Protein 8IFK (pdb70)

Radius of gyration: 31.45 Å; Cα contacts (8 Å, |Δi|>4): 1817; chains: 2; bounding box: 60×67×114 Å

Nearest PDB structures (foldseek):
  8ifk-assembly1_A  TM=1.002E+00  e=6.544E-90  Thermoflavifilum thermophilum
  8ifm-assembly1_F  TM=9.842E-01  e=2.605E-75  Thermoflavifilum thermophilum
  8qlp-assembly1_A  TM=9.348E-01  e=1.874E-62  Bacillales bacterium
  8ifl-assembly1_J  TM=6.674E-01  e=2.143E-71  Thermoflavifilum thermophilum
  8qlp-assembly1_I  TM=9.324E-01  e=2.567E-61  Bacillales bacterium

Structure (mmCIF, N/CA/C/O backbone):
data_8IFK
#
_entry.id   8IFK
#
_cell.length_a   1.00
_cell.length_b   1.00
_cell.length_c   1.00
_cell.angle_alpha   90.00
_cell.angle_beta   90.00
_cell.angle_gamma   90.00
#
_symmetry.space_group_name_H-M   'P 1'
#
loop_
_entity.id
_entity.type
_entity.pdbx_description
1 polymer 'TIR domain-containing protein'
2 polymer 'Piwi domain-containing protein'
3 polymer 'guide RNA'
4 polymer 'target ssDNA'
5 non-polymer 'MAGNESIUM ION'
#
loop_
_atom_site.group_PDB
_atom_site.id
_atom_site.type_symbol
_atom_site.label_atom_id
_atom_site.label_alt_id
_atom_site.label_comp_id
_atom_site.label_asym_id
_atom_site.label_entity_id
_atom_site.label_seq_id
_atom_site.pdbx_PDB_ins_code
_atom_site.Cartn_x
_atom_site.Cartn_y
_atom_site.Cartn_z
_atom_site.occupancy
_atom_site.B_iso_or_equiv
_atom_site.auth_seq_id
_atom_site.auth_comp_id
_atom_site.auth_asym_id
_atom_site.auth_atom_id
_atom_site.pdbx_PDB_model_num
ATOM 1 N N . ARG A 1 2 ? 120.011 143.028 189.935 1.00 65.29 2 ARG A N 1
ATOM 2 C CA . ARG A 1 2 ? 119.230 141.838 189.622 1.00 65.47 2 ARG A CA 1
ATOM 3 C C . ARG A 1 2 ? 120.059 140.854 188.800 1.00 65.38 2 ARG A C 1
ATOM 4 O O . ARG A 1 2 ? 120.821 140.061 189.351 1.00 65.01 2 ARG A O 1
ATOM 12 N N . ASN A 1 3 ? 119.906 140.915 187.476 1.00 60.66 3 ASN A N 1
ATOM 13 C CA . ASN A 1 3 ? 120.623 140.036 186.566 1.00 60.56 3 ASN A CA 1
ATOM 14 C C . ASN A 1 3 ? 121.326 140.762 185.431 1.00 60.73 3 ASN A C 1
ATOM 15 O O . ASN A 1 3 ? 122.214 140.174 184.805 1.00 60.52 3 ASN A O 1
ATOM 20 N N . LYS A 1 4 ? 120.960 142.008 185.150 1.00 56.76 4 LYS A N 1
ATOM 21 C CA . LYS A 1 4 ? 121.507 142.723 184.008 1.00 55.06 4 LYS A CA 1
ATOM 22 C C . LYS A 1 4 ? 122.975 143.076 184.228 1.00 53.74 4 LYS A C 1
ATOM 23 O O . LYS A 1 4 ? 123.438 143.245 185.359 1.00 54.47 4 LYS A O 1
ATOM 29 N N . ILE A 1 5 ? 123.707 143.185 183.122 1.00 48.40 5 ILE A N 1
ATOM 30 C CA . ILE A 1 5 ? 125.100 143.620 183.121 1.00 48.72 5 ILE A CA 1
ATOM 31 C C . ILE A 1 5 ? 125.170 144.919 182.332 1.00 49.23 5 ILE A C 1
ATOM 32 O O . ILE A 1 5 ? 124.785 144.958 181.157 1.00 52.24 5 ILE A O 1
ATOM 37 N N . PHE A 1 6 ? 125.659 145.976 182.971 1.00 47.97 6 PHE A N 1
ATOM 38 C CA . PHE A 1 6 ? 125.717 147.302 182.372 1.00 47.49 6 PHE A CA 1
ATOM 39 C C . PHE A 1 6 ? 127.157 147.642 182.018 1.00 48.85 6 PHE A C 1
ATOM 40 O O . PHE A 1 6 ? 128.056 147.491 182.851 1.00 46.06 6 PHE A O 1
ATOM 48 N N . ILE A 1 7 ? 127.370 148.100 180.788 1.00 48.49 7 ILE A N 1
ATOM 49 C CA . ILE A 1 7 ? 128.666 148.596 180.338 1.00 47.63 7 ILE A CA 1
ATOM 50 C C . ILE A 1 7 ? 128.503 150.060 179.960 1.00 49.54 7 ILE A C 1
ATOM 51 O O . ILE A 1 7 ? 127.654 150.403 179.128 1.00 49.00 7 ILE A O 1
ATOM 56 N N . SER A 1 8 ? 129.315 150.919 180.569 1.00 52.18 8 SER A N 1
ATOM 57 C CA . SER A 1 8 ? 129.344 152.342 180.265 1.00 50.42 8 SER A CA 1
ATOM 58 C C . SER A 1 8 ? 130.644 152.656 179.539 1.00 50.85 8 SER A C 1
ATOM 59 O O . SER A 1 8 ? 131.720 152.243 179.981 1.00 49.11 8 SER A O 1
ATOM 62 N N . HIS A 1 9 ? 130.543 153.379 178.427 1.00 48.04 9 HIS A N 1
ATOM 63 C CA . HIS A 1 9 ? 131.694 153.571 177.559 1.00 47.44 9 HIS A CA 1
ATOM 64 C C . HIS A 1 9 ? 131.596 154.919 176.865 1.00 48.59 9 HIS A C 1
ATOM 65 O O . HIS A 1 9 ? 130.526 155.528 176.788 1.00 46.92 9 HIS A O 1
ATOM 72 N N . ALA A 1 10 ? 132.737 155.377 176.357 1.00 52.98 10 ALA A N 1
ATOM 73 C CA . ALA A 1 10 ? 132.767 156.535 175.473 1.00 52.28 10 ALA A CA 1
ATOM 74 C C . ALA A 1 10 ? 132.102 156.157 174.156 1.00 51.77 10 ALA A C 1
ATOM 75 O O . ALA A 1 10 ? 132.676 155.415 173.353 1.00 50.26 10 ALA A O 1
ATOM 77 N N . THR A 1 11 ? 130.888 156.659 173.940 1.00 55.33 11 THR A N 1
ATOM 78 C CA . THR A 1 11 ? 130.106 156.239 172.780 1.00 55.61 11 THR A CA 1
ATOM 79 C C . THR A 1 11 ? 130.775 156.519 171.435 1.00 54.01 11 THR A C 1
ATOM 80 O O . THR A 1 11 ? 130.774 155.612 170.585 1.00 54.87 11 THR A O 1
ATOM 84 N N . PRO A 1 12 ? 131.343 157.700 171.163 1.00 56.89 12 PRO A N 1
ATOM 85 C CA . PRO A 1 12 ? 131.824 157.945 169.791 1.00 57.65 12 PRO A CA 1
ATOM 86 C C . PRO A 1 12 ? 133.057 157.142 169.411 1.00 57.29 12 PRO A C 1
ATOM 87 O O . PRO A 1 12 ? 133.207 156.783 168.237 1.00 57.91 12 PRO A O 1
ATOM 91 N N . GLU A 1 13 ? 133.947 156.842 170.360 1.00 56.09 13 GLU A N 1
ATOM 92 C CA . GLU A 1 13 ? 135.253 156.292 170.021 1.00 55.06 13 GLU A CA 1
ATOM 93 C C . GLU A 1 13 ? 135.549 154.917 170.605 1.00 53.40 13 GLU A C 1
ATOM 94 O O . GLU A 1 13 ? 136.403 154.211 170.057 1.00 54.88 13 GLU A O 1
ATOM 100 N N . ASP A 1 14 ? 134.888 154.511 171.689 1.00 50.99 14 ASP A N 1
ATOM 101 C CA . ASP A 1 14 ? 135.140 153.217 172.313 1.00 50.12 14 ASP A CA 1
ATOM 102 C C . ASP A 1 14 ? 134.161 152.146 171.841 1.00 48.66 14 ASP A C 1
ATOM 103 O O . ASP A 1 14 ? 133.844 151.221 172.596 1.00 47.32 14 ASP A O 1
ATOM 108 N N . ASP A 1 15 ? 133.679 152.252 170.601 1.00 44.87 15 ASP A N 1
ATOM 109 C CA . ASP A 1 15 ? 132.654 151.330 170.124 1.00 43.38 15 ASP A CA 1
ATOM 110 C C . ASP A 1 15 ? 133.212 149.953 169.794 1.00 44.90 15 ASP A C 1
ATOM 111 O O . ASP A 1 15 ? 132.505 148.955 169.955 1.00 43.73 15 ASP A O 1
ATOM 116 N N . ASP A 1 16 ? 134.456 149.868 169.318 1.00 38.04 16 ASP A N 1
ATOM 117 C CA . ASP A 1 16 ? 134.997 148.567 168.932 1.00 36.15 16 ASP A CA 1
ATOM 118 C C . ASP A 1 16 ? 135.121 147.640 170.137 1.00 35.68 16 ASP A C 1
ATOM 119 O O . ASP A 1 16 ? 134.598 146.517 170.128 1.00 39.15 16 ASP A O 1
ATOM 124 N N . PHE A 1 17 ? 135.791 148.105 171.196 1.00 32.56 17 PHE A N 1
ATOM 125 C CA . PHE A 1 17 ? 135.941 147.275 172.385 1.00 31.64 17 PHE A CA 1
ATOM 126 C C . PHE A 1 17 ? 134.600 146.996 173.039 1.00 30.24 17 PHE A C 1
ATOM 127 O O . PHE A 1 17 ? 134.351 145.879 173.503 1.00 35.82 17 PHE A O 1
ATOM 135 N N . THR A 1 18 ? 133.739 148.009 173.120 1.00 31.22 18 THR A N 1
ATOM 136 C CA . THR A 1 18 ? 132.455 147.819 173.778 1.00 32.22 18 THR A CA 1
ATOM 137 C C . THR A 1 18 ? 131.605 146.804 173.030 1.00 33.35 18 THR A C 1
ATOM 138 O O . THR A 1 18 ? 130.979 145.936 173.646 1.00 32.86 18 THR A O 1
ATOM 142 N N . ARG A 1 19 ? 131.587 146.885 171.698 1.00 36.25 19 ARG A N 1
ATOM 143 C CA . ARG A 1 19 ? 130.850 145.914 170.897 1.00 32.33 19 ARG A CA 1
ATOM 144 C C . ARG A 1 19 ? 131.413 144.514 171.087 1.00 33.41 19 ARG A C 1
ATOM 145 O O . ARG A 1 19 ? 130.662 143.557 171.324 1.00 37.17 19 ARG A O 1
ATOM 153 N N . TRP A 1 20 ? 132.740 144.377 171.003 1.00 26.67 20 TRP A N 1
ATOM 154 C CA . TRP A 1 20 ? 133.354 143.063 171.159 1.00 19.03 20 TRP A CA 1
ATOM 155 C C . TRP A 1 20 ? 133.019 142.464 172.517 1.00 28.85 20 TRP A C 1
ATOM 156 O O . TRP A 1 20 ? 132.558 141.321 172.606 1.00 33.98 20 TRP A O 1
ATOM 167 N N . LEU A 1 21 ? 133.211 143.240 173.585 1.00 32.83 21 LEU A N 1
ATOM 168 C CA . LEU A 1 21 ? 132.977 142.732 174.931 1.00 25.28 21 LEU A CA 1
ATOM 169 C C . LEU A 1 21 ? 131.506 142.418 175.165 1.00 27.69 21 LEU A C 1
ATOM 170 O O . LEU A 1 21 ? 131.176 141.373 175.737 1.00 36.51 21 LEU A O 1
ATOM 175 N N . SER A 1 22 ? 130.606 143.306 174.736 1.00 27.17 22 SER A N 1
ATOM 176 C CA . SER A 1 22 ? 129.185 143.091 174.971 1.00 32.06 22 SER A CA 1
ATOM 177 C C . SER A 1 22 ? 128.693 141.851 174.242 1.00 36.37 22 SER A C 1
ATOM 178 O O . SER A 1 22 ? 127.996 141.013 174.824 1.00 39.80 22 SER A O 1
ATOM 181 N N . LEU A 1 23 ? 129.060 141.705 172.967 1.00 31.59 23 LEU A N 1
ATOM 182 C CA . LEU A 1 23 ? 128.592 140.547 172.217 1.00 29.25 23 LEU A CA 1
ATOM 183 C C . LEU A 1 23 ? 129.256 139.263 172.698 1.00 32.63 23 LEU A C 1
ATOM 184 O O . LEU A 1 23 ? 128.621 138.202 172.687 1.00 38.05 23 LEU A O 1
ATOM 189 N N . LYS A 1 24 ? 130.514 139.336 173.145 1.00 30.60 24 LYS A N 1
ATOM 190 C CA . LYS A 1 24 ? 131.153 138.166 173.736 1.00 31.81 24 LYS A CA 1
ATOM 191 C C . LYS A 1 24 ? 130.441 137.736 175.011 1.00 34.33 24 LYS A C 1
ATOM 192 O O . LYS A 1 24 ? 130.209 136.542 175.229 1.00 39.65 24 LYS A O 1
ATOM 198 N N . LEU A 1 25 ? 130.080 138.698 175.864 1.00 33.48 25 LEU A N 1
ATOM 199 C CA . LEU A 1 25 ? 129.416 138.369 177.120 1.00 36.43 25 LEU A CA 1
ATOM 200 C C . LEU A 1 25 ? 128.007 137.839 176.882 1.00 35.81 25 LEU A C 1
ATOM 201 O O . LEU A 1 25 ? 127.553 136.933 177.591 1.00 40.88 25 LEU A O 1
ATOM 206 N N . ILE A 1 26 ? 127.296 138.393 175.898 1.00 32.51 26 ILE A N 1
ATOM 207 C CA . ILE A 1 26 ? 125.981 137.860 175.555 1.00 38.11 26 ILE A CA 1
ATOM 208 C C . ILE A 1 26 ? 126.108 136.455 174.982 1.00 35.45 26 ILE A C 1
ATOM 209 O O . ILE A 1 26 ? 125.260 135.589 175.231 1.00 33.39 26 ILE A O 1
ATOM 214 N N . GLY A 1 27 ? 127.171 136.199 174.216 1.00 34.73 27 GLY A N 1
ATOM 215 C CA . GLY A 1 27 ? 127.423 134.846 173.754 1.00 35.21 27 GLY A CA 1
ATOM 216 C C . GLY A 1 27 ? 127.708 133.881 174.888 1.00 33.90 27 GLY A C 1
ATOM 217 O O . GLY A 1 27 ? 127.540 132.669 174.735 1.00 39.11 27 GLY A O 1
ATOM 218 N N . LEU A 1 28 ? 128.137 134.400 176.035 1.00 35.78 28 LEU A N 1
ATOM 219 C CA . LEU A 1 28 ? 128.419 133.592 177.212 1.00 35.59 28 LEU A CA 1
ATOM 220 C C . LEU A 1 28 ? 127.217 133.449 178.136 1.00 31.55 28 LEU A C 1
ATOM 221 O O . LEU A 1 28 ? 127.351 132.868 179.217 1.00 29.65 28 LEU A O 1
ATOM 226 N N . GLY A 1 29 ? 126.053 133.962 177.743 1.00 37.05 29 GLY A N 1
ATOM 227 C CA . GLY A 1 29 ? 124.850 133.852 178.540 1.00 38.54 29 GLY A CA 1
ATOM 228 C C . GLY A 1 29 ? 124.591 135.002 179.488 1.00 40.66 29 GLY A C 1
ATOM 229 O O . GLY A 1 29 ? 123.576 134.980 180.194 1.00 41.01 29 GLY A O 1
ATOM 230 N N . TYR A 1 30 ? 125.468 135.999 179.530 1.00 43.69 30 TYR A N 1
ATOM 231 C CA . TYR A 1 30 ? 125.279 137.137 180.417 1.00 38.74 30 TYR A CA 1
ATOM 232 C C . TYR A 1 30 ? 124.257 138.105 179.836 1.00 43.58 30 TYR A C 1
ATOM 233 O O . TYR A 1 30 ? 124.249 138.376 178.632 1.00 45.74 30 TYR A O 1
ATOM 242 N N . GLU A 1 31 ? 123.389 138.625 180.704 1.00 48.21 31 GLU A N 1
ATOM 243 C CA . GLU A 1 31 ? 122.376 139.601 180.304 1.00 45.93 31 GLU A CA 1
ATOM 244 C C . GLU A 1 31 ? 123.027 140.981 180.291 1.00 48.15 31 GLU A C 1
ATOM 245 O O . GLU A 1 31 ? 123.082 141.697 181.293 1.00 53.51 31 GLU A O 1
ATOM 251 N N . VAL A 1 32 ? 123.531 141.354 179.121 1.00 43.91 32 VAL A N 1
ATOM 252 C CA . VAL A 1 32 ? 124.296 142.584 178.955 1.00 44.63 32 VAL A CA 1
ATOM 253 C C . VAL A 1 32 ? 123.369 143.698 178.491 1.00 47.52 32 VAL A C 1
ATOM 254 O O . VAL A 1 32 ? 122.566 143.512 177.568 1.00 46.53 32 VAL A O 1
ATOM 258 N N . TRP A 1 33 ? 123.472 144.855 179.140 1.00 51.98 33 TRP A N 1
ATOM 259 C CA . TRP A 1 33 ? 122.768 146.065 178.739 1.00 49.24 33 TRP A CA 1
ATOM 260 C C . TRP A 1 33 ? 123.802 147.110 178.348 1.00 50.46 33 TRP A C 1
ATOM 261 O O . TRP A 1 33 ? 124.633 147.503 179.174 1.00 50.92 33 TRP A O 1
ATOM 272 N N . CYS A 1 34 ? 123.754 147.553 177.096 1.00 51.85 34 CYS A N 1
ATOM 273 C CA . CYS A 1 34 ? 124.685 148.557 176.607 1.00 50.13 34 CYS A CA 1
ATOM 274 C C . CYS A 1 34 ? 123.958 149.514 175.677 1.00 51.07 34 CYS A C 1
ATOM 275 O O . CYS A 1 34 ? 122.988 149.148 175.010 1.00 53.82 34 CYS A O 1
ATOM 278 N N . ASP A 1 35 ? 124.447 150.752 175.634 1.00 53.17 35 ASP A N 1
ATOM 279 C CA . ASP A 1 35 ? 123.883 151.776 174.767 1.00 54.60 35 ASP A CA 1
ATOM 280 C C . ASP A 1 35 ? 124.003 151.435 173.288 1.00 56.09 35 ASP A C 1
ATOM 281 O O . ASP A 1 35 ? 123.208 151.936 172.486 1.00 58.83 35 ASP A O 1
ATOM 286 N N . ILE A 1 36 ? 124.971 150.596 172.910 1.00 47.01 36 ILE A N 1
ATOM 287 C CA . ILE A 1 36 ? 125.144 150.211 171.513 1.00 44.15 36 ILE A CA 1
ATOM 288 C C . ILE A 1 36 ? 124.255 149.046 171.107 1.00 46.91 36 ILE A C 1
ATOM 289 O O . ILE A 1 36 ? 124.283 148.641 169.936 1.00 49.77 36 ILE A O 1
ATOM 294 N N . LEU A 1 37 ? 123.473 148.491 172.032 1.00 44.22 37 LEU A N 1
ATOM 295 C CA . LEU A 1 37 ? 122.607 147.356 171.750 1.00 45.34 37 LEU A CA 1
ATOM 296 C C . LEU A 1 37 ? 121.168 147.771 171.466 1.00 45.94 37 LEU A C 1
ATOM 297 O O . LEU A 1 37 ? 120.268 146.925 171.520 1.00 47.12 37 LEU A O 1
ATOM 302 N N . PHE A 1 38 ? 120.930 149.046 171.170 1.00 50.92 38 PHE A N 1
ATOM 303 C CA . PHE A 1 38 ? 119.586 149.550 170.939 1.00 52.47 38 PHE A CA 1
ATOM 304 C C . PHE A 1 38 ? 119.561 150.446 169.711 1.00 54.13 38 PHE A C 1
ATOM 305 O O . PHE A 1 38 ? 120.563 151.070 169.350 1.00 54.93 38 PHE A O 1
ATOM 313 N N . LEU A 1 39 ? 118.396 150.498 169.071 1.00 56.55 39 LEU A N 1
ATOM 314 C CA . LEU A 1 39 ? 118.172 151.309 167.885 1.00 56.88 39 LEU A CA 1
ATOM 315 C C . LEU A 1 39 ? 116.979 152.220 168.124 1.00 58.91 39 LEU A C 1
ATOM 316 O O . LEU A 1 39 ? 115.980 151.802 168.719 1.00 58.44 39 LEU A O 1
ATOM 321 N N . ASP A 1 40 ? 117.091 153.464 167.659 1.00 65.25 40 ASP A N 1
ATOM 322 C CA . ASP A 1 40 ? 116.056 154.480 167.846 1.00 65.92 40 ASP A CA 1
ATOM 323 C C . ASP A 1 40 ? 115.749 154.680 169.329 1.00 66.79 40 ASP A C 1
ATOM 324 O O . ASP A 1 40 ? 114.610 154.551 169.783 1.00 67.52 40 ASP A O 1
ATOM 329 N N . LYS A 1 41 ? 116.800 154.934 170.107 1.00 67.77 41 LYS A N 1
ATOM 330 C CA . LYS A 1 41 ? 116.594 155.140 171.564 1.00 68.02 41 LYS A CA 1
ATOM 331 C C . LYS A 1 41 ? 116.120 156.584 171.734 1.00 68.72 41 LYS A C 1
ATOM 332 O O . LYS A 1 41 ? 116.877 157.409 172.266 1.00 67.51 41 LYS A O 1
ATOM 338 N N . PHE A 1 45 ? 116.268 158.676 176.919 1.00 69.52 45 PHE A N 1
ATOM 339 C CA . PHE A 1 45 ? 117.064 157.428 177.022 1.00 69.30 45 PHE A CA 1
ATOM 340 C C . PHE A 1 45 ? 117.861 157.465 178.318 1.00 68.55 45 PHE A C 1
ATOM 341 O O . PHE A 1 45 ? 118.443 156.444 178.675 1.00 68.28 45 PHE A O 1
ATOM 349 N N . TRP A 1 46 ? 117.946 158.623 178.971 1.00 67.46 46 TRP A N 1
ATOM 350 C CA . TRP A 1 46 ? 118.681 158.610 180.232 1.00 66.99 46 TRP A CA 1
ATOM 351 C C . TRP A 1 46 ? 117.829 158.059 181.368 1.00 67.48 46 TRP A C 1
ATOM 352 O O . TRP A 1 46 ? 118.356 157.448 182.304 1.00 67.23 46 TRP A O 1
ATOM 363 N N . SER A 1 47 ? 116.513 158.272 181.316 1.00 69.15 47 SER A N 1
ATOM 364 C CA . SER A 1 47 ? 115.640 157.660 182.313 1.00 68.94 47 SER A CA 1
ATOM 365 C C . SER A 1 47 ? 115.725 156.141 182.245 1.00 69.39 47 SER A C 1
ATOM 366 O O . SER A 1 47 ? 115.833 155.467 183.278 1.00 69.26 47 SER A O 1
ATOM 369 N N . THR A 1 48 ? 115.699 155.588 181.031 1.00 68.74 48 THR A N 1
ATOM 370 C CA . THR A 1 48 ? 115.859 154.149 180.857 1.00 66.88 48 THR A CA 1
ATOM 371 C C . THR A 1 48 ? 117.231 153.692 181.339 1.00 66.26 48 THR A C 1
ATOM 372 O O . THR A 1 48 ? 117.356 152.649 181.989 1.00 67.02 48 THR A O 1
ATOM 376 N N . ILE A 1 49 ? 118.273 154.472 181.039 1.00 63.48 49 ILE A N 1
ATOM 377 C CA . ILE A 1 49 ? 119.622 154.114 181.475 1.00 62.32 49 ILE A CA 1
ATOM 378 C C . ILE A 1 49 ? 119.695 154.049 182.995 1.00 63.98 49 ILE A C 1
ATOM 379 O O . ILE A 1 49 ? 120.233 153.093 183.565 1.00 64.79 49 ILE A O 1
ATOM 384 N N . GLU A 1 50 ? 119.341 155.177 183.593 1.00 65.00 50 GLU A N 1
ATOM 385 C CA . GLU A 1 50 ? 119.444 155.344 185.052 1.00 65.35 50 GLU A CA 1
ATOM 386 C C . GLU A 1 50 ? 118.584 154.251 185.665 1.00 65.95 50 GLU A C 1
ATOM 387 O O . GLU A 1 50 ? 119.060 153.663 186.618 1.00 66.61 50 GLU A O 1
ATOM 393 N N . LYS A 1 51 ? 117.425 153.949 185.074 1.00 63.79 51 LYS A N 1
ATOM 394 C CA . LYS A 1 51 ? 116.553 152.873 185.613 1.00 64.17 51 LYS A CA 1
ATOM 395 C C . LYS A 1 51 ? 117.263 151.512 185.554 1.00 63.13 51 LYS A C 1
ATOM 396 O O . LYS A 1 51 ? 117.278 150.818 186.566 1.00 62.67 51 LYS A O 1
ATOM 402 N N . GLU A 1 52 ? 117.880 151.167 184.424 1.00 61.27 52 GLU A N 1
ATOM 403 C CA . GLU A 1 52 ? 118.615 149.887 184.300 1.00 61.59 52 GLU A CA 1
ATOM 404 C C . GLU A 1 52 ? 119.792 149.904 185.263 1.00 60.66 52 GLU A C 1
ATOM 405 O O . GLU A 1 52 ? 119.983 148.905 185.934 1.00 60.12 52 GLU A O 1
ATOM 411 N N . ILE A 1 53 ? 120.556 150.997 185.328 1.00 59.74 53 ILE A N 1
ATOM 412 C CA . ILE A 1 53 ? 121.692 150.991 186.289 1.00 60.46 53 ILE A CA 1
ATOM 413 C C . ILE A 1 53 ? 121.176 150.940 187.727 1.00 61.51 53 ILE A C 1
ATOM 414 O O . ILE A 1 53 ? 121.800 150.245 188.524 1.00 61.74 53 ILE A O 1
ATOM 419 N N . ARG A 1 54 ? 120.129 151.705 188.047 1.00 30.00 54 ARG A N 1
ATOM 420 C CA . ARG A 1 54 ? 119.660 151.765 189.454 1.00 30.00 54 ARG A CA 1
ATOM 421 C C . ARG A 1 54 ? 119.081 150.443 189.928 1.00 30.00 54 ARG A C 1
ATOM 422 O O . ARG A 1 54 ? 119.553 149.963 190.971 1.00 30.00 54 ARG A O 1
ATOM 430 N N . GLU A 1 55 ? 118.182 149.843 189.143 1.00 61.33 55 GLU A N 1
ATOM 431 C CA . GLU A 1 55 ? 117.456 148.654 189.653 1.00 62.22 55 GLU A CA 1
ATOM 432 C C . GLU A 1 55 ? 117.878 147.340 188.997 1.00 62.99 55 GLU A C 1
ATOM 433 O O . GLU A 1 55 ? 118.254 146.410 189.726 1.00 60.59 55 GLU A O 1
ATOM 439 N N . ASN A 1 56 ? 117.821 147.277 187.672 1.00 65.41 56 ASN A N 1
ATOM 440 C CA . ASN A 1 56 ? 118.131 146.047 186.895 1.00 63.88 56 ASN A CA 1
ATOM 441 C C . ASN A 1 56 ? 119.599 145.600 186.956 1.00 63.05 56 ASN A C 1
ATOM 442 O O . ASN A 1 56 ? 119.832 144.424 186.894 1.00 62.72 56 ASN A O 1
ATOM 447 N N . THR A 1 57 ? 120.553 146.510 186.984 1.00 59.31 57 THR A N 1
ATOM 448 C CA . THR A 1 57 ? 121.976 146.102 186.897 1.00 56.82 57 THR A CA 1
ATOM 449 C C . THR A 1 57 ? 122.403 145.226 188.074 1.00 58.35 57 THR A C 1
ATOM 450 O O . THR A 1 57 ? 122.015 145.510 189.209 1.00 59.29 57 THR A O 1
ATOM 454 N N . CYS A 1 58 ? 123.174 144.184 187.782 1.00 60.35 58 CYS A N 1
ATOM 455 C CA . CYS A 1 58 ? 123.781 143.366 188.850 1.00 60.41 58 CYS A CA 1
ATOM 456 C C . CYS A 1 58 ? 125.234 143.808 188.922 1.00 57.37 58 CYS A C 1
ATOM 457 O O . CYS A 1 58 ? 125.695 144.146 189.975 1.00 57.87 58 CYS A O 1
ATOM 460 N N . LYS A 1 59 ? 125.907 143.819 187.787 1.00 53.51 59 LYS A N 1
ATOM 461 C CA . LYS A 1 59 ? 127.276 144.311 187.747 1.00 55.56 59 LYS A CA 1
ATOM 462 C C . LYS A 1 59 ? 127.386 145.417 186.710 1.00 55.66 59 LYS A C 1
ATOM 463 O O . LYS A 1 59 ? 126.848 145.303 185.605 1.00 56.60 59 LYS A O 1
ATOM 469 N N . PHE A 1 60 ? 128.094 146.481 187.073 1.00 53.40 60 PHE A N 1
ATOM 470 C CA . PHE A 1 60 ? 128.205 147.682 186.256 1.00 52.48 60 PHE A CA 1
ATOM 471 C C . PHE A 1 60 ? 129.640 147.812 185.763 1.00 53.10 60 PHE A C 1
ATOM 472 O O . PHE A 1 60 ? 130.578 147.817 186.567 1.00 51.91 60 PHE A O 1
ATOM 480 N N . LEU A 1 61 ? 129.805 147.916 184.447 1.00 52.32 61 LEU A N 1
ATOM 481 C CA . LEU A 1 61 ? 131.113 147.939 183.809 1.00 51.67 61 LEU A CA 1
ATOM 482 C C . LEU A 1 61 ? 131.357 149.295 183.160 1.00 50.28 61 LEU A C 1
ATOM 483 O O . LEU A 1 61 ? 130.431 149.917 182.631 1.00 50.09 61 LEU A O 1
ATOM 488 N N . ILE A 1 62 ? 132.605 149.753 183.214 1.00 47.29 62 ILE A N 1
ATOM 489 C CA . ILE A 1 62 ? 133.022 151.000 182.584 1.00 48.13 62 ILE A CA 1
ATOM 490 C C . ILE A 1 62 ? 134.332 150.778 181.845 1.00 45.66 62 ILE A C 1
ATOM 491 O O . ILE A 1 62 ? 135.301 150.273 182.421 1.00 47.14 62 ILE A O 1
ATOM 496 N N . VAL A 1 63 ? 134.358 151.164 180.571 1.00 45.01 63 VAL A N 1
ATOM 497 C CA . VAL A 1 63 ? 135.564 151.095 179.751 1.00 47.18 63 VAL A CA 1
ATOM 498 C C . VAL A 1 63 ? 136.454 152.264 180.163 1.00 50.02 63 VAL A C 1
ATOM 499 O O . VAL A 1 63 ? 136.235 153.403 179.749 1.00 52.17 63 VAL A O 1
ATOM 503 N N . SER A 1 64 ? 137.466 151.983 180.983 1.00 50.80 64 SER A N 1
ATOM 504 C CA . SER A 1 64 ? 138.333 153.026 181.532 1.00 50.46 64 SER A CA 1
ATOM 505 C C . SER A 1 64 ? 139.441 153.359 180.532 1.00 51.62 64 SER A C 1
ATOM 506 O O . SER A 1 64 ? 140.606 152.988 180.681 1.00 54.72 64 SER A O 1
ATOM 509 N N . SER A 1 65 ? 139.046 154.081 179.489 1.00 59.03 65 SER A N 1
ATOM 510 C CA . SER A 1 65 ? 139.970 154.593 178.490 1.00 59.97 65 SER A CA 1
ATOM 511 C C . SER A 1 65 ? 140.223 156.079 178.726 1.00 62.38 65 SER A C 1
ATOM 512 O O . SER A 1 65 ? 139.527 156.739 179.500 1.00 63.48 65 SER A O 1
ATOM 515 N N . THR A 1 66 ? 141.247 156.601 178.048 1.00 65.58 66 THR A N 1
ATOM 516 C CA . THR A 1 66 ? 141.562 158.022 178.173 1.00 66.08 66 THR A CA 1
ATOM 517 C C . THR A 1 66 ? 140.418 158.886 177.660 1.00 66.28 66 THR A C 1
ATOM 518 O O . THR A 1 66 ? 140.059 159.891 178.286 1.00 66.34 66 THR A O 1
ATOM 522 N N . ALA A 1 67 ? 139.835 158.515 176.518 1.00 66.15 67 ALA A N 1
ATOM 523 C CA . ALA A 1 67 ? 138.701 159.265 175.989 1.00 64.77 67 ALA A CA 1
ATOM 524 C C . ALA A 1 67 ? 137.480 159.130 176.890 1.00 65.85 67 ALA A C 1
ATOM 525 O O . ALA A 1 67 ? 136.762 160.109 177.123 1.00 67.61 67 ALA A O 1
ATOM 527 N N . GLY A 1 68 ? 137.228 157.929 177.403 1.00 65.98 68 GLY A N 1
ATOM 528 C CA . GLY A 1 68 ? 136.124 157.699 178.309 1.00 66.58 68 GLY A CA 1
ATOM 529 C C . GLY A 1 68 ? 136.396 158.037 179.753 1.00 67.50 68 GLY A C 1
ATOM 530 O O . GLY A 1 68 ? 135.520 157.848 180.602 1.00 68.62 68 GLY A O 1
ATOM 531 N N . ASN A 1 69 ? 137.600 158.526 180.059 1.00 68.47 69 ASN A N 1
ATOM 532 C CA . ASN A 1 69 ? 137.933 158.885 181.433 1.00 68.40 69 ASN A CA 1
ATOM 533 C C . ASN A 1 69 ? 137.054 160.021 181.941 1.00 68.57 69 ASN A C 1
ATOM 534 O O . ASN A 1 69 ? 136.539 159.965 183.064 1.00 68.49 69 ASN A O 1
ATOM 539 N N . LYS A 1 70 ? 136.871 161.062 181.128 1.00 68.75 70 LYS A N 1
ATOM 540 C CA . LYS A 1 70 ? 136.103 162.250 181.504 1.00 69.28 70 LYS A CA 1
ATOM 541 C C . LYS A 1 70 ? 135.086 162.518 180.399 1.00 69.59 70 LYS A C 1
ATOM 542 O O . LYS A 1 70 ? 135.358 163.273 179.462 1.00 67.94 70 LYS A O 1
ATOM 548 N N . ARG A 1 71 ? 133.913 161.898 180.512 1.00 65.33 71 ARG A N 1
ATOM 549 C CA . ARG A 1 71 ? 132.835 162.077 179.552 1.00 63.82 71 ARG A CA 1
ATOM 550 C C . ARG A 1 71 ? 131.531 162.280 180.310 1.00 61.94 71 ARG A C 1
ATOM 551 O O . ARG A 1 71 ? 131.310 161.655 181.351 1.00 60.83 71 ARG A O 1
ATOM 559 N N . GLU A 1 72 ? 130.675 163.160 179.784 1.00 65.14 72 GLU A N 1
ATOM 560 C CA . GLU A 1 72 ? 129.453 163.535 180.493 1.00 66.55 72 GLU A CA 1
ATOM 561 C C . GLU A 1 72 ? 128.560 162.327 180.750 1.00 66.86 72 GLU A C 1
ATOM 562 O O . GLU A 1 72 ? 128.143 162.080 181.887 1.00 64.86 72 GLU A O 1
ATOM 568 N N . GLY A 1 73 ? 128.255 161.558 179.702 1.00 64.29 73 GLY A N 1
ATOM 569 C CA . GLY A 1 73 ? 127.397 160.397 179.880 1.00 63.42 73 GLY A CA 1
ATOM 570 C C . GLY A 1 73 ? 128.039 159.323 180.736 1.00 63.68 73 GLY A C 1
ATOM 571 O O . GLY A 1 73 ? 127.381 158.721 181.592 1.00 64.73 73 GLY A O 1
ATOM 572 N N . VAL A 1 74 ? 129.333 159.072 180.524 1.00 59.15 74 VAL A N 1
ATOM 573 C CA . VAL A 1 74 ? 130.044 158.077 181.321 1.00 59.82 74 VAL A CA 1
ATOM 574 C C . VAL A 1 74 ? 130.070 158.487 182.787 1.00 61.29 74 VAL A C 1
ATOM 575 O O . VAL A 1 74 ? 129.853 157.661 183.678 1.00 59.09 74 VAL A O 1
ATOM 579 N N . LEU A 1 75 ? 130.328 159.769 183.061 1.00 65.01 75 LEU A N 1
ATOM 580 C CA . LEU A 1 75 ? 130.368 160.230 184.447 1.00 62.16 75 LEU A CA 1
ATOM 581 C C . LEU A 1 75 ? 128.985 160.195 185.088 1.00 61.93 75 LEU A C 1
ATOM 582 O O . LEU A 1 75 ? 128.856 159.877 186.275 1.00 64.32 75 LEU A O 1
ATOM 587 N N . LYS A 1 76 ? 127.941 160.523 184.326 1.00 59.47 76 LYS A N 1
ATOM 588 C CA . LYS A 1 76 ? 126.580 160.459 184.854 1.00 61.03 76 LYS A CA 1
ATOM 589 C C . LYS A 1 76 ? 126.203 159.025 185.216 1.00 62.43 76 LYS A C 1
ATOM 590 O O . LYS A 1 76 ? 125.644 158.759 186.293 1.00 60.65 76 LYS A O 1
ATOM 596 N N . GLU A 1 77 ? 126.515 158.082 184.321 1.00 64.01 77 GLU A N 1
ATOM 597 C CA . GLU A 1 77 ? 126.267 156.675 184.607 1.00 61.93 77 GLU A CA 1
ATOM 598 C C . GLU A 1 77 ? 127.106 156.191 185.781 1.00 60.86 77 GLU A C 1
ATOM 599 O O . GLU A 1 77 ? 126.626 155.403 186.600 1.00 61.15 77 GLU A O 1
ATOM 605 N N . LEU A 1 78 ? 128.350 156.662 185.889 1.00 56.79 78 LEU A N 1
ATOM 606 C CA . LEU A 1 78 ? 129.183 156.316 187.034 1.00 56.50 78 LEU A CA 1
ATOM 607 C C . LEU A 1 78 ? 128.576 156.828 188.333 1.00 58.68 78 LEU A C 1
ATOM 608 O O . LEU A 1 78 ? 128.613 156.138 189.354 1.00 59.59 78 LEU A O 1
ATOM 613 N N . ALA A 1 79 ? 128.022 158.041 188.317 1.00 62.09 79 ALA A N 1
ATOM 614 C CA . ALA A 1 79 ? 127.418 158.600 189.522 1.00 60.86 79 ALA A CA 1
ATOM 615 C C . ALA A 1 79 ? 126.199 157.793 189.956 1.00 60.80 79 ALA A C 1
ATOM 616 O O . ALA A 1 79 ? 126.064 157.434 191.135 1.00 61.66 79 ALA A O 1
ATOM 618 N N . VAL A 1 80 ? 125.297 157.494 189.017 1.00 60.18 80 VAL A N 1
ATOM 619 C CA . VAL A 1 80 ? 124.112 156.728 189.400 1.00 61.74 80 VAL A CA 1
ATOM 620 C C . VAL A 1 80 ? 124.504 155.314 189.822 1.00 63.02 80 VAL A C 1
ATOM 621 O O . VAL A 1 80 ? 123.923 154.744 190.756 1.00 63.07 80 VAL A O 1
ATOM 625 N N . ALA A 1 81 ? 125.519 154.737 189.172 1.00 62.55 81 ALA A N 1
ATOM 626 C CA . ALA A 1 81 ? 125.986 153.411 189.558 1.00 60.74 81 ALA A CA 1
ATOM 627 C C . ALA A 1 81 ? 126.636 153.427 190.933 1.00 60.57 81 ALA A C 1
ATOM 628 O O . ALA A 1 81 ? 126.532 152.452 191.680 1.00 60.84 81 ALA A O 1
ATOM 630 N N . THR A 1 82 ? 127.326 154.515 191.281 1.00 62.99 82 THR A N 1
ATOM 631 C CA . THR A 1 82 ? 127.867 154.652 192.629 1.00 64.01 82 THR A CA 1
ATOM 632 C C . THR A 1 82 ? 126.745 154.745 193.652 1.00 61.93 82 THR A C 1
ATOM 633 O O . THR A 1 82 ? 126.844 154.184 194.751 1.00 60.93 82 THR A O 1
ATOM 637 N N . LYS A 1 83 ? 125.667 155.450 193.305 1.00 63.64 83 LYS A N 1
ATOM 638 C CA . LYS A 1 83 ? 124.495 155.480 194.177 1.00 64.95 83 LYS A CA 1
ATOM 639 C C . LYS A 1 83 ? 123.948 154.074 194.407 1.00 63.82 83 LYS A C 1
ATOM 640 O O . LYS A 1 83 ? 123.677 153.676 195.548 1.00 62.26 83 LYS A O 1
ATOM 646 N N . VAL A 1 84 ? 123.797 153.299 193.330 1.00 65.60 84 VAL A N 1
ATOM 647 C CA . VAL A 1 84 ? 123.291 151.932 193.472 1.00 65.42 84 VAL A CA 1
ATOM 648 C C . VAL A 1 84 ? 124.277 151.054 194.237 1.00 66.49 84 VAL A C 1
ATOM 649 O O . VAL A 1 84 ? 123.868 150.168 194.996 1.00 66.99 84 VAL A O 1
ATOM 653 N N . LYS A 1 85 ? 125.581 151.268 194.046 1.00 64.69 85 LYS A N 1
ATOM 654 C CA . LYS A 1 85 ? 126.586 150.496 194.769 1.00 62.08 85 LYS A CA 1
ATOM 655 C C . LYS A 1 85 ? 126.515 150.767 196.265 1.00 66.16 85 LYS A C 1
ATOM 656 O O . LYS A 1 85 ? 126.615 149.840 197.078 1.00 65.76 85 LYS A O 1
ATOM 662 N N . LYS A 1 86 ? 126.353 152.035 196.646 1.00 69.56 86 LYS A N 1
ATOM 663 C CA . LYS A 1 86 ? 126.174 152.364 198.055 1.00 67.80 86 LYS A CA 1
ATOM 664 C C . LYS A 1 86 ? 124.879 151.772 198.595 1.00 68.26 86 LYS A C 1
ATOM 665 O O . LYS A 1 86 ? 124.832 151.308 199.741 1.00 70.13 86 LYS A O 1
ATOM 671 N N . HIS A 1 87 ? 123.815 151.784 197.787 1.00 68.78 87 HIS A N 1
ATOM 672 C CA . HIS A 1 87 ? 122.544 151.220 198.232 1.00 70.01 87 HIS A CA 1
ATOM 673 C C . HIS A 1 87 ? 122.646 149.716 198.468 1.00 69.40 87 HIS A C 1
ATOM 674 O O . HIS A 1 87 ? 122.128 149.203 199.466 1.00 68.32 87 HIS A O 1
ATOM 681 N N . LEU A 1 88 ? 123.307 148.993 197.564 1.00 69.30 88 LEU A N 1
ATOM 682 C CA . LEU A 1 88 ? 123.387 147.540 197.636 1.00 69.69 88 LEU A CA 1
ATOM 683 C C . LEU A 1 88 ? 124.544 147.035 198.488 1.00 69.24 88 LEU A C 1
ATOM 684 O O . LEU A 1 88 ? 124.580 145.840 198.800 1.00 68.73 88 LEU A O 1
ATOM 689 N N . GLN A 1 89 ? 125.479 147.908 198.868 1.00 70.47 89 GLN A N 1
ATOM 690 C CA . GLN A 1 89 ? 126.637 147.530 199.682 1.00 70.65 89 GLN A CA 1
ATOM 691 C C . GLN A 1 89 ? 127.441 146.406 199.030 1.00 70.58 89 GLN A C 1
ATOM 692 O O . GLN A 1 89 ? 127.870 145.459 199.693 1.00 69.33 89 GLN A O 1
ATOM 698 N N . ASP A 1 90 ? 127.645 146.510 197.720 1.00 68.80 90 ASP A N 1
ATOM 699 C CA . ASP A 1 90 ? 128.468 145.567 196.972 1.00 67.50 90 ASP A CA 1
ATOM 700 C C . ASP A 1 90 ? 129.823 146.214 196.710 1.00 66.93 90 ASP A C 1
ATOM 701 O O . ASP A 1 90 ? 129.898 147.262 196.061 1.00 66.18 90 ASP A O 1
ATOM 706 N N . ASP A 1 91 ? 130.889 145.587 197.211 1.00 68.10 91 ASP A N 1
ATOM 707 C CA . ASP A 1 91 ? 132.210 146.202 197.130 1.00 69.62 91 ASP A CA 1
ATOM 708 C C . ASP A 1 91 ? 132.739 146.244 195.701 1.00 69.71 91 ASP A C 1
ATOM 709 O O . ASP A 1 91 ? 133.596 147.077 195.387 1.00 68.57 91 ASP A O 1
ATOM 714 N N . MET A 1 92 ? 132.251 145.367 194.828 1.00 64.56 92 MET A N 1
ATOM 715 C CA . MET A 1 92 ? 132.733 145.271 193.455 1.00 64.53 92 MET A CA 1
ATOM 716 C C . MET A 1 92 ? 131.594 145.434 192.455 1.00 64.25 92 MET A C 1
ATOM 717 O O . MET A 1 92 ? 131.579 144.804 191.396 1.00 65.40 92 MET A O 1
ATOM 722 N N . PHE A 1 93 ? 130.619 146.284 192.785 1.00 58.62 93 PHE A N 1
ATOM 723 C CA . PHE A 1 93 ? 129.508 146.526 191.870 1.00 58.04 93 PHE A CA 1
ATOM 724 C C . PHE A 1 93 ? 129.975 147.241 190.608 1.00 57.24 93 PHE A C 1
ATOM 725 O O . PHE A 1 93 ? 129.530 146.915 189.502 1.00 58.12 93 PHE A O 1
ATOM 733 N N . ILE A 1 94 ? 130.869 148.215 190.751 1.00 59.34 94 ILE A N 1
ATOM 734 C CA . ILE A 1 94 ? 131.408 148.971 189.626 1.00 60.05 94 ILE A CA 1
ATOM 735 C C . ILE A 1 94 ? 132.792 148.424 189.311 1.00 58.48 94 ILE A C 1
ATOM 736 O O . ILE A 1 94 ? 133.690 148.460 190.161 1.00 55.63 94 ILE A O 1
ATOM 741 N N . ILE A 1 95 ? 132.968 147.920 188.098 1.00 57.79 95 ILE A N 1
ATOM 742 C CA . ILE A 1 95 ? 134.198 147.262 187.680 1.00 55.04 95 ILE A CA 1
ATOM 743 C C . ILE A 1 95 ? 134.815 148.064 186.541 1.00 55.76 95 ILE A C 1
ATOM 744 O O . ILE A 1 95 ? 134.309 148.058 185.418 1.00 56.81 95 ILE A O 1
ATOM 749 N N . PRO A 1 96 ? 135.909 148.778 186.796 1.00 50.33 96 PRO A N 1
ATOM 750 C CA . PRO A 1 96 ? 136.616 149.456 185.705 1.00 48.68 96 PRO A CA 1
ATOM 751 C C . PRO A 1 96 ? 137.204 148.463 184.716 1.00 50.08 96 PRO A C 1
ATOM 752 O O . PRO A 1 96 ? 137.631 147.364 185.079 1.00 50.31 96 PRO A O 1
ATOM 756 N N . LEU A 1 97 ? 137.226 148.869 183.448 1.00 44.38 97 LEU A N 1
ATOM 757 C CA . LEU A 1 97 ? 137.782 148.069 182.357 1.00 40.12 97 LEU A CA 1
ATOM 758 C C . LEU A 1 97 ? 138.877 148.895 181.690 1.00 43.90 97 LEU A C 1
ATOM 759 O O . LEU A 1 97 ? 138.609 149.655 180.755 1.00 46.55 97 LEU A O 1
ATOM 764 N N . ALA A 1 98 ? 140.110 148.744 182.167 1.00 43.59 98 ALA A N 1
ATOM 765 C CA . ALA A 1 98 ? 141.240 149.520 181.658 1.00 43.87 98 ALA A CA 1
ATOM 766 C C . ALA A 1 98 ? 141.687 148.920 180.332 1.00 44.39 98 ALA A C 1
ATOM 767 O O . ALA A 1 98 ? 142.304 147.854 180.294 1.00 46.30 98 ALA A O 1
ATOM 769 N N . ILE A 1 99 ? 141.379 149.608 179.234 1.00 43.76 99 ILE A N 1
ATOM 770 C CA . ILE A 1 99 ? 141.719 149.110 177.907 1.00 43.93 99 ILE A CA 1
ATOM 771 C C . ILE A 1 99 ? 142.786 149.949 177.212 1.00 46.35 99 ILE A C 1
ATOM 772 O O . ILE A 1 99 ? 143.423 149.458 176.268 1.00 44.96 99 ILE A O 1
ATOM 777 N N . ASP A 1 100 ? 143.001 151.188 177.643 1.00 58.84 100 ASP A N 1
ATOM 778 C CA . ASP A 1 100 ? 143.911 152.104 176.970 1.00 58.25 100 ASP A CA 1
ATOM 779 C C . ASP A 1 100 ? 145.225 152.168 177.738 1.00 56.40 100 ASP A C 1
ATOM 780 O O . ASP A 1 100 ? 145.242 152.516 178.923 1.00 56.61 100 ASP A O 1
ATOM 785 N N . GLU A 1 101 ? 146.323 151.832 177.057 1.00 59.28 101 GLU A N 1
ATOM 786 C CA . GLU A 1 101 ? 147.641 151.965 177.669 1.00 63.18 101 GLU A CA 1
ATOM 787 C C . GLU A 1 101 ? 148.020 153.431 177.834 1.00 62.89 101 GLU A C 1
ATOM 788 O O . GLU A 1 101 ? 148.854 153.774 178.681 1.00 63.00 101 GLU A O 1
ATOM 794 N N . ASN A 1 102 ? 147.418 154.310 177.029 1.00 65.49 102 ASN A N 1
ATOM 795 C CA . ASN A 1 102 ? 147.729 155.733 177.114 1.00 65.18 102 ASN A CA 1
ATOM 796 C C . ASN A 1 102 ? 147.257 156.326 178.435 1.00 65.29 102 ASN A C 1
ATOM 797 O O . ASN A 1 102 ? 147.894 157.237 178.977 1.00 66.37 102 ASN A O 1
ATOM 802 N N . LEU A 1 103 ? 146.137 155.834 178.962 1.00 67.03 103 LEU A N 1
ATOM 803 C CA . LEU A 1 103 ? 145.649 156.305 180.252 1.00 68.33 103 LEU A CA 1
ATOM 804 C C . LEU A 1 103 ? 146.658 155.968 181.341 1.00 69.01 103 LEU A C 1
ATOM 805 O O . LEU A 1 103 ? 146.835 154.800 181.699 1.00 67.43 103 LEU A O 1
ATOM 810 N N . SER A 1 104 ? 147.317 156.995 181.865 1.00 78.10 104 SER A N 1
ATOM 811 C CA . SER A 1 104 ? 148.410 156.817 182.806 1.00 79.57 104 SER A CA 1
ATOM 812 C C . SER A 1 104 ? 147.888 156.630 184.227 1.00 80.45 104 SER A C 1
ATOM 813 O O . SER A 1 104 ? 146.724 156.899 184.534 1.00 77.99 104 SER A O 1
ATOM 816 N N . TYR A 1 105 ? 148.778 156.152 185.094 1.00 85.69 105 TYR A N 1
ATOM 817 C CA . TYR A 1 105 ? 148.450 155.988 186.504 1.00 85.92 105 TYR A CA 1
ATOM 818 C C . TYR A 1 105 ? 148.160 157.340 187.142 1.00 85.69 105 TYR A C 1
ATOM 819 O O . TYR A 1 105 ? 148.766 158.354 186.782 1.00 84.62 105 TYR A O 1
ATOM 828 N N . ASP A 1 106 ? 147.213 157.350 188.083 1.00 84.22 106 ASP A N 1
ATOM 829 C CA . ASP A 1 106 ? 146.778 158.544 188.803 1.00 84.75 106 ASP A CA 1
ATOM 830 C C . ASP A 1 106 ? 146.168 159.596 187.885 1.00 84.04 106 ASP A C 1
ATOM 831 O O . ASP A 1 106 ? 146.064 160.767 188.265 1.00 82.49 106 ASP A O 1
ATOM 836 N N . ASP A 1 107 ? 145.759 159.205 186.678 1.00 79.09 107 ASP A N 1
ATOM 837 C CA . ASP A 1 107 ? 145.064 160.095 185.761 1.00 78.35 107 ASP A CA 1
ATOM 838 C C . ASP A 1 107 ? 143.635 159.653 185.487 1.00 77.87 107 ASP A C 1
ATOM 839 O O . ASP A 1 107 ? 142.900 160.372 184.800 1.00 77.23 107 ASP A O 1
ATOM 844 N N . ILE A 1 108 ? 143.223 158.495 185.998 1.00 75.15 108 ILE A N 1
ATOM 845 C CA . ILE A 1 108 ? 141.866 157.999 185.808 1.00 73.49 108 ILE A CA 1
ATOM 846 C C . ILE A 1 108 ? 140.973 158.705 186.821 1.00 73.17 108 ILE A C 1
ATOM 847 O O . ILE A 1 108 ? 141.470 159.386 187.725 1.00 74.03 108 ILE A O 1
ATOM 852 N N . ASN A 1 109 ? 139.657 158.565 186.671 1.00 68.64 109 ASN A N 1
ATOM 853 C CA . ASN A 1 109 ? 138.725 159.235 187.568 1.00 69.09 109 ASN A CA 1
ATOM 854 C C . ASN A 1 109 ? 138.957 158.800 189.011 1.00 69.55 109 ASN A C 1
ATOM 855 O O . ASN A 1 109 ? 139.321 157.654 189.288 1.00 69.52 109 ASN A O 1
ATOM 860 N N . ILE A 1 110 ? 138.740 159.741 189.934 1.00 72.53 110 ILE A N 1
ATOM 861 C CA . ILE A 1 110 ? 139.073 159.519 191.340 1.00 73.51 110 ILE A CA 1
ATOM 862 C C . ILE A 1 110 ? 138.342 158.295 191.878 1.00 74.01 110 ILE A C 1
ATOM 863 O O . ILE A 1 110 ? 138.912 157.480 192.613 1.00 75.10 110 ILE A O 1
ATOM 868 N N . GLU A 1 111 ? 137.066 158.148 191.518 1.00 71.19 111 GLU A N 1
ATOM 869 C CA . GLU A 1 111 ? 136.301 156.987 191.960 1.00 70.85 111 GLU A CA 1
ATOM 870 C C . GLU A 1 111 ? 136.863 155.698 191.370 1.00 71.66 111 GLU A C 1
ATOM 871 O O . GLU A 1 111 ? 136.901 154.661 192.041 1.00 71.54 111 GLU A O 1
ATOM 877 N N . ILE A 1 112 ? 137.306 155.746 190.110 1.00 68.03 112 ILE A N 1
ATOM 878 C CA . ILE A 1 112 ? 137.742 154.533 189.424 1.00 65.96 112 ILE A CA 1
ATOM 879 C C . ILE A 1 112 ? 139.072 154.023 189.971 1.00 66.92 112 ILE A C 1
ATOM 880 O O . ILE A 1 112 ? 139.250 152.811 190.147 1.00 68.25 112 ILE A O 1
ATOM 885 N N . VAL A 1 113 ? 140.019 154.925 190.252 1.00 67.90 113 VAL A N 1
ATOM 886 C CA . VAL A 1 113 ? 141.394 154.512 190.533 1.00 68.54 113 VAL A CA 1
ATOM 887 C C . VAL A 1 113 ? 141.452 153.566 191.726 1.00 69.39 113 VAL A C 1
ATOM 888 O O . VAL A 1 113 ? 142.156 152.549 191.693 1.00 68.31 113 VAL A O 1
ATOM 892 N N . ARG A 1 114 ? 140.717 153.877 192.793 1.00 69.78 114 ARG A N 1
ATOM 893 C CA . ARG A 1 114 ? 140.773 153.040 193.987 1.00 70.72 114 ARG A CA 1
ATOM 894 C C . ARG A 1 114 ? 140.055 151.712 193.772 1.00 70.53 114 ARG A C 1
ATOM 895 O O . ARG A 1 114 ? 140.231 150.772 194.556 1.00 68.37 114 ARG A O 1
ATOM 903 N N . LEU A 1 115 ? 139.248 151.613 192.721 1.00 66.62 115 LEU A N 1
ATOM 904 C CA . LEU A 1 115 ? 138.598 150.354 192.372 1.00 63.97 115 LEU A CA 1
ATOM 905 C C . LEU A 1 115 ? 139.567 149.440 191.628 1.00 63.43 115 LEU A C 1
ATOM 906 O O . LEU A 1 115 ? 139.423 148.217 191.649 1.00 62.45 115 LEU A O 1
ATOM 911 N N . ILE A 1 118 ? 140.094 145.106 186.428 1.00 37.49 118 ILE A N 1
ATOM 912 C CA . ILE A 1 118 ? 140.483 144.306 185.274 1.00 40.35 118 ILE A CA 1
ATOM 913 C C . ILE A 1 118 ? 140.963 145.185 184.129 1.00 39.75 118 ILE A C 1
ATOM 914 O O . ILE A 1 118 ? 140.281 146.123 183.721 1.00 44.17 118 ILE A O 1
ATOM 919 N N . ASP A 1 119 ? 142.148 144.869 183.615 1.00 38.97 119 ASP A N 1
ATOM 920 C CA . ASP A 1 119 ? 142.761 145.613 182.525 1.00 43.22 119 ASP A CA 1
ATOM 921 C C . ASP A 1 119 ? 142.747 144.781 181.248 1.00 42.74 119 ASP A C 1
ATOM 922 O O . ASP A 1 119 ? 142.982 143.569 181.284 1.00 40.37 119 ASP A O 1
ATOM 927 N N . PHE A 1 120 ? 142.428 145.431 180.131 1.00 37.33 120 PHE A N 1
ATOM 928 C CA . PHE A 1 120 ? 142.507 144.827 178.810 1.00 32.18 120 PHE A CA 1
ATOM 929 C C . PHE A 1 120 ? 143.660 145.392 177.993 1.00 34.39 120 PHE A C 1
ATOM 930 O O . PHE A 1 120 ? 143.742 145.131 176.789 1.00 34.30 120 PHE A O 1
ATOM 938 N N . LYS A 1 121 ? 144.544 146.169 178.622 1.00 41.40 121 LYS A N 1
ATOM 939 C CA . LYS A 1 121 ? 145.602 146.853 177.886 1.00 43.48 121 LYS A CA 1
ATOM 940 C C . LYS A 1 121 ? 146.581 145.867 177.261 1.00 41.97 121 LYS A C 1
ATOM 941 O O . LYS A 1 121 ? 146.982 146.030 176.103 1.00 40.59 121 LYS A O 1
ATOM 947 N N . LYS A 1 122 ? 146.980 144.838 178.011 1.00 40.10 122 LYS A N 1
ATOM 948 C CA . LYS A 1 122 ? 147.924 143.862 177.477 1.00 36.98 122 LYS A CA 1
ATOM 949 C C . LYS A 1 122 ? 147.263 142.970 176.434 1.00 37.64 122 LYS A C 1
ATOM 950 O O . LYS A 1 122 ? 147.834 142.719 175.366 1.00 37.63 122 LYS A O 1
ATOM 956 N N . SER A 1 123 ? 146.060 142.483 176.725 1.00 35.19 123 SER A N 1
ATOM 957 C CA . SER A 1 123 ? 145.335 141.631 175.795 1.00 30.86 123 SER A CA 1
ATOM 958 C C . SER A 1 123 ? 143.861 141.645 176.166 1.00 30.59 123 SER A C 1
ATOM 959 O O . SER A 1 123 ? 143.507 141.690 177.347 1.00 35.60 123 SER A O 1
ATOM 962 N N . TRP A 1 124 ? 143.008 141.605 175.147 1.00 24.38 124 TRP A N 1
ATOM 963 C CA . TRP A 1 124 ? 141.572 141.532 175.371 1.00 26.73 124 TRP A CA 1
ATOM 964 C C . TRP A 1 124 ? 141.109 140.154 175.810 1.00 26.72 124 TRP A C 1
ATOM 965 O O . TRP A 1 124 ? 140.106 140.057 176.521 1.00 30.08 124 TRP A O 1
ATOM 976 N N . ALA A 1 125 ? 141.800 139.092 175.405 1.00 33.07 125 ALA A N 1
ATOM 977 C CA . ALA A 1 125 ? 141.462 137.761 175.888 1.00 29.27 125 ALA A CA 1
ATOM 978 C C . ALA A 1 125 ? 141.815 137.598 177.361 1.00 30.40 125 ALA A C 1
ATOM 979 O O . ALA A 1 125 ? 141.027 137.046 178.132 1.00 31.56 125 ALA A O 1
ATOM 981 N N . LYS A 1 126 ? 142.992 138.082 177.766 1.00 35.71 126 LYS A N 1
ATOM 982 C CA . LYS A 1 126 ? 143.351 138.060 179.180 1.00 31.55 126 LYS A CA 1
ATOM 983 C C . LYS A 1 126 ? 142.391 138.907 180.003 1.00 35.41 126 LYS A C 1
ATOM 984 O O . LYS A 1 126 ? 141.954 138.490 181.081 1.00 38.78 126 LYS A O 1
ATOM 990 N N . GLY A 1 127 ? 142.047 140.098 179.508 1.00 27.75 127 GLY A N 1
ATOM 991 C CA . GLY A 1 127 ? 141.102 140.938 180.224 1.00 30.17 127 GLY A CA 1
ATOM 992 C C . GLY A 1 127 ? 139.724 140.314 180.318 1.00 27.92 127 GLY A C 1
ATOM 993 O O . GLY A 1 127 ? 139.066 140.391 181.357 1.00 33.74 127 GLY A O 1
ATOM 994 N N . LEU A 1 128 ? 139.266 139.690 179.231 1.00 30.49 128 LEU A N 1
ATOM 995 C CA . LEU A 1 128 ? 137.974 139.016 179.251 1.00 34.05 128 LEU A CA 1
ATOM 996 C C . LEU A 1 128 ? 137.985 137.835 180.213 1.00 33.14 128 LEU A C 1
ATOM 997 O O . LEU A 1 128 ? 136.996 137.588 180.906 1.00 30.53 128 LEU A O 1
ATOM 1002 N N . GLN A 1 129 ? 139.095 137.095 180.269 1.00 36.13 129 GLN A N 1
ATOM 1003 C CA . GLN A 1 129 ? 139.194 135.986 181.212 1.00 37.81 129 GLN A CA 1
ATOM 1004 C C . GLN A 1 129 ? 139.191 136.482 182.653 1.00 39.64 129 GLN A C 1
ATOM 1005 O O . GLN A 1 129 ? 138.565 135.865 183.523 1.00 40.33 129 GLN A O 1
ATOM 1011 N N . ASP A 1 130 ? 139.890 137.586 182.929 1.00 39.35 130 ASP A N 1
ATOM 1012 C CA . ASP A 1 130 ? 139.856 138.155 184.274 1.00 37.89 130 ASP A CA 1
ATOM 1013 C C . ASP A 1 130 ? 138.458 138.643 184.631 1.00 38.67 130 ASP A C 1
ATOM 1014 O O . ASP A 1 130 ? 137.990 138.439 185.757 1.00 44.68 130 ASP A O 1
ATOM 1019 N N . LEU A 1 131 ? 137.771 139.285 183.685 1.00 34.42 131 LEU A N 1
ATOM 1020 C CA . LEU A 1 131 ? 136.399 139.712 183.934 1.00 34.58 131 LEU A CA 1
ATOM 1021 C C . LEU A 1 131 ? 135.495 138.515 184.194 1.00 38.07 131 LEU A C 1
ATOM 1022 O O . LEU A 1 131 ? 134.639 138.553 185.085 1.00 38.81 131 LEU A O 1
ATOM 1027 N N . LEU A 1 132 ? 135.680 137.437 183.430 1.00 42.11 132 LEU A N 1
ATOM 1028 C CA . LEU A 1 132 ? 134.872 136.238 183.614 1.00 40.14 132 LEU A CA 1
ATOM 1029 C C . LEU A 1 132 ? 135.120 135.608 184.978 1.00 39.47 132 LEU A C 1
ATOM 1030 O O . LEU A 1 132 ? 134.174 135.218 185.670 1.00 42.13 132 LEU A O 1
ATOM 1035 N N . ASP A 1 133 ? 136.388 135.497 185.384 1.00 42.98 133 ASP A N 1
ATOM 1036 C CA . ASP A 1 133 ? 136.676 134.879 186.673 1.00 45.75 133 ASP A CA 1
ATOM 1037 C C . ASP A 1 133 ? 136.210 135.758 187.826 1.00 46.41 133 ASP A C 1
ATOM 1038 O O . ASP A 1 133 ? 135.811 135.240 188.873 1.00 47.38 133 ASP A O 1
ATOM 1043 N N . ALA A 1 134 ? 136.243 137.083 187.653 1.00 45.50 134 ALA A N 1
ATOM 1044 C CA . ALA A 1 134 ? 135.632 137.967 188.639 1.00 45.10 134 ALA A CA 1
ATOM 1045 C C . ALA A 1 134 ? 134.125 137.751 188.705 1.00 44.48 134 ALA A C 1
ATOM 1046 O O . ALA A 1 134 ? 133.539 137.736 189.792 1.00 47.26 134 ALA A O 1
ATOM 1048 N N . PHE A 1 135 ? 133.483 137.576 187.547 1.00 46.98 135 PHE A N 1
ATOM 1049 C CA . PHE A 1 135 ? 132.048 137.311 187.521 1.00 48.13 135 PHE A CA 1
ATOM 1050 C C . PHE A 1 135 ? 131.715 135.998 188.219 1.00 48.19 135 PHE A C 1
ATOM 1051 O O . PHE A 1 135 ? 130.656 135.870 188.842 1.00 49.48 135 PHE A O 1
ATOM 1059 N N . GLU A 1 136 ? 132.597 135.003 188.104 1.00 47.53 136 GLU A N 1
ATOM 1060 C CA . GLU A 1 136 ? 132.353 133.722 188.765 1.00 47.72 136 GLU A CA 1
ATOM 1061 C C . GLU A 1 136 ? 132.631 133.802 190.263 1.00 49.30 136 GLU A C 1
ATOM 1062 O O . GLU A 1 136 ? 131.944 133.157 191.063 1.00 48.36 136 GLU A O 1
ATOM 1068 N N . LYS A 1 137 ? 133.648 134.572 190.664 1.00 53.87 137 LYS A N 1
ATOM 1069 C CA . LYS A 1 137 ? 133.948 134.706 192.088 1.00 50.78 137 LYS A CA 1
ATOM 1070 C C . LYS A 1 137 ? 132.792 135.356 192.836 1.00 51.98 137 LYS A C 1
ATOM 1071 O O . LYS A 1 137 ? 132.408 134.899 193.919 1.00 54.25 137 LYS A O 1
ATOM 1077 N N . GLN A 1 138 ? 132.224 136.420 192.278 1.00 51.37 138 GLN A N 1
ATOM 1078 C CA . GLN A 1 138 ? 130.951 136.917 192.769 1.00 53.54 138 GLN A CA 1
ATOM 1079 C C . GLN A 1 138 ? 129.818 136.063 192.208 1.00 54.88 138 GLN A C 1
ATOM 1080 O O . GLN A 1 138 ? 130.026 135.190 191.362 1.00 54.98 138 GLN A O 1
ATOM 1086 N N . ASN A 1 139 ? 128.608 136.304 192.705 1.00 57.85 139 ASN A N 1
ATOM 1087 C CA . ASN A 1 139 ? 127.443 135.550 192.241 1.00 57.52 139 ASN A CA 1
ATOM 1088 C C . ASN A 1 139 ? 126.733 136.349 191.148 1.00 56.95 139 ASN A C 1
ATOM 1089 O O . ASN A 1 139 ? 125.628 136.870 191.313 1.00 57.32 139 ASN A O 1
ATOM 1094 N N . VAL A 1 140 ? 127.410 136.447 190.008 1.00 51.80 140 VAL A N 1
ATOM 1095 C CA . VAL A 1 140 ? 126.864 137.140 188.845 1.00 52.92 140 VAL A CA 1
ATOM 1096 C C . VAL A 1 140 ? 126.010 136.151 188.062 1.00 52.37 140 VAL A C 1
ATOM 1097 O O . VAL A 1 140 ? 126.539 135.164 187.530 1.00 48.51 140 VAL A O 1
ATOM 1101 N N . PRO A 1 141 ? 124.699 136.365 187.972 1.00 51.24 141 PRO A N 1
ATOM 1102 C CA . PRO A 1 141 ? 123.846 135.408 187.258 1.00 51.44 141 PRO A CA 1
ATOM 1103 C C . PRO A 1 141 ? 124.183 135.358 185.776 1.00 51.58 141 PRO A C 1
ATOM 1104 O O . PRO A 1 141 ? 124.541 136.366 185.164 1.00 48.91 141 PRO A O 1
ATOM 1108 N N . LYS A 1 142 ? 124.066 134.163 185.203 1.00 46.14 142 LYS A N 1
ATOM 1109 C CA . LYS A 1 142 ? 124.319 133.967 183.785 1.00 42.72 142 LYS A CA 1
ATOM 1110 C C . LYS A 1 142 ? 123.486 132.796 183.289 1.00 42.20 142 LYS A C 1
ATOM 1111 O O . LYS A 1 142 ? 123.131 131.896 184.055 1.00 41.74 142 LYS A O 1
ATOM 1117 N N . LYS A 1 143 ? 123.174 132.825 182.007 1.00 41.23 143 LYS A N 1
ATOM 1118 C CA . LYS A 1 143 ? 122.478 131.757 181.312 1.00 40.38 143 LYS A CA 1
ATOM 1119 C C . LYS A 1 143 ? 123.483 130.846 180.625 1.00 38.01 143 LYS A C 1
ATOM 1120 O O . LYS A 1 143 ? 124.665 131.180 180.506 1.00 38.67 143 LYS A O 1
ATOM 1126 N N . PRO A 1 144 ? 123.057 129.664 180.179 1.00 41.44 144 PRO A N 1
ATOM 1127 C CA . PRO A 1 144 ? 123.961 128.816 179.410 1.00 41.38 144 PRO A CA 1
ATOM 1128 C C . PRO A 1 144 ? 124.433 129.535 178.164 1.00 39.47 144 PRO A C 1
ATOM 1129 O O . PRO A 1 144 ? 123.685 130.328 177.560 1.00 35.61 144 PRO A O 1
ATOM 1133 N N . PRO A 1 145 ? 125.680 129.307 177.749 1.00 40.12 145 PRO A N 1
ATOM 1134 C CA . PRO A 1 145 ? 126.241 130.055 176.612 1.00 37.91 145 PRO A CA 1
ATOM 1135 C C . PRO A 1 145 ? 125.401 129.884 175.357 1.00 39.09 145 PRO A C 1
ATOM 1136 O O . PRO A 1 145 ? 125.290 128.787 174.804 1.00 42.54 145 PRO A O 1
ATOM 1140 N N . ASP A 1 146 ? 124.808 130.986 174.909 1.00 37.62 146 ASP A N 1
ATOM 1141 C CA . ASP A 1 146 ? 123.953 131.018 173.725 1.00 37.65 146 ASP A CA 1
ATOM 1142 C C . ASP A 1 146 ? 124.533 132.048 172.761 1.00 36.45 146 ASP A C 1
ATOM 1143 O O . ASP A 1 146 ? 124.150 133.219 172.782 1.00 36.55 146 ASP A O 1
ATOM 1148 N N . HIS A 1 147 ? 125.463 131.608 171.916 1.00 29.68 147 HIS A N 1
ATOM 1149 C CA . HIS A 1 147 ? 126.007 132.481 170.886 1.00 26.81 147 HIS A CA 1
ATOM 1150 C C . HIS A 1 147 ? 125.020 132.737 169.756 1.00 30.04 147 HIS A C 1
ATOM 1151 O O . HIS A 1 147 ? 125.246 133.649 168.952 1.00 30.42 147 HIS A O 1
ATOM 1158 N N . SER A 1 148 ? 123.935 131.961 169.680 1.00 31.01 148 SER A N 1
ATOM 1159 C CA . SER A 1 148 ? 122.902 132.231 168.689 1.00 30.91 148 SER A CA 1
ATOM 1160 C C . SER A 1 148 ? 122.257 133.590 168.916 1.00 29.25 148 SER A C 1
ATOM 1161 O O . SER A 1 148 ? 122.046 134.343 167.960 1.00 33.13 148 SER A O 1
ATOM 1164 N N . LYS A 1 149 ? 121.956 133.935 170.168 1.00 29.98 149 LYS A N 1
ATOM 1165 C CA . LYS A 1 149 ? 121.407 135.250 170.462 1.00 32.81 149 LYS A CA 1
ATOM 1166 C C . LYS A 1 149 ? 122.435 136.362 170.306 1.00 29.96 149 LYS A C 1
ATOM 1167 O O . LYS A 1 149 ? 122.059 137.486 169.960 1.00 28.50 149 LYS A O 1
ATOM 1173 N N . SER A 1 150 ? 123.721 136.074 170.525 1.00 29.87 150 SER A N 1
ATOM 1174 C CA . SER A 1 150 ? 124.757 137.052 170.210 1.00 27.10 150 SER A CA 1
ATOM 1175 C C . SER A 1 150 ? 124.793 137.349 168.715 1.00 29.19 150 SER A C 1
ATOM 1176 O O . SER A 1 150 ? 124.877 138.514 168.309 1.00 31.66 150 SER A O 1
ATOM 1179 N N . ASN A 1 151 ? 124.720 136.306 167.884 1.00 29.24 151 ASN A N 1
ATOM 1180 C CA . ASN A 1 151 ? 124.646 136.501 166.439 1.00 22.08 151 ASN A CA 1
ATOM 1181 C C . ASN A 1 151 ? 123.386 137.264 166.054 1.00 30.33 151 ASN A C 1
ATOM 1182 O O . ASN A 1 151 ? 123.420 138.143 165.184 1.00 34.28 151 ASN A O 1
ATOM 1187 N N . LEU A 1 152 ? 122.259 136.925 166.683 1.00 31.13 152 LEU A N 1
ATOM 1188 C CA . LEU A 1 152 ? 121.007 137.611 166.385 1.00 29.04 152 LEU A CA 1
ATOM 1189 C C . LEU A 1 152 ? 121.098 139.094 166.715 1.00 27.14 152 LEU A C 1
ATOM 1190 O O . LEU A 1 152 ? 120.674 139.938 165.920 1.00 29.48 152 LEU A O 1
ATOM 1195 N N . LEU A 1 153 ? 121.657 139.433 167.880 1.00 31.11 153 LEU A N 1
ATOM 1196 C CA . LEU A 1 153 ? 121.807 140.836 168.248 1.00 32.98 153 LEU A CA 1
ATOM 1197 C C . LEU A 1 153 ? 122.774 141.552 167.316 1.00 32.46 153 LEU A C 1
ATOM 1198 O O . LEU A 1 153 ? 122.533 142.700 166.923 1.00 38.39 153 LEU A O 1
ATOM 1203 N N . TYR A 1 154 ? 123.878 140.893 166.953 1.00 28.79 154 TYR A N 1
ATOM 1204 C CA . TYR A 1 154 ? 124.829 141.488 166.022 1.00 27.75 154 TYR A CA 1
ATOM 1205 C C . TYR A 1 154 ? 124.162 141.818 164.692 1.00 29.38 154 TYR A C 1
ATOM 1206 O O . TYR A 1 154 ? 124.296 142.935 164.180 1.00 34.05 154 TYR A O 1
ATOM 1215 N N . GLN A 1 155 ? 123.411 140.867 164.137 1.00 28.89 155 GLN A N 1
ATOM 1216 C CA . GLN A 1 155 ? 122.721 141.106 162.873 1.00 30.81 155 GLN A CA 1
ATOM 1217 C C . GLN A 1 155 ? 121.643 142.175 163.022 1.00 34.36 155 GLN A C 1
ATOM 1218 O O . GLN A 1 155 ? 121.446 143.002 162.125 1.00 34.87 155 GLN A O 1
ATOM 1224 N N . GLN A 1 156 ? 120.934 142.173 164.153 1.00 36.51 156 GLN A N 1
ATOM 1225 C CA . GLN A 1 156 ? 119.769 143.036 164.308 1.00 34.04 156 GLN A CA 1
ATOM 1226 C C . GLN A 1 156 ? 120.165 144.482 164.580 1.00 36.81 156 GLN A C 1
ATOM 1227 O O . GLN A 1 156 ? 119.408 145.404 164.256 1.00 43.22 156 GLN A O 1
ATOM 1233 N N . ILE A 1 157 ? 121.323 144.706 165.191 1.00 34.52 157 ILE A N 1
ATOM 1234 C CA . ILE A 1 157 ? 121.737 146.047 165.588 1.00 37.45 157 ILE A CA 1
ATOM 1235 C C . ILE A 1 157 ? 122.930 146.534 164.774 1.00 36.47 157 ILE A C 1
ATOM 1236 O O . ILE A 1 157 ? 122.875 147.598 164.158 1.00 41.62 157 ILE A O 1
ATOM 1241 N N . PHE A 1 158 ? 124.023 145.767 164.759 1.00 34.70 158 PHE A N 1
ATOM 1242 C CA . PHE A 1 158 ? 125.259 146.269 164.170 1.00 36.55 158 PHE A CA 1
ATOM 1243 C C . PHE A 1 158 ? 125.213 146.219 162.648 1.00 39.00 158 PHE A C 1
ATOM 1244 O O . PHE A 1 158 ? 125.895 147.002 161.976 1.00 40.71 158 PHE A O 1
ATOM 1252 N N . LEU A 1 159 ? 124.417 145.309 162.086 1.00 34.84 159 LEU A N 1
ATOM 1253 C CA . LEU A 1 159 ? 124.228 145.218 160.644 1.00 29.86 159 LEU A CA 1
ATOM 1254 C C . LEU A 1 159 ? 122.834 145.665 160.218 1.00 31.71 159 LEU A C 1
ATOM 1255 O O . LEU A 1 159 ? 122.395 145.344 159.110 1.00 32.86 159 LEU A O 1
ATOM 1260 N N . HIS A 1 160 ? 122.126 146.393 161.085 1.00 39.72 160 HIS A N 1
ATOM 1261 C CA . HIS A 1 160 ? 120.761 146.807 160.770 1.00 39.93 160 HIS A CA 1
ATOM 1262 C C . HIS A 1 160 ? 120.725 147.760 159.583 1.00 43.42 160 HIS A C 1
ATOM 1263 O O . HIS A 1 160 ? 119.850 147.653 158.716 1.00 41.56 160 HIS A O 1
ATOM 1270 N N . ASP A 1 161 ? 121.667 148.699 159.524 1.00 41.83 161 ASP A N 1
ATOM 1271 C CA . ASP A 1 161 ? 121.740 149.674 158.446 1.00 37.32 161 ASP A CA 1
ATOM 1272 C C . ASP A 1 161 ? 122.766 149.295 157.387 1.00 38.03 161 ASP A C 1
ATOM 1273 O O . ASP A 1 161 ? 123.125 150.134 156.555 1.00 39.71 161 ASP A O 1
ATOM 1278 N N . LYS A 1 162 ? 123.246 148.052 157.401 1.00 30.30 162 LYS A N 1
ATOM 1279 C CA . LYS A 1 162 ? 124.337 147.612 156.538 1.00 25.15 162 LYS A CA 1
ATOM 1280 C C . LYS A 1 162 ? 123.924 146.342 155.790 1.00 25.50 162 LYS A C 1
ATOM 1281 O O . LYS A 1 162 ? 124.663 145.361 155.716 1.00 28.37 162 LYS A O 1
ATOM 1287 N N . GLN A 1 163 ? 122.717 146.365 155.229 1.00 23.71 163 GLN A N 1
ATOM 1288 C CA . GLN A 1 163 ? 122.173 145.239 154.487 1.00 25.69 163 GLN A CA 1
ATOM 1289 C C . GLN A 1 163 ? 121.868 145.670 153.059 1.00 28.51 163 GLN A C 1
ATOM 1290 O O . GLN A 1 163 ? 121.900 146.857 152.724 1.00 28.25 163 GLN A O 1
ATOM 1296 N N . ALA A 1 164 ? 121.575 144.683 152.215 1.00 22.47 164 ALA A N 1
ATOM 1297 C CA . ALA A 1 164 ? 121.118 144.931 150.853 1.00 19.04 164 ALA A CA 1
ATOM 1298 C C . ALA A 1 164 ? 119.600 145.053 150.865 1.00 24.16 164 ALA A C 1
ATOM 1299 O O . ALA A 1 164 ? 118.899 144.103 151.230 1.00 29.21 164 ALA A O 1
ATOM 1301 N N . ILE A 1 165 ? 119.095 146.215 150.466 1.00 26.27 165 ILE A N 1
ATOM 1302 C CA . ILE A 1 165 ? 117.680 146.521 150.577 1.00 26.74 165 ILE A CA 1
ATOM 1303 C C . ILE A 1 165 ? 117.018 146.378 149.214 1.00 24.16 165 ILE A C 1
ATOM 1304 O O . ILE A 1 165 ? 117.675 146.300 148.172 1.00 20.15 165 ILE A O 1
ATOM 1309 N N . GLU A 1 166 ? 115.684 146.343 149.223 1.00 30.03 166 GLU A N 1
ATOM 1310 C CA . GLU A 1 166 ? 114.888 146.228 148.001 1.00 25.24 166 GLU A CA 1
ATOM 1311 C C . GLU A 1 166 ? 114.759 147.608 147.355 1.00 29.66 166 GLU A C 1
ATOM 1312 O O . GLU A 1 166 ? 113.697 148.234 147.330 1.00 32.34 166 GLU A O 1
ATOM 1318 N N . LYS A 1 167 ? 115.880 148.077 146.819 1.00 26.15 167 LYS A N 1
ATOM 1319 C CA . LYS A 1 167 ? 115.977 149.388 146.193 1.00 22.17 167 LYS A CA 1
ATOM 1320 C C . LYS A 1 167 ? 116.188 149.220 144.696 1.00 23.18 167 LYS A C 1
ATOM 1321 O O . LYS A 1 167 ? 117.075 148.473 144.270 1.00 23.94 167 LYS A O 1
ATOM 1327 N N . GLU A 1 168 ? 115.375 149.913 143.905 1.00 26.93 168 GLU A N 1
ATOM 1328 C CA . GLU A 1 168 ? 115.503 149.888 142.452 1.00 25.94 168 GLU A CA 1
ATOM 1329 C C . GLU A 1 168 ? 116.662 150.791 142.050 1.00 26.98 168 GLU A C 1
ATOM 1330 O O . GLU A 1 168 ? 116.570 152.018 142.160 1.00 30.31 168 GLU A O 1
ATOM 1336 N N . GLU A 1 169 ? 117.754 150.190 141.585 1.00 21.54 169 GLU A N 1
ATOM 1337 C CA . GLU A 1 169 ? 118.967 150.920 141.257 1.00 20.66 169 GLU A CA 1
ATOM 1338 C C . GLU A 1 169 ? 119.246 150.823 139.763 1.00 21.53 169 GLU A C 1
ATOM 1339 O O . GLU A 1 169 ? 118.969 149.801 139.130 1.00 28.86 169 GLU A O 1
ATOM 1345 N N . THR A 1 170 ? 119.800 151.898 139.209 1.00 21.59 170 THR A N 1
ATOM 1346 C CA . THR A 1 170 ? 120.086 152.010 137.786 1.00 20.56 170 THR A CA 1
ATOM 1347 C C . THR A 1 170 ? 121.581 152.226 137.588 1.00 21.37 170 THR A C 1
ATOM 1348 O O . THR A 1 170 ? 122.219 152.951 138.358 1.00 29.30 170 THR A O 1
ATOM 1352 N N . TYR A 1 171 ? 122.138 151.589 136.558 1.00 11.63 171 TYR A N 1
ATOM 1353 C CA . TYR A 1 171 ? 123.569 151.597 136.301 1.00 16.58 171 TYR A CA 1
ATOM 1354 C C . TYR A 1 171 ? 123.853 151.952 134.848 1.00 14.29 171 TYR A C 1
ATOM 1355 O O . TYR A 1 171 ? 123.158 151.489 133.937 1.00 18.78 171 TYR A O 1
ATOM 1364 N N . ASP A 1 172 ? 124.880 152.773 134.644 1.00 18.79 172 ASP A N 1
ATOM 1365 C CA . ASP A 1 172 ? 125.473 152.999 133.333 1.00 15.74 172 ASP A CA 1
ATOM 1366 C C . ASP A 1 172 ? 126.628 152.026 133.147 1.00 16.64 172 ASP A C 1
ATOM 1367 O O . ASP A 1 172 ? 127.305 151.664 134.113 1.00 21.58 172 ASP A O 1
ATOM 1372 N N . SER A 1 173 ? 126.858 151.610 131.909 1.00 14.95 173 SER A N 1
ATOM 1373 C CA . SER A 1 173 ? 127.835 150.571 131.628 1.00 12.34 173 SER A CA 1
ATOM 1374 C C . SER A 1 173 ? 128.999 151.122 130.811 1.00 16.02 173 SER A C 1
ATOM 1375 O O . SER A 1 173 ? 129.014 152.281 130.389 1.00 13.78 173 SER A O 1
ATOM 1378 N N . ASN A 1 174 ? 129.994 150.258 130.606 1.00 19.86 174 ASN A N 1
ATOM 1379 C CA . ASN A 1 174 ? 131.102 150.555 129.709 1.00 12.70 174 ASN A CA 1
ATOM 1380 C C . ASN A 1 174 ? 130.700 150.448 128.245 1.00 16.54 174 ASN A C 1
ATOM 1381 O O . ASN A 1 174 ? 131.418 150.956 127.379 1.00 15.99 174 ASN A O 1
ATOM 1386 N N . TRP A 1 175 ? 129.574 149.802 127.956 1.00 16.27 175 TRP A N 1
ATOM 1387 C CA . TRP A 1 175 ? 129.211 149.406 126.602 1.00 10.05 175 TRP A CA 1
ATOM 1388 C C . TRP A 1 175 ? 128.302 150.463 125.992 1.00 14.02 175 TRP A C 1
ATOM 1389 O O . TRP A 1 175 ? 127.215 150.727 126.516 1.00 14.48 175 TRP A O 1
ATOM 1400 N N . PHE A 1 176 ? 128.736 151.050 124.879 1.00 7.95 176 PHE A N 1
ATOM 1401 C CA . PHE A 1 176 ? 127.917 152.012 124.160 1.00 7.50 176 PHE A CA 1
ATOM 1402 C C . PHE A 1 176 ? 127.369 151.357 122.905 1.00 14.57 176 PHE A C 1
ATOM 1403 O O . PHE A 1 176 ? 128.157 150.948 122.041 1.00 17.82 176 PHE A O 1
ATOM 1411 N N . PRO A 1 177 ? 126.052 151.206 122.778 1.00 14.97 177 PRO A N 1
ATOM 1412 C CA . PRO A 1 177 ? 125.499 150.429 121.662 1.00 10.46 177 PRO A CA 1
ATOM 1413 C C . PRO A 1 177 ? 125.873 151.013 120.309 1.00 18.37 177 PRO A C 1
ATOM 1414 O O . PRO A 1 177 ? 125.989 152.228 120.142 1.00 22.25 177 PRO A O 1
ATOM 1418 N N . ILE A 1 178 ? 126.072 150.126 119.338 1.00 17.74 178 ILE A N 1
ATOM 1419 C CA . ILE A 1 178 ? 126.231 150.540 117.949 1.00 12.06 178 ILE A CA 1
ATOM 1420 C C . ILE A 1 178 ? 124.831 150.710 117.372 1.00 20.06 178 ILE A C 1
ATOM 1421 O O . ILE A 1 178 ? 124.114 149.728 117.164 1.00 23.51 178 ILE A O 1
ATOM 1426 N N . ILE A 1 179 ? 124.434 151.960 117.123 1.00 18.98 179 ILE A N 1
ATOM 1427 C CA . ILE A 1 179 ? 123.058 152.238 116.719 1.00 12.87 179 ILE A CA 1
ATOM 1428 C C . ILE A 1 179 ? 122.741 151.571 115.388 1.00 22.48 179 ILE A C 1
ATOM 1429 O O . ILE A 1 179 ? 121.684 150.948 115.226 1.00 25.43 179 ILE A O 1
ATOM 1434 N N . SER A 1 180 ? 123.645 151.681 114.419 1.00 21.86 180 SER A N 1
ATOM 1435 C CA . SER A 1 180 ? 123.406 151.085 113.114 1.00 19.22 180 SER A CA 1
ATOM 1436 C C . SER A 1 180 ? 124.735 150.814 112.429 1.00 22.62 180 SER A C 1
ATOM 1437 O O . SER A 1 180 ? 125.777 151.356 112.807 1.00 18.20 180 SER A O 1
ATOM 1440 N N . PHE A 1 181 ? 124.676 149.962 111.416 1.00 24.37 181 PHE A N 1
ATOM 1441 C CA . PHE A 1 181 ? 125.782 149.640 110.534 1.00 20.10 181 PHE A CA 1
ATOM 1442 C C . PHE A 1 181 ? 125.415 150.009 109.106 1.00 24.73 181 PHE A C 1
ATOM 1443 O O . PHE A 1 181 ? 124.232 150.179 108.784 1.00 27.33 181 PHE A O 1
ATOM 1451 N N . PRO A 1 182 ? 126.401 150.155 108.223 1.00 20.54 182 PRO A N 1
ATOM 1452 C CA . PRO A 1 182 ? 126.090 150.218 106.794 1.00 21.86 182 PRO A CA 1
ATOM 1453 C C . PRO A 1 182 ? 125.375 148.950 106.357 1.00 26.15 182 PRO A C 1
ATOM 1454 O O . PRO A 1 182 ? 125.629 147.859 106.872 1.00 28.51 182 PRO A O 1
ATOM 1458 N N . ASN A 1 183 ? 124.459 149.109 105.400 1.00 29.76 183 ASN A N 1
ATOM 1459 C CA . ASN A 1 183 ? 123.577 148.006 105.031 1.00 27.43 183 ASN A CA 1
ATOM 1460 C C . ASN A 1 183 ? 124.360 146.819 104.483 1.00 27.19 183 ASN A C 1
ATOM 1461 O O . ASN A 1 183 ? 124.022 145.664 104.764 1.00 30.29 183 ASN A O 1
ATOM 1466 N N . GLU A 1 184 ? 125.404 147.078 103.703 1.00 28.20 184 GLU A N 1
ATOM 1467 C CA . GLU A 1 184 ? 126.164 146.024 103.046 1.00 28.08 184 GLU A CA 1
ATOM 1468 C C . GLU A 1 184 ? 127.639 146.129 103.399 1.00 30.38 184 GLU A C 1
ATOM 1469 O O . GLU A 1 184 ? 128.230 147.211 103.313 1.00 35.48 184 GLU A O 1
ATOM 1475 N N . LEU A 1 185 ? 128.221 145.003 103.801 1.00 23.74 185 LEU A N 1
ATOM 1476 C CA . LEU A 1 185 ? 129.664 144.842 103.876 1.00 20.10 185 LEU A CA 1
ATOM 1477 C C . LEU A 1 185 ? 130.153 144.333 102.527 1.00 26.23 185 LEU A C 1
ATOM 1478 O O . LEU A 1 185 ? 129.645 143.328 102.017 1.00 31.54 185 LEU A O 1
ATOM 1483 N N . ARG A 1 186 ? 131.123 145.031 101.942 1.00 24.22 186 ARG A N 1
ATOM 1484 C CA . ARG A 1 186 ? 131.515 144.818 100.559 1.00 25.43 186 ARG A CA 1
ATOM 1485 C C . ARG A 1 186 ? 132.954 144.332 100.495 1.00 28.68 186 ARG A C 1
ATOM 1486 O O . ARG A 1 186 ? 133.841 144.899 101.144 1.00 25.26 186 ARG A O 1
ATOM 1494 N N . PHE A 1 187 ? 133.173 143.281 99.714 1.00 27.29 187 PHE A N 1
ATOM 1495 C CA . PHE A 1 187 ? 134.494 142.750 99.410 1.00 23.66 187 PHE A CA 1
ATOM 1496 C C . PHE A 1 187 ? 134.795 143.128 97.966 1.00 26.92 187 PHE A C 1
ATOM 1497 O O . PHE A 1 187 ? 134.223 142.550 97.035 1.00 31.33 187 PHE A O 1
ATOM 1505 N N . HIS A 1 188 ? 135.681 144.100 97.784 1.00 29.20 188 HIS A N 1
ATOM 1506 C CA . HIS A 1 188 ? 136.001 144.642 96.470 1.00 26.67 188 HIS A CA 1
ATOM 1507 C C . HIS A 1 188 ? 137.203 143.899 95.905 1.00 32.17 188 HIS A C 1
ATOM 1508 O O . HIS A 1 188 ? 138.247 143.819 96.558 1.00 34.08 188 HIS A O 1
ATOM 1515 N N . ARG A 1 189 ? 137.055 143.359 94.697 1.00 36.74 189 ARG A N 1
ATOM 1516 C CA . ARG A 1 189 ? 138.085 142.506 94.103 1.00 32.56 189 ARG A CA 1
ATOM 1517 C C . ARG A 1 189 ? 139.115 143.360 93.361 1.00 35.25 189 ARG A C 1
ATOM 1518 O O . ARG A 1 189 ? 139.215 143.360 92.133 1.00 36.70 189 ARG A O 1
ATOM 1526 N N . TYR A 1 190 ? 139.897 144.101 94.147 1.00 37.51 190 TYR A N 1
ATOM 1527 C CA . TYR A 1 190 ? 141.051 144.829 93.620 1.00 36.50 190 TYR A CA 1
ATOM 1528 C C . TYR A 1 190 ? 142.187 143.828 93.422 1.00 43.89 190 TYR A C 1
ATOM 1529 O O . TYR A 1 190 ? 143.074 143.662 94.264 1.00 43.37 190 TYR A O 1
ATOM 1538 N N . ASP A 1 191 ? 142.146 143.139 92.280 1.00 41.43 191 ASP A N 1
ATOM 1539 C CA . ASP A 1 191 ? 143.137 142.107 91.993 1.00 39.31 191 ASP A CA 1
ATOM 1540 C C . ASP A 1 191 ? 144.539 142.701 91.905 1.00 41.38 191 ASP A C 1
ATOM 1541 O O . ASP A 1 191 ? 145.419 142.379 92.711 1.00 42.22 191 ASP A O 1
ATOM 1546 N N . TRP A 1 192 ? 144.763 143.577 90.925 1.00 44.59 192 TRP A N 1
ATOM 1547 C CA . TRP A 1 192 ? 146.044 144.244 90.753 1.00 42.82 192 TRP A CA 1
ATOM 1548 C C . TRP A 1 192 ? 146.005 145.724 91.099 1.00 44.05 192 TRP A C 1
ATOM 1549 O O . TRP A 1 192 ? 147.066 146.322 91.299 1.00 43.22 192 TRP A O 1
ATOM 1560 N N . ARG A 1 193 ? 144.814 146.321 91.169 1.00 40.98 193 ARG A N 1
ATOM 1561 C CA . ARG A 1 193 ? 144.704 147.746 91.454 1.00 39.93 193 ARG A CA 1
ATOM 1562 C C . ARG A 1 193 ? 145.110 148.068 92.885 1.00 40.64 193 ARG A C 1
ATOM 1563 O O . ARG A 1 193 ? 145.490 149.207 93.179 1.00 41.37 193 ARG A O 1
ATOM 1571 N N . LEU A 1 194 ? 145.034 147.088 93.783 1.00 38.39 194 LEU A N 1
ATOM 1572 C CA . LEU A 1 194 ? 145.565 147.240 95.129 1.00 36.95 194 LEU A CA 1
ATOM 1573 C C . LEU A 1 194 ? 146.951 146.615 95.164 1.00 39.96 194 LEU A C 1
ATOM 1574 O O . LEU A 1 194 ? 147.071 145.394 94.976 1.00 41.96 194 LEU A O 1
ATOM 1579 N N . PRO A 1 195 ? 148.014 147.390 95.376 1.00 37.84 195 PRO A N 1
ATOM 1580 C CA . PRO A 1 195 ? 149.358 146.801 95.409 1.00 33.62 195 PRO A CA 1
ATOM 1581 C C . PRO A 1 195 ? 149.481 145.766 96.517 1.00 39.02 195 PRO A C 1
ATOM 1582 O O . PRO A 1 195 ? 148.884 145.899 97.587 1.00 36.35 195 PRO A O 1
ATOM 1586 N N . LYS A 1 196 ? 150.261 144.718 96.240 1.00 40.00 196 LYS A N 1
ATOM 1587 C CA . LYS A 1 196 ? 150.422 143.637 97.206 1.00 36.84 196 LYS A CA 1
ATOM 1588 C C . LYS A 1 196 ? 151.077 144.134 98.488 1.00 36.68 196 LYS A C 1
ATOM 1589 O O . LYS A 1 196 ? 150.718 143.697 99.588 1.00 36.06 196 LYS A O 1
ATOM 1595 N N . GLN A 1 197 ? 152.037 145.046 98.369 1.00 35.31 197 GLN A N 1
ATOM 1596 C CA . GLN A 1 197 ? 152.739 145.590 99.522 1.00 37.89 197 GLN A CA 1
ATOM 1597 C C . GLN A 1 197 ? 152.098 146.860 100.064 1.00 36.11 197 GLN A C 1
ATOM 1598 O O . GLN A 1 197 ? 152.612 147.429 101.033 1.00 34.03 197 GLN A O 1
ATOM 1604 N N . PHE A 1 198 ? 151.000 147.318 99.468 1.00 34.40 198 PHE A N 1
ATOM 1605 C CA . PHE A 1 198 ? 150.301 148.486 99.984 1.00 32.92 198 PHE A CA 1
ATOM 1606 C C . PHE A 1 198 ? 149.683 148.176 101.340 1.00 34.31 198 PHE A C 1
ATOM 1607 O O . PHE A 1 198 ? 149.094 147.112 101.546 1.00 35.06 198 PHE A O 1
ATOM 1615 N N . ASP A 1 199 ? 149.819 149.117 102.270 1.00 34.03 199 ASP A N 1
ATOM 1616 C CA . ASP A 1 199 ? 149.266 148.970 103.611 1.00 30.78 199 ASP A CA 1
ATOM 1617 C C . ASP A 1 199 ? 147.823 149.461 103.594 1.00 32.48 199 ASP A C 1
ATOM 1618 O O . ASP A 1 199 ? 147.570 150.662 103.456 1.00 31.77 199 ASP A O 1
ATOM 1623 N N . VAL A 1 200 ? 146.877 148.529 103.733 1.00 32.77 200 VAL A N 1
ATOM 1624 C CA . VAL A 1 200 ? 145.468 148.896 103.735 1.00 27.18 200 VAL A CA 1
ATOM 1625 C C . VAL A 1 200 ? 145.090 149.654 104.999 1.00 28.64 200 VAL A C 1
ATOM 1626 O O . VAL A 1 200 ? 144.038 150.302 105.039 1.00 31.29 200 VAL A O 1
ATOM 1630 N N . ARG A 1 201 ? 145.922 149.584 106.040 1.00 27.14 201 ARG A N 1
ATOM 1631 C CA . ARG A 1 201 ? 145.691 150.375 107.242 1.00 26.98 201 ARG A CA 1
ATOM 1632 C C . ARG A 1 201 ? 145.857 151.866 106.989 1.00 28.48 201 ARG A C 1
ATOM 1633 O O . ARG A 1 201 ? 145.315 152.676 107.748 1.00 33.78 201 ARG A O 1
ATOM 1641 N N . THR A 1 202 ? 146.589 152.243 105.945 1.00 30.92 202 THR A N 1
ATOM 1642 C CA . THR A 1 202 ? 146.806 153.639 105.600 1.00 32.00 202 THR A CA 1
ATOM 1643 C C . THR A 1 202 ? 145.694 154.209 104.732 1.00 30.38 202 THR A C 1
ATOM 1644 O O . THR A 1 202 ? 145.757 155.386 104.362 1.00 33.98 202 THR A O 1
ATOM 1648 N N . LEU A 1 203 ? 144.685 153.409 104.401 1.00 26.60 203 LEU A N 1
ATOM 1649 C CA . LEU A 1 203 ? 143.589 153.881 103.572 1.00 27.24 203 LEU A CA 1
ATOM 1650 C C . LEU A 1 203 ? 142.729 154.881 104.340 1.00 27.50 203 LEU A C 1
ATOM 1651 O O . LEU A 1 203 ? 142.754 154.950 105.572 1.00 26.26 203 LEU A O 1
ATOM 1656 N N . ALA A 1 204 ? 141.962 155.671 103.585 1.00 31.81 204 ALA A N 1
ATOM 1657 C CA . ALA A 1 204 ? 141.116 156.690 104.198 1.00 29.34 204 ALA A CA 1
ATOM 1658 C C . ALA A 1 204 ? 140.033 156.064 105.067 1.00 27.71 204 ALA A C 1
ATOM 1659 O O . ALA A 1 204 ? 139.688 156.601 106.125 1.00 28.53 204 ALA A O 1
ATOM 1661 N N . PHE A 1 205 ? 139.484 154.933 104.635 1.00 30.13 205 PHE A N 1
ATOM 1662 C CA . PHE A 1 205 ? 138.443 154.229 105.361 1.00 25.24 205 PHE A CA 1
ATOM 1663 C C . PHE A 1 205 ? 138.945 152.861 105.806 1.00 26.45 205 PHE A C 1
ATOM 1664 O O . PHE A 1 205 ? 139.871 152.312 105.200 1.00 29.79 205 PHE A O 1
ATOM 1672 N N . PRO A 1 206 ? 138.376 152.297 106.872 1.00 26.62 206 PRO A N 1
ATOM 1673 C CA . PRO A 1 206 ? 138.817 150.971 107.325 1.00 24.90 206 PRO A CA 1
ATOM 1674 C C . PRO A 1 206 ? 138.640 149.925 106.235 1.00 27.58 206 PRO A C 1
ATOM 1675 O O . PRO A 1 206 ? 137.588 149.835 105.598 1.00 25.31 206 PRO A O 1
ATOM 1679 N N . ALA A 1 207 ? 139.685 149.127 106.026 1.00 26.77 207 ALA A N 1
ATOM 1680 C CA . ALA A 1 207 ? 139.677 148.102 104.994 1.00 23.04 207 ALA A CA 1
ATOM 1681 C C . ALA A 1 207 ? 140.626 146.985 105.397 1.00 24.68 207 ALA A C 1
ATOM 1682 O O . ALA A 1 207 ? 141.727 147.244 105.890 1.00 24.94 207 ALA A O 1
ATOM 1684 N N . ILE A 1 208 ? 140.191 145.745 105.185 1.00 22.57 208 ILE A N 1
ATOM 1685 C CA . ILE A 1 208 ? 140.946 144.560 105.573 1.00 19.32 208 ILE A CA 1
ATOM 1686 C C . ILE A 1 208 ? 141.277 143.760 104.322 1.00 21.81 208 ILE A C 1
ATOM 1687 O O . ILE A 1 208 ? 140.437 143.613 103.429 1.00 22.41 208 ILE A O 1
ATOM 1692 N N . ARG A 1 209 ? 142.516 143.337 104.171 1.00 27.00 209 ARG A N 1
ATOM 1693 C CA . ARG A 1 209 ? 142.692 142.519 102.969 1.00 24.30 209 ARG A CA 1
ATOM 1694 C C . ARG A 1 209 ? 142.046 141.213 103.336 1.00 28.55 209 ARG A C 1
ATOM 1695 O O . ARG A 1 209 ? 142.412 140.674 104.353 1.00 35.13 209 ARG A O 1
ATOM 1703 N N . TYR A 1 210 ? 141.079 140.762 102.576 1.00 18.51 210 TYR A N 1
ATOM 1704 C CA . TYR A 1 210 ? 140.566 139.439 102.939 1.00 17.67 210 TYR A CA 1
ATOM 1705 C C . TYR A 1 210 ? 140.611 138.635 101.669 1.00 24.84 210 TYR A C 1
ATOM 1706 O O . TYR A 1 210 ? 139.824 139.006 100.852 1.00 32.83 210 TYR A O 1
ATOM 1715 N N . LYS A 1 211 ? 141.430 137.595 101.571 1.00 22.22 211 LYS A N 1
ATOM 1716 C CA . LYS A 1 211 ? 141.575 136.765 100.359 1.00 20.93 211 LYS A CA 1
ATOM 1717 C C . LYS A 1 211 ? 142.009 137.656 99.213 1.00 26.71 211 LYS A C 1
ATOM 1718 O O . LYS A 1 211 ? 142.897 138.485 99.410 1.00 25.27 211 LYS A O 1
ATOM 1724 N N . GLU A 1 212 ? 141.315 137.549 98.088 1.00 30.98 212 GLU A N 1
ATOM 1725 C CA . GLU A 1 212 ? 141.618 138.312 96.851 1.00 29.55 212 GLU A CA 1
ATOM 1726 C C . GLU A 1 212 ? 140.839 139.627 96.825 1.00 29.27 212 GLU A C 1
ATOM 1727 O O . GLU A 1 212 ? 140.884 140.302 95.803 1.00 31.98 212 GLU A O 1
ATOM 1733 N N . TYR A 1 213 ? 140.167 139.956 97.927 1.00 27.58 213 TYR A N 1
ATOM 1734 C CA . TYR A 1 213 ? 139.309 141.148 98.090 1.00 24.25 213 TYR A CA 1
ATOM 1735 C C . TYR A 1 213 ? 139.801 142.085 99.190 1.00 24.45 213 TYR A C 1
ATOM 1736 O O . TYR A 1 213 ? 140.781 141.836 99.869 1.00 27.54 213 TYR A O 1
ATOM 1745 N N . LEU A 1 214 ? 139.181 143.251 99.205 1.00 26.66 214 LEU A N 1
ATOM 1746 C CA . LEU A 1 214 ? 139.283 144.246 100.263 1.00 24.50 214 LEU A CA 1
ATOM 1747 C C . LEU A 1 214 ? 137.924 144.314 100.946 1.00 24.88 214 LEU A C 1
ATOM 1748 O O . LEU A 1 214 ? 136.931 144.698 100.322 1.00 28.48 214 LEU A O 1
ATOM 1753 N N . CYS A 1 215 ? 137.879 143.913 102.213 1.00 19.58 215 CYS A N 1
ATOM 1754 C CA . CYS A 1 215 ? 136.656 143.921 103.003 1.00 23.93 215 CYS A CA 1
ATOM 1755 C C . CYS A 1 215 ? 136.503 145.284 103.664 1.00 24.32 215 CYS A C 1
ATOM 1756 O O . CYS A 1 215 ? 137.393 145.723 104.400 1.00 17.90 215 CYS A O 1
ATOM 1759 N N . THR A 1 216 ? 135.381 145.949 103.399 1.00 29.94 216 THR A N 1
ATOM 1760 C CA . THR A 1 216 ? 135.150 147.277 103.945 1.00 23.61 216 THR A CA 1
ATOM 1761 C C . THR A 1 216 ? 133.673 147.614 103.822 1.00 22.39 216 THR A C 1
ATOM 1762 O O . THR A 1 216 ? 132.927 146.965 103.087 1.00 25.64 216 THR A O 1
ATOM 1766 N N . PHE A 1 217 ? 133.260 148.639 104.558 1.00 23.63 217 PHE A N 1
ATOM 1767 C CA . PHE A 1 217 ? 131.939 149.215 104.364 1.00 20.53 217 PHE A CA 1
ATOM 1768 C C . PHE A 1 217 ? 131.931 150.285 103.282 1.00 23.06 217 PHE A C 1
ATOM 1769 O O . PHE A 1 217 ? 130.853 150.740 102.888 1.00 27.49 217 PHE A O 1
ATOM 1777 N N . ALA A 1 218 ? 133.102 150.681 102.794 1.00 22.19 218 ALA A N 1
ATOM 1778 C CA . ALA A 1 218 ? 133.221 151.751 101.817 1.00 22.32 218 ALA A CA 1
ATOM 1779 C C . ALA A 1 218 ? 132.795 151.285 100.430 1.00 27.70 218 ALA A C 1
ATOM 1780 O O . ALA A 1 218 ? 132.960 150.119 100.063 1.00 31.64 218 ALA A O 1
ATOM 1782 N N . TRP A 1 219 ? 132.241 152.217 99.659 1.00 36.33 219 TRP A N 1
ATOM 1783 C CA . TRP A 1 219 ? 131.861 151.936 98.284 1.00 34.53 219 TRP A CA 1
ATOM 1784 C C . TRP A 1 219 ? 133.118 151.756 97.432 1.00 35.82 219 TRP A C 1
ATOM 1785 O O . TRP A 1 219 ? 134.200 152.246 97.765 1.00 34.18 219 TRP A O 1
ATOM 1796 N N . GLU A 1 220 ? 132.966 151.026 96.323 1.00 37.57 220 GLU A N 1
ATOM 1797 C CA . GLU A 1 220 ? 134.113 150.456 95.621 1.00 33.40 220 GLU A CA 1
ATOM 1798 C C . GLU A 1 220 ? 135.095 151.495 95.095 1.00 33.84 220 GLU A C 1
ATOM 1799 O O . GLU A 1 220 ? 136.233 151.132 94.784 1.00 34.55 220 GLU A O 1
ATOM 1805 N N . TYR A 1 221 ? 134.701 152.762 94.982 1.00 36.24 221 TYR A N 1
ATOM 1806 C CA . TYR A 1 221 ? 135.604 153.812 94.528 1.00 35.38 221 TYR A CA 1
ATOM 1807 C C . TYR A 1 221 ? 135.913 154.821 95.631 1.00 36.95 221 TYR A C 1
ATOM 1808 O O . TYR A 1 221 ? 136.207 155.985 95.351 1.00 40.61 221 TYR A O 1
ATOM 1817 N N . ASP A 1 222 ? 135.847 154.388 96.892 1.00 34.42 222 ASP A N 1
ATOM 1818 C CA . ASP A 1 222 ? 136.165 155.280 98.002 1.00 32.43 222 ASP A CA 1
ATOM 1819 C C . ASP A 1 222 ? 137.664 155.485 98.171 1.00 34.78 222 ASP A C 1
ATOM 1820 O O . ASP A 1 222 ? 138.088 156.535 98.666 1.00 36.68 222 ASP A O 1
ATOM 1825 N N . PHE A 1 223 ? 138.477 154.506 97.772 1.00 34.21 223 PHE A N 1
ATOM 1826 C CA . PHE A 1 223 ? 139.927 154.589 97.896 1.00 32.31 223 PHE A CA 1
ATOM 1827 C C . PHE A 1 223 ? 140.593 155.093 96.622 1.00 34.16 223 PHE A C 1
ATOM 1828 O O . PHE A 1 223 ? 141.718 154.683 96.309 1.00 37.73 223 PHE A O 1
ATOM 1836 N N . ILE A 1 224 ? 139.916 155.970 95.877 1.00 37.83 224 ILE A N 1
ATOM 1837 C CA . ILE A 1 224 ? 140.444 156.448 94.602 1.00 37.36 224 ILE A CA 1
ATOM 1838 C C . ILE A 1 224 ? 141.729 157.239 94.811 1.00 39.10 224 ILE A C 1
ATOM 1839 O O . ILE A 1 224 ? 142.710 157.064 94.077 1.00 38.57 224 ILE A O 1
ATOM 1844 N N . HIS A 1 225 ? 141.749 158.118 95.815 1.00 42.75 225 HIS A N 1
ATOM 1845 C CA . HIS A 1 225 ? 142.916 158.968 96.032 1.00 43.53 225 HIS A CA 1
ATOM 1846 C C . HIS A 1 225 ? 144.121 158.151 96.485 1.00 44.92 225 HIS A C 1
ATOM 1847 O O . HIS A 1 225 ? 145.226 158.309 95.954 1.00 44.30 225 HIS A O 1
ATOM 1854 N N . GLN A 1 226 ? 143.927 157.271 97.470 1.00 38.88 226 GLN A N 1
ATOM 1855 C CA . GLN A 1 226 ? 145.034 156.456 97.958 1.00 35.36 226 GLN A CA 1
ATOM 1856 C C . GLN A 1 226 ? 145.466 155.427 96.922 1.00 39.22 226 GLN A C 1
ATOM 1857 O O . GLN A 1 226 ? 146.661 155.138 96.786 1.00 40.90 226 GLN A O 1
ATOM 1863 N N . LEU A 1 227 ? 144.511 154.862 96.183 1.00 37.68 227 LEU A N 1
ATOM 1864 C CA . LEU A 1 227 ? 144.781 153.858 95.155 1.00 35.55 227 LEU A CA 1
ATOM 1865 C C . LEU A 1 227 ? 144.268 154.390 93.824 1.00 38.27 227 LEU A C 1
ATOM 1866 O O . LEU A 1 227 ? 143.088 154.211 93.487 1.00 41.49 227 LEU A O 1
ATOM 1871 N N . PRO A 1 228 ? 145.116 155.068 93.045 1.00 42.15 228 PRO A N 1
ATOM 1872 C CA . PRO A 1 228 ? 144.660 155.596 91.749 1.00 38.48 228 PRO A CA 1
ATOM 1873 C C . PRO A 1 228 ? 144.098 154.535 90.820 1.00 39.61 228 PRO A C 1
ATOM 1874 O O . PRO A 1 228 ? 143.203 154.837 90.023 1.00 38.28 228 PRO A O 1
ATOM 1878 N N . LYS A 1 229 ? 144.596 153.300 90.896 1.00 43.27 229 LYS A N 1
ATOM 1879 C CA . LYS A 1 229 ? 144.141 152.239 90.007 1.00 41.97 229 LYS A CA 1
ATOM 1880 C C . LYS A 1 229 ? 142.753 151.718 90.361 1.00 42.84 229 LYS A C 1
ATOM 1881 O O . LYS A 1 229 ? 142.224 150.878 89.625 1.00 40.48 229 LYS A O 1
ATOM 1887 N N . THR A 1 230 ? 142.161 152.182 91.465 1.00 44.56 230 THR A N 1
ATOM 1888 C CA . THR A 1 230 ? 140.847 151.691 91.871 1.00 41.65 230 THR A CA 1
ATOM 1889 C C . THR A 1 230 ? 139.778 152.009 90.831 1.00 44.51 230 THR A C 1
ATOM 1890 O O . THR A 1 230 ? 138.801 151.263 90.701 1.00 47.09 230 THR A O 1
ATOM 1894 N N . GLU A 1 231 ? 139.945 153.088 90.071 1.00 43.10 231 GLU A N 1
ATOM 1895 C CA . GLU A 1 231 ? 139.005 153.363 88.995 1.00 43.42 231 GLU A CA 1
ATOM 1896 C C . GLU A 1 231 ? 139.124 152.299 87.907 1.00 44.96 231 GLU A C 1
ATOM 1897 O O . GLU A 1 231 ? 140.077 151.516 87.865 1.00 43.73 231 GLU A O 1
ATOM 1903 N N . THR A 1 232 ? 138.126 152.277 87.022 1.00 48.26 232 THR A N 1
ATOM 1904 C CA . THR A 1 232 ? 137.998 151.251 85.984 1.00 49.10 232 THR A CA 1
ATOM 1905 C C . THR A 1 232 ? 137.902 149.853 86.590 1.00 47.97 232 THR A C 1
ATOM 1906 O O . THR A 1 232 ? 138.276 148.862 85.958 1.00 45.69 232 THR A O 1
ATOM 1910 N N . TYR A 1 233 ? 137.403 149.768 87.820 1.00 43.26 233 TYR A N 1
ATOM 1911 C CA . TYR A 1 233 ? 137.138 148.499 88.483 1.00 38.91 233 TYR A CA 1
ATOM 1912 C C . TYR A 1 233 ? 135.634 148.273 88.504 1.00 37.93 233 TYR A C 1
ATOM 1913 O O . TYR A 1 233 ? 134.887 149.096 89.042 1.00 39.38 233 TYR A O 1
ATOM 1922 N N . ASN A 1 234 ? 135.193 147.164 87.919 1.00 40.76 234 ASN A N 1
ATOM 1923 C CA . ASN A 1 234 ? 133.771 146.855 87.897 1.00 41.50 234 ASN A CA 1
ATOM 1924 C C . ASN A 1 234 ? 133.298 146.493 89.299 1.00 44.03 234 ASN A C 1
ATOM 1925 O O . ASN A 1 234 ? 133.924 145.681 89.986 1.00 44.24 234 ASN A O 1
ATOM 1930 N N . GLY A 1 235 ? 132.197 147.102 89.725 1.00 41.34 235 GLY A N 1
ATOM 1931 C CA . GLY A 1 235 ? 131.624 146.785 91.014 1.00 39.37 235 GLY A CA 1
ATOM 1932 C C . GLY A 1 235 ? 130.800 145.523 91.052 1.00 40.21 235 GLY A C 1
ATOM 1933 O O . GLY A 1 235 ? 130.326 145.131 92.121 1.00 42.58 235 GLY A O 1
ATOM 1934 N N . GLN A 1 236 ? 130.613 144.870 89.902 1.00 40.39 236 GLN A N 1
ATOM 1935 C CA . GLN A 1 236 ? 129.831 143.640 89.866 1.00 40.85 236 GLN A CA 1
ATOM 1936 C C . GLN A 1 236 ? 130.569 142.484 90.528 1.00 41.69 236 GLN A C 1
ATOM 1937 O O . GLN A 1 236 ? 129.937 141.633 91.164 1.00 42.90 236 GLN A O 1
ATOM 1943 N N . GLU A 1 237 ? 131.896 142.432 90.392 1.00 41.28 237 GLU A N 1
ATOM 1944 C CA . GLU A 1 237 ? 132.669 141.364 91.013 1.00 42.27 237 GLU A CA 1
ATOM 1945 C C . GLU A 1 237 ? 132.777 141.518 92.524 1.00 40.88 237 GLU A C 1
ATOM 1946 O O . GLU A 1 237 ? 133.247 140.589 93.190 1.00 43.34 237 GLU A O 1
ATOM 1952 N N . SER A 1 238 ? 132.365 142.656 93.076 1.00 32.74 238 SER A N 1
ATOM 1953 C CA . SER A 1 238 ? 132.371 142.833 94.520 1.00 33.97 238 SER A CA 1
ATOM 1954 C C . SER A 1 238 ? 131.321 141.940 95.168 1.00 37.78 238 SER A C 1
ATOM 1955 O O . SER A 1 238 ? 130.205 141.795 94.660 1.00 38.32 238 SER A O 1
ATOM 1958 N N . ILE A 1 239 ? 131.682 141.339 96.297 1.00 33.79 239 ILE A N 1
ATOM 1959 C CA . ILE A 1 239 ? 130.786 140.467 97.047 1.00 31.82 239 ILE A CA 1
ATOM 1960 C C . ILE A 1 239 ? 130.128 141.299 98.137 1.00 34.45 239 ILE A C 1
ATOM 1961 O O . ILE A 1 239 ? 130.811 141.844 99.010 1.00 33.82 239 ILE A O 1
ATOM 1966 N N . ARG A 1 240 ? 128.805 141.402 98.094 1.00 35.75 240 ARG A N 1
ATOM 1967 C CA . ARG A 1 240 ? 128.055 142.236 99.023 1.00 30.42 240 ARG A CA 1
ATOM 1968 C C . ARG A 1 240 ? 127.256 141.351 99.967 1.00 30.54 240 ARG A C 1
ATOM 1969 O O . ARG A 1 240 ? 126.475 140.505 99.520 1.00 34.18 240 ARG A O 1
ATOM 1977 N N . ILE A 1 241 ? 127.453 141.548 101.268 1.00 28.94 241 ILE A N 1
ATOM 1978 C CA . ILE A 1 241 ? 126.810 140.746 102.300 1.00 29.84 241 ILE A CA 1
ATOM 1979 C C . ILE A 1 241 ? 126.006 141.674 103.195 1.00 28.62 241 ILE A C 1
ATOM 1980 O O . ILE A 1 241 ? 126.512 142.712 103.633 1.00 31.37 241 ILE A O 1
ATOM 1985 N N . SER A 1 242 ? 124.758 141.305 103.466 1.00 27.03 242 SER A N 1
ATOM 1986 C CA . SER A 1 242 ? 123.949 142.085 104.391 1.00 27.72 242 SER A CA 1
ATOM 1987 C C . SER A 1 242 ? 124.586 142.063 105.775 1.00 32.10 242 SER A C 1
ATOM 1988 O O . SER A 1 242 ? 124.916 140.996 106.301 1.00 34.63 242 SER A O 1
ATOM 1991 N N . THR A 1 243 ? 124.772 143.248 106.361 1.00 26.22 243 THR A N 1
ATOM 1992 C CA . THR A 1 243 ? 125.370 143.325 107.689 1.00 23.10 243 THR A CA 1
ATOM 1993 C C . THR A 1 243 ? 124.467 142.684 108.735 1.00 28.51 243 THR A C 1
ATOM 1994 O O . THR A 1 243 ? 124.954 142.045 109.676 1.00 31.55 243 THR A O 1
ATOM 1998 N N . SER A 1 244 ? 123.151 142.844 108.587 1.00 29.24 244 SER A N 1
ATOM 1999 C CA . SER A 1 244 ? 122.218 142.177 109.487 1.00 29.52 244 SER A CA 1
ATOM 2000 C C . SER A 1 244 ? 122.370 140.664 109.406 1.00 31.18 244 SER A C 1
ATOM 2001 O O . SER A 1 244 ? 122.263 139.966 110.422 1.00 35.43 244 SER A O 1
ATOM 2004 N N . ASP A 1 245 ? 122.623 140.139 108.205 1.00 30.02 245 ASP A N 1
ATOM 2005 C CA . ASP A 1 245 ? 122.869 138.709 108.055 1.00 31.66 245 ASP A CA 1
ATOM 2006 C C . ASP A 1 245 ? 124.120 138.283 108.812 1.00 31.39 245 ASP A C 1
ATOM 2007 O O . ASP A 1 245 ? 124.142 137.219 109.442 1.00 35.29 245 ASP A O 1
ATOM 2012 N N . ILE A 1 246 ? 125.177 139.095 108.753 1.00 26.30 246 ILE A N 1
ATOM 2013 C CA . ILE A 1 246 ? 126.414 138.763 109.452 1.00 24.32 246 ILE A CA 1
ATOM 2014 C C . ILE A 1 246 ? 126.197 138.777 110.960 1.00 29.64 246 ILE A C 1
ATOM 2015 O O . ILE A 1 246 ? 126.606 137.853 111.671 1.00 34.97 246 ILE A O 1
ATOM 2020 N N . LEU A 1 247 ? 125.545 139.824 111.469 1.00 25.98 247 LEU A N 1
ATOM 2021 C CA . LEU A 1 247 ? 125.374 139.963 112.911 1.00 24.66 247 LEU A CA 1
ATOM 2022 C C . LEU A 1 247 ? 124.382 138.957 113.478 1.00 27.85 247 LEU A C 1
ATOM 2023 O O . LEU A 1 247 ? 124.528 138.534 114.630 1.00 29.20 247 LEU A O 1
ATOM 2028 N N . SER A 1 248 ? 123.374 138.566 112.699 1.00 30.22 248 SER A N 1
ATOM 2029 C CA . SER A 1 248 ? 122.407 137.577 113.151 1.00 33.48 248 SER A CA 1
ATOM 2030 C C . SER A 1 248 ? 122.890 136.147 112.960 1.00 32.26 248 SER A C 1
ATOM 2031 O O . SER A 1 248 ? 122.184 135.215 113.357 1.00 35.20 248 SER A O 1
ATOM 2034 N N . GLY A 1 249 ? 124.060 135.951 112.356 1.00 27.34 249 GLY A N 1
ATOM 2035 C CA . GLY A 1 249 ? 124.562 134.625 112.080 1.00 30.17 249 GLY A CA 1
ATOM 2036 C C . GLY A 1 249 ? 123.935 133.949 110.884 1.00 33.77 249 GLY A C 1
ATOM 2037 O O . GLY A 1 249 ? 124.249 132.781 110.618 1.00 33.40 249 GLY A O 1
ATOM 2038 N N . ARG A 1 250 ? 123.057 134.643 110.158 1.00 33.10 250 ARG A N 1
ATOM 2039 C CA . ARG A 1 250 ? 122.340 134.018 109.053 1.00 32.12 250 ARG A CA 1
ATOM 2040 C C . ARG A 1 250 ? 123.273 133.685 107.894 1.00 32.52 250 ARG A C 1
ATOM 2041 O O . ARG A 1 250 ? 123.140 132.627 107.268 1.00 34.65 250 ARG A O 1
ATOM 2049 N N . TYR A 1 251 ? 124.224 134.567 107.596 1.00 33.23 251 TYR A N 1
ATOM 2050 C CA . TYR A 1 251 ? 125.125 134.394 106.462 1.00 35.10 251 TYR A CA 1
ATOM 2051 C C . TYR A 1 251 ? 126.298 133.513 106.874 1.00 35.49 251 TYR A C 1
ATOM 2052 O O . TYR A 1 251 ? 127.147 133.927 107.671 1.00 36.10 251 TYR A O 1
ATOM 2061 N N . ASP A 1 252 ? 126.345 132.303 106.324 1.00 34.65 252 ASP A N 1
ATOM 2062 C CA . ASP A 1 252 ? 127.498 131.422 106.433 1.00 30.51 252 ASP A CA 1
ATOM 2063 C C . ASP A 1 252 ? 127.770 130.835 105.057 1.00 32.44 252 ASP A C 1
ATOM 2064 O O . ASP A 1 252 ? 126.935 130.103 104.517 1.00 35.44 252 ASP A O 1
ATOM 2069 N N . THR A 1 253 ? 128.934 131.153 104.496 1.00 30.03 253 THR A N 1
ATOM 2070 C CA . THR A 1 253 ? 129.231 130.828 103.109 1.00 30.71 253 THR A CA 1
ATOM 2071 C C . THR A 1 253 ? 130.697 130.425 103.014 1.00 32.53 253 THR A C 1
ATOM 2072 O O . THR A 1 253 ? 131.531 130.845 103.820 1.00 34.31 253 THR A O 1
ATOM 2076 N N . ASP A 1 254 ? 131.002 129.579 102.024 1.00 36.35 254 ASP A N 1
ATOM 2077 C CA . ASP A 1 254 ? 132.373 129.117 101.824 1.00 36.38 254 ASP A CA 1
ATOM 2078 C C . ASP A 1 254 ? 133.331 130.284 101.613 1.00 34.17 254 ASP A C 1
ATOM 2079 O O . ASP A 1 254 ? 134.522 130.182 101.931 1.00 34.86 254 ASP A O 1
ATOM 2084 N N . PHE A 1 255 ? 132.832 131.400 101.077 1.00 33.59 255 PHE A N 1
ATOM 2085 C CA . PHE A 1 255 ? 133.682 132.569 100.870 1.00 31.55 255 PHE A CA 1
ATOM 2086 C C . PHE A 1 255 ? 134.237 133.087 102.191 1.00 30.52 255 PHE A C 1
ATOM 2087 O O . PHE A 1 255 ? 135.429 133.398 102.298 1.00 33.33 255 PHE A O 1
ATOM 2095 N N . ILE A 1 256 ? 133.389 133.183 103.211 1.00 23.80 256 ILE A N 1
ATOM 2096 C CA . ILE A 1 256 ? 133.818 133.659 104.522 1.00 23.52 256 ILE A CA 1
ATOM 2097 C C . ILE A 1 256 ? 132.885 133.089 105.580 1.00 27.29 256 ILE A C 1
ATOM 2098 O O . ILE A 1 256 ? 131.659 133.131 105.433 1.00 29.53 256 ILE A O 1
ATOM 2103 N N . ARG A 1 257 ? 133.469 132.542 106.642 1.00 27.64 257 ARG A N 1
ATOM 2104 C CA . ARG A 1 257 ? 132.690 132.005 107.745 1.00 25.09 257 ARG A CA 1
ATOM 2105 C C . ARG A 1 257 ? 131.996 133.132 108.504 1.00 30.03 257 ARG A C 1
ATOM 2106 O O . ARG A 1 257 ? 132.446 134.281 108.514 1.00 34.51 257 ARG A O 1
ATOM 2114 N N . ASN A 1 258 ? 130.876 132.788 109.143 1.00 28.46 258 ASN A N 1
ATOM 2115 C CA . ASN A 1 258 ? 130.099 133.793 109.863 1.00 25.91 258 ASN A CA 1
ATOM 2116 C C . ASN A 1 258 ? 130.897 134.403 111.008 1.00 28.37 258 ASN A C 1
ATOM 2117 O O . ASN A 1 258 ? 130.879 135.624 111.204 1.00 31.67 258 ASN A O 1
ATOM 2122 N N . TYR A 1 259 ? 131.600 133.571 111.779 1.00 27.34 259 TYR A N 1
ATOM 2123 C CA . TYR A 1 259 ? 132.425 134.104 112.858 1.00 26.43 259 TYR A CA 1
ATOM 2124 C C . TYR A 1 259 ? 133.563 134.951 112.304 1.00 30.28 259 TYR A C 1
ATOM 2125 O O . TYR A 1 259 ? 133.904 135.994 112.872 1.00 28.86 259 TYR A O 1
ATOM 2134 N N . GLU A 1 260 ? 134.152 134.528 111.183 1.00 26.04 260 GLU A N 1
ATOM 2135 C CA . GLU A 1 260 ? 135.185 135.337 110.546 1.00 22.24 260 GLU A CA 1
ATOM 2136 C C . GLU A 1 260 ? 134.610 136.637 110.001 1.00 21.06 260 GLU A C 1
ATOM 2137 O O . GLU A 1 260 ? 135.273 137.678 110.041 1.00 24.06 260 GLU A O 1
ATOM 2143 N N . CYS A 1 261 ? 133.378 136.599 109.489 1.00 23.56 261 CYS A N 1
ATOM 2144 C CA . CYS A 1 261 ? 132.741 137.825 109.017 1.00 19.99 261 CYS A CA 1
ATOM 2145 C C . CYS A 1 261 ? 132.495 138.796 110.165 1.00 18.89 261 CYS A C 1
ATOM 2146 O O . CYS A 1 261 ? 132.719 140.004 110.023 1.00 22.69 261 CYS A O 1
ATOM 2149 N N . GLN A 1 262 ? 132.043 138.288 111.313 1.00 24.21 262 GLN A N 1
ATOM 2150 C CA . GLN A 1 262 ? 131.854 139.148 112.478 1.00 16.83 262 GLN A CA 1
ATOM 2151 C C . GLN A 1 262 ? 133.185 139.685 112.989 1.00 12.96 262 GLN A C 1
ATOM 2152 O O . GLN A 1 262 ? 133.268 140.836 113.433 1.00 20.84 262 GLN A O 1
ATOM 2158 N N . ARG A 1 263 ? 134.237 138.866 112.937 1.00 20.58 263 ARG A N 1
ATOM 2159 C CA . ARG A 1 263 ? 135.566 139.333 113.318 1.00 16.54 263 ARG A CA 1
ATOM 2160 C C . ARG A 1 263 ? 136.045 140.449 112.398 1.00 17.03 263 ARG A C 1
ATOM 2161 O O . ARG A 1 263 ? 136.628 141.438 112.857 1.00 17.67 263 ARG A O 1
ATOM 2169 N N . LEU A 1 264 ? 135.810 140.306 111.093 1.00 19.64 264 LEU A N 1
ATOM 2170 C CA . LEU A 1 264 ? 136.166 141.362 110.152 1.00 15.82 264 LEU A CA 1
ATOM 2171 C C . LEU A 1 264 ? 135.351 142.623 110.406 1.00 19.60 264 LEU A C 1
ATOM 2172 O O . LEU A 1 264 ? 135.871 143.738 110.291 1.00 30.22 264 LEU A O 1
ATOM 2177 N N . ILE A 1 265 ? 134.071 142.466 110.749 1.00 17.17 265 ILE A N 1
ATOM 2178 C CA . ILE A 1 265 ? 133.237 143.621 111.073 1.00 16.46 265 ILE A CA 1
ATOM 2179 C C . ILE A 1 265 ? 133.776 144.341 112.303 1.00 14.58 265 ILE A C 1
ATOM 2180 O O . ILE A 1 265 ? 133.825 145.575 112.347 1.00 20.00 265 ILE A O 1
ATOM 2185 N N . VAL A 1 266 ? 134.192 143.585 113.320 1.00 14.54 266 VAL A N 1
ATOM 2186 C CA . VAL A 1 266 ? 134.745 144.199 114.525 1.00 15.49 266 VAL A CA 1
ATOM 2187 C C . VAL A 1 266 ? 136.073 144.885 114.223 1.00 16.62 266 VAL A C 1
ATOM 2188 O O . VAL A 1 266 ? 136.368 145.959 114.761 1.00 23.63 266 VAL A O 1
ATOM 2192 N N . GLN A 1 267 ? 136.899 144.276 113.372 1.00 17.38 267 GLN A N 1
ATOM 2193 C CA . GLN A 1 267 ? 138.141 144.926 112.966 1.00 15.99 267 GLN A CA 1
ATOM 2194 C C . GLN A 1 267 ? 137.857 146.229 112.233 1.00 18.45 267 GLN A C 1
ATOM 2195 O O . GLN A 1 267 ? 138.553 147.231 112.433 1.00 22.61 267 GLN A O 1
ATOM 2201 N N . LEU A 1 268 ? 136.831 146.230 111.379 1.00 18.88 268 LEU A N 1
ATOM 2202 C CA . LEU A 1 268 ? 136.420 147.456 110.707 1.00 16.33 268 LEU A CA 1
ATOM 2203 C C . LEU A 1 268 ? 135.940 148.497 111.708 1.00 14.31 268 LEU A C 1
ATOM 2204 O O . LEU A 1 268 ? 136.229 149.686 111.557 1.00 23.78 268 LEU A O 1
ATOM 2209 N N . ILE A 1 269 ? 135.199 148.070 112.731 1.00 16.48 269 ILE A N 1
ATOM 2210 C CA . ILE A 1 269 ? 134.723 148.998 113.756 1.00 15.85 269 ILE A CA 1
ATOM 2211 C C . ILE A 1 269 ? 135.901 149.628 114.488 1.00 18.30 269 ILE A C 1
ATOM 2212 O O . ILE A 1 269 ? 135.941 150.843 114.716 1.00 23.17 269 ILE A O 1
ATOM 2217 N N . ASN A 1 270 ? 136.877 148.804 114.872 1.00 16.03 270 ASN A N 1
ATOM 2218 C CA . ASN A 1 270 ? 138.041 149.310 115.593 1.00 12.97 270 ASN A CA 1
ATOM 2219 C C . ASN A 1 270 ? 138.859 150.260 114.727 1.00 16.02 270 ASN A C 1
ATOM 2220 O O . ASN A 1 270 ? 139.293 151.320 115.195 1.00 19.38 270 ASN A O 1
ATOM 2225 N N . LYS A 1 271 ? 139.071 149.903 113.458 1.00 22.02 271 LYS A N 1
ATOM 2226 C CA . LYS A 1 271 ? 139.818 150.776 112.560 1.00 12.30 271 LYS A CA 1
ATOM 2227 C C . LYS A 1 271 ? 139.062 152.072 112.295 1.00 18.65 271 LYS A C 1
ATOM 2228 O O . LYS A 1 271 ? 139.672 153.141 112.189 1.00 26.01 271 LYS A O 1
ATOM 2234 N N . ALA A 1 272 ? 137.733 151.998 112.188 1.00 13.09 272 ALA A N 1
ATOM 2235 C CA . ALA A 1 272 ? 136.928 153.197 111.993 1.00 8.55 272 ALA A CA 1
ATOM 2236 C C . ALA A 1 272 ? 137.004 154.113 113.203 1.00 17.88 272 ALA A C 1
ATOM 2237 O O . ALA A 1 272 ? 137.085 155.335 113.055 1.00 24.91 272 ALA A O 1
ATOM 2239 N N . PHE A 1 273 ? 136.971 153.545 114.410 1.00 17.39 273 PHE A N 1
ATOM 2240 C CA . PHE A 1 273 ? 137.146 154.362 115.605 1.00 15.13 273 PHE A CA 1
ATOM 2241 C C . PHE A 1 273 ? 138.527 155.003 115.625 1.00 15.91 273 PHE A C 1
ATOM 2242 O O . PHE A 1 273 ? 138.665 156.191 115.942 1.00 18.09 273 PHE A O 1
ATOM 2250 N N . GLU A 1 274 ? 139.560 154.231 115.274 1.00 15.99 274 GLU A N 1
ATOM 2251 C CA . GLU A 1 274 ? 140.916 154.770 115.225 1.00 15.26 274 GLU A CA 1
ATOM 2252 C C . GLU A 1 274 ? 141.010 155.934 114.248 1.00 17.24 274 GLU A C 1
ATOM 2253 O O . GLU A 1 274 ? 141.642 156.956 114.542 1.00 23.63 274 GLU A O 1
ATOM 2259 N N . LEU A 1 275 ? 140.390 155.792 113.076 1.00 17.94 275 LEU A N 1
ATOM 2260 C CA . LEU A 1 275 ? 140.420 156.852 112.076 1.00 21.26 275 LEU A CA 1
ATOM 2261 C C . LEU A 1 275 ? 139.580 158.050 112.499 1.00 22.19 275 LEU A C 1
ATOM 2262 O O . LEU A 1 275 ? 139.912 159.189 112.154 1.00 33.63 275 LEU A O 1
ATOM 2267 N N . ARG A 1 276 ? 138.491 157.815 113.233 1.00 17.84 276 ARG A N 1
ATOM 2268 C CA . ARG A 1 276 ? 137.641 158.916 113.668 1.00 18.22 276 ARG A CA 1
ATOM 2269 C C . ARG A 1 276 ? 138.320 159.749 114.745 1.00 21.71 276 ARG A C 1
ATOM 2270 O O . ARG A 1 276 ? 138.145 160.971 114.791 1.00 28.42 276 ARG A O 1
ATOM 2278 N N . MET A 1 277 ? 139.090 159.107 115.627 1.00 26.12 277 MET A N 1
ATOM 2279 C CA . MET A 1 277 ? 139.837 159.876 116.618 1.00 22.65 277 MET A CA 1
ATOM 2280 C C . MET A 1 277 ? 140.870 160.788 115.972 1.00 26.70 277 MET A C 1
ATOM 2281 O O . MET A 1 277 ? 141.303 161.760 116.601 1.00 34.07 277 MET A O 1
ATOM 2286 N N . LYS A 1 278 ? 141.279 160.496 114.735 1.00 16.50 278 LYS A N 1
ATOM 2287 C CA . LYS A 1 278 ? 142.177 161.396 114.021 1.00 17.00 278 LYS A CA 1
ATOM 2288 C C . LYS A 1 278 ? 141.492 162.720 113.706 1.00 23.16 278 LYS A C 1
ATOM 2289 O O . LYS A 1 278 ? 142.120 163.782 113.776 1.00 30.06 278 LYS A O 1
ATOM 2295 N N . ASP A 1 279 ? 140.209 162.676 113.358 1.00 23.47 279 ASP A N 1
ATOM 2296 C CA . ASP A 1 279 ? 139.437 163.867 113.035 1.00 21.76 279 ASP A CA 1
ATOM 2297 C C . ASP A 1 279 ? 138.661 164.409 114.228 1.00 28.12 279 ASP A C 1
ATOM 2298 O O . ASP A 1 279 ? 137.868 165.341 114.064 1.00 34.59 279 ASP A O 1
ATOM 2303 N N . LYS A 1 280 ? 138.867 163.847 115.419 1.00 20.43 280 LYS A N 1
ATOM 2304 C CA . LYS A 1 280 ? 138.127 164.236 116.611 1.00 20.61 280 LYS A CA 1
ATOM 2305 C C . LYS A 1 280 ? 138.922 165.176 117.509 1.00 24.17 280 LYS A C 1
ATOM 2306 O O . LYS A 1 280 ? 138.668 165.219 118.716 1.00 28.14 280 LYS A O 1
ATOM 2312 N N . ASN A 1 281 ? 139.895 165.897 116.943 1.00 28.13 281 ASN A N 1
ATOM 2313 C CA . ASN A 1 281 ? 140.775 166.849 117.626 1.00 29.83 281 ASN A CA 1
ATOM 2314 C C . ASN A 1 281 ? 141.272 166.328 118.973 1.00 25.81 281 ASN A C 1
ATOM 2315 O O . ASN A 1 281 ? 141.508 167.103 119.906 1.00 26.41 281 ASN A O 1
ATOM 2320 N N . VAL A 1 282 ? 141.475 165.018 119.060 1.00 26.73 282 VAL A N 1
ATOM 2321 C CA . VAL A 1 282 ? 141.910 164.364 120.282 1.00 20.64 282 VAL A CA 1
ATOM 2322 C C . VAL A 1 282 ? 143.303 163.791 120.051 1.00 20.30 282 VAL A C 1
ATOM 2323 O O . VAL A 1 282 ? 143.716 163.521 118.919 1.00 21.60 282 VAL A O 1
ATOM 2327 N N . ARG A 1 283 ? 144.042 163.624 121.141 1.00 13.54 283 ARG A N 1
ATOM 2328 C CA . ARG A 1 283 ? 145.370 163.031 121.098 1.00 17.25 283 ARG A CA 1
ATOM 2329 C C . ARG A 1 283 ? 145.298 161.543 121.411 1.00 16.84 283 ARG A C 1
ATOM 2330 O O . ARG A 1 283 ? 144.391 161.073 122.099 1.00 25.68 283 ARG A O 1
ATOM 2338 N N . GLU A 1 284 ? 146.279 160.804 120.904 1.00 17.71 284 GLU A N 1
ATOM 2339 C CA . GLU A 1 284 ? 146.333 159.363 121.084 1.00 20.28 284 GLU A CA 1
ATOM 2340 C C . GLU A 1 284 ? 147.552 158.978 121.911 1.00 16.37 284 GLU A C 1
ATOM 2341 O O . GLU A 1 284 ? 148.586 159.653 121.887 1.00 20.41 284 GLU A O 1
ATOM 2347 N N . TYR A 1 285 ? 147.403 157.890 122.661 1.00 13.39 285 TYR A N 1
ATOM 2348 C CA . TYR A 1 285 ? 148.448 157.340 123.509 1.00 18.23 285 TYR A CA 1
ATOM 2349 C C . TYR A 1 285 ? 148.468 155.834 123.306 1.00 21.19 285 TYR A C 1
ATOM 2350 O O . TYR A 1 285 ? 147.437 155.171 123.459 1.00 16.19 285 TYR A O 1
ATOM 2359 N N . GLN A 1 286 ? 149.633 155.298 122.959 1.00 19.85 286 GLN A N 1
ATOM 2360 C CA . GLN A 1 286 ? 149.759 153.879 122.644 1.00 13.51 286 GLN A CA 1
ATOM 2361 C C . GLN A 1 286 ? 149.783 153.077 123.938 1.00 20.53 286 GLN A C 1
ATOM 2362 O O . GLN A 1 286 ? 150.788 153.072 124.655 1.00 19.67 286 GLN A O 1
ATOM 2368 N N . MET A 1 287 ? 148.676 152.404 124.244 1.00 20.75 287 MET A N 1
ATOM 2369 C CA . MET A 1 287 ? 148.623 151.495 125.371 1.00 8.23 287 MET A CA 1
ATOM 2370 C C . MET A 1 287 ? 149.300 150.181 124.989 1.00 15.70 287 MET A C 1
ATOM 2371 O O . MET A 1 287 ? 149.911 150.053 123.926 1.00 22.46 287 MET A O 1
ATOM 2376 N N . SER A 1 288 ? 149.194 149.186 125.869 1.00 9.25 288 SER A N 1
ATOM 2377 C CA . SER A 1 288 ? 149.832 147.901 125.604 1.00 13.27 288 SER A CA 1
ATOM 2378 C C . SER A 1 288 ? 149.202 147.205 124.404 1.00 20.86 288 SER A C 1
ATOM 2379 O O . SER A 1 288 ? 149.907 146.658 123.548 1.00 20.95 288 SER A O 1
ATOM 2382 N N . LYS A 1 289 ? 147.873 147.218 124.321 1.00 19.69 289 LYS A N 1
ATOM 2383 C CA . LYS A 1 289 ? 147.155 146.458 123.307 1.00 17.68 289 LYS A CA 1
ATOM 2384 C C . LYS A 1 289 ? 146.207 147.312 122.475 1.00 18.27 289 LYS A C 1
ATOM 2385 O O . LYS A 1 289 ? 145.479 146.768 121.638 1.00 22.02 289 LYS A O 1
ATOM 2391 N N . THR A 1 290 ? 146.193 148.622 122.672 1.00 18.89 290 THR A N 1
ATOM 2392 C CA . THR A 1 290 ? 145.187 149.469 122.035 1.00 17.90 290 THR A CA 1
ATOM 2393 C C . THR A 1 290 ? 145.696 150.907 122.020 1.00 19.64 290 THR A C 1
ATOM 2394 O O . THR A 1 290 ? 146.859 151.182 122.341 1.00 17.15 290 THR A O 1
ATOM 2398 N N . PHE A 1 291 ? 144.820 151.827 121.623 1.00 22.11 291 PHE A N 1
ATOM 2399 C CA . PHE A 1 291 ? 145.103 153.255 121.623 1.00 16.70 291 PHE A CA 1
ATOM 2400 C C . PHE A 1 291 ? 144.111 153.942 122.547 1.00 13.66 291 PHE A C 1
ATOM 2401 O O . PHE A 1 291 ? 142.906 153.944 122.275 1.00 20.88 291 PHE A O 1
ATOM 2409 N N . ALA A 1 292 ? 144.610 154.511 123.638 1.00 13.23 292 ALA A N 1
ATOM 2410 C CA . ALA A 1 292 ? 143.780 155.375 124.458 1.00 8.37 292 ALA A CA 1
ATOM 2411 C C . ALA A 1 292 ? 143.756 156.769 123.849 1.00 10.58 292 ALA A C 1
ATOM 2412 O O . ALA A 1 292 ? 144.693 157.183 123.166 1.00 13.57 292 ALA A O 1
ATOM 2414 N N . TYR A 1 293 ? 142.663 157.489 124.072 1.00 18.74 293 TYR A N 1
ATOM 2415 C CA . TYR A 1 293 ? 142.481 158.798 123.459 1.00 8.89 293 TYR A CA 1
ATOM 2416 C C . TYR A 1 293 ? 142.178 159.818 124.543 1.00 9.63 293 TYR A C 1
ATOM 2417 O O . TYR A 1 293 ? 141.202 159.667 125.282 1.00 16.34 293 TYR A O 1
ATOM 2426 N N . TRP A 1 294 ? 143.005 160.857 124.617 1.00 11.91 294 TRP A N 1
ATOM 2427 C CA . TRP A 1 294 ? 142.951 161.850 125.677 1.00 11.07 294 TRP A CA 1
ATOM 2428 C C . TRP A 1 294 ? 142.988 163.249 125.080 1.00 8.73 294 TRP A C 1
ATOM 2429 O O . TRP A 1 294 ? 143.532 163.474 123.996 1.00 18.39 294 TRP A O 1
ATOM 2440 N N . ILE A 1 295 ? 142.420 164.197 125.819 1.00 14.74 295 ILE A N 1
ATOM 2441 C CA . ILE A 1 295 ? 142.297 165.583 125.382 1.00 11.77 295 ILE A CA 1
ATOM 2442 C C . ILE A 1 295 ? 143.437 166.393 125.980 1.00 10.01 295 ILE A C 1
ATOM 2443 O O . ILE A 1 295 ? 143.731 166.281 127.177 1.00 17.70 295 ILE A O 1
ATOM 2448 N N . GLU A 1 296 ? 144.083 167.203 125.146 1.00 12.58 296 GLU A N 1
ATOM 2449 C CA . GLU A 1 296 ? 145.150 168.079 125.602 1.00 18.37 296 GLU A CA 1
ATOM 2450 C C . GLU A 1 296 ? 144.601 169.170 126.515 1.00 20.85 296 GLU A C 1
ATOM 2451 O O . GLU A 1 296 ? 143.411 169.495 126.501 1.00 29.05 296 GLU A O 1
ATOM 2457 N N . LYS A 1 297 ? 145.493 169.737 127.322 1.00 17.90 297 LYS A N 1
ATOM 2458 C CA . LYS A 1 297 ? 145.143 170.912 128.105 1.00 16.98 297 LYS A CA 1
ATOM 2459 C C . LYS A 1 297 ? 144.956 172.106 127.178 1.00 25.11 297 LYS A C 1
ATOM 2460 O O . LYS A 1 297 ? 145.799 172.376 126.318 1.00 21.95 297 LYS A O 1
ATOM 2466 N N . GLY A 1 298 ? 143.848 172.820 127.353 1.00 29.66 298 GLY A N 1
ATOM 2467 C CA . GLY A 1 298 ? 143.519 173.941 126.501 1.00 25.07 298 GLY A CA 1
ATOM 2468 C C . GLY A 1 298 ? 142.597 173.623 125.345 1.00 25.62 298 GLY A C 1
ATOM 2469 O O . GLY A 1 298 ? 142.107 174.554 124.694 1.00 29.19 298 GLY A O 1
ATOM 2470 N N . LYS A 1 299 ? 142.343 172.346 125.066 1.00 25.46 299 LYS A N 1
ATOM 2471 C CA . LYS A 1 299 ? 141.390 171.958 124.037 1.00 27.26 299 LYS A CA 1
ATOM 2472 C C . LYS A 1 299 ? 139.953 171.956 124.536 1.00 29.17 299 LYS A C 1
ATOM 2473 O O . LYS A 1 299 ? 139.030 171.835 123.724 1.00 26.73 299 LYS A O 1
ATOM 2479 N N . LEU A 1 300 ? 139.745 172.085 125.843 1.00 27.83 300 LEU A N 1
ATOM 2480 C CA . LEU A 1 300 ? 138.421 172.142 126.438 1.00 23.61 300 LEU A CA 1
ATOM 2481 C C . LEU A 1 300 ? 138.295 173.416 127.261 1.00 29.63 300 LEU A C 1
ATOM 2482 O O . LEU A 1 300 ? 139.265 173.878 127.870 1.00 30.54 300 LEU A O 1
ATOM 2487 N N . GLU A 1 301 ? 137.092 173.985 127.268 1.00 32.00 301 GLU A N 1
ATOM 2488 C CA . GLU A 1 301 ? 136.827 175.215 128.008 1.00 30.87 301 GLU A CA 1
ATOM 2489 C C . GLU A 1 301 ? 137.010 174.942 129.495 1.00 31.01 301 GLU A C 1
ATOM 2490 O O . GLU A 1 301 ? 136.237 174.186 130.094 1.00 32.95 301 GLU A O 1
ATOM 2496 N N . LYS A 1 302 ? 138.036 175.553 130.088 1.00 29.39 302 LYS A N 1
ATOM 2497 C CA . LYS A 1 302 ? 138.427 175.333 131.477 1.00 32.49 302 LYS A CA 1
ATOM 2498 C C . LYS A 1 302 ? 138.746 173.872 131.765 1.00 27.58 302 LYS A C 1
ATOM 2499 O O . LYS A 1 302 ? 138.548 173.406 132.892 1.00 26.17 302 LYS A O 1
ATOM 2505 N N . ASP A 1 303 ? 139.233 173.141 130.759 1.00 23.63 303 ASP A N 1
ATOM 2506 C CA . ASP A 1 303 ? 139.540 171.717 130.871 1.00 25.82 303 ASP A CA 1
ATOM 2507 C C . ASP A 1 303 ? 138.317 170.904 131.284 1.00 24.83 303 ASP A C 1
ATOM 2508 O O . ASP A 1 303 ? 138.440 169.871 131.945 1.00 18.15 303 ASP A O 1
ATOM 2513 N N . LYS A 1 304 ? 137.132 171.369 130.894 1.00 26.44 304 LYS A N 1
ATOM 2514 C CA . LYS A 1 304 ? 135.869 170.749 131.260 1.00 20.74 304 LYS A CA 1
ATOM 2515 C C . LYS A 1 304 ? 135.018 170.565 130.014 1.00 21.44 304 LYS A C 1
ATOM 2516 O O . LYS A 1 304 ? 135.067 171.385 129.093 1.00 30.03 304 LYS A O 1
ATOM 2522 N N . PHE A 1 305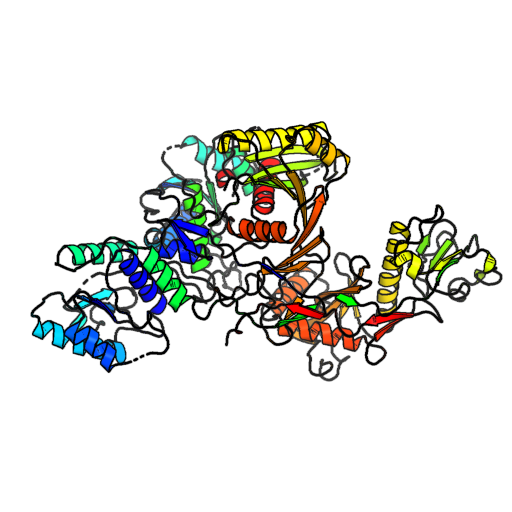 ? 134.240 169.487 129.988 1.00 16.80 305 PHE A N 1
ATOM 2523 C CA . PHE A 1 305 ? 133.212 169.287 128.975 1.00 17.40 305 PHE A CA 1
ATOM 2524 C C . PHE A 1 305 ? 131.896 169.014 129.686 1.00 23.69 305 PHE A C 1
ATOM 2525 O O . PHE A 1 305 ? 131.738 167.964 130.319 1.00 25.55 305 PHE A O 1
ATOM 2533 N N . GLU A 1 306 ? 130.957 169.954 129.574 1.00 19.60 306 GLU A N 1
ATOM 2534 C CA . GLU A 1 306 ? 129.649 169.847 130.219 1.00 18.93 306 GLU A CA 1
ATOM 2535 C C . GLU A 1 306 ? 129.787 169.624 131.724 1.00 21.81 306 GLU A C 1
ATOM 2536 O O . GLU A 1 306 ? 129.189 168.707 132.292 1.00 24.96 306 GLU A O 1
ATOM 2542 N N . LYS A 1 307 ? 130.599 170.463 132.366 1.00 19.43 307 LYS A N 1
ATOM 2543 C CA . LYS A 1 307 ? 130.832 170.540 133.809 1.00 17.63 307 LYS A CA 1
ATOM 2544 C C . LYS A 1 307 ? 131.625 169.354 134.347 1.00 16.98 307 LYS A C 1
ATOM 2545 O O . LYS A 1 307 ? 131.746 169.225 135.571 1.00 19.58 307 LYS A O 1
ATOM 2551 N N . ILE A 1 308 ? 132.170 168.492 133.495 1.00 17.95 308 ILE A N 1
ATOM 2552 C CA . ILE A 1 308 ? 132.946 167.337 133.929 1.00 16.83 308 ILE A CA 1
ATOM 2553 C C . ILE A 1 308 ? 134.395 167.579 133.532 1.00 7.57 308 ILE A C 1
ATOM 2554 O O . ILE A 1 308 ? 134.704 167.761 132.348 1.00 15.20 308 ILE A O 1
ATOM 2559 N N . LYS A 1 309 ? 135.287 167.579 134.521 1.00 9.64 309 LYS A N 1
ATOM 2560 C CA . LYS A 1 309 ? 136.700 167.836 134.274 1.00 17.67 309 LYS A CA 1
ATOM 2561 C C . LYS A 1 309 ? 137.364 166.631 133.622 1.00 14.89 309 LYS A C 1
ATOM 2562 O O . LYS A 1 309 ? 137.500 165.575 134.246 1.00 17.06 309 LYS A O 1
ATOM 2568 N N . LEU A 1 310 ? 137.781 166.782 132.365 1.00 9.64 310 LEU A N 1
ATOM 2569 C CA . LEU A 1 310 ? 138.442 165.706 131.643 1.00 12.46 310 LEU A CA 1
ATOM 2570 C C . LEU A 1 310 ? 139.960 165.803 131.684 1.00 14.02 310 LEU A C 1
ATOM 2571 O O . LEU A 1 310 ? 140.636 164.805 131.411 1.00 17.13 310 LEU A O 1
ATOM 2576 N N . VAL A 1 311 ? 140.507 166.973 132.003 1.00 11.34 311 VAL A N 1
ATOM 2577 C CA . VAL A 1 311 ? 141.937 167.138 132.221 1.00 10.57 311 VAL A CA 1
ATOM 2578 C C . VAL A 1 311 ? 142.128 168.021 133.447 1.00 16.54 311 VAL A C 1
ATOM 2579 O O . VAL A 1 311 ? 141.388 168.984 133.666 1.00 22.85 311 VAL A O 1
ATOM 2583 N N . GLY A 1 312 ? 143.110 167.664 134.264 1.00 11.06 312 GLY A N 1
ATOM 2584 C CA . GLY A 1 312 ? 143.411 168.416 135.459 1.00 11.69 312 GLY A CA 1
ATOM 2585 C C . GLY A 1 312 ? 144.878 168.310 135.809 1.00 14.20 312 GLY A C 1
ATOM 2586 O O . GLY A 1 312 ? 145.684 167.796 135.033 1.00 16.40 312 GLY A O 1
ATOM 2587 N N . LYS A 1 313 ? 145.213 168.789 137.003 1.00 17.69 313 LYS A N 1
ATOM 2588 C CA . LYS A 1 313 ? 146.594 168.860 137.463 1.00 15.29 313 LYS A CA 1
ATOM 2589 C C . LYS A 1 313 ? 146.828 167.851 138.577 1.00 21.45 313 LYS A C 1
ATOM 2590 O O . LYS A 1 313 ? 146.010 167.730 139.495 1.00 19.91 313 LYS A O 1
ATOM 2596 N N . GLN A 1 314 ? 147.941 167.129 138.489 1.00 22.74 314 GLN A N 1
ATOM 2597 C CA . GLN A 1 314 ? 148.425 166.271 139.566 1.00 15.81 314 GLN A CA 1
ATOM 2598 C C . GLN A 1 314 ? 149.838 166.742 139.900 1.00 22.13 314 GLN A C 1
ATOM 2599 O O . GLN A 1 314 ? 150.790 166.440 139.173 1.00 23.49 314 GLN A O 1
ATOM 2605 N N . LYS A 1 315 ? 149.964 167.500 140.990 1.00 24.61 315 LYS A N 1
ATOM 2606 C CA . LYS A 1 315 ? 151.242 168.056 141.447 1.00 24.19 315 LYS A CA 1
ATOM 2607 C C . LYS A 1 315 ? 151.845 168.854 140.296 1.00 23.14 315 LYS A C 1
ATOM 2608 O O . LYS A 1 315 ? 151.206 169.817 139.839 1.00 24.22 315 LYS A O 1
ATOM 2614 N N . ASN A 1 316 ? 153.033 168.510 139.799 1.00 23.77 316 ASN A N 1
ATOM 2615 C CA . ASN A 1 316 ? 153.633 169.177 138.652 1.00 22.90 316 ASN A CA 1
ATOM 2616 C C . ASN A 1 316 ? 153.311 168.477 137.336 1.00 25.85 316 ASN A C 1
ATOM 2617 O O . ASN A 1 316 ? 154.000 168.701 136.335 1.00 27.23 316 ASN A O 1
ATOM 2622 N N . LYS A 1 317 ? 152.279 167.639 137.320 1.00 24.50 317 LYS A N 1
ATOM 2623 C CA . LYS A 1 317 ? 151.903 166.869 136.147 1.00 18.82 317 LYS A CA 1
ATOM 2624 C C . LYS A 1 317 ? 150.468 167.200 135.767 1.00 21.95 317 LYS A C 1
ATOM 2625 O O . LYS A 1 317 ? 149.711 167.773 136.554 1.00 24.73 317 LYS A O 1
ATOM 2631 N N . TYR A 1 318 ? 150.099 166.832 134.545 1.00 15.42 318 TYR A N 1
ATOM 2632 C CA . TYR A 1 318 ? 148.738 166.997 134.052 1.00 11.56 318 TYR A CA 1
ATOM 2633 C C . TYR A 1 318 ? 148.151 165.628 133.744 1.00 10.31 318 TYR A C 1
ATOM 2634 O O . TYR A 1 318 ? 148.743 164.851 132.991 1.00 16.17 318 TYR A O 1
ATOM 2643 N N . TRP A 1 319 ? 146.993 165.337 134.323 1.00 14.31 319 TRP A N 1
ATOM 2644 C CA . TRP A 1 319 ? 146.252 164.127 134.007 1.00 8.08 319 TRP A CA 1
ATOM 2645 C C . TRP A 1 319 ? 145.173 164.455 132.987 1.00 13.17 319 TRP A C 1
ATOM 2646 O O . TRP A 1 319 ? 144.599 165.546 133.007 1.00 12.71 319 TRP A O 1
ATOM 2657 N N . HIS A 1 320 ? 144.910 163.510 132.090 1.00 8.85 320 HIS A N 1
ATOM 2658 C CA . HIS A 1 320 ? 143.871 163.642 131.080 1.00 5.39 320 HIS A CA 1
ATOM 2659 C C . HIS A 1 320 ? 143.072 162.352 131.069 1.00 5.52 320 HIS A C 1
ATOM 2660 O O . HIS A 1 320 ? 143.650 161.266 130.971 1.00 12.41 320 HIS A O 1
ATOM 2667 N N . PHE A 1 321 ? 141.755 162.464 131.178 1.00 8.97 321 PHE A N 1
ATOM 2668 C CA . PHE A 1 321 ? 140.918 161.277 131.124 1.00 5.23 321 PHE A CA 1
ATOM 2669 C C . PHE A 1 321 ? 140.888 160.741 129.700 1.00 11.65 321 PHE A C 1
ATOM 2670 O O . PHE A 1 321 ? 140.295 161.358 128.809 1.00 25.64 321 PHE A O 1
ATOM 2678 N N . GLY A 1 322 ? 141.533 159.601 129.482 1.00 5.62 322 GLY A N 1
ATOM 2679 C CA . GLY A 1 322 ? 141.562 158.995 128.170 1.00 0.55 322 GLY A CA 1
ATOM 2680 C C . GLY A 1 322 ? 140.648 157.795 128.059 1.00 5.52 322 GLY A C 1
ATOM 2681 O O . GLY A 1 322 ? 140.293 157.186 129.070 1.00 13.31 322 GLY A O 1
ATOM 2682 N N . ILE A 1 323 ? 140.254 157.444 126.839 1.00 13.51 323 ILE A N 1
ATOM 2683 C CA . ILE A 1 323 ? 139.397 156.290 126.609 1.00 10.48 323 ILE A CA 1
ATOM 2684 C C . ILE A 1 323 ? 139.990 155.442 125.495 1.00 5.72 323 ILE A C 1
ATOM 2685 O O . ILE A 1 323 ? 140.647 155.948 124.580 1.00 16.31 323 ILE A O 1
ATOM 2690 N N . SER A 1 324 ? 139.760 154.136 125.585 1.00 3.72 324 SER A N 1
ATOM 2691 C CA . SER A 1 324 ? 140.100 153.204 124.519 1.00 9.32 324 SER A CA 1
ATOM 2692 C C . SER A 1 324 ? 138.871 152.372 124.197 1.00 12.95 324 SER A C 1
ATOM 2693 O O . SER A 1 324 ? 138.190 151.887 125.100 1.00 13.50 324 SER A O 1
ATOM 2696 N N . ALA A 1 325 ? 138.592 152.189 122.911 1.00 15.97 325 ALA A N 1
ATOM 2697 C CA . ALA A 1 325 ? 137.347 151.562 122.492 1.00 6.20 325 ALA A CA 1
ATOM 2698 C C . ALA A 1 325 ? 137.630 150.300 121.696 1.00 15.51 325 ALA A C 1
ATOM 2699 O O . ALA A 1 325 ? 138.470 150.304 120.791 1.00 21.60 325 ALA A O 1
ATOM 2701 N N . ALA A 1 326 ? 136.926 149.226 122.039 1.00 16.46 326 ALA A N 1
ATOM 2702 C CA . ALA A 1 326 ? 136.978 147.968 121.305 1.00 13.78 326 ALA A CA 1
ATOM 2703 C C . ALA A 1 326 ? 135.561 147.573 120.915 1.00 17.47 326 ALA A C 1
ATOM 2704 O O . ALA A 1 326 ? 134.680 147.489 121.774 1.00 17.76 326 ALA A O 1
ATOM 2706 N N . GLY A 1 327 ? 135.340 147.341 119.624 1.00 16.53 327 GLY A N 1
ATOM 2707 C CA . GLY A 1 327 ? 134.027 146.918 119.174 1.00 13.85 327 GLY A CA 1
ATOM 2708 C C . GLY A 1 327 ? 133.781 145.451 119.483 1.00 15.46 327 GLY A C 1
ATOM 2709 O O . GLY A 1 327 ? 134.682 144.615 119.395 1.00 20.25 327 GLY A O 1
ATOM 2710 N N . LYS A 1 328 ? 132.542 145.138 119.861 1.00 12.65 328 LYS A N 1
ATOM 2711 C CA . LYS A 1 328 ? 132.131 143.767 120.131 1.00 17.50 328 LYS A CA 1
ATOM 2712 C C . LYS A 1 328 ? 130.710 143.576 119.622 1.00 20.20 328 LYS A C 1
ATOM 2713 O O . LYS A 1 328 ? 129.976 144.545 119.422 1.00 22.00 328 LYS A O 1
ATOM 2719 N N . LEU A 1 329 ? 130.328 142.317 119.405 1.00 20.59 329 LEU A N 1
ATOM 2720 C CA . LEU A 1 329 ? 129.036 142.003 118.808 1.00 22.44 329 LEU A CA 1
ATOM 2721 C C . LEU A 1 329 ? 128.295 140.866 119.503 1.00 24.62 329 LEU A C 1
ATOM 2722 O O . LEU A 1 329 ? 127.196 140.511 119.064 1.00 27.45 329 LEU A O 1
ATOM 2727 N N . TYR A 1 330 ? 128.856 140.277 120.564 1.00 24.56 330 TYR A N 1
ATOM 2728 C CA . TYR A 1 330 ? 128.234 139.061 121.082 1.00 29.57 330 TYR A CA 1
ATOM 2729 C C . TYR A 1 330 ? 126.862 139.340 121.699 1.00 33.77 330 TYR A C 1
ATOM 2730 O O . TYR A 1 330 ? 125.859 138.840 121.173 1.00 34.38 330 TYR A O 1
ATOM 2739 N N . PRO A 1 331 ? 126.743 140.112 122.806 1.00 32.99 331 PRO A N 1
ATOM 2740 C CA . PRO A 1 331 ? 125.408 140.305 123.390 1.00 25.62 331 PRO A CA 1
ATOM 2741 C C . PRO A 1 331 ? 124.556 141.168 122.479 1.00 30.16 331 PRO A C 1
ATOM 2742 O O . PRO A 1 331 ? 123.408 140.844 122.159 1.00 29.75 331 PRO A O 1
ATOM 2746 N N . SER A 1 332 ? 125.144 142.280 122.060 1.00 24.96 332 SER A N 1
ATOM 2747 C CA . SER A 1 332 ? 124.598 143.173 121.053 1.00 21.58 332 SER A CA 1
ATOM 2748 C C . SER A 1 332 ? 125.755 143.983 120.499 1.00 26.64 332 SER A C 1
ATOM 2749 O O . SER A 1 332 ? 126.783 144.134 121.170 1.00 25.79 332 SER A O 1
ATOM 2752 N N . PRO A 1 333 ? 125.639 144.492 119.275 1.00 23.21 333 PRO A N 1
ATOM 2753 C CA . PRO A 1 333 ? 126.719 145.326 118.734 1.00 17.01 333 PRO A CA 1
ATOM 2754 C C . PRO A 1 333 ? 126.948 146.544 119.615 1.00 17.94 333 PRO A C 1
ATOM 2755 O O . PRO A 1 333 ? 126.108 147.442 119.695 1.00 23.75 333 PRO A O 1
ATOM 2759 N N . VAL A 1 334 ? 128.098 146.564 120.286 1.00 14.84 334 VAL A N 1
ATOM 2760 C CA . VAL A 1 334 ? 128.434 147.607 121.247 1.00 14.86 334 VAL A CA 1
ATOM 2761 C C . VAL A 1 334 ? 129.904 147.974 121.087 1.00 16.66 334 VAL A C 1
ATOM 2762 O O . VAL A 1 334 ? 130.671 147.304 120.391 1.00 19.45 334 VAL A O 1
ATOM 2766 N N . LEU A 1 335 ? 130.289 149.056 121.749 1.00 12.77 335 LEU A N 1
ATOM 2767 C CA . LEU A 1 335 ? 131.665 149.515 121.829 1.00 5.04 335 LEU A CA 1
ATOM 2768 C C . LEU A 1 335 ? 132.036 149.582 123.303 1.00 10.60 335 LEU A C 1
ATOM 2769 O O . LEU A 1 335 ? 131.443 150.361 124.057 1.00 16.75 335 LEU A O 1
ATOM 2774 N N . MET A 1 336 ? 132.973 148.734 123.722 1.00 17.43 336 MET A N 1
ATOM 2775 C CA . MET A 1 336 ? 133.435 148.731 125.103 1.00 11.27 336 MET A CA 1
ATOM 2776 C C . MET A 1 336 ? 134.521 149.784 125.257 1.00 15.05 336 MET A C 1
ATOM 2777 O O . MET A 1 336 ? 135.540 149.740 124.558 1.00 23.92 336 MET A O 1
ATOM 2782 N N . VAL A 1 337 ? 134.302 150.729 126.163 1.00 16.85 337 VAL A N 1
ATOM 2783 C CA . VAL A 1 337 ? 135.163 151.894 126.315 1.00 11.04 337 VAL A CA 1
ATOM 2784 C C . VAL A 1 337 ? 135.844 151.804 127.673 1.00 10.14 337 VAL A C 1
ATOM 2785 O O . VAL A 1 337 ? 135.248 152.137 128.705 1.00 10.13 337 VAL A O 1
ATOM 2789 N N . SER A 1 338 ? 137.096 151.361 127.670 1.00 10.62 338 SER A N 1
ATOM 2790 C CA . SER A 1 338 ? 137.905 151.336 128.876 1.00 6.40 338 SER A CA 1
ATOM 2791 C C . SER A 1 338 ? 138.429 152.732 129.184 1.00 5.38 338 SER A C 1
ATOM 2792 O O . SER A 1 338 ? 138.794 153.490 128.279 1.00 12.97 338 SER A O 1
ATOM 2795 N N . SER A 1 339 ? 138.469 153.063 130.471 1.00 12.65 339 SER A N 1
ATOM 2796 C CA . SER A 1 339 ? 138.890 154.373 130.941 1.00 6.88 339 SER A CA 1
ATOM 2797 C C . SER A 1 339 ? 140.325 154.315 131.443 1.00 10.26 339 SER A C 1
ATOM 2798 O O . SER A 1 339 ? 140.735 153.337 132.075 1.00 12.44 339 SER A O 1
ATOM 2801 N N . HIS A 1 340 ? 141.085 155.368 131.155 1.00 11.59 340 HIS A N 1
ATOM 2802 C CA . HIS A 1 340 ? 142.473 155.473 131.571 1.00 7.55 340 HIS A CA 1
ATOM 2803 C C . HIS A 1 340 ? 142.741 156.907 131.996 1.00 6.51 340 HIS A C 1
ATOM 2804 O O . HIS A 1 340 ? 141.967 157.818 131.698 1.00 23.38 340 HIS A O 1
ATOM 2811 N N . ILE A 1 341 ? 143.854 157.105 132.691 1.00 6.84 341 ILE A N 1
ATOM 2812 C CA . ILE A 1 341 ? 144.354 158.437 133.001 1.00 4.35 341 ILE A CA 1
ATOM 2813 C C . ILE A 1 341 ? 145.732 158.546 132.366 1.00 9.50 341 ILE A C 1
ATOM 2814 O O . ILE A 1 341 ? 146.653 157.803 132.728 1.00 20.26 341 ILE A O 1
ATOM 2819 N N . ILE A 1 342 ? 145.875 159.469 131.420 1.00 7.60 342 ILE A N 1
ATOM 2820 C CA . ILE A 1 342 ? 147.091 159.627 130.634 1.00 6.66 342 ILE A CA 1
ATOM 2821 C C . ILE A 1 342 ? 147.767 160.918 131.066 1.00 8.43 342 ILE A C 1
ATOM 2822 O O . ILE A 1 342 ? 147.121 161.967 131.141 1.00 18.49 342 ILE A O 1
ATOM 2827 N N . PHE A 1 343 ? 149.060 160.852 131.356 1.00 9.67 343 PHE A N 1
ATOM 2828 C CA . PHE A 1 343 ? 149.747 161.956 132.008 1.00 5.43 343 PHE A CA 1
ATOM 2829 C C . PHE A 1 343 ? 150.735 162.639 131.075 1.00 8.31 343 PHE A C 1
ATOM 2830 O O . PHE A 1 343 ? 151.395 161.992 130.257 1.00 17.47 343 PHE A O 1
ATOM 2838 N N . THR A 1 344 ? 150.817 163.958 131.216 1.00 6.78 344 THR A N 1
ATOM 2839 C CA . THR A 1 344 ? 151.655 164.815 130.399 1.00 10.27 344 THR A CA 1
ATOM 2840 C C . THR A 1 344 ? 152.394 165.796 131.299 1.00 17.09 344 THR A C 1
ATOM 2841 O O . THR A 1 344 ? 151.933 166.136 132.392 1.00 17.90 344 THR A O 1
ATOM 2845 N N . MET A 1 345 ? 153.556 166.245 130.824 1.00 22.84 345 MET A N 1
ATOM 2846 C CA . MET A 1 345 ? 154.369 167.174 131.604 1.00 23.21 345 MET A CA 1
ATOM 2847 C C . MET A 1 345 ? 153.679 168.524 131.753 1.00 23.58 345 MET A C 1
ATOM 2848 O O . MET A 1 345 ? 153.647 169.100 132.847 1.00 24.58 345 MET A O 1
ATOM 2853 N N . ASP A 1 346 ? 153.118 169.047 130.660 1.00 21.60 346 ASP A N 1
ATOM 2854 C CA . ASP A 1 346 ? 152.521 170.376 130.657 1.00 23.78 346 ASP A CA 1
ATOM 2855 C C . ASP A 1 346 ? 151.109 170.388 130.086 1.00 23.13 346 ASP A C 1
ATOM 2856 O O . ASP A 1 346 ? 150.555 171.470 129.861 1.00 24.12 346 ASP A O 1
ATOM 2861 N N . GLY A 1 347 ? 150.514 169.223 129.847 1.00 16.93 347 GLY A N 1
ATOM 2862 C CA . GLY A 1 347 ? 149.201 169.131 129.252 1.00 17.08 347 GLY A CA 1
ATOM 2863 C C . GLY A 1 347 ? 149.198 168.799 127.776 1.00 19.04 347 GLY A C 1
ATOM 2864 O O . GLY A 1 347 ? 148.157 168.380 127.256 1.00 20.54 347 GLY A O 1
ATOM 2865 N N . ILE A 1 348 ? 150.326 168.970 127.089 1.00 19.64 348 ILE A N 1
ATOM 2866 C CA . ILE A 1 348 ? 150.401 168.711 125.656 1.00 20.45 348 ILE A CA 1
ATOM 2867 C C . ILE A 1 348 ? 151.459 167.652 125.372 1.00 23.74 348 ILE A C 1
ATOM 2868 O O . ILE A 1 348 ? 151.342 166.882 124.411 1.00 22.91 348 ILE A O 1
ATOM 2873 N N . ASN A 1 349 ? 152.480 167.576 126.224 1.00 20.52 349 ASN A N 1
ATOM 2874 C CA . ASN A 1 349 ? 153.658 166.752 125.969 1.00 19.00 349 ASN A CA 1
ATOM 2875 C C . ASN A 1 349 ? 153.607 165.506 126.843 1.00 16.07 349 ASN A C 1
ATOM 2876 O O . ASN A 1 349 ? 153.712 165.594 128.070 1.00 18.97 349 ASN A O 1
ATOM 2881 N N . LEU A 1 350 ? 153.474 164.347 126.203 1.00 17.40 350 LEU A N 1
ATOM 2882 C CA . LEU A 1 350 ? 153.341 163.088 126.923 1.00 13.32 350 LEU A CA 1
ATOM 2883 C C . LEU A 1 350 ? 154.595 162.767 127.725 1.00 19.56 350 LEU A C 1
ATOM 2884 O O . LEU A 1 350 ? 155.718 163.051 127.301 1.00 24.28 350 LEU A O 1
ATOM 2889 N N . ILE A 1 351 ? 154.394 162.165 128.896 1.00 15.07 351 ILE A N 1
ATOM 2890 C CA . ILE A 1 351 ? 155.507 161.632 129.672 1.00 16.00 351 ILE A CA 1
ATOM 2891 C C . ILE A 1 351 ? 155.956 160.326 129.030 1.00 21.29 351 ILE A C 1
ATOM 2892 O O . ILE A 1 351 ? 155.188 159.360 128.950 1.00 16.10 351 ILE A O 1
ATOM 2897 N N . LYS A 1 352 ? 157.206 160.295 128.564 1.00 23.55 352 LYS A N 1
ATOM 2898 C CA . LYS A 1 352 ? 157.684 159.148 127.799 1.00 21.00 352 LYS A CA 1
ATOM 2899 C C . LYS A 1 352 ? 157.786 157.897 128.663 1.00 24.34 352 LYS A C 1
ATOM 2900 O O . LYS A 1 352 ? 157.469 156.793 128.205 1.00 28.11 352 LYS A O 1
ATOM 2906 N N . SER A 1 353 ? 158.223 158.047 129.911 1.00 20.10 353 SER A N 1
ATOM 2907 C CA . SER A 1 353 ? 158.426 156.896 130.782 1.00 22.73 353 SER A CA 1
ATOM 2908 C C . SER A 1 353 ? 157.085 156.311 131.204 1.00 17.53 353 SER A C 1
ATOM 2909 O O . SER A 1 353 ? 156.221 157.025 131.723 1.00 17.85 353 SER A O 1
ATOM 2912 N N . LYS A 1 354 ? 156.913 155.006 130.983 1.00 21.81 354 LYS A N 1
ATOM 2913 C CA . LYS A 1 354 ? 155.672 154.338 131.353 1.00 18.93 354 LYS A CA 1
ATOM 2914 C C . LYS A 1 354 ? 155.553 154.120 132.855 1.00 16.87 354 LYS A C 1
ATOM 2915 O O . LYS A 1 354 ? 154.433 154.016 133.364 1.00 23.67 354 LYS A O 1
ATOM 2921 N N . SER A 1 355 ? 156.675 154.039 133.573 1.00 21.61 355 SER A N 1
ATOM 2922 C CA . SER A 1 355 ? 156.618 153.867 135.022 1.00 16.28 355 SER A CA 1
ATOM 2923 C C . SER A 1 355 ? 156.004 155.087 135.697 1.00 15.35 355 SER A C 1
ATOM 2924 O O . SER A 1 355 ? 155.154 154.956 136.586 1.00 26.74 355 SER A O 1
ATOM 2927 N N . ILE A 1 356 ? 156.428 156.286 135.290 1.00 17.14 356 ILE A N 1
ATOM 2928 C CA . ILE A 1 356 ? 155.848 157.506 135.842 1.00 14.49 356 ILE A CA 1
ATOM 2929 C C . ILE A 1 356 ? 154.378 157.608 135.462 1.00 14.47 356 ILE A C 1
ATOM 2930 O O . ILE A 1 356 ? 153.538 158.013 136.274 1.00 22.11 356 ILE A O 1
ATOM 2935 N N . GLN A 1 357 ? 154.042 157.230 134.227 1.00 18.27 357 GLN A N 1
ATOM 2936 C CA . GLN A 1 357 ? 152.647 157.234 133.800 1.00 13.36 357 GLN A CA 1
ATOM 2937 C C . GLN A 1 357 ? 151.802 156.327 134.685 1.00 10.68 357 GLN A C 1
ATOM 2938 O O . GLN A 1 357 ? 150.715 156.710 135.127 1.00 14.66 357 GLN A O 1
ATOM 2944 N N . HIS A 1 358 ? 152.300 155.124 134.973 1.00 15.67 358 HIS A N 1
ATOM 2945 C CA . HIS A 1 358 ? 151.542 154.180 135.788 1.00 9.74 358 HIS A CA 1
ATOM 2946 C C . HIS A 1 358 ? 151.417 154.652 137.233 1.00 13.33 358 HIS A C 1
ATOM 2947 O O . HIS A 1 358 ? 150.339 154.553 137.834 1.00 20.23 358 HIS A O 1
ATOM 2954 N N . SER A 1 359 ? 152.509 155.157 137.813 1.00 10.04 359 SER A N 1
ATOM 2955 C CA . SER A 1 359 ? 152.448 155.650 139.185 1.00 2.30 359 SER A CA 1
ATOM 2956 C C . SER A 1 359 ? 151.487 156.826 139.302 1.00 10.36 359 SER A C 1
ATOM 2957 O O . SER A 1 359 ? 150.696 156.905 140.251 1.00 19.78 359 SER A O 1
ATOM 2960 N N . SER A 1 360 ? 151.531 157.742 138.334 1.00 10.49 360 SER A N 1
ATOM 2961 C CA . SER A 1 360 ? 150.610 158.869 138.334 1.00 4.07 360 SER A CA 1
ATOM 2962 C C . SER A 1 360 ? 149.173 158.407 138.133 1.00 2.28 360 SER A C 1
ATOM 2963 O O . SER A 1 360 ? 148.249 158.976 138.721 1.00 4.58 360 SER A O 1
ATOM 2966 N N . ARG A 1 361 ? 148.964 157.387 137.298 1.00 11.31 361 ARG A N 1
ATOM 2967 C CA . ARG A 1 361 ? 147.624 156.845 137.111 1.00 7.79 361 ARG A CA 1
ATOM 2968 C C . ARG A 1 361 ? 147.078 156.291 138.417 1.00 5.51 361 ARG A C 1
ATOM 2969 O O . ARG A 1 361 ? 145.915 156.526 138.765 1.00 14.64 361 ARG A O 1
ATOM 2977 N N . ARG A 1 362 ? 147.911 155.562 139.160 1.00 10.38 362 ARG A N 1
ATOM 2978 C CA . ARG A 1 362 ? 147.488 155.042 140.458 1.00 2.04 362 ARG A CA 1
ATOM 2979 C C . ARG A 1 362 ? 147.167 156.178 141.423 1.00 10.37 362 ARG A C 1
ATOM 2980 O O . ARG A 1 362 ? 146.140 156.154 142.116 1.00 16.00 362 ARG A O 1
ATOM 2988 N N . LYS A 1 363 ? 148.031 157.196 141.465 1.00 11.98 363 LYS A N 1
ATOM 2989 C CA . LYS A 1 363 ? 147.813 158.318 142.374 1.00 2.59 363 LYS A CA 1
ATOM 2990 C C . LYS A 1 363 ? 146.525 159.062 142.043 1.00 6.24 363 LYS A C 1
ATOM 2991 O O . LYS A 1 363 ? 145.788 159.475 142.946 1.00 16.78 363 LYS A O 1
ATOM 2997 N N . GLN A 1 364 ? 146.241 159.254 140.754 1.00 6.71 364 GLN A N 1
ATOM 2998 C CA . GLN A 1 364 ? 145.040 159.983 140.366 1.00 12.03 364 GLN A CA 1
ATOM 2999 C C . GLN A 1 364 ? 143.787 159.147 140.589 1.00 12.48 364 GLN A C 1
ATOM 3000 O O . GLN A 1 364 ? 142.746 159.677 140.995 1.00 13.41 364 GLN A O 1
ATOM 3006 N N . GLY A 1 365 ? 143.861 157.841 140.331 1.00 7.41 365 GLY A N 1
ATOM 3007 C CA . GLY A 1 365 ? 142.726 156.974 140.563 1.00 3.33 365 GLY A CA 1
ATOM 3008 C C . GLY A 1 365 ? 142.492 156.604 142.008 1.00 10.64 365 GLY A C 1
ATOM 3009 O O . GLY A 1 365 ? 141.497 155.935 142.302 1.00 18.39 365 GLY A O 1
ATOM 3010 N N . LYS A 1 366 ? 143.407 156.989 142.903 1.00 10.54 366 LYS A N 1
ATOM 3011 C CA . LYS A 1 366 ? 143.175 156.858 144.338 1.00 6.46 366 LYS A CA 1
ATOM 3012 C C . LYS A 1 366 ? 141.771 157.300 144.737 1.00 9.02 366 LYS A C 1
ATOM 3013 O O . LYS A 1 366 ? 140.975 156.509 145.254 1.00 10.84 366 LYS A O 1
ATOM 3019 N N . ASN A 1 367 ? 141.455 158.570 144.493 1.00 4.29 367 ASN A N 1
ATOM 3020 C CA . ASN A 1 367 ? 140.207 159.170 144.941 1.00 2.98 367 ASN A CA 1
ATOM 3021 C C . ASN A 1 367 ? 139.144 159.210 143.853 1.00 6.07 367 ASN A C 1
ATOM 3022 O O . ASN A 1 367 ? 138.091 159.823 144.054 1.00 9.60 367 ASN A O 1
ATOM 3027 N N . TRP A 1 368 ? 139.392 158.578 142.710 1.00 10.54 368 TRP A N 1
ATOM 3028 C CA . TRP A 1 368 ? 138.395 158.477 141.653 1.00 0.28 368 TRP A CA 1
ATOM 3029 C C . TRP A 1 368 ? 137.516 157.265 141.923 1.00 10.67 368 TRP A C 1
ATOM 3030 O O . TRP A 1 368 ? 138.016 156.141 142.044 1.00 15.42 368 TRP A O 1
ATOM 3041 N N . TRP A 1 369 ? 136.211 157.496 142.014 1.00 15.13 369 TRP A N 1
ATOM 3042 C CA . TRP A 1 369 ? 135.274 156.445 142.379 1.00 9.15 369 TRP A CA 1
ATOM 3043 C C . TRP A 1 369 ? 134.160 156.353 141.348 1.00 10.05 369 TRP A C 1
ATOM 3044 O O . TRP A 1 369 ? 134.284 156.899 140.248 1.00 18.14 369 TRP A O 1
ATOM 3055 N N . ASN A 1 370 ? 133.086 155.640 141.694 1.00 14.91 370 ASN A N 1
ATOM 3056 C CA . ASN A 1 370 ? 132.021 155.348 140.740 1.00 12.14 370 ASN A CA 1
ATOM 3057 C C . ASN A 1 370 ? 131.531 156.605 140.032 1.00 11.51 370 ASN A C 1
ATOM 3058 O O . ASN A 1 370 ? 131.447 156.644 138.798 1.00 19.01 370 ASN A O 1
ATOM 3063 N N . ASP A 1 371 ? 131.214 157.651 140.799 1.00 13.13 371 ASP A N 1
ATOM 3064 C CA . ASP A 1 371 ? 130.692 158.871 140.194 1.00 10.36 371 ASP A CA 1
ATOM 3065 C C . ASP A 1 371 ? 131.715 159.509 139.264 1.00 13.04 371 ASP A C 1
ATOM 3066 O O . ASP A 1 371 ? 131.374 159.920 138.151 1.00 14.56 371 ASP A O 1
ATOM 3071 N N . LYS A 1 372 ? 132.975 159.582 139.695 1.00 19.04 372 LYS A N 1
ATOM 3072 C CA . LYS A 1 372 ? 133.996 160.259 138.902 1.00 13.05 372 LYS A CA 1
ATOM 3073 C C . LYS A 1 372 ? 134.260 159.518 137.597 1.00 11.13 372 LYS A C 1
ATOM 3074 O O . LYS A 1 372 ? 134.264 160.123 136.517 1.00 21.09 372 LYS A O 1
ATOM 3080 N N . TRP A 1 373 ? 134.475 158.204 137.677 1.00 8.15 373 TRP A N 1
ATOM 3081 C CA . TRP A 1 373 ? 134.721 157.422 136.471 1.00 4.05 373 TRP A CA 1
ATOM 3082 C C . TRP A 1 373 ? 133.521 157.463 135.535 1.00 8.86 373 TRP A C 1
ATOM 3083 O O . TRP A 1 373 ? 133.680 157.628 134.320 1.00 23.53 373 TRP A O 1
ATOM 3094 N N . ARG A 1 374 ? 132.309 157.332 136.084 1.00 11.08 374 ARG A N 1
ATOM 3095 C CA . ARG A 1 374 ? 131.113 157.370 135.250 1.00 8.71 374 ARG A CA 1
ATOM 3096 C C . ARG A 1 374 ? 130.981 158.705 134.531 1.00 6.97 374 ARG A C 1
ATOM 3097 O O . ARG A 1 374 ? 130.785 158.749 133.309 1.00 16.11 374 ARG A O 1
ATOM 3105 N N . GLU A 1 375 ? 131.074 159.809 135.277 1.00 9.23 375 GLU A N 1
ATOM 3106 C CA . GLU A 1 375 ? 130.879 161.120 134.673 1.00 5.61 375 GLU A CA 1
ATOM 3107 C C . GLU A 1 375 ? 131.966 161.418 133.653 1.00 13.36 375 GLU A C 1
ATOM 3108 O O . GLU A 1 375 ? 131.682 161.983 132.594 1.00 20.99 375 GLU A O 1
ATOM 3114 N N . LYS A 1 376 ? 133.212 161.027 133.937 1.00 13.11 376 LYS A N 1
ATOM 3115 C CA . LYS A 1 376 ? 134.285 161.294 132.987 1.00 9.60 376 LYS A CA 1
ATOM 3116 C C . LYS A 1 376 ? 134.124 160.465 131.720 1.00 8.41 376 LYS A C 1
ATOM 3117 O O . LYS A 1 376 ? 134.328 160.976 130.613 1.00 11.80 376 LYS A O 1
ATOM 3123 N N . LEU A 1 377 ? 133.745 159.191 131.854 1.00 9.98 377 LEU A N 1
ATOM 3124 C CA . LEU A 1 377 ? 133.513 158.361 130.676 1.00 8.71 377 LEU A CA 1
ATOM 3125 C C . LEU A 1 377 ? 132.385 158.924 129.822 1.00 15.71 377 LEU A C 1
ATOM 3126 O O . LEU A 1 377 ? 132.517 159.046 128.596 1.00 19.22 377 LEU A O 1
ATOM 3131 N N . LEU A 1 378 ? 131.267 159.284 130.456 1.00 12.73 378 LEU A N 1
ATOM 3132 C CA . LEU A 1 378 ? 130.137 159.816 129.702 1.00 14.52 378 LEU A CA 1
ATOM 3133 C C . LEU A 1 378 ? 130.483 161.150 129.053 1.00 13.42 378 LEU A C 1
ATOM 3134 O O . LEU A 1 378 ? 130.108 161.400 127.902 1.00 19.10 378 LEU A O 1
ATOM 3139 N N . ALA A 1 379 ? 131.201 162.017 129.771 1.00 8.76 379 ALA A N 1
ATOM 3140 C CA . ALA A 1 379 ? 131.584 163.307 129.215 1.00 9.98 379 ALA A CA 1
ATOM 3141 C C . ALA A 1 379 ? 132.533 163.144 128.038 1.00 11.74 379 ALA A C 1
ATOM 3142 O O . ALA A 1 379 ? 132.417 163.864 127.043 1.00 19.77 379 ALA A O 1
ATOM 3144 N N . PHE A 1 380 ? 133.487 162.216 128.132 1.00 11.80 380 PHE A N 1
ATOM 3145 C CA . PHE A 1 380 ? 134.390 162.004 127.009 1.00 8.76 380 PHE A CA 1
ATOM 3146 C C . PHE A 1 380 ? 133.651 161.436 125.807 1.00 13.78 380 PHE A C 1
ATOM 3147 O O . PHE A 1 380 ? 133.909 161.841 124.668 1.00 21.56 380 PHE A O 1
ATOM 3155 N N . ILE A 1 381 ? 132.729 160.499 126.033 1.00 12.82 381 ILE A N 1
ATOM 3156 C CA . ILE A 1 381 ? 131.998 159.918 124.912 1.00 12.06 381 ILE A CA 1
ATOM 3157 C C . ILE A 1 381 ? 131.099 160.961 124.257 1.00 18.49 381 ILE A C 1
ATOM 3158 O O . ILE A 1 381 ? 130.967 161.001 123.028 1.00 21.61 381 ILE A O 1
ATOM 3163 N N . ARG A 1 382 ? 130.483 161.833 125.059 1.00 17.23 382 ARG A N 1
ATOM 3164 C CA . ARG A 1 382 ? 129.687 162.916 124.495 1.00 10.67 382 ARG A CA 1
ATOM 3165 C C . ARG A 1 382 ? 130.553 163.987 123.845 1.00 12.35 382 ARG A C 1
ATOM 3166 O O . ARG A 1 382 ? 130.067 164.720 122.978 1.00 22.22 382 ARG A O 1
ATOM 3174 N N . PHE A 1 383 ? 131.819 164.100 124.251 1.00 15.00 383 PHE A N 1
ATOM 3175 C CA . PHE A 1 383 ? 132.744 165.000 123.572 1.00 12.99 383 PHE A CA 1
ATOM 3176 C C . PHE A 1 383 ? 133.078 164.494 122.176 1.00 20.39 383 PHE A C 1
ATOM 3177 O O . PHE A 1 383 ? 133.293 165.296 121.260 1.00 23.32 383 PHE A O 1
ATOM 3185 N N . LEU A 1 384 ? 133.122 163.176 121.998 1.00 20.10 384 LEU A N 1
ATOM 3186 C CA . LEU A 1 384 ? 133.320 162.569 120.690 1.00 10.86 384 LEU A CA 1
ATOM 3187 C C . LEU A 1 384 ? 132.028 162.451 119.900 1.00 16.15 384 LEU A C 1
ATOM 3188 O O . LEU A 1 384 ? 132.054 161.954 118.770 1.00 24.34 384 LEU A O 1
ATOM 3193 N N . SER A 1 385 ? 130.905 162.875 120.469 1.00 18.22 385 SER A N 1
ATOM 3194 C CA . SER A 1 385 ? 129.637 162.811 119.761 1.00 18.63 385 SER A CA 1
ATOM 3195 C C . SER A 1 385 ? 129.638 163.764 118.574 1.00 24.20 385 SER A C 1
ATOM 3196 O O . SER A 1 385 ? 130.137 164.889 118.658 1.00 28.97 385 SER A O 1
ATOM 3199 N N . ASP A 1 386 ? 129.074 163.303 117.461 1.00 23.90 386 ASP A N 1
ATOM 3200 C CA . ASP A 1 386 ? 128.923 164.139 116.276 1.00 24.58 386 ASP A CA 1
ATOM 3201 C C . ASP A 1 386 ? 127.585 164.872 116.300 1.00 28.28 386 ASP A C 1
ATOM 3202 O O . ASP A 1 386 ? 127.541 166.105 116.241 1.00 32.82 386 ASP A O 1
ATOM 3207 N N . ASP A 1 387 ? 126.491 164.124 116.386 1.00 26.65 387 ASP A N 1
ATOM 3208 C CA . ASP A 1 387 ? 125.169 164.684 116.593 1.00 24.15 387 ASP A CA 1
ATOM 3209 C C . ASP A 1 387 ? 124.777 164.507 118.060 1.00 26.86 387 ASP A C 1
ATOM 3210 O O . ASP A 1 387 ? 125.604 164.159 118.909 1.00 26.72 387 ASP A O 1
ATOM 3215 N N . GLN A 1 388 ? 123.504 164.766 118.367 1.00 31.69 388 GLN A N 1
ATOM 3216 C CA . GLN A 1 388 ? 123.062 164.812 119.758 1.00 30.67 388 GLN A CA 1
ATOM 3217 C C . GLN A 1 388 ? 123.293 163.488 120.477 1.00 28.14 388 GLN A C 1
ATOM 3218 O O . GLN A 1 388 ? 123.742 163.474 121.629 1.00 25.18 388 GLN A O 1
ATOM 3224 N N . ASN A 1 389 ? 122.996 162.363 119.824 1.00 29.66 389 ASN A N 1
ATOM 3225 C CA . ASN A 1 389 ? 123.010 161.077 120.512 1.00 31.36 389 ASN A CA 1
ATOM 3226 C C . ASN A 1 389 ? 123.757 160.003 119.729 1.00 25.12 389 ASN A C 1
ATOM 3227 O O . ASN A 1 389 ? 123.414 158.821 119.820 1.00 27.49 389 ASN A O 1
ATOM 3232 N N . ALA A 1 390 ? 124.782 160.377 118.965 1.00 24.55 390 ALA A N 1
ATOM 3233 C CA . ALA A 1 390 ? 125.538 159.364 118.243 1.00 24.83 390 ALA A CA 1
ATOM 3234 C C . ALA A 1 390 ? 126.929 159.876 117.900 1.00 25.87 390 ALA A C 1
ATOM 3235 O O . ALA A 1 390 ? 127.153 161.080 117.761 1.00 28.24 390 ALA A O 1
ATOM 3237 N N . ILE A 1 391 ? 127.851 158.928 117.771 1.00 23.57 391 ILE A N 1
ATOM 3238 C CA . ILE A 1 391 ? 129.198 159.156 117.266 1.00 19.46 391 ILE A CA 1
ATOM 3239 C C . ILE A 1 391 ? 129.284 158.520 115.888 1.00 20.66 391 ILE A C 1
ATOM 3240 O O . ILE A 1 391 ? 128.932 157.344 115.719 1.00 22.40 391 ILE A O 1
ATOM 3245 N N . TYR A 1 392 ? 129.741 159.290 114.905 1.00 26.85 392 TYR A N 1
ATOM 3246 C CA . TYR A 1 392 ? 129.849 158.813 113.533 1.00 17.93 392 TYR A CA 1
ATOM 3247 C C . TYR A 1 392 ? 131.255 158.280 113.298 1.00 20.75 392 TYR A C 1
ATOM 3248 O O . TYR A 1 392 ? 132.236 158.999 113.507 1.00 28.62 392 TYR A O 1
ATOM 3257 N N . LEU A 1 393 ? 131.354 157.027 112.865 1.00 18.03 393 LEU A N 1
ATOM 3258 C CA . LEU A 1 393 ? 132.600 156.460 112.370 1.00 16.77 393 LEU A CA 1
ATOM 3259 C C . LEU A 1 393 ? 132.476 156.332 110.860 1.00 20.60 393 LEU A C 1
ATOM 3260 O O . LEU A 1 393 ? 131.640 155.567 110.368 1.00 27.60 393 LEU A O 1
ATOM 3265 N N . ASN A 1 394 ? 133.291 157.091 110.132 1.00 24.99 394 ASN A N 1
ATOM 3266 C CA . ASN A 1 394 ? 133.206 157.145 108.674 1.00 22.86 394 ASN A CA 1
ATOM 3267 C C . ASN A 1 394 ? 133.885 155.911 108.098 1.00 24.62 394 ASN A C 1
ATOM 3268 O O . ASN A 1 394 ? 135.075 155.915 107.781 1.00 31.96 394 ASN A O 1
ATOM 3273 N N . VAL A 1 395 ? 133.108 154.834 107.964 1.00 20.46 395 VAL A N 1
ATOM 3274 C CA . VAL A 1 395 ? 133.598 153.623 107.312 1.00 20.06 395 VAL A CA 1
ATOM 3275 C C . VAL A 1 395 ? 133.604 153.744 105.799 1.00 20.74 395 VAL A C 1
ATOM 3276 O O . VAL A 1 395 ? 134.177 152.884 105.119 1.00 24.00 395 VAL A O 1
ATOM 3280 N N . GLY A 1 396 ? 132.981 154.785 105.257 1.00 21.61 396 GLY A N 1
ATOM 3281 C CA . GLY A 1 396 ? 132.960 155.032 103.830 1.00 19.89 396 GLY A CA 1
ATOM 3282 C C . GLY A 1 396 ? 132.528 156.459 103.578 1.00 25.18 396 GLY A C 1
ATOM 3283 O O . GLY A 1 396 ? 132.180 157.198 104.502 1.00 31.57 396 GLY A O 1
ATOM 3284 N N . SER A 1 397 ? 132.562 156.848 102.302 1.00 29.18 397 SER A N 1
ATOM 3285 C CA . SER A 1 397 ? 132.147 158.199 101.937 1.00 31.09 397 SER A CA 1
ATOM 3286 C C . SER A 1 397 ? 130.671 158.421 102.236 1.00 31.52 397 SER A C 1
ATOM 3287 O O . SER A 1 397 ? 130.281 159.488 102.724 1.00 35.51 397 SER A O 1
ATOM 3290 N N . GLU A 1 398 ? 129.833 157.424 101.950 1.00 32.05 398 GLU A N 1
ATOM 3291 C CA . GLU A 1 398 ? 128.402 157.508 102.211 1.00 34.70 398 GLU A CA 1
ATOM 3292 C C . GLU A 1 398 ? 127.943 156.506 103.263 1.00 34.55 398 GLU A C 1
ATOM 3293 O O . GLU A 1 398 ? 126.736 156.278 103.400 1.00 33.73 398 GLU A O 1
ATOM 3299 N N . GLU A 1 399 ? 128.868 155.906 104.007 1.00 28.98 399 GLU A N 1
ATOM 3300 C CA . GLU A 1 399 ? 128.550 154.895 105.003 1.00 25.72 399 GLU A CA 1
ATOM 3301 C C . GLU A 1 399 ? 129.095 155.322 106.358 1.00 26.08 399 GLU A C 1
ATOM 3302 O O . GLU A 1 399 ? 130.213 155.836 106.453 1.00 30.33 399 GLU A O 1
ATOM 3308 N N . LYS A 1 400 ? 128.299 155.108 107.404 1.00 24.45 400 LYS A N 1
ATOM 3309 C CA . LYS A 1 400 ? 128.683 155.487 108.754 1.00 20.13 400 LYS A CA 1
ATOM 3310 C C . LYS A 1 400 ? 128.288 154.389 109.728 1.00 20.76 400 LYS A C 1
ATOM 3311 O O . LYS A 1 400 ? 127.291 153.690 109.532 1.00 23.92 400 LYS A O 1
ATOM 3317 N N . ILE A 1 401 ? 129.083 154.249 110.784 1.00 21.96 401 ILE A N 1
ATOM 3318 C CA . ILE A 1 401 ? 128.756 153.396 111.921 1.00 17.04 401 ILE A CA 1
ATOM 3319 C C . ILE A 1 401 ? 128.407 154.312 113.085 1.00 20.66 401 ILE A C 1
ATOM 3320 O O . ILE A 1 401 ? 129.198 155.190 113.451 1.00 25.83 401 ILE A O 1
ATOM 3325 N N . LEU A 1 402 ? 127.221 154.124 113.653 1.00 17.88 402 LEU A N 1
ATOM 3326 C CA . LEU A 1 402 ? 126.710 155.003 114.697 1.00 12.49 402 LEU A CA 1
ATOM 3327 C C . LEU A 1 402 ? 126.908 154.342 116.054 1.00 18.85 402 LEU A C 1
ATOM 3328 O O . LEU A 1 402 ? 126.353 153.270 116.312 1.00 24.90 402 LEU A O 1
ATOM 3333 N N . ILE A 1 403 ? 127.690 154.983 116.918 1.00 19.85 403 ILE A N 1
ATOM 3334 C CA . ILE A 1 403 ? 127.892 154.530 118.291 1.00 15.81 403 ILE A CA 1
ATOM 3335 C C . ILE A 1 403 ? 126.992 155.357 119.195 1.00 22.85 403 ILE A C 1
ATOM 3336 O O . ILE A 1 403 ? 127.015 156.590 119.136 1.00 25.64 403 ILE A O 1
ATOM 3341 N N . SER A 1 404 ? 126.200 154.693 120.030 1.00 17.34 404 SER A N 1
ATOM 3342 C CA . SER A 1 404 ? 125.274 155.420 120.887 1.00 14.17 404 SER A CA 1
ATOM 3343 C C . SER A 1 404 ? 126.025 156.291 121.886 1.00 13.93 404 SER A C 1
ATOM 3344 O O . SER A 1 404 ? 127.018 155.867 122.485 1.00 24.11 404 SER A O 1
ATOM 3347 N N . ASN A 1 405 ? 125.548 157.527 122.050 1.00 22.36 405 ASN A N 1
ATOM 3348 C CA . ASN A 1 405 ? 126.092 158.405 123.079 1.00 21.47 405 ASN A CA 1
ATOM 3349 C C . ASN A 1 405 ? 125.858 157.831 124.467 1.00 23.54 405 ASN A C 1
ATOM 3350 O O . ASN A 1 405 ? 126.752 157.857 125.321 1.00 22.39 405 ASN A O 1
ATOM 3355 N N . LYS A 1 406 ? 124.664 157.315 124.709 1.00 21.61 406 LYS A N 1
ATOM 3356 C CA . LYS A 1 406 ? 124.316 156.782 126.016 1.00 14.92 406 LYS A CA 1
ATOM 3357 C C . LYS A 1 406 ? 124.729 155.318 126.096 1.00 16.82 406 LYS A C 1
ATOM 3358 O O . LYS A 1 406 ? 124.388 154.536 125.203 1.00 21.99 406 LYS A O 1
ATOM 3364 N N . PRO A 1 407 ? 125.460 154.914 127.129 1.00 19.54 407 PRO A N 1
ATOM 3365 C CA . PRO A 1 407 ? 125.855 153.508 127.249 1.00 14.85 407 PRO A CA 1
ATOM 3366 C C . PRO A 1 407 ? 124.653 152.626 127.549 1.00 17.23 407 PRO A C 1
ATOM 3367 O O . PRO A 1 407 ? 123.545 153.096 127.814 1.00 19.89 407 PRO A O 1
ATOM 3371 N N . LEU A 1 408 ? 124.888 151.318 127.488 1.00 15.41 408 LEU A N 1
ATOM 3372 C CA . LEU A 1 408 ? 123.844 150.365 127.835 1.00 16.23 408 LEU A CA 1
ATOM 3373 C C . LEU A 1 408 ? 123.416 150.563 129.282 1.00 18.18 408 LEU A C 1
ATOM 3374 O O . LEU A 1 408 ? 124.248 150.700 130.183 1.00 21.08 408 LEU A O 1
ATOM 3379 N N . LYS A 1 409 ? 122.108 150.583 129.502 1.00 18.42 409 LYS A N 1
ATOM 3380 C CA . LYS A 1 409 ? 121.535 150.842 130.812 1.00 12.20 409 LYS A CA 1
ATOM 3381 C C . LYS A 1 409 ? 121.158 149.526 131.476 1.00 15.17 409 LYS A C 1
ATOM 3382 O O . LYS A 1 409 ? 120.605 148.630 130.831 1.00 21.88 409 LYS A O 1
ATOM 3388 N N . PHE A 1 410 ? 121.469 149.410 132.762 1.00 16.22 410 PHE A N 1
ATOM 3389 C CA . PHE A 1 410 ? 121.122 148.239 133.550 1.00 14.45 410 PHE A CA 1
ATOM 3390 C C . PHE A 1 410 ? 120.299 148.683 134.748 1.00 16.72 410 PHE A C 1
ATOM 3391 O O . PHE A 1 410 ? 120.368 149.835 135.175 1.00 20.19 410 PHE A O 1
ATOM 3399 N N . PHE A 1 411 ? 119.508 147.764 135.291 1.00 15.13 411 PHE A N 1
ATOM 3400 C CA . PHE A 1 411 ? 118.787 148.055 136.519 1.00 18.91 411 PHE A CA 1
ATOM 3401 C C . PHE A 1 411 ? 118.645 146.789 137.347 1.00 15.63 411 PHE A C 1
ATOM 3402 O O . PHE A 1 411 ? 118.450 145.696 136.808 1.00 21.27 411 PHE A O 1
ATOM 3410 N N . GLY A 1 412 ? 118.754 146.953 138.657 1.00 12.92 412 GLY A N 1
ATOM 3411 C CA . GLY A 1 412 ? 118.570 145.854 139.580 1.00 18.54 412 GLY A CA 1
ATOM 3412 C C . GLY A 1 412 ? 117.561 146.209 140.649 1.00 21.09 412 GLY A C 1
ATOM 3413 O O . GLY A 1 412 ? 117.348 147.377 140.973 1.00 24.65 412 GLY A O 1
ATOM 3414 N N . LYS A 1 413 ? 116.938 145.171 141.201 1.00 22.79 413 LYS A N 1
ATOM 3415 C CA . LYS A 1 413 ? 115.935 145.320 142.244 1.00 19.43 413 LYS A CA 1
ATOM 3416 C C . LYS A 1 413 ? 116.544 145.345 143.639 1.00 21.19 413 LYS A C 1
ATOM 3417 O O . LYS A 1 413 ? 115.802 145.396 144.626 1.00 27.45 413 LYS A O 1
ATOM 3423 N N . MET A 1 414 ? 117.869 145.307 143.741 1.00 20.77 414 MET A N 1
ATOM 3424 C CA . MET A 1 414 ? 118.570 145.336 145.015 1.00 18.03 414 MET A CA 1
ATOM 3425 C C . MET A 1 414 ? 119.623 146.433 144.980 1.00 20.88 414 MET A C 1
ATOM 3426 O O . MET A 1 414 ? 120.298 146.622 143.964 1.00 26.69 414 MET A O 1
ATOM 3431 N N . SER A 1 415 ? 119.762 147.150 146.089 1.00 17.42 415 SER A N 1
ATOM 3432 C CA . SER A 1 415 ? 120.776 148.189 146.211 1.00 14.40 415 SER A CA 1
ATOM 3433 C C . SER A 1 415 ? 121.060 148.406 147.691 1.00 18.28 415 SER A C 1
ATOM 3434 O O . SER A 1 415 ? 120.658 147.613 148.546 1.00 24.21 415 SER A O 1
ATOM 3437 N N . TYR A 1 416 ? 121.766 149.491 147.986 1.00 15.10 416 TYR A N 1
ATOM 3438 C CA . TYR A 1 416 ? 122.163 149.826 149.342 1.00 15.79 416 TYR A CA 1
ATOM 3439 C C . TYR A 1 416 ? 121.914 151.303 149.607 1.00 16.64 416 TYR A C 1
ATOM 3440 O O . TYR A 1 416 ? 121.832 152.118 148.685 1.00 16.21 416 TYR A O 1
ATOM 3449 N N . VAL A 1 417 ? 121.793 151.640 150.890 1.00 18.27 417 VAL A N 1
ATOM 3450 C CA . VAL A 1 417 ? 121.787 153.040 151.289 1.00 18.39 417 VAL A CA 1
ATOM 3451 C C . VAL A 1 417 ? 123.211 153.572 151.218 1.00 20.72 417 VAL A C 1
ATOM 3452 O O . VAL A 1 417 ? 124.127 153.026 151.847 1.00 23.46 417 VAL A O 1
ATOM 3456 N N . THR A 1 418 ? 123.403 154.634 150.443 1.00 16.83 418 THR A N 1
ATOM 3457 C CA . THR A 1 418 ? 124.743 155.149 150.204 1.00 17.90 418 THR A CA 1
ATOM 3458 C C . THR A 1 418 ? 125.350 155.678 151.502 1.00 19.50 418 THR A C 1
ATOM 3459 O O . THR A 1 418 ? 124.671 156.369 152.269 1.00 20.93 418 THR A O 1
ATOM 3463 N N . PRO A 1 419 ? 126.612 155.354 151.786 1.00 23.70 419 PRO A N 1
ATOM 3464 C CA . PRO A 1 419 ? 127.266 155.920 152.971 1.00 22.06 419 PRO A CA 1
ATOM 3465 C C . PRO A 1 419 ? 127.316 157.439 152.903 1.00 24.77 419 PRO A C 1
ATOM 3466 O O . PRO A 1 419 ? 127.488 158.028 151.834 1.00 23.93 419 PRO A O 1
ATOM 3470 N N . SER A 1 420 ? 127.164 158.071 154.061 1.00 29.29 420 SER A N 1
ATOM 3471 C CA . SER A 1 420 ? 127.148 159.526 154.140 1.00 32.57 420 SER A CA 1
ATOM 3472 C C . SER A 1 420 ? 128.225 160.038 155.091 1.00 31.73 420 SER A C 1
ATOM 3473 O O . SER A 1 420 ? 128.856 161.063 154.833 1.00 28.81 420 SER A O 1
ATOM 3476 N N . MET B 2 1 ? 116.731 148.613 128.847 1.00 24.33 1 MET B N 1
ATOM 3477 C CA . MET B 2 1 ? 117.472 148.538 130.100 1.00 22.07 1 MET B CA 1
ATOM 3478 C C . MET B 2 1 ? 117.522 147.094 130.593 1.00 24.70 1 MET B C 1
ATOM 3479 O O . MET B 2 1 ? 116.485 146.479 130.838 1.00 23.29 1 MET B O 1
ATOM 3484 N N . LYS B 2 2 ? 118.732 146.559 130.735 1.00 26.36 2 LYS B N 1
ATOM 3485 C CA . LYS B 2 2 ? 118.907 145.160 131.103 1.00 19.37 2 LYS B CA 1
ATOM 3486 C C . LYS B 2 2 ? 118.648 144.963 132.591 1.00 23.82 2 LYS B C 1
ATOM 3487 O O . LYS B 2 2 ? 119.189 145.692 133.428 1.00 23.25 2 LYS B O 1
ATOM 3493 N N . GLU B 2 3 ? 117.824 143.972 132.919 1.00 25.60 3 GLU B N 1
ATOM 3494 C CA . GLU B 2 3 ? 117.528 143.666 134.312 1.00 17.99 3 GLU B CA 1
ATOM 3495 C C . GLU B 2 3 ? 118.712 142.956 134.957 1.00 17.65 3 GLU B C 1
ATOM 3496 O O . GLU B 2 3 ? 119.225 141.970 134.417 1.00 23.18 3 GLU B O 1
ATOM 3502 N N . LEU B 2 4 ? 119.143 143.458 136.108 1.00 18.22 4 LEU B N 1
ATOM 3503 C CA . LEU B 2 4 ? 120.169 142.801 136.900 1.00 13.54 4 LEU B CA 1
ATOM 3504 C C . LEU B 2 4 ? 119.530 141.857 137.908 1.00 13.49 4 LEU B C 1
ATOM 3505 O O . LEU B 2 4 ? 118.468 142.138 138.468 1.00 18.94 4 LEU B O 1
ATOM 3510 N N . ILE B 2 5 ? 120.189 140.727 138.133 1.00 10.50 5 ILE B N 1
ATOM 3511 C CA . ILE B 2 5 ? 119.808 139.811 139.197 1.00 14.13 5 ILE B CA 1
ATOM 3512 C C . ILE B 2 5 ? 120.811 139.968 140.329 1.00 11.46 5 ILE B C 1
ATOM 3513 O O . ILE B 2 5 ? 121.988 140.277 140.110 1.00 17.58 5 ILE B O 1
ATOM 3518 N N . TYR B 2 6 ? 120.330 139.784 141.553 1.00 9.13 6 TYR B N 1
ATOM 3519 C CA . TYR B 2 6 ? 121.154 139.923 142.743 1.00 12.86 6 TYR B CA 1
ATOM 3520 C C . TYR B 2 6 ? 121.325 138.562 143.396 1.00 11.74 6 TYR B C 1
ATOM 3521 O O . TYR B 2 6 ? 120.338 137.875 143.680 1.00 12.46 6 TYR B O 1
ATOM 3530 N N . ILE B 2 7 ? 122.574 138.178 143.630 1.00 13.50 7 ILE B N 1
ATOM 3531 C CA . ILE B 2 7 ? 122.899 136.933 144.309 1.00 12.67 7 ILE B CA 1
ATOM 3532 C C . ILE B 2 7 ? 122.990 137.232 145.798 1.00 12.60 7 ILE B C 1
ATOM 3533 O O . ILE B 2 7 ? 123.811 138.054 146.223 1.00 21.23 7 ILE B O 1
ATOM 3538 N N . GLU B 2 8 ? 122.137 136.581 146.585 1.00 14.23 8 GLU B N 1
ATOM 3539 C CA . GLU B 2 8 ? 122.153 136.781 148.027 1.00 15.41 8 GLU B CA 1
ATOM 3540 C C . GLU B 2 8 ? 123.514 136.399 148.593 1.00 17.51 8 GLU B C 1
ATOM 3541 O O . GLU B 2 8 ? 124.101 135.384 148.210 1.00 17.97 8 GLU B O 1
ATOM 3547 N N . GLU B 2 9 ? 124.016 137.224 149.503 1.00 18.70 9 GLU B N 1
ATOM 3548 C CA . GLU B 2 9 ? 125.370 137.041 149.999 1.00 17.54 9 GLU B CA 1
ATOM 3549 C C . GLU B 2 9 ? 125.467 135.745 150.797 1.00 21.18 9 GLU B C 1
ATOM 3550 O O . GLU B 2 9 ? 124.680 135.537 151.732 1.00 18.19 9 GLU B O 1
ATOM 3556 N N . PRO B 2 10 ? 126.398 134.854 150.462 1.00 18.21 10 PRO B N 1
ATOM 3557 C CA . PRO B 2 10 ? 126.521 133.599 151.210 1.00 16.02 10 PRO B CA 1
ATOM 3558 C C . PRO B 2 10 ? 126.984 133.838 152.638 1.00 15.59 10 PRO B C 1
ATOM 3559 O O . PRO B 2 10 ? 127.746 134.765 152.918 1.00 17.60 10 PRO B O 1
ATOM 3563 N N . SER B 2 11 ? 126.515 132.986 153.540 1.00 11.89 11 SER B N 1
ATOM 3564 C CA . SER B 2 11 ? 126.979 132.994 154.917 1.00 14.49 11 SER B CA 1
ATOM 3565 C C . SER B 2 11 ? 128.092 131.970 155.100 1.00 17.20 11 SER B C 1
ATOM 3566 O O . SER B 2 11 ? 128.166 130.961 154.394 1.00 24.26 11 SER B O 1
ATOM 3569 N N . ILE B 2 12 ? 128.970 132.242 156.061 1.00 14.07 12 ILE B N 1
ATOM 3570 C CA . ILE B 2 12 ? 130.085 131.359 156.372 1.00 14.24 12 ILE B CA 1
ATOM 3571 C C . ILE B 2 12 ? 129.960 130.914 157.821 1.00 14.54 12 ILE B C 1
ATOM 3572 O O . ILE B 2 12 ? 129.768 131.743 158.717 1.00 19.26 12 ILE B O 1
ATOM 3577 N N . LEU B 2 13 ? 130.063 129.607 158.047 1.00 17.35 13 LEU B N 1
ATOM 3578 C CA . LEU B 2 13 ? 129.895 129.046 159.379 1.00 11.70 13 LEU B CA 1
ATOM 3579 C C . LEU B 2 13 ? 131.144 129.260 160.221 1.00 10.01 13 LEU B C 1
ATOM 3580 O O . LEU B 2 13 ? 132.271 129.171 159.727 1.00 11.45 13 LEU B O 1
ATOM 3585 N N . PHE B 2 14 ? 130.934 129.541 161.501 1.00 12.92 14 PHE B N 1
ATOM 3586 C CA . PHE B 2 14 ? 131.993 129.745 162.480 1.00 9.18 14 PHE B CA 1
ATOM 3587 C C . PHE B 2 14 ? 131.756 128.819 163.671 1.00 15.26 14 PHE B C 1
ATOM 3588 O O . PHE B 2 14 ? 130.936 127.898 163.616 1.00 23.52 14 PHE B O 1
ATOM 3596 N N . ALA B 2 15 ? 132.495 129.064 164.749 1.00 10.72 15 ALA B N 1
ATOM 3597 C CA . ALA B 2 15 ? 132.336 128.273 165.958 1.00 9.98 15 ALA B CA 1
ATOM 3598 C C . ALA B 2 15 ? 130.924 128.424 166.517 1.00 16.18 15 ALA B C 1
ATOM 3599 O O . ALA B 2 15 ? 130.224 129.407 166.260 1.00 15.44 15 ALA B O 1
ATOM 3601 N N . HIS B 2 16 ? 130.508 127.414 167.282 1.00 19.54 16 HIS B N 1
ATOM 3602 C CA . HIS B 2 16 ? 129.179 127.340 167.886 1.00 17.91 16 HIS B CA 1
ATOM 3603 C C . HIS B 2 16 ? 128.068 127.322 166.843 1.00 18.83 16 HIS B C 1
ATOM 3604 O O . HIS B 2 16 ? 126.928 127.688 167.142 1.00 22.09 16 HIS B O 1
ATOM 3611 N N . GLY B 2 17 ? 128.380 126.890 165.624 1.00 16.59 17 GLY B N 1
ATOM 3612 C CA . GLY B 2 17 ? 127.379 126.809 164.571 1.00 15.85 17 GLY B CA 1
ATOM 3613 C C . GLY B 2 17 ? 126.759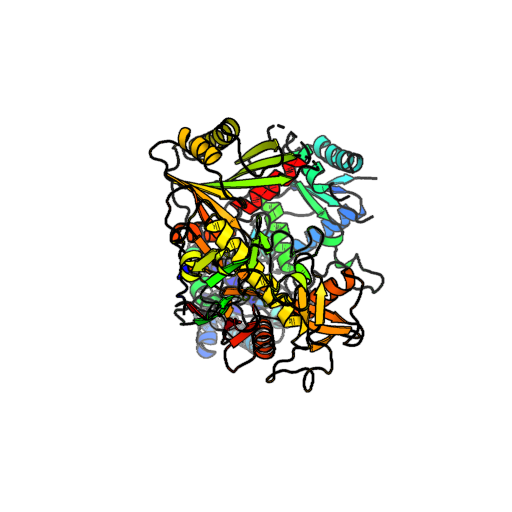 128.139 164.207 1.00 18.73 17 GLY B C 1
ATOM 3614 O O . GLY B 2 17 ? 125.557 128.204 163.920 1.00 15.80 17 GLY B O 1
ATOM 3615 N N . GLN B 2 18 ? 127.553 129.205 164.207 1.00 20.71 18 GLN B N 1
ATOM 3616 C CA . GLN B 2 18 ? 127.068 130.552 163.944 1.00 16.21 18 GLN B CA 1
ATOM 3617 C C . GLN B 2 18 ? 127.539 131.002 162.569 1.00 10.49 18 GLN B C 1
ATOM 3618 O O . GLN B 2 18 ? 128.728 130.900 162.252 1.00 12.13 18 GLN B O 1
ATOM 3624 N N . LYS B 2 19 ? 126.607 131.500 161.760 1.00 14.72 19 LYS B N 1
ATOM 3625 C CA . LYS B 2 19 ? 126.890 131.930 160.398 1.00 14.30 19 LYS B CA 1
ATOM 3626 C C . LYS B 2 19 ? 126.760 133.441 160.285 1.00 18.69 19 LYS B C 1
ATOM 3627 O O . LYS B 2 19 ? 125.766 134.021 160.735 1.00 24.49 19 LYS B O 1
ATOM 3633 N N . CYS B 2 20 ? 127.765 134.071 159.684 1.00 21.55 20 CYS B N 1
ATOM 3634 C CA . CYS B 2 20 ? 127.698 135.469 159.284 1.00 18.94 20 CYS B CA 1
ATOM 3635 C C . CYS B 2 20 ? 128.312 135.568 157.892 1.00 11.88 20 CYS B C 1
ATOM 3636 O O . CYS B 2 20 ? 128.561 134.555 157.234 1.00 16.99 20 CYS B O 1
ATOM 3639 N N . THR B 2 21 ? 128.553 136.793 157.425 1.00 13.96 21 THR B N 1
ATOM 3640 C CA . THR B 2 21 ? 129.086 136.999 156.085 1.00 16.25 21 THR B CA 1
ATOM 3641 C C . THR B 2 21 ? 130.505 137.551 156.061 1.00 15.75 21 THR B C 1
ATOM 3642 O O . THR B 2 21 ? 131.148 137.500 155.008 1.00 13.51 21 THR B O 1
ATOM 3646 N N . ASP B 2 22 ? 131.011 138.071 157.176 1.00 11.18 22 ASP B N 1
ATOM 3647 C CA . ASP B 2 22 ? 132.359 138.620 157.223 1.00 10.75 22 ASP B CA 1
ATOM 3648 C C . ASP B 2 22 ? 133.263 137.684 158.007 1.00 12.98 22 ASP B C 1
ATOM 3649 O O . ASP B 2 22 ? 132.996 137.428 159.190 1.00 18.42 22 ASP B O 1
ATOM 3654 N N . PRO B 2 23 ? 134.327 137.147 157.402 1.00 15.04 23 PRO B N 1
ATOM 3655 C CA . PRO B 2 23 ? 135.248 136.301 158.177 1.00 10.07 23 PRO B CA 1
ATOM 3656 C C . PRO B 2 23 ? 135.825 137.003 159.392 1.00 15.19 23 PRO B C 1
ATOM 3657 O O . PRO B 2 23 ? 135.961 136.383 160.452 1.00 18.78 23 PRO B O 1
ATOM 3661 N N . ARG B 2 24 ? 136.152 138.290 159.271 1.00 21.52 24 ARG B N 1
ATOM 3662 C CA . ARG B 2 24 ? 136.696 139.032 160.403 1.00 15.27 24 ARG B CA 1
ATOM 3663 C C . ARG B 2 24 ? 135.672 139.145 161.526 1.00 9.94 24 ARG B C 1
ATOM 3664 O O . ARG B 2 24 ? 135.976 138.857 162.690 1.00 17.80 24 ARG B O 1
ATOM 3672 N N . ASP B 2 25 ? 134.449 139.560 161.190 1.00 15.36 25 ASP B N 1
ATOM 3673 C CA . ASP B 2 25 ? 133.421 139.738 162.208 1.00 14.59 25 ASP B CA 1
ATOM 3674 C C . ASP B 2 25 ? 133.055 138.411 162.859 1.00 17.40 25 ASP B C 1
ATOM 3675 O O . ASP B 2 25 ? 132.929 138.324 164.085 1.00 24.24 25 ASP B O 1
ATOM 3680 N N . GLY B 2 26 ? 132.885 137.363 162.053 1.00 14.92 26 GLY B N 1
ATOM 3681 C CA . GLY B 2 26 ? 132.557 136.062 162.613 1.00 9.89 26 GLY B CA 1
ATOM 3682 C C . GLY B 2 26 ? 133.668 135.503 163.480 1.00 12.59 26 GLY B C 1
ATOM 3683 O O . GLY B 2 26 ? 133.409 134.913 164.532 1.00 19.30 26 GLY B O 1
ATOM 3684 N N . LEU B 2 27 ? 134.919 135.682 163.052 1.00 11.06 27 LEU B N 1
ATOM 3685 C CA . LEU B 2 27 ? 136.052 135.226 163.848 1.00 12.04 27 LEU B CA 1
ATOM 3686 C C . LEU B 2 27 ? 136.130 135.968 165.176 1.00 17.13 27 LEU B C 1
ATOM 3687 O O . LEU B 2 27 ? 136.401 135.361 166.218 1.00 14.54 27 LEU B O 1
ATOM 3692 N N . ALA B 2 28 ? 135.896 137.283 165.160 1.00 20.16 28 ALA B N 1
ATOM 3693 C CA . ALA B 2 28 ? 135.949 138.052 166.398 1.00 16.80 28 ALA B CA 1
ATOM 3694 C C . ALA B 2 28 ? 134.766 137.746 167.308 1.00 22.07 28 ALA B C 1
ATOM 3695 O O . ALA B 2 28 ? 134.899 137.812 168.536 1.00 24.77 28 ALA B O 1
ATOM 3697 N N . LEU B 2 29 ? 133.610 137.410 166.735 1.00 11.52 29 LEU B N 1
ATOM 3698 C CA . LEU B 2 29 ? 132.415 137.177 167.539 1.00 11.51 29 LEU B CA 1
ATOM 3699 C C . LEU B 2 29 ? 132.389 135.766 168.113 1.00 17.87 29 LEU B C 1
ATOM 3700 O O . LEU B 2 29 ? 132.374 135.579 169.334 1.00 22.29 29 LEU B O 1
ATOM 3705 N N . PHE B 2 30 ? 132.378 134.760 167.240 1.00 18.06 30 PHE B N 1
ATOM 3706 C CA . PHE B 2 30 ? 132.146 133.383 167.650 1.00 10.08 30 PHE B CA 1
ATOM 3707 C C . PHE B 2 30 ? 133.420 132.564 167.761 1.00 16.67 30 PHE B C 1
ATOM 3708 O O . PHE B 2 30 ? 133.420 131.540 168.452 1.00 21.99 30 PHE B O 1
ATOM 3716 N N . GLY B 2 31 ? 134.498 132.991 167.116 1.00 16.74 31 GLY B N 1
ATOM 3717 C CA . GLY B 2 31 ? 135.724 132.235 167.105 1.00 11.00 31 GLY B CA 1
ATOM 3718 C C . GLY B 2 31 ? 135.851 131.380 165.864 1.00 10.01 31 GLY B C 1
ATOM 3719 O O . GLY B 2 31 ? 134.918 131.248 165.066 1.00 14.97 31 GLY B O 1
ATOM 3720 N N . PRO B 2 32 ? 137.025 130.787 165.677 1.00 8.85 32 PRO B N 1
ATOM 3721 C CA . PRO B 2 32 ? 137.261 129.966 164.486 1.00 10.42 32 PRO B CA 1
ATOM 3722 C C . PRO B 2 32 ? 136.413 128.705 164.481 1.00 14.01 32 PRO B C 1
ATOM 3723 O O . PRO B 2 32 ? 136.083 128.144 165.528 1.00 16.29 32 PRO B O 1
ATOM 3727 N N . LEU B 2 33 ? 136.069 128.261 163.270 1.00 11.60 33 LEU B N 1
ATOM 3728 C CA . LEU B 2 33 ? 135.269 127.050 163.116 1.00 9.18 33 LEU B CA 1
ATOM 3729 C C . LEU B 2 33 ? 135.968 125.848 163.737 1.00 15.68 33 LEU B C 1
ATOM 3730 O O . LEU B 2 33 ? 135.365 125.089 164.504 1.00 18.97 33 LEU B O 1
ATOM 3735 N N . ASN B 2 34 ? 137.244 125.660 163.416 1.00 18.41 34 ASN B N 1
ATOM 3736 C CA . ASN B 2 34 ? 138.062 124.617 164.018 1.00 10.93 34 ASN B CA 1
ATOM 3737 C C . ASN B 2 34 ? 138.943 125.243 165.087 1.00 15.13 34 ASN B C 1
ATOM 3738 O O . ASN B 2 34 ? 139.690 126.186 164.808 1.00 19.86 34 ASN B O 1
ATOM 3743 N N . GLN B 2 35 ? 138.855 124.720 166.305 1.00 18.67 35 GLN B N 1
ATOM 3744 C CA . GLN B 2 35 ? 139.561 125.283 167.447 1.00 16.98 35 GLN B CA 1
ATOM 3745 C C . GLN B 2 35 ? 140.838 124.490 167.697 1.00 21.31 35 GLN B C 1
ATOM 3746 O O . GLN B 2 35 ? 140.791 123.367 168.209 1.00 22.85 35 GLN B O 1
ATOM 3752 N N . ILE B 2 36 ? 141.974 125.076 167.336 1.00 18.29 36 ILE B N 1
ATOM 3753 C CA . ILE B 2 36 ? 143.274 124.589 167.776 1.00 16.26 36 ILE B CA 1
ATOM 3754 C C . ILE B 2 36 ? 143.654 125.374 169.020 1.00 19.11 36 ILE B C 1
ATOM 3755 O O . ILE B 2 36 ? 143.203 126.507 169.228 1.00 23.82 36 ILE B O 1
ATOM 3760 N N . TYR B 2 37 ? 144.475 124.763 169.868 1.00 20.80 37 TYR B N 1
ATOM 3761 C CA . TYR B 2 37 ? 144.716 125.274 171.208 1.00 22.79 37 TYR B CA 1
ATOM 3762 C C . TYR B 2 37 ? 146.101 125.882 171.376 1.00 24.52 37 TYR B C 1
ATOM 3763 O O . TYR B 2 37 ? 146.571 126.027 172.509 1.00 28.04 37 TYR B O 1
ATOM 3772 N N . GLY B 2 38 ? 146.762 126.239 170.284 1.00 20.57 38 GLY B N 1
ATOM 3773 C CA . GLY B 2 38 ? 148.050 126.894 170.378 1.00 19.34 38 GLY B CA 1
ATOM 3774 C C . GLY B 2 38 ? 148.762 126.848 169.045 1.00 18.49 38 GLY B C 1
ATOM 3775 O O . GLY B 2 38 ? 148.550 125.943 168.230 1.00 24.77 38 GLY B O 1
ATOM 3776 N N . ILE B 2 39 ? 149.614 127.848 168.837 1.00 19.16 39 ILE B N 1
ATOM 3777 C CA . ILE B 2 39 ? 150.459 127.937 167.653 1.00 18.76 39 ILE B CA 1
ATOM 3778 C C . ILE B 2 39 ? 151.898 128.061 168.127 1.00 21.56 39 ILE B C 1
ATOM 3779 O O . ILE B 2 39 ? 152.288 129.100 168.674 1.00 23.23 39 ILE B O 1
ATOM 3784 N N . LYS B 2 40 ? 152.686 127.009 167.924 1.00 29.91 40 LYS B N 1
ATOM 3785 C CA . LYS B 2 40 ? 154.113 127.045 168.209 1.00 27.55 40 LYS B CA 1
ATOM 3786 C C . LYS B 2 40 ? 154.840 127.490 166.948 1.00 29.59 40 LYS B C 1
ATOM 3787 O O . LYS B 2 40 ? 154.766 126.819 165.913 1.00 30.10 40 LYS B O 1
ATOM 3793 N N . SER B 2 41 ? 155.534 128.619 167.032 1.00 28.27 41 SER B N 1
ATOM 3794 C CA . SER B 2 41 ? 156.136 129.248 165.867 1.00 29.34 41 SER B CA 1
ATOM 3795 C C . SER B 2 41 ? 157.602 128.863 165.739 1.00 28.15 41 SER B C 1
ATOM 3796 O O . SER B 2 41 ? 158.343 128.846 166.726 1.00 29.78 41 SER B O 1
ATOM 3799 N N . GLY B 2 42 ? 158.010 128.549 164.514 1.00 29.18 42 GLY B N 1
ATOM 3800 C CA . GLY B 2 42 ? 159.407 128.369 164.173 1.00 30.49 42 GLY B CA 1
ATOM 3801 C C . GLY B 2 42 ? 159.848 129.488 163.244 1.00 27.05 42 GLY B C 1
ATOM 3802 O O . GLY B 2 42 ? 159.211 129.744 162.222 1.00 28.93 42 GLY B O 1
ATOM 3803 N N . VAL B 2 43 ? 160.940 130.146 163.618 1.00 29.99 43 VAL B N 1
ATOM 3804 C CA . VAL B 2 43 ? 161.406 131.347 162.936 1.00 30.68 43 VAL B CA 1
ATOM 3805 C C . VAL B 2 43 ? 162.732 131.031 162.262 1.00 33.41 43 VAL B C 1
ATOM 3806 O O . VAL B 2 43 ? 163.671 130.561 162.915 1.00 35.46 43 VAL B O 1
ATOM 3810 N N . VAL B 2 44 ? 162.803 131.283 160.958 1.00 31.48 44 VAL B N 1
ATOM 3811 C CA . VAL B 2 44 ? 164.027 131.128 160.182 1.00 31.60 44 VAL B CA 1
ATOM 3812 C C . VAL B 2 44 ? 164.397 132.495 159.630 1.00 32.62 44 VAL B C 1
ATOM 3813 O O . VAL B 2 44 ? 163.611 133.108 158.896 1.00 36.01 44 VAL B O 1
ATOM 3817 N N . GLY B 2 45 ? 165.584 132.970 159.977 1.00 40.28 45 GLY B N 1
ATOM 3818 C CA . GLY B 2 45 ? 166.022 134.279 159.546 1.00 38.76 45 GLY B CA 1
ATOM 3819 C C . GLY B 2 45 ? 167.186 134.756 160.393 1.00 37.83 45 GLY B C 1
ATOM 3820 O O . GLY B 2 45 ? 167.777 133.996 161.157 1.00 42.52 45 GLY B O 1
ATOM 3821 N N . THR B 2 46 ? 167.502 136.037 160.227 1.00 36.44 46 THR B N 1
ATOM 3822 C CA . THR B 2 46 ? 168.585 136.657 160.972 1.00 40.67 46 THR B CA 1
ATOM 3823 C C . THR B 2 46 ? 168.102 137.072 162.361 1.00 40.76 46 THR B C 1
ATOM 3824 O O . THR B 2 46 ? 166.924 136.943 162.706 1.00 42.18 46 THR B O 1
ATOM 3828 N N . GLN B 2 47 ? 169.034 137.572 163.177 1.00 42.12 47 GLN B N 1
ATOM 3829 C CA . GLN B 2 47 ? 168.664 138.087 164.492 1.00 39.33 47 GLN B CA 1
ATOM 3830 C C . GLN B 2 47 ? 167.733 139.284 164.367 1.00 35.92 47 GLN B C 1
ATOM 3831 O O . GLN B 2 47 ? 166.784 139.428 165.147 1.00 37.13 47 GLN B O 1
ATOM 3837 N N . LYS B 2 48 ? 167.994 140.159 163.393 1.00 35.85 48 LYS B N 1
ATOM 3838 C CA . LYS B 2 48 ? 167.095 141.279 163.142 1.00 37.85 48 LYS B CA 1
ATOM 3839 C C . LYS B 2 48 ? 165.716 140.786 162.725 1.00 38.24 48 LYS B C 1
ATOM 3840 O O . LYS B 2 48 ? 164.695 141.319 163.174 1.00 39.38 48 LYS B O 1
ATOM 3846 N N . GLY B 2 49 ? 165.667 139.755 161.879 1.00 30.89 49 GLY B N 1
ATOM 3847 C CA . GLY B 2 49 ? 164.386 139.187 161.493 1.00 27.73 49 GLY B CA 1
ATOM 3848 C C . GLY B 2 49 ? 163.652 138.543 162.654 1.00 30.34 49 GLY B C 1
ATOM 3849 O O . GLY B 2 49 ? 162.431 138.678 162.780 1.00 33.81 49 GLY B O 1
ATOM 3850 N N . LEU B 2 50 ? 164.381 137.826 163.514 1.00 35.13 50 LEU B N 1
ATOM 3851 C CA . LEU B 2 50 ? 163.757 137.233 164.692 1.00 30.03 50 LEU B CA 1
ATOM 3852 C C . LEU B 2 50 ? 163.199 138.307 165.615 1.00 31.15 50 LEU B C 1
ATOM 3853 O O . LEU B 2 50 ? 162.087 138.171 166.137 1.00 36.43 50 LEU B O 1
ATOM 3858 N N . GLN B 2 51 ? 163.961 139.381 165.831 1.00 34.12 51 GLN B N 1
ATOM 3859 C CA . GLN B 2 51 ? 163.477 140.473 166.668 1.00 32.01 51 GLN B CA 1
ATOM 3860 C C . GLN B 2 51 ? 162.254 141.137 166.052 1.00 32.07 51 GLN B C 1
ATOM 3861 O O . GLN B 2 51 ? 161.313 141.501 166.766 1.00 38.56 51 GLN B O 1
ATOM 3867 N N . ILE B 2 52 ? 162.248 141.303 164.728 1.00 26.71 52 ILE B N 1
ATOM 3868 C CA . ILE B 2 52 ? 161.098 141.900 164.054 1.00 26.92 52 ILE B CA 1
ATOM 3869 C C . ILE B 2 52 ? 159.863 141.025 164.233 1.00 25.64 52 ILE B C 1
ATOM 3870 O O . ILE B 2 52 ? 158.770 141.517 164.538 1.00 31.70 52 ILE B O 1
ATOM 3875 N N . PHE B 2 53 ? 160.019 139.711 164.047 1.00 22.30 53 PHE B N 1
ATOM 3876 C CA . PHE B 2 53 ? 158.881 138.809 164.200 1.00 23.81 53 PHE B CA 1
ATOM 3877 C C . PHE B 2 53 ? 158.388 138.782 165.642 1.00 22.66 53 PHE B C 1
ATOM 3878 O O . PHE B 2 53 ? 157.178 138.749 165.887 1.00 26.23 53 PHE B O 1
ATOM 3886 N N . LYS B 2 54 ? 159.307 138.797 166.610 1.00 24.17 54 LYS B N 1
ATOM 3887 C CA . LYS B 2 54 ? 158.907 138.821 168.014 1.00 23.36 54 LYS B CA 1
ATOM 3888 C C . LYS B 2 54 ? 158.165 140.108 168.357 1.00 24.78 54 LYS B C 1
ATOM 3889 O O . LYS B 2 54 ? 157.153 140.080 169.069 1.00 24.11 54 LYS B O 1
ATOM 3895 N N . SER B 2 55 ? 158.662 141.248 167.869 1.00 25.86 55 SER B N 1
ATOM 3896 C CA . SER B 2 55 ? 157.986 142.517 168.112 1.00 22.16 55 SER B CA 1
ATOM 3897 C C . SER B 2 55 ? 156.599 142.521 167.489 1.00 25.25 55 SER B C 1
ATOM 3898 O O . SER B 2 55 ? 155.630 142.967 168.115 1.00 28.29 55 SER B O 1
ATOM 3901 N N . TYR B 2 56 ? 156.481 142.015 166.260 1.00 26.29 56 TYR B N 1
ATOM 3902 C CA . TYR B 2 56 ? 155.166 141.928 165.639 1.00 19.39 56 TYR B CA 1
ATOM 3903 C C . TYR B 2 56 ? 154.248 140.993 166.408 1.00 19.66 56 TYR B C 1
ATOM 3904 O O . TYR B 2 56 ? 153.045 141.246 166.485 1.00 23.30 56 TYR B O 1
ATOM 3913 N N . LEU B 2 57 ? 154.791 139.921 166.991 1.00 22.98 57 LEU B N 1
ATOM 3914 C CA . LEU B 2 57 ? 153.963 139.004 167.769 1.00 25.01 57 LEU B CA 1
ATOM 3915 C C . LEU B 2 57 ? 153.439 139.671 169.035 1.00 23.13 57 LEU B C 1
ATOM 3916 O O . LEU B 2 57 ? 152.242 139.580 169.347 1.00 28.78 57 LEU B O 1
ATOM 3921 N N . ASP B 2 58 ? 154.314 140.364 169.767 1.00 20.63 58 ASP B N 1
ATOM 3922 C CA . ASP B 2 58 ? 153.854 141.119 170.929 1.00 19.48 58 ASP B CA 1
ATOM 3923 C C . ASP B 2 58 ? 152.823 142.166 170.528 1.00 19.48 58 ASP B C 1
ATOM 3924 O O . ASP B 2 58 ? 151.863 142.413 171.266 1.00 21.45 58 ASP B O 1
ATOM 3929 N N . LYS B 2 59 ? 153.004 142.792 169.362 1.00 22.06 59 LYS B N 1
ATOM 3930 C CA . LYS B 2 59 ? 152.043 143.789 168.902 1.00 21.75 59 LYS B CA 1
ATOM 3931 C C . LYS B 2 59 ? 150.694 143.158 168.569 1.00 20.50 59 LYS B C 1
ATOM 3932 O O . LYS B 2 59 ? 149.643 143.722 168.894 1.00 21.55 59 LYS B O 1
ATOM 3938 N N . ILE B 2 60 ? 150.701 141.984 167.932 1.00 19.35 60 ILE B N 1
ATOM 3939 C CA . ILE B 2 60 ? 149.457 141.394 167.456 1.00 17.98 60 ILE B CA 1
ATOM 3940 C C . ILE B 2 60 ? 148.710 140.728 168.603 1.00 15.94 60 ILE B C 1
ATOM 3941 O O . ILE B 2 60 ? 147.495 140.515 168.508 1.00 17.76 60 ILE B O 1
ATOM 3946 N N . GLN B 2 61 ? 149.395 140.428 169.712 1.00 22.44 61 GLN B N 1
ATOM 3947 C CA . GLN B 2 61 ? 148.661 140.056 170.920 1.00 17.13 61 GLN B CA 1
ATOM 3948 C C . GLN B 2 61 ? 147.722 141.176 171.354 1.00 21.77 61 GLN B C 1
ATOM 3949 O O . GLN B 2 61 ? 146.576 140.918 171.740 1.00 22.02 61 GLN B O 1
ATOM 3955 N N . LYS B 2 62 ? 148.187 142.422 171.296 1.00 26.60 62 LYS B N 1
ATOM 3956 C CA . LYS B 2 62 ? 147.345 143.561 171.617 1.00 20.67 62 LYS B CA 1
ATOM 3957 C C . LYS B 2 62 ? 146.397 143.870 170.458 1.00 18.79 62 LYS B C 1
ATOM 3958 O O . LYS B 2 62 ? 146.654 143.490 169.314 1.00 23.92 62 LYS B O 1
ATOM 3964 N N . PRO B 2 63 ? 145.283 144.549 170.735 1.00 20.62 63 PRO B N 1
ATOM 3965 C CA . PRO B 2 63 ? 144.378 144.947 169.649 1.00 21.23 63 PRO B CA 1
ATOM 3966 C C . PRO B 2 63 ? 145.050 145.910 168.682 1.00 21.36 63 PRO B C 1
ATOM 3967 O O . PRO B 2 63 ? 145.850 146.762 169.076 1.00 22.49 63 PRO B O 1
ATOM 3971 N N . ILE B 2 64 ? 144.713 145.769 167.402 1.00 18.46 64 ILE B N 1
ATOM 3972 C CA . ILE B 2 64 ? 145.246 146.617 166.343 1.00 20.70 64 ILE B CA 1
ATOM 3973 C C . ILE B 2 64 ? 144.082 147.148 165.521 1.00 17.69 64 ILE B C 1
ATOM 3974 O O . ILE B 2 64 ? 143.194 146.384 165.126 1.00 18.64 64 ILE B O 1
ATOM 3979 N N . TYR B 2 65 ? 144.088 148.452 165.263 1.00 19.74 65 TYR B N 1
ATOM 3980 C CA . TYR B 2 65 ? 143.000 149.131 164.580 1.00 17.98 65 TYR B CA 1
ATOM 3981 C C . TYR B 2 65 ? 143.425 149.550 163.179 1.00 20.35 65 TYR B C 1
ATOM 3982 O O . TYR B 2 65 ? 144.611 149.746 162.901 1.00 26.39 65 TYR B O 1
ATOM 3991 N N . ASN B 2 66 ? 142.440 149.679 162.297 1.00 18.98 66 ASN B N 1
ATOM 3992 C CA . ASN B 2 66 ? 142.645 150.267 160.984 1.00 18.42 66 ASN B CA 1
ATOM 3993 C C . ASN B 2 66 ? 142.304 151.753 161.021 1.00 22.28 66 ASN B C 1
ATOM 3994 O O . ASN B 2 66 ? 141.771 152.272 162.003 1.00 26.05 66 ASN B O 1
ATOM 3999 N N . HIS B 2 67 ? 142.630 152.447 159.929 1.00 21.35 67 HIS B N 1
ATOM 4000 C CA . HIS B 2 67 ? 142.194 153.833 159.792 1.00 22.41 67 HIS B CA 1
ATOM 4001 C C . HIS B 2 67 ? 140.675 153.919 159.747 1.00 24.72 67 HIS B C 1
ATOM 4002 O O . HIS B 2 67 ? 140.074 154.794 160.380 1.00 26.47 67 HIS B O 1
ATOM 4009 N N . ASN B 2 68 ? 140.040 153.016 159.007 1.00 26.22 68 ASN B N 1
ATOM 4010 C CA . ASN B 2 68 ? 138.589 152.890 158.967 1.00 24.50 68 ASN B CA 1
ATOM 4011 C C . ASN B 2 68 ? 138.223 151.582 159.653 1.00 21.54 68 ASN B C 1
ATOM 4012 O O . ASN B 2 68 ? 138.481 150.500 159.115 1.00 23.68 68 ASN B O 1
ATOM 4017 N N . ASN B 2 69 ? 137.626 151.678 160.838 1.00 22.08 69 ASN B N 1
ATOM 4018 C CA . ASN B 2 69 ? 137.224 150.502 161.596 1.00 21.73 69 ASN B CA 1
ATOM 4019 C C . ASN B 2 69 ? 135.797 150.069 161.298 1.00 25.49 69 ASN B C 1
ATOM 4020 O O . ASN B 2 69 ? 135.369 149.016 161.780 1.00 29.40 69 ASN B O 1
ATOM 4025 N N . ILE B 2 70 ? 135.055 150.850 160.520 1.00 18.01 70 ILE B N 1
ATOM 4026 C CA . ILE B 2 70 ? 133.760 150.408 160.015 1.00 20.79 70 ILE B CA 1
ATOM 4027 C C . ILE B 2 70 ? 133.914 149.712 158.671 1.00 21.61 70 ILE B C 1
ATOM 4028 O O . ILE B 2 70 ? 133.303 148.668 158.430 1.00 25.15 70 ILE B O 1
ATOM 4033 N N . THR B 2 71 ? 134.734 150.279 157.787 1.00 23.69 71 THR B N 1
ATOM 4034 C CA . THR B 2 71 ? 134.994 149.662 156.492 1.00 15.62 71 THR B CA 1
ATOM 4035 C C . THR B 2 71 ? 135.859 148.415 156.639 1.00 18.86 71 THR B C 1
ATOM 4036 O O . THR B 2 71 ? 135.554 147.366 156.061 1.00 26.76 71 THR B O 1
ATOM 4040 N N . ARG B 2 72 ? 136.933 148.509 157.416 1.00 17.14 72 ARG B N 1
ATOM 4041 C CA . ARG B 2 72 ? 137.796 147.367 157.689 1.00 11.72 72 ARG B CA 1
ATOM 4042 C C . ARG B 2 72 ? 137.693 146.999 159.160 1.00 18.49 72 ARG B C 1
ATOM 4043 O O . ARG B 2 72 ? 138.128 147.785 160.017 1.00 19.77 72 ARG B O 1
ATOM 4051 N N . PRO B 2 73 ? 137.122 145.847 159.506 1.00 21.30 73 PRO B N 1
ATOM 4052 C CA . PRO B 2 73 ? 137.053 145.457 160.918 1.00 11.76 73 PRO B CA 1
ATOM 4053 C C . PRO B 2 73 ? 138.436 145.400 161.548 1.00 20.31 73 PRO B C 1
ATOM 4054 O O . PRO B 2 73 ? 139.381 144.850 160.978 1.00 23.26 73 PRO B O 1
ATOM 4058 N N . MET B 2 74 ? 138.542 145.977 162.739 1.00 18.98 74 MET B N 1
ATOM 4059 C CA . MET B 2 74 ? 139.794 146.014 163.473 1.00 18.27 74 MET B CA 1
ATOM 4060 C C . MET B 2 74 ? 140.088 144.661 164.111 1.00 15.22 74 MET B C 1
ATOM 4061 O O . MET B 2 74 ? 139.223 143.787 164.210 1.00 17.30 74 MET B O 1
ATOM 4066 N N . PHE B 2 75 ? 141.337 144.496 164.545 1.00 15.70 75 PHE B N 1
ATOM 4067 C CA . PHE B 2 75 ? 141.789 143.231 165.105 1.00 7.11 75 PHE B CA 1
ATOM 4068 C C . PHE B 2 75 ? 141.697 143.274 166.625 1.00 16.20 75 PHE B C 1
ATOM 4069 O O . PHE B 2 75 ? 142.422 144.059 167.254 1.00 21.91 75 PHE B O 1
ATOM 4077 N N . PRO B 2 76 ? 140.836 142.468 167.252 1.00 15.72 76 PRO B N 1
ATOM 4078 C CA . PRO B 2 76 ? 140.771 142.461 168.723 1.00 13.76 76 PRO B CA 1
ATOM 4079 C C . PRO B 2 76 ? 142.017 141.910 169.394 1.00 17.68 76 PRO B C 1
ATOM 4080 O O . PRO B 2 76 ? 142.197 142.129 170.598 1.00 20.19 76 PRO B O 1
ATOM 4084 N N . GLY B 2 77 ? 142.876 141.206 168.664 1.00 14.11 77 GLY B N 1
ATOM 4085 C CA . GLY B 2 77 ? 143.977 140.480 169.265 1.00 9.86 77 GLY B CA 1
ATOM 4086 C C . GLY B 2 77 ? 143.878 139.013 168.907 1.00 12.04 77 GLY B C 1
ATOM 4087 O O . GLY B 2 77 ? 142.773 138.510 168.688 1.00 17.23 77 GLY B O 1
ATOM 4088 N N . PHE B 2 78 ? 145.012 138.313 168.831 1.00 12.02 78 PHE B N 1
ATOM 4089 C CA . PHE B 2 78 ? 144.988 136.944 168.324 1.00 16.84 78 PHE B CA 1
ATOM 4090 C C . PHE B 2 78 ? 144.207 136.020 169.249 1.00 17.12 78 PHE B C 1
ATOM 4091 O O . PHE B 2 78 ? 143.367 135.236 168.794 1.00 16.11 78 PHE B O 1
ATOM 4099 N N . GLU B 2 79 ? 144.486 136.079 170.552 1.00 16.47 79 GLU B N 1
ATOM 4100 C CA . GLU B 2 79 ? 143.792 135.198 171.485 1.00 14.64 79 GLU B CA 1
ATOM 4101 C C . GLU B 2 79 ? 142.327 135.589 171.632 1.00 20.07 79 GLU B C 1
ATOM 4102 O O . GLU B 2 79 ? 141.464 134.723 171.814 1.00 20.38 79 GLU B O 1
ATOM 4108 N N . ALA B 2 80 ? 142.028 136.888 171.559 1.00 24.54 80 ALA B N 1
ATOM 4109 C CA . ALA B 2 80 ? 140.646 137.339 171.678 1.00 22.14 80 ALA B CA 1
ATOM 4110 C C . ALA B 2 80 ? 139.792 136.853 170.515 1.00 16.17 80 ALA B C 1
ATOM 4111 O O . ALA B 2 80 ? 138.561 136.830 170.615 1.00 22.75 80 ALA B O 1
ATOM 4113 N N . VAL B 2 81 ? 140.422 136.466 169.408 1.00 10.01 81 VAL B N 1
ATOM 4114 C CA . VAL B 2 81 ? 139.702 136.008 168.226 1.00 15.87 81 VAL B CA 1
ATOM 4115 C C . VAL B 2 81 ? 139.703 134.488 168.160 1.00 17.40 81 VAL B C 1
ATOM 4116 O O . VAL B 2 81 ? 138.643 133.854 168.123 1.00 16.64 81 VAL B O 1
ATOM 4120 N N . PHE B 2 82 ? 140.894 133.895 168.146 1.00 22.53 82 PHE B N 1
ATOM 4121 C CA . PHE B 2 82 ? 141.063 132.480 167.850 1.00 14.57 82 PHE B CA 1
ATOM 4122 C C . PHE B 2 82 ? 141.063 131.597 169.090 1.00 13.65 82 PHE B C 1
ATOM 4123 O O . PHE B 2 82 ? 141.131 130.372 168.956 1.00 20.94 82 PHE B O 1
ATOM 4131 N N . GLY B 2 83 ? 140.983 132.179 170.283 1.00 13.71 83 GLY B N 1
ATOM 4132 C CA . GLY B 2 83 ? 140.925 131.385 171.493 1.00 17.10 83 GLY B CA 1
ATOM 4133 C C . GLY B 2 83 ? 142.151 130.549 171.771 1.00 24.81 83 GLY B C 1
ATOM 4134 O O . GLY B 2 83 ? 142.058 129.548 172.486 1.00 26.39 83 GLY B O 1
ATOM 4135 N N . CYS B 2 84 ? 143.303 130.929 171.224 1.00 24.72 84 CYS B N 1
ATOM 4136 C CA . CYS B 2 84 ? 144.537 130.190 171.439 1.00 21.28 84 CYS B CA 1
ATOM 4137 C C . CYS B 2 84 ? 145.702 131.166 171.405 1.00 21.23 84 CYS B C 1
ATOM 4138 O O . CYS B 2 84 ? 145.586 132.283 170.894 1.00 24.42 84 CYS B O 1
ATOM 4141 N N . LYS B 2 85 ? 146.830 130.731 171.955 1.00 23.08 85 LYS B N 1
ATOM 4142 C CA . LYS B 2 85 ? 147.997 131.586 172.120 1.00 22.00 85 LYS B CA 1
ATOM 4143 C C . LYS B 2 85 ? 148.970 131.384 170.967 1.00 25.28 85 LYS B C 1
ATOM 4144 O O . LYS B 2 85 ? 149.349 130.251 170.654 1.00 29.46 85 LYS B O 1
ATOM 4150 N N . TRP B 2 86 ? 149.366 132.488 170.341 1.00 24.24 86 TRP B N 1
ATOM 4151 C CA . TRP B 2 86 ? 150.436 132.525 169.348 1.00 18.86 86 TRP B CA 1
ATOM 4152 C C . TRP B 2 86 ? 151.383 133.629 169.807 1.00 22.16 86 TRP B C 1
ATOM 4153 O O . TRP B 2 86 ? 151.269 134.780 169.380 1.00 29.30 86 TRP B O 1
ATOM 4164 N N . GLU B 2 87 ? 152.316 133.273 170.685 1.00 28.97 87 GLU B N 1
ATOM 4165 C CA . GLU B 2 87 ? 153.184 134.234 171.344 1.00 33.02 87 GLU B CA 1
ATOM 4166 C C . GLU B 2 87 ? 154.634 134.015 170.934 1.00 32.50 87 GLU B C 1
ATOM 4167 O O . GLU B 2 87 ? 155.003 132.966 170.401 1.00 31.25 87 GLU B O 1
ATOM 4173 N N . SER B 2 88 ? 155.454 135.033 171.194 1.00 33.67 88 SER B N 1
ATOM 4174 C CA . SER B 2 88 ? 156.876 134.972 170.890 1.00 30.53 88 SER B CA 1
ATOM 4175 C C . SER B 2 88 ? 157.669 134.175 171.917 1.00 34.81 88 SER B C 1
ATOM 4176 O O . SER B 2 88 ? 158.837 133.862 171.663 1.00 37.41 88 SER B O 1
ATOM 4179 N N . GLN B 2 89 ? 157.071 133.844 173.061 1.00 35.44 89 GLN B N 1
ATOM 4180 C CA . GLN B 2 89 ? 157.741 133.024 174.061 1.00 33.55 89 GLN B CA 1
ATOM 4181 C C . GLN B 2 89 ? 157.722 131.542 173.714 1.00 35.99 89 GLN B C 1
ATOM 4182 O O . GLN B 2 89 ? 158.472 130.770 174.321 1.00 34.62 89 GLN B O 1
ATOM 4188 N N . ASN B 2 90 ? 156.892 131.132 172.759 1.00 36.78 90 ASN B N 1
ATOM 4189 C CA . ASN B 2 90 ? 156.804 129.749 172.304 1.00 35.41 90 ASN B CA 1
ATOM 4190 C C . ASN B 2 90 ? 157.493 129.582 170.953 1.00 36.12 90 ASN B C 1
ATOM 4191 O O . ASN B 2 90 ? 157.018 128.858 170.077 1.00 36.98 90 ASN B O 1
ATOM 4196 N N . ILE B 2 91 ? 158.624 130.259 170.777 1.00 36.07 91 ILE B N 1
ATOM 4197 C CA . ILE B 2 91 ? 159.310 130.360 169.494 1.00 35.42 91 ILE B CA 1
ATOM 4198 C C . ILE B 2 91 ? 160.616 129.582 169.569 1.00 37.15 91 ILE B C 1
ATOM 4199 O O . ILE B 2 91 ? 161.395 129.753 170.515 1.00 36.15 91 ILE B O 1
ATOM 4204 N N . VAL B 2 92 ? 160.849 128.725 168.579 1.00 38.63 92 VAL B N 1
ATOM 4205 C CA . VAL B 2 92 ? 162.144 128.087 168.372 1.00 37.47 92 VAL B CA 1
ATOM 4206 C C . VAL B 2 92 ? 162.775 128.714 167.135 1.00 34.36 92 VAL B C 1
ATOM 4207 O O . VAL B 2 92 ? 162.166 128.743 166.058 1.00 33.35 92 VAL B O 1
ATOM 4211 N N . PHE B 2 93 ? 163.987 129.235 167.291 1.00 37.71 93 PHE B N 1
ATOM 4212 C CA . PHE B 2 93 ? 164.625 130.066 166.281 1.00 35.72 93 PHE B CA 1
ATOM 4213 C C . PHE B 2 93 ? 165.848 129.359 165.713 1.00 41.64 93 PHE B C 1
ATOM 4214 O O . PHE B 2 93 ? 166.692 128.864 166.469 1.00 42.92 93 PHE B O 1
ATOM 4222 N N . LYS B 2 94 ? 165.939 129.314 164.386 1.00 40.26 94 LYS B N 1
ATOM 4223 C CA . LYS B 2 94 ? 167.126 128.830 163.687 1.00 40.79 94 LYS B CA 1
ATOM 4224 C C . LYS B 2 94 ? 167.851 130.032 163.096 1.00 41.78 94 LYS B C 1
ATOM 4225 O O . LYS B 2 94 ? 167.382 130.637 162.127 1.00 38.71 94 LYS B O 1
ATOM 4231 N N . GLU B 2 95 ? 168.994 130.372 163.684 1.00 42.04 95 GLU B N 1
ATOM 4232 C CA . GLU B 2 95 ? 169.732 131.563 163.295 1.00 41.44 95 GLU B CA 1
ATOM 4233 C C . GLU B 2 95 ? 170.373 131.390 161.925 1.00 38.45 95 GLU B C 1
ATOM 4234 O O . GLU B 2 95 ? 170.971 130.353 161.626 1.00 42.70 95 GLU B O 1
ATOM 4240 N N . ILE B 2 96 ? 170.244 132.421 161.094 1.00 37.66 96 ILE B N 1
ATOM 4241 C CA . ILE B 2 96 ? 170.902 132.491 159.795 1.00 40.79 96 ILE B CA 1
ATOM 4242 C C . ILE B 2 96 ? 171.980 133.561 159.870 1.00 43.21 96 ILE B C 1
ATOM 4243 O O . ILE B 2 96 ? 171.705 134.698 160.277 1.00 42.75 96 ILE B O 1
ATOM 4248 N N . THR B 2 97 ? 173.201 133.193 159.489 1.00 41.58 97 THR B N 1
ATOM 4249 C CA . THR B 2 97 ? 174.359 134.083 159.548 1.00 41.81 97 THR B CA 1
ATOM 4250 C C . THR B 2 97 ? 174.597 134.586 160.968 1.00 41.49 97 THR B C 1
ATOM 4251 O O . THR B 2 97 ? 174.667 133.798 161.911 1.00 40.36 97 THR B O 1
ATOM 4255 N N . THR B 2 114 ? 169.341 132.245 143.956 1.00 48.18 114 THR B N 1
ATOM 4256 C CA . THR B 2 114 ? 168.022 131.954 144.504 1.00 49.88 114 THR B CA 1
ATOM 4257 C C . THR B 2 114 ? 167.957 130.532 145.050 1.00 50.58 114 THR B C 1
ATOM 4258 O O . THR B 2 114 ? 167.402 130.298 146.123 1.00 49.18 114 THR B O 1
ATOM 4262 N N . TYR B 2 115 ? 168.529 129.586 144.302 1.00 49.99 115 TYR B N 1
ATOM 4263 C CA . TYR B 2 115 ? 168.488 128.188 144.720 1.00 49.96 115 TYR B CA 1
ATOM 4264 C C . TYR B 2 115 ? 169.251 127.983 146.024 1.00 49.70 115 TYR B C 1
ATOM 4265 O O . TYR B 2 115 ? 168.828 127.198 146.879 1.00 47.81 115 TYR B O 1
ATOM 4274 N N . ASP B 2 116 ? 170.380 128.675 146.194 1.00 52.87 116 ASP B N 1
ATOM 4275 C CA . ASP B 2 116 ? 171.170 128.504 147.410 1.00 52.23 116 ASP B CA 1
ATOM 4276 C C . ASP B 2 116 ? 170.494 129.131 148.625 1.00 51.58 116 ASP B C 1
ATOM 4277 O O . ASP B 2 116 ? 170.571 128.576 149.726 1.00 51.23 116 ASP B O 1
ATOM 4282 N N . LEU B 2 117 ? 169.832 130.278 148.455 1.00 46.64 117 LEU B N 1
ATOM 4283 C CA . LEU B 2 117 ? 169.063 130.853 149.556 1.00 47.42 117 LEU B CA 1
ATOM 4284 C C . LEU B 2 117 ? 167.887 129.957 149.926 1.00 46.99 117 LEU B C 1
ATOM 4285 O O . LEU B 2 117 ? 167.579 129.765 151.114 1.00 47.27 117 LEU B O 1
ATOM 4290 N N . VAL B 2 118 ? 167.215 129.402 148.913 1.00 45.79 118 VAL B N 1
ATOM 4291 C CA . VAL B 2 118 ? 166.154 128.434 149.161 1.00 44.70 118 VAL B CA 1
ATOM 4292 C C . VAL B 2 118 ? 166.702 127.244 149.930 1.00 44.21 118 VAL B C 1
ATOM 4293 O O . VAL B 2 118 ? 166.063 126.746 150.858 1.00 43.30 118 VAL B O 1
ATOM 4297 N N . THR B 2 119 ? 167.891 126.768 149.554 1.00 48.37 119 THR B N 1
ATOM 4298 C CA . THR B 2 119 ? 168.498 125.645 150.261 1.00 47.89 119 THR B CA 1
ATOM 4299 C C . THR B 2 119 ? 168.821 126.002 151.703 1.00 45.02 119 THR B C 1
ATOM 4300 O O . THR B 2 119 ? 168.602 125.189 152.604 1.00 45.28 119 THR B O 1
ATOM 4304 N N . LEU B 2 120 ? 169.340 127.207 151.936 1.00 44.78 120 LEU B N 1
ATOM 4305 C CA . LEU B 2 120 ? 169.605 127.667 153.295 1.00 44.05 120 LEU B CA 1
ATOM 4306 C C . LEU B 2 120 ? 168.349 127.593 154.153 1.00 46.51 120 LEU B C 1
ATOM 4307 O O . LEU B 2 120 ? 168.324 126.912 155.189 1.00 49.01 120 LEU B O 1
ATOM 4312 N N . PHE B 2 121 ? 167.286 128.280 153.724 1.00 47.56 121 PHE B N 1
ATOM 4313 C CA . PHE B 2 121 ? 166.056 128.290 154.516 1.00 42.81 121 PHE B CA 1
ATOM 4314 C C . PHE B 2 121 ? 165.446 126.895 154.623 1.00 40.23 121 PHE B C 1
ATOM 4315 O O . PHE B 2 121 ? 164.992 126.490 155.700 1.00 37.06 121 PHE B O 1
ATOM 4323 N N . ASN B 2 122 ? 165.452 126.138 153.524 1.00 45.10 122 ASN B N 1
ATOM 4324 C CA . ASN B 2 122 ? 164.858 124.809 153.507 1.00 46.17 122 ASN B CA 1
ATOM 4325 C C . ASN B 2 122 ? 165.558 123.883 154.489 1.00 49.86 122 ASN B C 1
ATOM 4326 O O . ASN B 2 122 ? 164.901 123.153 155.239 1.00 51.32 122 ASN B O 1
ATOM 4331 N N . ASP B 2 123 ? 166.893 123.892 154.491 1.00 48.85 123 ASP B N 1
ATOM 4332 C CA . ASP B 2 123 ? 167.646 123.044 155.406 1.00 47.49 123 ASP B CA 1
ATOM 4333 C C . ASP B 2 123 ? 167.430 123.475 156.848 1.00 47.45 123 ASP B C 1
ATOM 4334 O O . ASP B 2 123 ? 167.209 122.637 157.733 1.00 50.84 123 ASP B O 1
ATOM 4339 N N . LYS B 2 124 ? 167.471 124.788 157.102 1.00 44.08 124 LYS B N 1
ATOM 4340 C CA . LYS B 2 124 ? 167.220 125.274 158.454 1.00 42.07 124 LYS B CA 1
ATOM 4341 C C . LYS B 2 124 ? 165.836 124.859 158.935 1.00 44.96 124 LYS B C 1
ATOM 4342 O O . LYS B 2 124 ? 165.609 124.698 160.140 1.00 44.92 124 LYS B O 1
ATOM 4348 N N . ILE B 2 125 ? 164.897 124.681 158.004 1.00 44.87 125 ILE B N 1
ATOM 4349 C CA . ILE B 2 125 ? 163.561 124.233 158.379 1.00 42.55 125 ILE B CA 1
ATOM 4350 C C . ILE B 2 125 ? 163.544 122.731 158.652 1.00 42.03 125 ILE B C 1
ATOM 4351 O O . ILE B 2 125 ? 163.041 122.284 159.690 1.00 41.28 125 ILE B O 1
ATOM 4356 N N . ILE B 2 126 ? 164.091 121.924 157.735 1.00 45.66 126 ILE B N 1
ATOM 4357 C CA . ILE B 2 126 ? 163.811 120.489 157.813 1.00 48.04 126 ILE B CA 1
ATOM 4358 C C . ILE B 2 126 ? 164.719 119.811 158.833 1.00 48.46 126 ILE B C 1
ATOM 4359 O O . ILE B 2 126 ? 164.433 118.695 159.284 1.00 47.39 126 ILE B O 1
ATOM 4364 N N . THR B 2 127 ? 165.830 120.454 159.209 1.00 51.26 127 THR B N 1
ATOM 4365 C CA . THR B 2 127 ? 166.680 119.872 160.244 1.00 49.26 127 THR B CA 1
ATOM 4366 C C . THR B 2 127 ? 165.955 119.831 161.583 1.00 51.56 127 THR B C 1
ATOM 4367 O O . THR B 2 127 ? 166.064 118.854 162.333 1.00 51.75 127 THR B O 1
ATOM 4371 N N . ALA B 2 128 ? 165.208 120.890 161.901 1.00 49.81 128 ALA B N 1
ATOM 4372 C CA . ALA B 2 128 ? 164.460 120.913 163.153 1.00 51.79 128 ALA B CA 1
ATOM 4373 C C . ALA B 2 128 ? 163.224 120.025 163.080 1.00 52.69 128 ALA B C 1
ATOM 4374 O O . ALA B 2 128 ? 162.860 119.377 164.068 1.00 52.26 128 ALA B O 1
ATOM 4376 N N . ASN B 2 129 ? 162.567 119.982 161.925 1.00 54.08 129 ASN B N 1
ATOM 4377 C CA . ASN B 2 129 ? 161.375 119.161 161.756 1.00 54.36 129 ASN B CA 1
ATOM 4378 C C . ASN B 2 129 ? 161.807 117.712 161.549 1.00 52.88 129 ASN B C 1
ATOM 4379 O O . ASN B 2 129 ? 161.408 116.822 162.300 1.00 51.10 129 ASN B O 1
ATOM 4384 N N . ARG B 2 135 ? 158.147 120.792 168.552 1.00 41.31 135 ARG B N 1
ATOM 4385 C CA . ARG B 2 135 ? 157.231 120.533 167.449 1.00 44.04 135 ARG B CA 1
ATOM 4386 C C . ARG B 2 135 ? 156.409 121.779 167.138 1.00 43.03 135 ARG B C 1
ATOM 4387 O O . ARG B 2 135 ? 155.431 122.075 167.824 1.00 42.08 135 ARG B O 1
ATOM 4395 N N . VAL B 2 136 ? 156.811 122.508 166.095 1.00 35.63 136 VAL B N 1
ATOM 4396 C CA . VAL B 2 136 ? 156.148 123.763 165.770 1.00 32.84 136 VAL B CA 1
ATOM 4397 C C . VAL B 2 136 ? 154.831 123.487 165.061 1.00 34.62 136 VAL B C 1
ATOM 4398 O O . VAL B 2 136 ? 154.576 122.374 164.582 1.00 37.26 136 VAL B O 1
ATOM 4402 N N . ASP B 2 137 ? 153.977 124.510 165.000 1.00 30.64 137 ASP B N 1
ATOM 4403 C CA . ASP B 2 137 ? 152.737 124.395 164.242 1.00 30.02 137 ASP B CA 1
ATOM 4404 C C . ASP B 2 137 ? 152.918 124.911 162.820 1.00 27.84 137 ASP B C 1
ATOM 4405 O O . ASP B 2 137 ? 152.371 124.345 161.867 1.00 27.69 137 ASP B O 1
ATOM 4410 N N . VAL B 2 138 ? 153.684 125.987 162.660 1.00 26.38 138 VAL B N 1
ATOM 4411 C CA . VAL B 2 138 ? 153.941 126.585 161.355 1.00 27.71 138 VAL B CA 1
ATOM 4412 C C . VAL B 2 138 ? 155.285 127.298 161.416 1.00 25.92 138 VAL B C 1
ATOM 4413 O O . VAL B 2 138 ? 155.605 127.962 162.405 1.00 29.46 138 VAL B O 1
ATOM 4417 N N . TRP B 2 139 ? 156.078 127.147 160.357 1.00 25.38 139 TRP B N 1
ATOM 4418 C CA . TRP B 2 139 ? 157.403 127.749 160.288 1.00 26.69 139 TRP B CA 1
ATOM 4419 C C . TRP B 2 139 ? 157.314 129.108 159.609 1.00 22.47 139 TRP B C 1
ATOM 4420 O O . TRP B 2 139 ? 156.781 129.220 158.502 1.00 28.81 139 TRP B O 1
ATOM 4431 N N . PHE B 2 140 ? 157.849 130.133 160.260 1.00 23.63 140 PHE B N 1
ATOM 4432 C CA . PHE B 2 140 ? 157.786 131.496 159.751 1.00 24.30 140 PHE B CA 1
ATOM 4433 C C . PHE B 2 140 ? 159.141 131.879 159.176 1.00 26.90 140 PHE B C 1
ATOM 4434 O O . PHE B 2 140 ? 160.123 132.006 159.915 1.00 28.73 140 PHE B O 1
ATOM 4442 N N . VAL B 2 141 ? 159.182 132.061 157.860 1.00 21.88 141 VAL B N 1
ATOM 4443 C CA . VAL B 2 141 ? 160.405 132.405 157.146 1.00 22.14 141 VAL B CA 1
ATOM 4444 C C . VAL B 2 141 ? 160.462 133.926 157.067 1.00 22.64 141 VAL B C 1
ATOM 4445 O O . VAL B 2 141 ? 159.762 134.545 156.267 1.00 28.22 141 VAL B O 1
ATOM 4449 N N . ILE B 2 142 ? 161.288 134.532 157.913 1.00 26.25 142 ILE B N 1
ATOM 4450 C CA . ILE B 2 142 ? 161.442 135.983 157.915 1.00 24.40 142 ILE B CA 1
ATOM 4451 C C . ILE B 2 142 ? 162.483 136.357 156.869 1.00 27.97 142 ILE B C 1
ATOM 4452 O O . ILE B 2 142 ? 163.645 135.946 156.956 1.00 29.73 142 ILE B O 1
ATOM 4457 N N . VAL B 2 143 ? 162.067 137.137 155.880 1.00 26.45 143 VAL B N 1
ATOM 4458 C CA . VAL B 2 143 ? 162.868 137.411 154.691 1.00 29.72 143 VAL B CA 1
ATOM 4459 C C . VAL B 2 143 ? 163.566 138.753 154.886 1.00 33.59 143 VAL B C 1
ATOM 4460 O O . VAL B 2 143 ? 162.882 139.783 154.987 1.00 31.20 143 VAL B O 1
ATOM 4464 N N . PRO B 2 144 ? 164.895 138.790 154.966 1.00 37.19 144 PRO B N 1
ATOM 4465 C CA . PRO B 2 144 ? 165.592 140.080 154.975 1.00 35.90 144 PRO B CA 1
ATOM 4466 C C . PRO B 2 144 ? 165.422 140.800 153.648 1.00 38.15 144 PRO B C 1
ATOM 4467 O O . PRO B 2 144 ? 165.382 140.179 152.583 1.00 36.75 144 PRO B O 1
ATOM 4471 N N . GLU B 2 145 ? 165.321 142.128 153.718 1.00 46.05 145 GLU B N 1
ATOM 4472 C CA . GLU B 2 145 ? 165.228 142.924 152.500 1.00 45.97 145 GLU B CA 1
ATOM 4473 C C . GLU B 2 145 ? 166.593 143.149 151.863 1.00 45.22 145 GLU B C 1
ATOM 4474 O O . GLU B 2 145 ? 166.669 143.545 150.695 1.00 43.48 145 GLU B O 1
ATOM 4480 N N . GLU B 2 146 ? 167.668 142.905 152.605 1.00 49.65 146 GLU B N 1
ATOM 4481 C CA . GLU B 2 146 ? 169.019 143.100 152.095 1.00 47.51 146 GLU B CA 1
ATOM 4482 C C . GLU B 2 146 ? 169.805 141.793 152.118 1.00 48.36 146 GLU B C 1
ATOM 4483 O O . GLU B 2 146 ? 169.515 140.897 152.911 1.00 47.23 146 GLU B O 1
ATOM 4489 N N . ASP B 2 203 ? 165.119 138.193 144.438 1.00 49.21 203 ASP B N 1
ATOM 4490 C CA . ASP B 2 203 ? 164.818 136.811 144.083 1.00 48.89 203 ASP B CA 1
ATOM 4491 C C . ASP B 2 203 ? 163.331 136.645 143.787 1.00 50.78 203 ASP B C 1
ATOM 4492 O O . ASP B 2 203 ? 162.510 136.606 144.702 1.00 50.75 203 ASP B O 1
ATOM 4497 N N . ALA B 2 204 ? 162.989 136.545 142.505 1.00 49.08 204 ALA B N 1
ATOM 4498 C CA . ALA B 2 204 ? 161.602 136.453 142.071 1.00 46.81 204 ALA B CA 1
ATOM 4499 C C . ALA B 2 204 ? 161.051 135.034 142.116 1.00 45.74 204 ALA B C 1
ATOM 4500 O O . ALA B 2 204 ? 159.860 134.839 141.850 1.00 45.62 204 ALA B O 1
ATOM 4502 N N . GLN B 2 205 ? 161.879 134.043 142.444 1.00 40.92 205 GLN B N 1
ATOM 4503 C CA . GLN B 2 205 ? 161.440 132.660 142.545 1.00 39.75 205 GLN B CA 1
ATOM 4504 C C . GLN B 2 205 ? 161.691 132.057 143.919 1.00 42.04 205 GLN B C 1
ATOM 4505 O O . GLN B 2 205 ? 161.573 130.836 144.074 1.00 43.36 205 GLN B O 1
ATOM 4511 N N . PHE B 2 206 ? 162.039 132.873 144.917 1.00 38.61 206 PHE B N 1
ATOM 4512 C CA . PHE B 2 206 ? 162.436 132.338 146.215 1.00 33.71 206 PHE B CA 1
ATOM 4513 C C . PHE B 2 206 ? 161.251 131.712 146.943 1.00 33.23 206 PHE B C 1
ATOM 4514 O O . PHE B 2 206 ? 161.358 130.602 147.477 1.00 34.43 206 PHE B O 1
ATOM 4522 N N . HIS B 2 207 ? 160.109 132.404 146.964 1.00 30.64 207 HIS B N 1
ATOM 4523 C CA . HIS B 2 207 ? 158.930 131.902 147.665 1.00 28.71 207 HIS B CA 1
ATOM 4524 C C . HIS B 2 207 ? 158.424 130.602 147.053 1.00 29.71 207 HIS B C 1
ATOM 4525 O O . HIS B 2 207 ? 158.204 129.609 147.759 1.00 32.82 207 HIS B O 1
ATOM 4532 N N . ASP B 2 208 ? 158.211 130.600 145.734 1.00 31.98 208 ASP B N 1
ATOM 4533 C CA . ASP B 2 208 ? 157.646 129.426 145.081 1.00 27.33 208 ASP B CA 1
ATOM 4534 C C . ASP B 2 208 ? 158.559 128.219 145.234 1.00 32.22 208 ASP B C 1
ATOM 4535 O O . ASP B 2 208 ? 158.098 127.123 145.568 1.00 32.50 208 ASP B O 1
ATOM 4540 N N . GLN B 2 209 ? 159.861 128.411 145.022 1.00 40.66 209 GLN B N 1
ATOM 4541 C CA . GLN B 2 209 ? 160.802 127.304 145.146 1.00 39.81 209 GLN B CA 1
ATOM 4542 C C . GLN B 2 209 ? 160.893 126.811 146.586 1.00 39.22 209 GLN B C 1
ATOM 4543 O O . GLN B 2 209 ? 160.883 125.598 146.833 1.00 41.44 209 GLN B O 1
ATOM 4549 N N . LEU B 2 210 ? 160.963 127.734 147.551 1.00 35.46 210 LEU B N 1
ATOM 4550 C CA . LEU B 2 210 ? 161.052 127.338 148.953 1.00 33.43 210 LEU B CA 1
ATOM 4551 C C . LEU B 2 210 ? 159.839 126.517 149.365 1.00 32.49 210 LEU B C 1
ATOM 4552 O O . LEU B 2 210 ? 159.979 125.469 150.006 1.00 39.44 210 LEU B O 1
ATOM 4557 N N . LYS B 2 211 ? 158.686 126.996 148.947 1.00 31.21 211 LYS B N 1
ATOM 4558 C CA . LYS B 2 211 ? 157.380 126.372 149.206 1.00 29.54 211 LYS B CA 1
ATOM 4559 C C . LYS B 2 211 ? 157.341 125.004 148.540 1.00 33.95 211 LYS B C 1
ATOM 4560 O O . LYS B 2 211 ? 156.846 124.133 149.207 1.00 34.94 211 LYS B O 1
ATOM 4566 N N . ALA B 2 212 ? 157.894 124.839 147.324 1.00 35.04 212 ALA B N 1
ATOM 4567 C CA . ALA B 2 212 ? 157.843 123.619 146.527 1.00 32.81 212 ALA B CA 1
ATOM 4568 C C . ALA B 2 212 ? 158.733 122.531 147.108 1.00 36.22 212 ALA B C 1
ATOM 4569 O O . ALA B 2 212 ? 158.330 121.364 147.177 1.00 38.93 212 ALA B O 1
ATOM 4571 N N . ARG B 2 213 ? 159.948 122.884 147.529 1.00 37.50 213 ARG B N 1
ATOM 4572 C CA . ARG B 2 213 ? 160.819 121.866 148.103 1.00 38.01 213 ARG B CA 1
ATOM 4573 C C . ARG B 2 213 ? 160.503 121.571 149.563 1.00 38.42 213 ARG B C 1
ATOM 4574 O O . ARG B 2 213 ? 161.114 120.665 150.141 1.00 41.97 213 ARG B O 1
ATOM 4582 N N . LEU B 2 214 ? 159.575 122.306 150.170 1.00 35.86 214 LEU B N 1
ATOM 4583 C CA . LEU B 2 214 ? 159.023 121.961 151.473 1.00 37.82 214 LEU B CA 1
ATOM 4584 C C . LEU B 2 214 ? 157.782 121.085 151.370 1.00 41.09 214 LEU B C 1
ATOM 4585 O O . LEU B 2 214 ? 157.232 120.689 152.403 1.00 40.35 214 LEU B O 1
ATOM 4590 N N . LEU B 2 215 ? 157.328 120.781 150.153 1.00 38.50 215 LEU B N 1
ATOM 4591 C CA . LEU B 2 215 ? 156.099 120.012 149.984 1.00 35.54 215 LEU B CA 1
ATOM 4592 C C . LEU B 2 215 ? 156.283 118.566 150.426 1.00 36.99 215 LEU B C 1
ATOM 4593 O O . LEU B 2 215 ? 155.447 118.018 151.153 1.00 37.59 215 LEU B O 1
ATOM 4598 N N . GLU B 2 216 ? 157.374 117.928 149.993 1.00 43.10 216 GLU B N 1
ATOM 4599 C CA . GLU B 2 216 ? 157.581 116.521 150.322 1.00 43.94 216 GLU B CA 1
ATOM 4600 C C . GLU B 2 216 ? 157.824 116.319 151.812 1.00 44.55 216 GLU B C 1
ATOM 4601 O O . GLU B 2 216 ? 157.534 115.241 152.343 1.00 44.84 216 GLU B O 1
ATOM 4607 N N . HIS B 2 217 ? 158.348 117.332 152.500 1.00 43.42 217 HIS B N 1
ATOM 4608 C CA . HIS B 2 217 ? 158.499 117.273 153.946 1.00 42.72 217 HIS B CA 1
ATOM 4609 C C . HIS B 2 217 ? 157.326 117.905 154.687 1.00 42.79 217 HIS B C 1
ATOM 4610 O O . HIS B 2 217 ? 157.364 117.981 155.920 1.00 44.62 217 HIS B O 1
ATOM 4617 N N . THR B 2 218 ? 156.314 118.382 153.958 1.00 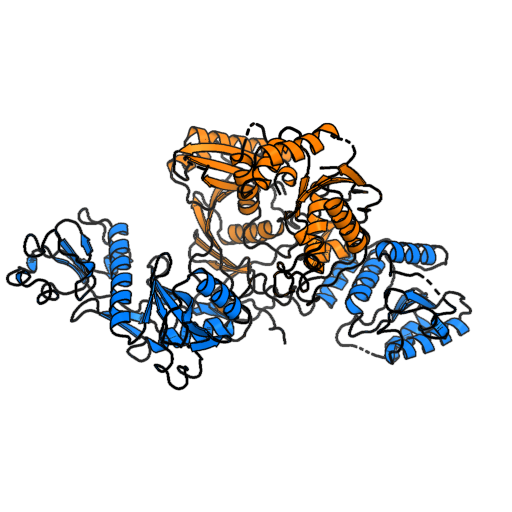39.84 218 THR B N 1
ATOM 4618 C CA . THR B 2 218 ? 154.991 118.744 154.487 1.00 38.55 218 THR B CA 1
ATOM 4619 C C . THR B 2 218 ? 155.060 119.729 155.662 1.00 38.36 218 THR B C 1
ATOM 4620 O O . THR B 2 218 ? 154.280 119.671 156.615 1.00 34.94 218 THR B O 1
ATOM 4624 N N . ILE B 2 219 ? 155.960 120.702 155.550 1.00 38.06 219 ILE B N 1
ATOM 4625 C CA . ILE B 2 219 ? 155.993 121.810 156.504 1.00 34.98 219 ILE B CA 1
ATOM 4626 C C . ILE B 2 219 ? 154.965 122.870 156.129 1.00 36.68 219 ILE B C 1
ATOM 4627 O O . ILE B 2 219 ? 154.956 123.347 154.985 1.00 37.11 219 ILE B O 1
ATOM 4632 N N . PRO B 2 220 ? 154.084 123.263 157.049 1.00 32.86 220 PRO B N 1
ATOM 4633 C CA . PRO B 2 220 ? 153.293 124.483 156.841 1.00 26.94 220 PRO B CA 1
ATOM 4634 C C . PRO B 2 220 ? 154.152 125.702 157.141 1.00 26.17 220 PRO B C 1
ATOM 4635 O O . PRO B 2 220 ? 154.648 125.866 158.257 1.00 30.50 220 PRO B O 1
ATOM 4639 N N . THR B 2 221 ? 154.336 126.552 156.137 1.00 22.71 221 THR B N 1
ATOM 4640 C CA . THR B 2 221 ? 155.257 127.675 156.227 1.00 23.09 221 THR B CA 1
ATOM 4641 C C . THR B 2 221 ? 154.549 128.958 155.826 1.00 24.12 221 THR B C 1
ATOM 4642 O O . THR B 2 221 ? 153.762 128.975 154.878 1.00 29.27 221 THR B O 1
ATOM 4646 N N . GLN B 2 222 ? 154.811 130.022 156.577 1.00 21.42 222 GLN B N 1
ATOM 4647 C CA . GLN B 2 222 ? 154.380 131.372 156.232 1.00 22.61 222 GLN B CA 1
ATOM 4648 C C . GLN B 2 222 ? 155.629 132.214 156.010 1.00 23.14 222 GLN B C 1
ATOM 4649 O O . GLN B 2 222 ? 156.454 132.360 156.917 1.00 23.39 222 GLN B O 1
ATOM 4655 N N . ILE B 2 223 ? 155.781 132.750 154.806 1.00 22.82 223 ILE B N 1
ATOM 4656 C CA . ILE B 2 223 ? 156.892 133.639 154.496 1.00 24.59 223 ILE B CA 1
ATOM 4657 C C . ILE B 2 223 ? 156.463 135.069 154.786 1.00 23.34 223 ILE B C 1
ATOM 4658 O O . ILE B 2 223 ? 155.444 135.541 154.268 1.00 28.28 223 ILE B O 1
ATOM 4663 N N . LEU B 2 224 ? 157.231 135.754 155.628 1.00 20.34 224 LEU B N 1
ATOM 4664 C CA . LEU B 2 224 ? 156.945 137.123 156.031 1.00 20.88 224 LEU B CA 1
ATOM 4665 C C . LEU B 2 224 ? 158.171 137.967 155.728 1.00 23.30 224 LEU B C 1
ATOM 4666 O O . LEU B 2 224 ? 159.255 137.697 156.253 1.00 27.69 224 LEU B O 1
ATOM 4671 N N . ARG B 2 225 ? 158.011 138.970 154.872 1.00 26.33 225 ARG B N 1
ATOM 4672 C CA . ARG B 2 225 ? 159.099 139.906 154.643 1.00 27.38 225 ARG B CA 1
ATOM 4673 C C . ARG B 2 225 ? 159.297 140.787 155.870 1.00 30.33 225 ARG B C 1
ATOM 4674 O O . ARG B 2 225 ? 158.351 141.101 156.596 1.00 31.35 225 ARG B O 1
ATOM 4682 N N . GLU B 2 226 ? 160.551 141.177 156.106 1.00 36.64 226 GLU B N 1
ATOM 4683 C CA . GLU B 2 226 ? 160.837 142.073 157.221 1.00 33.23 226 GLU B CA 1
ATOM 4684 C C . GLU B 2 226 ? 160.144 143.416 157.042 1.00 30.23 226 GLU B C 1
ATOM 4685 O O . GLU B 2 226 ? 159.769 144.058 158.030 1.00 32.47 226 GLU B O 1
ATOM 4691 N N . SER B 2 227 ? 159.945 143.844 155.797 1.00 33.57 227 SER B N 1
ATOM 4692 C CA . SER B 2 227 ? 159.265 145.094 155.488 1.00 31.24 227 SER B CA 1
ATOM 4693 C C . SER B 2 227 ? 157.750 144.991 155.616 1.00 34.55 227 SER B C 1
ATOM 4694 O O . SER B 2 227 ? 157.048 145.944 155.263 1.00 39.42 227 SER B O 1
ATOM 4697 N N . THR B 2 228 ? 157.234 143.860 156.092 1.00 27.93 228 THR B N 1
ATOM 4698 C CA . THR B 2 228 ? 155.814 143.686 156.364 1.00 23.67 228 THR B CA 1
ATOM 4699 C C . THR B 2 228 ? 155.506 143.715 157.853 1.00 31.04 228 THR B C 1
ATOM 4700 O O . THR B 2 228 ? 154.573 144.400 158.283 1.00 38.06 228 THR B O 1
ATOM 4704 N N . LEU B 2 229 ? 156.280 142.984 158.657 1.00 27.99 229 LEU B N 1
ATOM 4705 C CA . LEU B 2 229 ? 156.068 142.986 160.099 1.00 25.25 229 LEU B CA 1
ATOM 4706 C C . LEU B 2 229 ? 156.565 144.276 160.737 1.00 26.28 229 LEU B C 1
ATOM 4707 O O . LEU B 2 229 ? 156.059 144.682 161.789 1.00 28.13 229 LEU B O 1
ATOM 4712 N N . ALA B 2 230 ? 157.552 144.926 160.121 1.00 32.15 230 ALA B N 1
ATOM 4713 C CA . ALA B 2 230 ? 158.130 146.170 160.621 1.00 32.31 230 ALA B CA 1
ATOM 4714 C C . ALA B 2 230 ? 158.141 147.204 159.494 1.00 33.92 230 ALA B C 1
ATOM 4715 O O . ALA B 2 230 ? 159.152 147.845 159.210 1.00 37.51 230 ALA B O 1
ATOM 4717 N N . TRP B 2 231 ? 156.984 147.358 158.845 1.00 30.98 231 TRP B N 1
ATOM 4718 C CA . TRP B 2 231 ? 156.898 148.162 157.628 1.00 31.49 231 TRP B CA 1
ATOM 4719 C C . TRP B 2 231 ? 157.300 149.614 157.868 1.00 32.09 231 TRP B C 1
ATOM 4720 O O . TRP B 2 231 ? 157.705 150.309 156.929 1.00 38.35 231 TRP B O 1
ATOM 4731 N N . ARG B 2 232 ? 157.189 150.096 159.107 1.00 37.28 232 ARG B N 1
ATOM 4732 C CA . ARG B 2 232 ? 157.642 151.451 159.408 1.00 36.17 232 ARG B CA 1
ATOM 4733 C C . ARG B 2 232 ? 159.156 151.570 159.280 1.00 40.33 232 ARG B C 1
ATOM 4734 O O . ARG B 2 232 ? 159.669 152.577 158.779 1.00 41.20 232 ARG B O 1
ATOM 4742 N N . ASP B 2 233 ? 159.890 150.548 159.728 1.00 41.32 233 ASP B N 1
ATOM 4743 C CA . ASP B 2 233 ? 161.342 150.646 159.823 1.00 37.62 233 ASP B CA 1
ATOM 4744 C C . ASP B 2 233 ? 162.029 150.718 158.465 1.00 39.98 233 ASP B C 1
ATOM 4745 O O . ASP B 2 233 ? 163.204 151.094 158.397 1.00 42.66 233 ASP B O 1
ATOM 4750 N N . PHE B 2 234 ? 161.33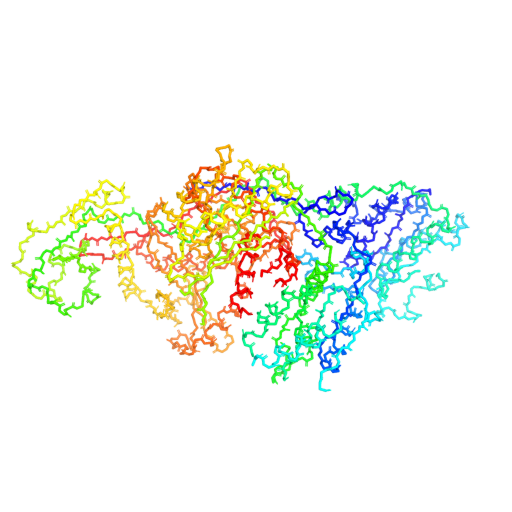5 150.369 157.386 1.00 41.70 234 PHE B N 1
ATOM 4751 C CA . PHE B 2 234 ? 161.902 150.388 156.041 1.00 42.25 234 PHE B CA 1
ATOM 4752 C C . PHE B 2 234 ? 161.267 151.533 155.263 1.00 44.15 234 PHE B C 1
ATOM 4753 O O . PHE B 2 234 ? 160.070 151.498 154.956 1.00 44.57 234 PHE B O 1
ATOM 4761 N N . LYS B 2 235 ? 162.074 152.543 154.947 1.00 51.62 235 LYS B N 1
ATOM 4762 C CA . LYS B 2 235 ? 161.612 153.756 154.293 1.00 49.26 235 LYS B CA 1
ATOM 4763 C C . LYS B 2 235 ? 162.516 154.074 153.111 1.00 51.94 235 LYS B C 1
ATOM 4764 O O . LYS B 2 235 ? 163.643 153.583 153.013 1.00 50.48 235 LYS B O 1
ATOM 4770 N N . ASN B 2 236 ? 162.005 154.908 152.210 1.00 58.83 236 ASN B N 1
ATOM 4771 C CA . ASN B 2 236 ? 162.777 155.375 151.073 1.00 58.81 236 ASN B CA 1
ATOM 4772 C C . ASN B 2 236 ? 163.660 156.548 151.495 1.00 60.32 236 ASN B C 1
ATOM 4773 O O . ASN B 2 236 ? 163.775 156.880 152.678 1.00 60.16 236 ASN B O 1
ATOM 4778 N N . THR B 2 237 ? 164.299 157.188 150.512 1.00 64.96 237 THR B N 1
ATOM 4779 C CA . THR B 2 237 ? 165.141 158.342 150.812 1.00 65.63 237 THR B CA 1
ATOM 4780 C C . THR B 2 237 ? 164.312 159.508 151.341 1.00 66.58 237 THR B C 1
ATOM 4781 O O . THR B 2 237 ? 164.837 160.392 152.029 1.00 65.28 237 THR B O 1
ATOM 4785 N N . PHE B 2 238 ? 163.016 159.531 151.022 1.00 65.31 238 PHE B N 1
ATOM 4786 C CA . PHE B 2 238 ? 162.132 160.555 151.569 1.00 65.00 238 PHE B CA 1
ATOM 4787 C C . PHE B 2 238 ? 161.966 160.387 153.075 1.00 66.14 238 PHE B C 1
ATOM 4788 O O . PHE B 2 238 ? 161.925 161.374 153.819 1.00 65.08 238 PHE B O 1
ATOM 4796 N N . GLY B 2 239 ? 161.878 159.144 153.541 1.00 59.89 239 GLY B N 1
ATOM 4797 C CA . GLY B 2 239 ? 161.573 158.846 154.925 1.00 58.88 239 GLY B CA 1
ATOM 4798 C C . GLY B 2 239 ? 160.198 158.257 155.147 1.00 60.68 239 GLY B C 1
ATOM 4799 O O . GLY B 2 239 ? 159.948 157.704 156.225 1.00 59.25 239 GLY B O 1
ATOM 4800 N N . ALA B 2 240 ? 159.300 158.356 154.169 1.00 58.42 240 ALA B N 1
ATOM 4801 C CA . ALA B 2 240 ? 157.994 157.719 154.233 1.00 56.07 240 ALA B CA 1
ATOM 4802 C C . ALA B 2 240 ? 158.142 156.211 154.059 1.00 52.86 240 ALA B C 1
ATOM 4803 O O . ALA B 2 240 ? 159.036 155.748 153.347 1.00 51.45 240 ALA B O 1
ATOM 4805 N N . PRO B 2 241 ? 157.288 155.414 154.705 1.00 46.84 241 PRO B N 1
ATOM 4806 C CA . PRO B 2 241 ? 157.429 153.957 154.575 1.00 45.77 241 PRO B CA 1
ATOM 4807 C C . PRO B 2 241 ? 157.137 153.490 153.155 1.00 42.35 241 PRO B C 1
ATOM 4808 O O . PRO B 2 241 ? 156.190 153.951 152.515 1.00 43.11 241 PRO B O 1
ATOM 4812 N N . ILE B 2 242 ? 157.975 152.569 152.666 1.00 40.97 242 ILE B N 1
ATOM 4813 C CA . ILE B 2 242 ? 157.840 152.064 151.301 1.00 39.90 242 ILE B CA 1
ATOM 4814 C C . ILE B 2 242 ? 156.516 151.332 151.132 1.00 41.64 242 ILE B C 1
ATOM 4815 O O . ILE B 2 242 ? 155.826 151.484 150.116 1.00 40.58 242 ILE B O 1
ATOM 4820 N N . ARG B 2 243 ? 156.143 150.526 152.121 1.00 33.58 243 ARG B N 1
ATOM 4821 C CA . ARG B 2 243 ? 154.868 149.816 152.136 1.00 28.97 243 ARG B CA 1
ATOM 4822 C C . ARG B 2 243 ? 153.996 150.475 153.198 1.00 29.46 243 ARG B C 1
ATOM 4823 O O . ARG B 2 243 ? 154.231 150.299 154.398 1.00 33.15 243 ARG B O 1
ATOM 4831 N N . ASP B 2 244 ? 152.993 151.234 152.757 1.00 26.83 244 ASP B N 1
ATOM 4832 C CA . ASP B 2 244 ? 152.164 152.033 153.660 1.00 23.96 244 ASP B CA 1
ATOM 4833 C C . ASP B 2 244 ? 151.015 151.170 154.161 1.00 28.10 244 ASP B C 1
ATOM 4834 O O . ASP B 2 244 ? 149.992 151.006 153.495 1.00 24.99 244 ASP B O 1
ATOM 4839 N N . PHE B 2 245 ? 151.184 150.612 155.359 1.00 30.08 245 PHE B N 1
ATOM 4840 C CA . PHE B 2 245 ? 150.168 149.778 155.985 1.00 25.11 245 PHE B CA 1
ATOM 4841 C C . PHE B 2 245 ? 149.559 150.439 157.216 1.00 22.38 245 PHE B C 1
ATOM 4842 O O . PHE B 2 245 ? 148.962 149.754 158.052 1.00 31.59 245 PHE B O 1
ATOM 4850 N N . SER B 2 246 ? 149.705 151.760 157.345 1.00 23.86 246 SER B N 1
ATOM 4851 C CA . SER B 2 246 ? 149.133 152.462 158.489 1.00 24.39 246 SER B CA 1
ATOM 4852 C C . SER B 2 246 ? 147.612 152.386 158.480 1.00 26.10 246 SER B C 1
ATOM 4853 O O . SER B 2 246 ? 146.985 152.212 159.532 1.00 26.55 246 SER B O 1
ATOM 4856 N N . LYS B 2 247 ? 147.002 152.512 157.304 1.00 18.93 247 LYS B N 1
ATOM 4857 C CA . LYS B 2 247 ? 145.551 152.482 157.196 1.00 20.00 247 LYS B CA 1
ATOM 4858 C C . LYS B 2 247 ? 144.978 151.073 157.251 1.00 25.22 247 LYS B C 1
ATOM 4859 O O . LYS B 2 247 ? 143.765 150.924 157.433 1.00 25.05 247 LYS B O 1
ATOM 4865 N N . ILE B 2 248 ? 145.808 150.044 157.094 1.00 22.14 248 ILE B N 1
ATOM 4866 C CA . ILE B 2 248 ? 145.327 148.668 157.057 1.00 14.10 248 ILE B CA 1
ATOM 4867 C C . ILE B 2 248 ? 146.105 147.808 158.045 1.00 21.21 248 ILE B C 1
ATOM 4868 O O . ILE B 2 248 ? 146.272 146.602 157.831 1.00 28.19 248 ILE B O 1
ATOM 4873 N N . GLU B 2 249 ? 146.598 148.420 159.124 1.00 23.24 249 GLU B N 1
ATOM 4874 C CA . GLU B 2 249 ? 147.355 147.661 160.115 1.00 14.24 249 GLU B CA 1
ATOM 4875 C C . GLU B 2 249 ? 146.494 146.591 160.772 1.00 12.66 249 GLU B C 1
ATOM 4876 O O . GLU B 2 249 ? 146.943 145.455 160.965 1.00 17.10 249 GLU B O 1
ATOM 4882 N N . GLY B 2 250 ? 145.256 146.934 161.129 1.00 16.74 250 GLY B N 1
ATOM 4883 C CA . GLY B 2 250 ? 144.357 145.933 161.676 1.00 11.83 250 GLY B CA 1
ATOM 4884 C C . GLY B 2 250 ? 144.034 144.844 160.674 1.00 16.45 250 GLY B C 1
ATOM 4885 O O . GLY B 2 250 ? 143.969 143.665 161.025 1.00 13.91 250 GLY B O 1
ATOM 4886 N N . HIS B 2 251 ? 143.834 145.223 159.409 1.00 20.90 251 HIS B N 1
ATOM 4887 C CA . HIS B 2 251 ? 143.598 144.231 158.364 1.00 8.35 251 HIS B CA 1
ATOM 4888 C C . HIS B 2 251 ? 144.830 143.361 158.141 1.00 12.93 251 HIS B C 1
ATOM 4889 O O . HIS B 2 251 ? 144.709 142.153 157.906 1.00 20.90 251 HIS B O 1
ATOM 4896 N N . LEU B 2 252 ? 146.022 143.958 158.204 1.00 10.54 252 LEU B N 1
ATOM 4897 C CA . LEU B 2 252 ? 147.251 143.179 158.087 1.00 8.40 252 LEU B CA 1
ATOM 4898 C C . LEU B 2 252 ? 147.370 142.168 159.218 1.00 8.77 252 LEU B C 1
ATOM 4899 O O . LEU B 2 252 ? 147.724 141.004 158.989 1.00 17.13 252 LEU B O 1
ATOM 4904 N N . ALA B 2 253 ? 147.073 142.595 160.447 1.00 15.14 253 ALA B N 1
ATOM 4905 C CA . ALA B 2 253 ? 147.094 141.674 161.579 1.00 12.36 253 ALA B CA 1
ATOM 4906 C C . ALA B 2 253 ? 146.055 140.576 161.411 1.00 10.17 253 ALA B C 1
ATOM 4907 O O . ALA B 2 253 ? 146.328 139.407 161.700 1.00 16.62 253 ALA B O 1
ATOM 4909 N N . TRP B 2 254 ? 144.858 140.935 160.943 1.00 9.05 254 TRP B N 1
ATOM 4910 C CA . TRP B 2 254 ? 143.815 139.948 160.691 1.00 5.92 254 TRP B CA 1
ATOM 4911 C C . TRP B 2 254 ? 144.290 138.891 159.704 1.00 12.11 254 TRP B C 1
ATOM 4912 O O . TRP B 2 254 ? 144.142 137.687 159.943 1.00 19.55 254 TRP B O 1
ATOM 4923 N N . THR B 2 255 ? 144.864 139.331 158.583 1.00 15.06 255 THR B N 1
ATOM 4924 C CA . THR B 2 255 ? 145.280 138.397 157.543 1.00 14.47 255 THR B CA 1
ATOM 4925 C C . THR B 2 255 ? 146.433 137.518 158.010 1.00 12.55 255 THR B C 1
ATOM 4926 O O . THR B 2 255 ? 146.439 136.308 157.753 1.00 22.40 255 THR B O 1
ATOM 4930 N N . ILE B 2 256 ? 147.413 138.102 158.702 1.00 7.51 256 ILE B N 1
ATOM 4931 C CA . ILE B 2 256 ? 148.535 137.310 159.199 1.00 6.89 256 ILE B CA 1
ATOM 4932 C C . ILE B 2 256 ? 148.057 136.298 160.232 1.00 15.64 256 ILE B C 1
ATOM 4933 O O . ILE B 2 256 ? 148.489 135.137 160.234 1.00 23.55 256 ILE B O 1
ATOM 4938 N N . SER B 2 257 ? 147.144 136.713 161.115 1.00 19.36 257 SER B N 1
ATOM 4939 C CA . SER B 2 257 ? 146.585 135.799 162.103 1.00 9.90 257 SER B CA 1
ATOM 4940 C C . SER B 2 257 ? 145.846 134.652 161.438 1.00 8.84 257 SER B C 1
ATOM 4941 O O . SER B 2 257 ? 146.002 133.493 161.834 1.00 15.22 257 SER B O 1
ATOM 4944 N N . THR B 2 258 ? 145.023 134.959 160.435 1.00 11.73 258 THR B N 1
ATOM 4945 C CA . THR B 2 258 ? 144.262 133.914 159.764 1.00 10.04 258 THR B CA 1
ATOM 4946 C C . THR B 2 258 ? 145.182 132.954 159.024 1.00 11.62 258 THR B C 1
ATOM 4947 O O . THR B 2 258 ? 144.956 131.740 159.037 1.00 14.83 258 THR B O 1
ATOM 4951 N N . ALA B 2 259 ? 146.230 133.476 158.383 1.00 16.63 259 ALA B N 1
ATOM 4952 C CA . ALA B 2 259 ? 147.182 132.610 157.698 1.00 13.54 259 ALA B CA 1
ATOM 4953 C C . ALA B 2 259 ? 147.892 131.690 158.682 1.00 12.26 259 ALA B C 1
ATOM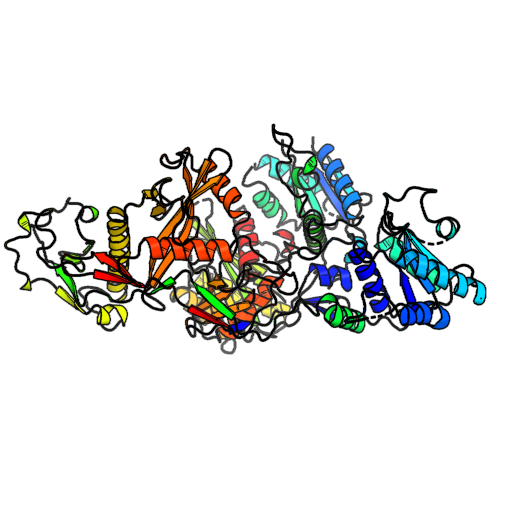 4954 O O . ALA B 2 259 ? 148.019 130.483 158.442 1.00 22.21 259 ALA B O 1
ATOM 4956 N N . ALA B 2 260 ? 148.351 132.241 159.809 1.00 15.93 260 ALA B N 1
ATOM 4957 C CA . ALA B 2 260 ? 149.037 131.423 160.804 1.00 16.23 260 ALA B CA 1
ATOM 4958 C C . ALA B 2 260 ? 148.103 130.380 161.404 1.00 13.21 260 ALA B C 1
ATOM 4959 O O . ALA B 2 260 ? 148.509 129.238 161.645 1.00 17.95 260 ALA B O 1
ATOM 4961 N N . TYR B 2 261 ? 146.849 130.757 161.658 1.00 12.65 261 TYR B N 1
ATOM 4962 C CA . TYR B 2 261 ? 145.894 129.827 162.247 1.00 10.54 261 TYR B CA 1
ATOM 4963 C C . TYR B 2 261 ? 145.535 128.711 161.274 1.00 15.34 261 TYR B C 1
ATOM 4964 O O . TYR B 2 261 ? 145.419 127.546 161.672 1.00 18.35 261 TYR B O 1
ATOM 4973 N N . TYR B 2 262 ? 145.346 129.049 159.997 1.00 15.63 262 TYR B N 1
ATOM 4974 C CA . TYR B 2 262 ? 145.014 128.040 158.999 1.00 14.64 262 TYR B CA 1
ATOM 4975 C C . TYR B 2 262 ? 146.191 127.108 158.746 1.00 21.36 262 TYR B C 1
ATOM 4976 O O . TYR B 2 262 ? 146.002 125.903 158.540 1.00 26.33 262 TYR B O 1
ATOM 4985 N N . LYS B 2 263 ? 147.412 127.645 158.755 1.00 17.72 263 LYS B N 1
ATOM 4986 C CA . LYS B 2 263 ? 148.588 126.806 158.570 1.00 14.12 263 LYS B CA 1
ATOM 4987 C C . LYS B 2 263 ? 148.904 125.977 159.807 1.00 17.80 263 LYS B C 1
ATOM 4988 O O . LYS B 2 263 ? 149.627 124.981 159.702 1.00 29.78 263 LYS B O 1
ATOM 4994 N N . ALA B 2 264 ? 148.379 126.357 160.969 1.00 15.92 264 ALA B N 1
ATOM 4995 C CA . ALA B 2 264 ? 148.588 125.590 162.190 1.00 17.10 264 ALA B CA 1
ATOM 4996 C C . ALA B 2 264 ? 147.606 124.436 162.339 1.00 20.18 264 ALA B C 1
ATOM 4997 O O . ALA B 2 264 ? 147.700 123.690 163.319 1.00 24.58 264 ALA B O 1
ATOM 4999 N N . GLY B 2 265 ? 146.671 124.272 161.405 1.00 15.71 265 GLY B N 1
ATOM 5000 C CA . GLY B 2 265 ? 145.762 123.144 161.409 1.00 20.64 265 GLY B CA 1
ATOM 5001 C C . GLY B 2 265 ? 144.310 123.478 161.670 1.00 22.11 265 GLY B C 1
ATOM 5002 O O . GLY B 2 265 ? 143.494 122.554 161.767 1.00 24.05 265 GLY B O 1
ATOM 5003 N N . GLY B 2 266 ? 143.954 124.753 161.785 1.00 18.59 266 GLY B N 1
ATOM 5004 C CA . GLY B 2 266 ? 142.583 125.114 162.083 1.00 19.32 266 GLY B CA 1
ATOM 5005 C C . GLY B 2 266 ? 141.891 125.890 160.983 1.00 17.72 266 GLY B C 1
ATOM 5006 O O . GLY B 2 266 ? 142.331 126.982 160.614 1.00 22.82 266 GLY B O 1
ATOM 5007 N N . LYS B 2 267 ? 140.810 125.339 160.452 1.00 17.54 267 LYS B N 1
ATOM 5008 C CA . LYS B 2 267 ? 140.003 126.064 159.480 1.00 14.62 267 LYS B CA 1
ATOM 5009 C C . LYS B 2 267 ? 139.193 127.130 160.202 1.00 16.41 267 LYS B C 1
ATOM 5010 O O . LYS B 2 267 ? 138.408 126.795 161.099 1.00 18.95 267 LYS B O 1
ATOM 5016 N N . PRO B 2 268 ? 139.343 128.412 159.859 1.00 15.65 268 PRO B N 1
ATOM 5017 C CA . PRO B 2 268 ? 138.619 129.453 160.600 1.00 12.77 268 PRO B CA 1
ATOM 5018 C C . PRO B 2 268 ? 137.151 129.576 160.227 1.00 17.42 268 PRO B C 1
ATOM 5019 O O . PRO B 2 268 ? 136.374 130.094 161.040 1.00 19.04 268 PRO B O 1
ATOM 5023 N N . TRP B 2 269 ? 136.743 129.119 159.045 1.00 14.82 269 TRP B N 1
ATOM 5024 C CA . TRP B 2 269 ? 135.340 129.160 158.649 1.00 14.07 269 TRP B CA 1
ATOM 5025 C C . TRP B 2 269 ? 135.127 128.192 157.490 1.00 16.25 269 TRP B C 1
ATOM 5026 O O . TRP B 2 269 ? 136.079 127.668 156.906 1.00 19.10 269 TRP B O 1
ATOM 5037 N N . LYS B 2 270 ? 133.894 127.899 157.221 1.00 13.29 270 LYS B N 1
ATOM 5038 C CA . LYS B 2 270 ? 133.615 127.125 156.015 1.00 11.57 270 LYS B CA 1
ATOM 5039 C C . LYS B 2 270 ? 132.388 127.746 155.368 1.00 18.49 270 LYS B C 1
ATOM 5040 O O . LYS B 2 270 ? 131.919 128.782 155.802 1.00 22.71 270 LYS B O 1
ATOM 5046 N N . LEU B 2 271 ? 131.933 127.190 154.267 1.00 17.58 271 LEU B N 1
ATOM 5047 C CA . LEU B 2 271 ? 130.710 127.761 153.705 1.00 13.31 271 LEU B CA 1
ATOM 5048 C C . LEU B 2 271 ? 129.580 127.467 154.678 1.00 25.47 271 LEU B C 1
ATOM 5049 O O . LEU B 2 271 ? 129.511 126.371 155.175 1.00 26.48 271 LEU B O 1
ATOM 5054 N N . GLY B 2 272 ? 128.744 128.461 154.935 1.00 26.35 272 GLY B N 1
ATOM 5055 C CA . GLY B 2 272 ? 127.575 128.304 155.805 1.00 25.79 272 GLY B CA 1
ATOM 5056 C C . GLY B 2 272 ? 126.647 127.322 155.164 1.00 32.03 272 GLY B C 1
ATOM 5057 O O . GLY B 2 272 ? 126.120 126.468 155.836 1.00 28.46 272 GLY B O 1
ATOM 5058 N N . ASP B 2 273 ? 126.477 127.430 153.866 1.00 29.24 273 ASP B N 1
ATOM 5059 C CA . ASP B 2 273 ? 125.624 126.422 153.204 1.00 26.34 273 ASP B CA 1
ATOM 5060 C C . ASP B 2 273 ? 126.431 125.813 152.067 1.00 30.78 273 ASP B C 1
ATOM 5061 O O . ASP B 2 273 ? 126.800 126.532 151.158 1.00 27.04 273 ASP B O 1
ATOM 5066 N N . ILE B 2 274 ? 126.685 124.522 152.161 1.00 35.35 274 ILE B N 1
ATOM 5067 C CA . ILE B 2 274 ? 127.453 123.773 151.141 1.00 32.41 274 ILE B CA 1
ATOM 5068 C C . ILE B 2 274 ? 126.442 122.830 150.517 1.00 33.83 274 ILE B C 1
ATOM 5069 O O . ILE B 2 274 ? 125.806 122.102 151.262 1.00 32.79 274 ILE B O 1
ATOM 5074 N N . ARG B 2 275 ? 126.284 122.881 149.201 1.00 30.00 275 ARG B N 1
ATOM 5075 C CA . ARG B 2 275 ? 125.325 121.966 148.547 1.00 30.00 275 ARG B CA 1
ATOM 5076 C C . ARG B 2 275 ? 125.921 120.575 148.659 1.00 30.00 275 ARG B C 1
ATOM 5077 O O . ARG B 2 275 ? 127.116 120.445 148.451 1.00 30.00 275 ARG B O 1
ATOM 5085 N N . PRO B 2 276 ? 125.142 119.556 149.055 1.00 36.44 276 PRO B N 1
ATOM 5086 C CA . PRO B 2 276 ? 125.665 118.212 149.162 1.00 31.07 276 PRO B CA 1
ATOM 5087 C C . PRO B 2 276 ? 125.864 117.587 147.779 1.00 32.80 276 PRO B C 1
ATOM 5088 O O . PRO B 2 276 ? 125.037 117.753 146.927 1.00 31.92 276 PRO B O 1
ATOM 5092 N N . GLY B 2 277 ? 126.975 116.894 147.586 1.00 28.67 277 GLY B N 1
ATOM 5093 C CA . GLY B 2 277 ? 127.154 116.202 146.307 1.00 26.67 277 GLY B CA 1
ATOM 5094 C C . GLY B 2 277 ? 127.616 117.073 145.175 1.00 24.04 277 GLY B C 1
ATOM 5095 O O . GLY B 2 277 ? 127.594 116.605 144.065 1.00 26.61 277 GLY B O 1
ATOM 5096 N N . VAL B 2 278 ? 127.999 118.302 145.440 1.00 24.32 278 VAL B N 1
ATOM 5097 C CA . VAL B 2 278 ? 128.581 119.109 144.345 1.00 21.05 278 VAL B CA 1
ATOM 5098 C C . VAL B 2 278 ? 130.060 119.170 144.657 1.00 21.09 278 VAL B C 1
ATOM 5099 O O . VAL B 2 278 ? 130.370 119.448 145.771 1.00 30.09 278 VAL B O 1
ATOM 5103 N N . CYS B 2 279 ? 130.892 118.826 143.698 1.00 20.98 279 CYS B N 1
ATOM 5104 C CA . CYS B 2 279 ? 132.344 118.904 143.746 1.00 19.15 279 CYS B CA 1
ATOM 5105 C C . CYS B 2 279 ? 132.816 120.118 142.958 1.00 21.74 279 CYS B C 1
ATOM 5106 O O . CYS B 2 279 ? 132.343 120.369 141.845 1.00 18.43 279 CYS B O 1
ATOM 5109 N N . TYR B 2 280 ? 133.747 120.870 143.537 1.00 24.45 280 TYR B N 1
ATOM 5110 C CA . TYR B 2 280 ? 134.260 122.092 142.932 1.00 21.94 280 TYR B CA 1
ATOM 5111 C C . TYR B 2 280 ? 135.729 121.905 142.583 1.00 21.40 280 TYR B C 1
ATOM 5112 O O . TYR B 2 280 ? 136.542 121.557 143.449 1.00 23.39 280 TYR B O 1
ATOM 5121 N N . LEU B 2 281 ? 136.059 122.138 141.316 1.00 17.11 281 LEU B N 1
ATOM 5122 C CA . LEU B 2 281 ? 137.397 121.941 140.780 1.00 19.62 281 LEU B CA 1
ATOM 5123 C C . LEU B 2 281 ? 137.886 123.244 140.167 1.00 18.97 281 LEU B C 1
ATOM 5124 O O . LEU B 2 281 ? 137.168 123.872 139.383 1.00 25.85 281 LEU B O 1
ATOM 5129 N N . GLY B 2 282 ? 139.100 123.648 140.526 1.00 18.40 282 GLY B N 1
ATOM 5130 C CA . GLY B 2 282 ? 139.743 124.771 139.880 1.00 17.07 282 GLY B CA 1
ATOM 5131 C C . GLY B 2 282 ? 140.821 124.278 138.942 1.00 15.97 282 GLY B C 1
ATOM 5132 O O . GLY B 2 282 ? 141.782 123.641 139.380 1.00 27.75 282 GLY B O 1
ATOM 5133 N N . LEU B 2 283 ? 140.662 124.546 137.651 1.00 14.85 283 LEU B N 1
ATOM 5134 C CA . LEU B 2 283 ? 141.549 124.039 136.608 1.00 10.75 283 LEU B CA 1
ATOM 5135 C C . LEU B 2 283 ? 142.257 125.226 135.966 1.00 16.11 283 LEU B C 1
ATOM 5136 O O . LEU B 2 283 ? 141.657 125.969 135.186 1.00 22.28 283 LEU B O 1
ATOM 5141 N N . VAL B 2 284 ? 143.537 125.400 136.287 1.00 19.96 284 VAL B N 1
ATOM 5142 C CA . VAL B 2 284 ? 144.323 126.507 135.765 1.00 20.69 284 VAL B CA 1
ATOM 5143 C C . VAL B 2 284 ? 145.499 125.947 134.973 1.00 15.80 284 VAL B C 1
ATOM 5144 O O . VAL B 2 284 ? 145.821 124.762 135.041 1.00 14.31 284 VAL B O 1
ATOM 5148 N N . TYR B 2 285 ? 146.126 126.824 134.195 1.00 22.71 285 TYR B N 1
ATOM 5149 C CA . TYR B 2 285 ? 147.327 126.499 133.440 1.00 19.99 285 TYR B CA 1
ATOM 5150 C C . TYR B 2 285 ? 148.409 127.505 133.792 1.00 21.80 285 TYR B C 1
ATOM 5151 O O . TYR B 2 285 ? 148.166 128.716 133.770 1.00 23.04 285 TYR B O 1
ATOM 5160 N N . LYS B 2 286 ? 149.596 127.005 134.118 1.00 20.47 286 LYS B N 1
ATOM 5161 C CA . LYS B 2 286 ? 150.720 127.849 134.495 1.00 20.47 286 LYS B CA 1
ATOM 5162 C C . LYS B 2 286 ? 151.829 127.697 133.467 1.00 22.71 286 LYS B C 1
ATOM 5163 O O . LYS B 2 286 ? 152.195 126.575 133.104 1.00 28.03 286 LYS B O 1
ATOM 5169 N N . LYS B 2 287 ? 152.359 128.823 132.999 1.00 27.18 287 LYS B N 1
ATOM 5170 C CA . LYS B 2 287 ? 153.414 128.814 131.992 1.00 29.34 287 LYS B CA 1
ATOM 5171 C C . LYS B 2 287 ? 154.749 128.546 132.675 1.00 32.00 287 LYS B C 1
ATOM 5172 O O . LYS B 2 287 ? 155.285 129.416 133.368 1.00 33.39 287 LYS B O 1
ATOM 5178 N N . ILE B 2 288 ? 155.288 127.342 132.482 1.00 37.82 288 ILE B N 1
ATOM 5179 C CA . ILE B 2 288 ? 156.588 127.006 133.049 1.00 40.26 288 ILE B CA 1
ATOM 5180 C C . ILE B 2 288 ? 157.677 127.730 132.271 1.00 40.41 288 ILE B C 1
ATOM 5181 O O . ILE B 2 288 ? 157.731 127.663 131.036 1.00 36.98 288 ILE B O 1
ATOM 5186 N N . GLU B 2 289 ? 158.551 128.425 132.990 1.00 45.99 289 GLU B N 1
ATOM 5187 C CA . GLU B 2 289 ? 159.624 129.183 132.358 1.00 47.16 289 GLU B CA 1
ATOM 5188 C C . GLU B 2 289 ? 160.969 128.485 132.536 1.00 46.58 289 GLU B C 1
ATOM 5189 O O . GLU B 2 289 ? 161.304 127.564 131.792 1.00 45.81 289 GLU B O 1
ATOM 5195 N N . GLN B 2 295 ? 154.735 123.529 127.122 1.00 44.77 295 GLN B N 1
ATOM 5196 C CA . GLN B 2 295 ? 155.420 124.408 128.061 1.00 44.05 295 GLN B CA 1
ATOM 5197 C C . GLN B 2 295 ? 154.474 124.910 129.145 1.00 43.45 295 GLN B C 1
ATOM 5198 O O . GLN B 2 295 ? 154.862 125.715 129.990 1.00 43.77 295 GLN B O 1
ATOM 5204 N N . ASN B 2 296 ? 153.231 124.435 129.120 1.00 40.89 296 ASN B N 1
ATOM 5205 C CA . ASN B 2 296 ? 152.216 124.850 130.080 1.00 37.21 296 ASN B CA 1
ATOM 5206 C C . ASN B 2 296 ? 151.823 123.659 130.937 1.00 38.42 296 ASN B C 1
ATOM 5207 O O . ASN B 2 296 ? 151.623 122.558 130.420 1.00 39.56 296 ASN B O 1
ATOM 5212 N N . ALA B 2 297 ? 151.719 123.875 132.241 1.00 30.94 297 ALA B N 1
ATOM 5213 C CA . ALA B 2 297 ? 151.351 122.826 133.178 1.00 29.50 297 ALA B CA 1
ATOM 5214 C C . ALA B 2 297 ? 149.905 123.028 133.607 1.00 28.66 297 ALA B C 1
ATOM 5215 O O . ALA B 2 297 ? 149.549 124.097 134.115 1.00 27.98 297 ALA B O 1
ATOM 5217 N N . CYS B 2 298 ? 149.078 122.012 133.388 1.00 31.17 298 CYS B N 1
ATOM 5218 C CA . CYS B 2 298 ? 147.716 122.031 133.893 1.00 29.49 298 CYS B CA 1
ATOM 5219 C C . CYS B 2 298 ? 147.701 121.605 135.352 1.00 33.25 298 CYS B C 1
ATOM 5220 O O . CYS B 2 298 ? 148.363 120.636 135.742 1.00 39.41 298 CYS B O 1
ATOM 5223 N N . CYS B 2 299 ? 146.941 122.342 136.158 1.00 35.90 299 CYS B N 1
ATOM 5224 C CA . CYS B 2 299 ? 146.847 122.096 137.587 1.00 30.51 299 CYS B CA 1
ATOM 5225 C C . CYS B 2 299 ? 145.393 122.173 138.021 1.00 28.36 299 CYS B C 1
ATOM 5226 O O . CYS B 2 299 ? 144.708 123.161 137.739 1.00 31.09 299 CYS B O 1
ATOM 5229 N N . ALA B 2 300 ? 144.932 121.137 138.714 1.00 26.04 300 ALA B N 1
ATOM 5230 C CA . ALA B 2 300 ? 143.577 121.077 139.240 1.00 24.80 300 ALA B CA 1
ATOM 5231 C C . ALA B 2 300 ? 143.622 120.999 140.758 1.00 28.98 300 ALA B C 1
ATOM 5232 O O . ALA B 2 300 ? 144.357 120.182 141.322 1.00 36.03 300 ALA B O 1
ATOM 5234 N N . ALA B 2 301 ? 142.838 121.850 141.409 1.00 26.92 301 ALA B N 1
ATOM 5235 C CA . ALA B 2 301 ? 142.701 121.855 142.860 1.00 30.06 301 ALA B CA 1
ATOM 5236 C C . ALA B 2 301 ? 141.238 121.633 143.211 1.00 29.72 301 ALA B C 1
ATOM 5237 O O . ALA B 2 301 ? 140.373 122.405 142.788 1.00 32.35 301 ALA B O 1
ATOM 5239 N N . GLN B 2 302 ? 140.963 120.581 143.973 1.00 27.79 302 GLN B N 1
ATOM 5240 C CA . GLN B 2 302 ? 139.606 120.294 144.411 1.00 25.36 302 GLN B CA 1
ATOM 5241 C C . GLN B 2 302 ? 139.347 120.953 145.756 1.00 28.22 302 GLN B C 1
ATOM 5242 O O . GLN B 2 302 ? 140.184 120.895 146.661 1.00 34.95 302 GLN B O 1
ATOM 5248 N N . MET B 2 303 ? 138.183 121.583 145.883 1.00 33.46 303 MET B N 1
ATOM 5249 C CA . MET B 2 303 ? 137.799 122.256 147.116 1.00 33.33 303 MET B CA 1
ATOM 5250 C C . MET B 2 303 ? 136.831 121.369 147.887 1.00 38.03 303 MET B C 1
ATOM 5251 O O . MET B 2 303 ? 135.757 121.028 147.380 1.00 38.46 303 MET B O 1
ATOM 5256 N N . PHE B 2 304 ? 137.214 121.001 149.105 1.00 31.59 304 PHE B N 1
ATOM 5257 C CA . PHE B 2 304 ? 136.377 120.195 149.983 1.00 31.12 304 PHE B CA 1
ATOM 5258 C C . PHE B 2 304 ? 135.720 121.115 151.004 1.00 35.03 304 PHE B C 1
ATOM 5259 O O . PHE B 2 304 ? 136.410 121.747 151.811 1.00 34.78 304 PHE B O 1
ATOM 5267 N N . LEU B 2 305 ? 134.394 121.187 150.965 1.00 33.99 305 LEU B N 1
ATOM 5268 C CA . LEU B 2 305 ? 133.655 122.088 151.840 1.00 30.44 305 LEU B CA 1
ATOM 5269 C C . LEU B 2 305 ? 132.932 121.319 152.941 1.00 30.47 305 LEU B C 1
ATOM 5270 O O . LEU B 2 305 ? 133.542 120.915 153.931 1.00 33.91 305 LEU B O 1
ATOM 5275 N N . GLY B 2 318 ? 143.033 119.394 147.128 1.00 38.36 318 GLY B N 1
ATOM 5276 C CA . GLY B 2 318 ? 143.233 118.233 146.241 1.00 36.94 318 GLY B CA 1
ATOM 5277 C C . GLY B 2 318 ? 144.027 118.601 144.998 1.00 41.99 318 GLY B C 1
ATOM 5278 O O . GLY B 2 318 ? 143.417 118.640 143.933 1.00 41.06 318 GLY B O 1
ATOM 5279 N N . PRO B 2 319 ? 145.362 118.818 145.059 1.00 44.80 319 PRO B N 1
ATOM 5280 C CA . PRO B 2 319 ? 146.150 119.201 143.903 1.00 39.48 319 PRO B CA 1
ATOM 5281 C C . PRO B 2 319 ? 146.350 118.100 142.872 1.00 39.46 319 PRO B C 1
ATOM 5282 O O . PRO B 2 319 ? 146.358 116.972 143.211 1.00 40.08 319 PRO B O 1
ATOM 5286 N N . TRP B 2 320 ? 146.454 118.523 141.624 1.00 37.89 320 TRP B N 1
ATOM 5287 C CA . TRP B 2 320 ? 146.728 117.667 140.449 1.00 37.87 320 TRP B CA 1
ATOM 5288 C C . TRP B 2 320 ? 147.734 118.438 139.598 1.00 38.74 320 TRP B C 1
ATOM 5289 O O . TRP B 2 320 ? 147.686 119.659 139.608 1.00 39.94 320 TRP B O 1
ATOM 5300 N N . TYR B 2 321 ? 148.617 117.754 138.890 1.00 34.20 321 TYR B N 1
ATOM 5301 C CA . TYR B 2 321 ? 149.578 118.508 138.077 1.00 36.38 321 TYR B CA 1
ATOM 5302 C C . TYR B 2 321 ? 149.940 117.659 136.870 1.00 39.83 321 TYR B C 1
ATOM 5303 O O . TYR B 2 321 ? 149.822 116.434 136.913 1.00 44.61 321 TYR B O 1
ATOM 5312 N N . ASN B 2 322 ? 150.198 118.331 135.764 1.00 36.97 322 ASN B N 1
ATOM 5313 C CA . ASN B 2 322 ? 150.752 117.673 134.580 1.00 41.11 322 ASN B CA 1
ATOM 5314 C C . ASN B 2 322 ? 151.262 118.721 133.600 1.00 43.81 322 ASN B C 1
ATOM 5315 O O . ASN B 2 322 ? 150.456 119.501 133.056 1.00 46.52 322 ASN B O 1
ATOM 5320 N N . PRO B 2 323 ? 152.568 118.798 133.359 1.00 44.57 323 PRO B N 1
ATOM 5321 C CA . PRO B 2 323 ? 153.073 119.644 132.273 1.00 43.45 323 PRO B CA 1
ATOM 5322 C C . PRO B 2 323 ? 152.722 119.055 130.915 1.00 43.16 323 PRO B C 1
ATOM 5323 O O . PRO B 2 323 ? 152.532 117.847 130.758 1.00 44.45 323 PRO B O 1
ATOM 5327 N N . GLU B 2 324 ? 152.643 119.931 129.921 1.00 42.85 324 GLU B N 1
ATOM 5328 C CA . GLU B 2 324 ? 152.279 119.549 128.561 1.00 41.92 324 GLU B CA 1
ATOM 5329 C C . GLU B 2 324 ? 152.655 120.704 127.637 1.00 43.18 324 GLU B C 1
ATOM 5330 O O . GLU B 2 324 ? 153.277 121.687 128.062 1.00 43.15 324 GLU B O 1
ATOM 5336 N N . LYS B 2 325 ? 152.240 120.595 126.377 1.00 46.84 325 LYS B N 1
ATOM 5337 C CA . LYS B 2 325 ? 152.652 121.517 125.330 1.00 46.70 325 LYS B CA 1
ATOM 5338 C C . LYS B 2 325 ? 152.018 122.892 125.540 1.00 46.54 325 LYS B C 1
ATOM 5339 O O . LYS B 2 325 ? 151.299 123.143 126.511 1.00 43.09 325 LYS B O 1
ATOM 5345 N N . GLY B 2 326 ? 152.290 123.794 124.599 1.00 45.22 326 GLY B N 1
ATOM 5346 C CA . GLY B 2 326 ? 151.888 125.180 124.727 1.00 46.81 326 GLY B CA 1
ATOM 5347 C C . GLY B 2 326 ? 150.446 125.473 124.367 1.00 48.81 326 GLY B C 1
ATOM 5348 O O . GLY B 2 326 ? 150.173 126.392 123.588 1.00 46.98 326 GLY B O 1
ATOM 5349 N N . GLU B 2 327 ? 149.513 124.703 124.922 1.00 43.45 327 GLU B N 1
ATOM 5350 C CA . GLU B 2 327 ? 148.090 124.961 124.758 1.00 37.50 327 GLU B CA 1
ATOM 5351 C C . GLU B 2 327 ? 147.394 124.803 126.101 1.00 36.31 327 GLU B C 1
ATOM 5352 O O . GLU B 2 327 ? 147.777 123.957 126.914 1.00 35.11 327 GLU B O 1
ATOM 5358 N N . TYR B 2 328 ? 146.383 125.638 126.339 1.00 30.11 328 TYR B N 1
ATOM 5359 C CA . TYR B 2 328 ? 145.624 125.597 127.590 1.00 24.58 328 TYR B CA 1
ATOM 5360 C C . TYR B 2 328 ? 144.446 124.635 127.436 1.00 26.30 328 TYR B C 1
ATOM 5361 O O . TYR B 2 328 ? 143.276 124.983 127.598 1.00 25.86 328 TYR B O 1
ATOM 5370 N N . HIS B 2 329 ? 144.791 123.391 127.113 1.00 30.39 329 HIS B N 1
ATOM 5371 C CA . HIS B 2 329 ? 143.809 122.332 126.942 1.00 30.56 329 HIS B CA 1
ATOM 5372 C C . HIS B 2 329 ? 144.415 121.028 127.434 1.00 29.56 329 HIS B C 1
ATOM 5373 O O . HIS B 2 329 ? 145.635 120.889 127.538 1.00 34.70 329 HIS B O 1
ATOM 5380 N N . LEU B 2 330 ? 143.547 120.071 127.739 1.00 26.54 330 LEU B N 1
ATOM 5381 C CA . LEU B 2 330 ? 143.958 118.782 128.270 1.00 24.85 330 LEU B CA 1
ATOM 5382 C C . LEU B 2 330 ? 143.843 117.701 127.205 1.00 30.99 330 LEU B C 1
ATOM 5383 O O . LEU B 2 330 ? 142.873 117.655 126.443 1.00 34.27 330 LEU B O 1
ATOM 5388 N N . LYS B 2 331 ? 144.847 116.836 127.156 1.00 32.40 331 LYS B N 1
ATOM 5389 C CA . LYS B 2 331 ? 144.771 115.681 126.280 1.00 30.80 331 LYS B CA 1
ATOM 5390 C C . LYS B 2 331 ? 143.755 114.679 126.825 1.00 29.71 331 LYS B C 1
ATOM 5391 O O . LYS B 2 331 ? 143.440 114.697 128.019 1.00 29.07 331 LYS B O 1
ATOM 5397 N N . PRO B 2 332 ? 143.201 113.820 125.956 1.00 31.30 332 PRO B N 1
ATOM 5398 C CA . PRO B 2 332 ? 142.232 112.814 126.404 1.00 31.89 332 PRO B CA 1
ATOM 5399 C C . PRO B 2 332 ? 142.635 112.084 127.676 1.00 32.08 332 PRO B C 1
ATOM 5400 O O . PRO B 2 332 ? 141.907 112.117 128.672 1.00 32.01 332 PRO B O 1
ATOM 5404 N N . LYS B 2 333 ? 143.802 111.435 127.656 1.00 33.57 333 LYS B N 1
ATOM 5405 C CA . LYS B 2 333 ? 144.263 110.703 128.831 1.00 34.06 333 LYS B CA 1
ATOM 5406 C C . LYS B 2 333 ? 144.538 111.645 129.998 1.00 32.60 333 LYS B C 1
ATOM 5407 O O . LYS B 2 333 ? 144.280 111.300 131.157 1.00 30.82 333 LYS B O 1
ATOM 5413 N N . GLU B 2 334 ? 145.041 112.848 129.711 1.00 36.42 334 GLU B N 1
ATOM 5414 C CA . GLU B 2 334 ? 145.335 113.810 130.769 1.00 34.06 334 GLU B CA 1
ATOM 5415 C C . GLU B 2 334 ? 144.057 114.258 131.470 1.00 34.83 334 GLU B C 1
ATOM 5416 O O . GLU B 2 334 ? 143.979 114.273 132.706 1.00 38.65 334 GLU B O 1
ATOM 5422 N N . ALA B 2 335 ? 143.035 114.614 130.688 1.00 33.95 335 ALA B N 1
ATOM 5423 C CA . ALA B 2 335 ? 141.754 115.008 131.265 1.00 31.42 335 ALA B CA 1
ATOM 5424 C C . ALA B 2 335 ? 141.097 113.846 131.998 1.00 29.70 335 ALA B C 1
ATOM 5425 O O . ALA B 2 335 ? 140.495 114.038 133.062 1.00 34.59 335 ALA B O 1
ATOM 5427 N N . LYS B 2 336 ? 141.190 112.637 131.439 1.00 30.91 336 LYS B N 1
ATOM 5428 C CA . LYS B 2 336 ? 140.630 111.468 132.107 1.00 30.48 336 LYS B CA 1
ATOM 5429 C C . LYS B 2 336 ? 141.283 111.254 133.465 1.00 34.80 336 LYS B C 1
ATOM 5430 O O . LYS B 2 336 ? 140.597 111.016 134.464 1.00 33.98 336 LYS B O 1
ATOM 5436 N N . ALA B 2 337 ? 142.614 111.347 133.521 1.00 36.64 337 ALA B N 1
ATOM 5437 C CA . ALA B 2 337 ? 143.316 111.182 134.789 1.00 34.36 337 ALA B CA 1
ATOM 5438 C C . ALA B 2 337 ? 142.928 112.269 135.781 1.00 34.25 337 ALA B C 1
ATOM 5439 O O . ALA B 2 337 ? 142.696 111.985 136.962 1.00 37.48 337 ALA B O 1
ATOM 5441 N N . LEU B 2 338 ? 142.842 113.519 135.317 1.00 34.65 338 LEU B N 1
ATOM 5442 C CA . LEU B 2 338 ? 142.464 114.617 136.203 1.00 31.95 338 LEU B CA 1
ATOM 5443 C C . LEU B 2 338 ? 141.083 114.385 136.807 1.00 34.14 338 LEU B C 1
ATOM 5444 O O . LEU B 2 338 ? 140.903 114.452 138.032 1.00 36.80 338 LEU B O 1
ATOM 5449 N N . LEU B 2 339 ? 140.091 114.110 135.956 1.00 31.42 339 LEU B N 1
ATOM 5450 C CA . LEU B 2 339 ? 138.727 113.949 136.447 1.00 29.48 339 LEU B CA 1
ATOM 5451 C C . LEU B 2 339 ? 138.592 112.706 137.314 1.00 33.19 339 LEU B C 1
ATOM 5452 O O . LEU B 2 339 ? 137.860 112.719 138.308 1.00 35.30 339 LEU B O 1
ATOM 5457 N N . THR B 2 340 ? 139.284 111.620 136.957 1.00 36.33 340 THR B N 1
ATOM 5458 C CA . THR B 2 340 ? 139.231 110.414 137.774 1.00 30.79 340 THR B CA 1
ATOM 5459 C C . THR B 2 340 ? 139.831 110.660 139.151 1.00 31.18 340 THR B C 1
ATOM 5460 O O . THR B 2 340 ? 139.266 110.236 140.165 1.00 35.13 340 THR B O 1
ATOM 5464 N N . GLN B 2 341 ? 140.967 111.361 139.211 1.00 34.11 341 GLN B N 1
ATOM 5465 C CA . GLN B 2 341 ? 141.571 111.672 140.501 1.00 35.02 341 GLN B CA 1
ATOM 5466 C C . GLN B 2 341 ? 140.651 112.548 141.340 1.00 36.53 341 GLN B C 1
ATOM 5467 O O . GLN B 2 341 ? 140.481 112.308 142.541 1.00 38.74 341 GLN B O 1
ATOM 5473 N N . ALA B 2 342 ? 140.034 113.560 140.722 1.00 36.01 342 ALA B N 1
ATOM 5474 C CA . ALA B 2 342 ? 139.122 114.424 141.467 1.00 30.76 342 ALA B CA 1
ATOM 5475 C C . ALA B 2 342 ? 137.914 113.649 141.982 1.00 31.52 342 ALA B C 1
ATOM 5476 O O . ALA B 2 342 ? 137.513 113.802 143.144 1.00 34.10 342 ALA B O 1
ATOM 5478 N N . LEU B 2 343 ? 137.325 112.803 141.133 1.00 32.53 343 LEU B N 1
ATOM 5479 C CA . LEU B 2 343 ? 136.152 112.037 141.535 1.00 29.49 343 LEU B CA 1
ATOM 5480 C C . LEU B 2 343 ? 136.489 111.049 142.642 1.00 34.05 343 LEU B C 1
ATOM 5481 O O . LEU B 2 343 ? 135.705 110.866 143.578 1.00 39.07 343 LEU B O 1
ATOM 5486 N N . GLU B 2 344 ? 137.654 110.401 142.557 1.00 39.60 344 GLU B N 1
ATOM 5487 C CA . GLU B 2 344 ? 138.040 109.459 143.601 1.00 35.24 344 GLU B CA 1
ATOM 5488 C C . GLU B 2 344 ? 138.371 110.169 144.906 1.00 37.14 344 GLU B C 1
ATOM 5489 O O . GLU B 2 344 ? 138.080 109.640 145.983 1.00 41.33 344 GLU B O 1
ATOM 5495 N N . SER B 2 345 ? 138.966 111.363 144.839 1.00 34.55 345 SER B N 1
ATOM 5496 C CA . SER B 2 345 ? 139.178 112.138 146.057 1.00 32.22 345 SER B CA 1
ATOM 5497 C C . SER B 2 345 ? 137.850 112.511 146.704 1.00 32.97 345 SER B C 1
ATOM 5498 O O . SER B 2 345 ? 137.692 112.402 147.927 1.00 41.04 345 SER B O 1
ATOM 5501 N N . TYR B 2 346 ? 136.876 112.939 145.896 1.00 30.96 346 TYR B N 1
ATOM 5502 C CA . TYR B 2 346 ? 135.567 113.267 146.449 1.00 30.57 346 TYR B CA 1
ATOM 5503 C C . TYR B 2 346 ? 134.892 112.032 147.033 1.00 32.31 346 TYR B C 1
ATOM 5504 O O . TYR B 2 346 ? 134.223 112.114 148.067 1.00 34.48 346 TYR B O 1
ATOM 5513 N N . LYS B 2 347 ? 135.036 110.883 146.371 1.00 35.33 347 LYS B N 1
ATOM 5514 C CA . LYS B 2 347 ? 134.434 109.656 146.882 1.00 37.12 347 LYS B CA 1
ATOM 5515 C C . LYS B 2 347 ? 135.087 109.225 148.190 1.00 40.36 347 LYS B C 1
ATOM 5516 O O . LYS B 2 347 ? 134.410 108.715 149.088 1.00 41.38 347 LYS B O 1
ATOM 5522 N N . GLU B 2 348 ? 136.402 109.410 148.312 1.00 38.20 348 GLU B N 1
ATOM 5523 C CA . GLU B 2 348 ? 137.071 109.119 149.574 1.00 39.44 348 GLU B CA 1
ATOM 5524 C C . GLU B 2 348 ? 136.592 110.054 150.677 1.00 40.75 348 GLU B C 1
ATOM 5525 O O . GLU B 2 348 ? 136.386 109.626 151.819 1.00 42.58 348 GLU B O 1
ATOM 5531 N N . GLN B 2 349 ? 136.412 111.338 150.357 1.00 38.34 349 GLN B N 1
ATOM 5532 C CA . GLN B 2 349 ? 136.035 112.303 151.386 1.00 38.60 349 GLN B CA 1
ATOM 5533 C C . GLN B 2 349 ? 134.582 112.132 151.822 1.00 41.34 349 GLN B C 1
ATOM 5534 O O . GLN B 2 349 ? 134.285 112.147 153.023 1.00 42.07 349 GLN B O 1
ATOM 5540 N N . ASN B 2 350 ? 133.663 111.967 150.870 1.00 38.79 350 ASN B N 1
ATOM 5541 C CA . ASN B 2 350 ? 132.232 111.994 151.145 1.00 38.90 350 ASN B CA 1
ATOM 5542 C C . ASN B 2 350 ? 131.568 110.628 151.020 1.00 40.21 350 ASN B C 1
ATOM 5543 O O . ASN B 2 350 ? 130.338 110.542 151.103 1.00 40.72 350 ASN B O 1
ATOM 5548 N N . LYS B 2 351 ? 132.343 109.567 150.806 1.00 45.03 351 LYS B N 1
ATOM 5549 C CA . LYS B 2 351 ? 131.861 108.190 150.717 1.00 43.40 351 LYS B CA 1
ATOM 5550 C C . LYS B 2 351 ? 130.897 107.966 149.556 1.00 42.02 351 LYS B C 1
ATOM 5551 O O . LYS B 2 351 ? 130.237 106.921 149.501 1.00 43.33 351 LYS B O 1
ATOM 5557 N N . SER B 2 352 ? 130.800 108.910 148.623 1.00 39.93 352 SER B N 1
ATOM 5558 C CA . SER B 2 352 ? 129.928 108.754 147.466 1.00 40.21 352 SER B CA 1
ATOM 5559 C C . SER B 2 352 ? 130.374 109.715 146.375 1.00 39.87 352 SER B C 1
ATOM 5560 O O . SER B 2 352 ? 131.056 110.709 146.637 1.00 39.98 352 SER B O 1
ATOM 5563 N N . TYR B 2 353 ? 129.976 109.403 145.144 1.00 39.07 353 TYR B N 1
ATOM 5564 C CA . TYR B 2 353 ? 130.300 110.259 144.016 1.00 37.51 353 TYR B CA 1
ATOM 5565 C C . TYR B 2 353 ? 129.447 111.527 144.047 1.00 38.19 353 TYR B C 1
ATOM 5566 O O . TYR B 2 353 ? 128.319 111.514 144.548 1.00 37.62 353 TYR B O 1
ATOM 5575 N N . PRO B 2 354 ? 129.964 112.638 143.524 1.00 35.63 354 PRO B N 1
ATOM 5576 C CA . PRO B 2 354 ? 129.173 113.872 143.498 1.00 28.45 354 PRO B CA 1
ATOM 5577 C C . PRO B 2 354 ? 127.983 113.749 142.563 1.00 27.08 354 PRO B C 1
ATOM 5578 O O . PRO B 2 354 ? 128.021 113.030 141.563 1.00 34.13 354 PRO B O 1
ATOM 5582 N N . LYS B 2 355 ? 126.907 114.456 142.9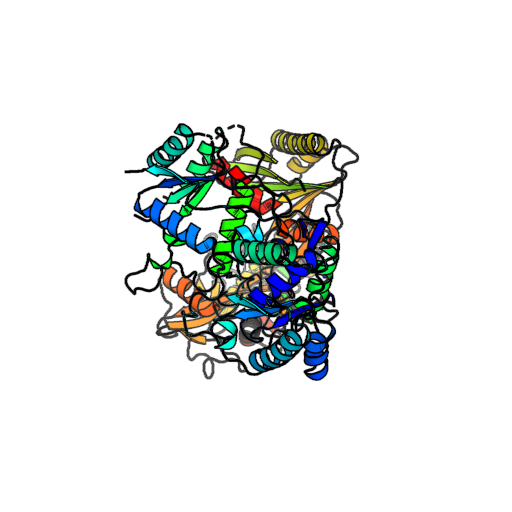07 1.00 28.27 355 LYS B N 1
ATOM 5583 C CA . LYS B 2 355 ? 125.766 114.504 142.003 1.00 29.59 355 LYS B CA 1
ATOM 5584 C C . LYS B 2 355 ? 125.965 115.565 140.927 1.00 28.55 355 LYS B C 1
ATOM 5585 O O . LYS B 2 355 ? 125.425 115.435 139.823 1.00 27.44 355 LYS B O 1
ATOM 5591 N N . GLU B 2 356 ? 126.725 116.616 141.236 1.00 28.01 356 GLU B N 1
ATOM 5592 C CA . GLU B 2 356 ? 127.220 117.570 140.255 1.00 23.53 356 GLU B CA 1
ATOM 5593 C C . GLU B 2 356 ? 128.713 117.763 140.468 1.00 19.17 356 GLU B C 1
ATOM 5594 O O . GLU B 2 356 ? 129.199 117.692 141.600 1.00 24.09 356 GLU B O 1
ATOM 5600 N N . VAL B 2 357 ? 129.437 118.002 139.379 1.00 20.09 357 VAL B N 1
ATOM 5601 C CA . VAL B 2 357 ? 130.839 118.401 139.439 1.00 21.95 357 VAL B CA 1
ATOM 5602 C C . VAL B 2 357 ? 130.997 119.658 138.599 1.00 19.85 357 VAL B C 1
ATOM 5603 O O . VAL B 2 357 ? 130.641 119.665 137.415 1.00 20.35 357 VAL B O 1
ATOM 5607 N N . PHE B 2 358 ? 131.523 120.716 139.206 1.00 15.80 358 PHE B N 1
ATOM 5608 C CA . PHE B 2 358 ? 131.767 121.978 138.523 1.00 12.04 358 PHE B CA 1
ATOM 5609 C C . PHE B 2 358 ? 133.269 122.182 138.400 1.00 11.83 358 PHE B C 1
ATOM 5610 O O . PHE B 2 358 ? 133.981 122.207 139.409 1.00 14.68 358 PHE B O 1
ATOM 5618 N N . ILE B 2 359 ? 133.746 122.323 137.168 1.00 13.81 359 ILE B N 1
ATOM 5619 C CA . ILE B 2 359 ? 135.153 122.578 136.892 1.00 14.01 359 ILE B CA 1
ATOM 5620 C C . ILE B 2 359 ? 135.307 124.057 136.576 1.00 15.05 359 ILE B C 1
ATOM 5621 O O . ILE B 2 359 ? 134.775 124.545 135.572 1.00 18.10 359 ILE B O 1
ATOM 5626 N N . HIS B 2 360 ? 136.032 124.771 137.430 1.00 10.10 360 HIS B N 1
ATOM 5627 C CA . HIS B 2 360 ? 136.266 126.197 137.257 1.00 8.14 360 HIS B CA 1
ATOM 5628 C C . HIS B 2 360 ? 137.618 126.409 136.593 1.00 16.29 360 HIS B C 1
ATOM 5629 O O . HIS B 2 360 ? 138.633 125.880 137.055 1.00 22.51 360 HIS B O 1
ATOM 5636 N N . ALA B 2 361 ? 137.623 127.175 135.505 1.00 14.77 361 ALA B N 1
ATOM 5637 C CA . ALA B 2 361 ? 138.835 127.428 134.745 1.00 10.95 361 ALA B CA 1
ATOM 5638 C C . ALA B 2 361 ? 138.856 128.880 134.296 1.00 10.20 361 ALA B C 1
ATOM 5639 O O . ALA B 2 361 ? 137.824 129.550 134.242 1.00 12.94 361 ALA B O 1
ATOM 5641 N N . ARG B 2 362 ? 140.054 129.367 133.996 1.00 10.05 362 ARG B N 1
ATOM 5642 C CA . ARG B 2 362 ? 140.209 130.648 133.326 1.00 8.76 362 ARG B CA 1
ATOM 5643 C C . ARG B 2 362 ? 140.247 130.504 131.811 1.00 13.94 362 ARG B C 1
ATOM 5644 O O . ARG B 2 362 ? 140.339 131.513 131.107 1.00 19.02 362 ARG B O 1
ATOM 5652 N N . THR B 2 363 ? 140.175 129.275 131.302 1.00 15.53 363 THR B N 1
ATOM 5653 C CA . THR B 2 363 ? 140.214 128.997 129.875 1.00 11.81 363 THR B CA 1
ATOM 5654 C C . THR B 2 363 ? 138.993 128.179 129.485 1.00 15.01 363 THR B C 1
ATOM 5655 O O . THR B 2 363 ? 138.464 127.397 130.279 1.00 16.20 363 THR B O 1
ATOM 5659 N N . ARG B 2 364 ? 138.553 128.363 128.244 1.00 14.66 364 ARG B N 1
ATOM 5660 C CA . ARG B 2 364 ? 137.478 127.542 127.709 1.00 13.40 364 ARG B CA 1
ATOM 5661 C C . ARG B 2 364 ? 137.956 126.110 127.503 1.00 15.21 364 ARG B C 1
ATOM 5662 O O . ARG B 2 364 ? 139.140 125.852 127.271 1.00 23.15 364 ARG B O 1
ATOM 5670 N N . PHE B 2 365 ? 137.020 125.172 127.595 1.00 17.48 365 PHE B N 1
ATOM 5671 C CA . PHE B 2 365 ? 137.300 123.761 127.375 1.00 19.19 365 PHE B CA 1
ATOM 5672 C C . PHE B 2 365 ? 136.983 123.403 125.930 1.00 21.81 365 PHE B C 1
ATOM 5673 O O . PHE B 2 365 ? 135.914 123.753 125.420 1.00 29.18 365 PHE B O 1
ATOM 5681 N N . ASN B 2 366 ? 137.910 122.713 125.275 1.00 21.97 366 ASN B N 1
ATOM 5682 C CA . ASN B 2 366 ? 137.637 122.212 123.940 1.00 23.03 366 ASN B CA 1
ATOM 5683 C C . ASN B 2 366 ? 136.807 120.930 124.015 1.00 22.55 366 ASN B C 1
ATOM 5684 O O . ASN B 2 366 ? 136.636 120.327 125.078 1.00 21.00 366 ASN B O 1
ATOM 5689 N N . ASP B 2 367 ? 136.274 120.521 122.863 1.00 30.86 367 ASP B N 1
ATOM 5690 C CA . ASP B 2 367 ? 135.398 119.354 122.835 1.00 29.70 367 ASP B CA 1
ATOM 5691 C C . ASP B 2 367 ? 136.147 118.072 123.169 1.00 29.52 367 ASP B C 1
ATOM 5692 O O . ASP B 2 367 ? 135.577 117.172 123.792 1.00 31.97 367 ASP B O 1
ATOM 5697 N N . GLU B 2 368 ? 137.414 117.968 122.768 1.00 28.09 368 GLU B N 1
ATOM 5698 C CA . GLU B 2 368 ? 138.176 116.745 123.001 1.00 28.92 368 GLU B CA 1
ATOM 5699 C C . GLU B 2 368 ? 138.367 116.488 124.493 1.00 31.55 368 GLU B C 1
ATOM 5700 O O . GLU B 2 368 ? 138.056 115.398 124.998 1.00 29.76 368 GLU B O 1
ATOM 5706 N N . GLU B 2 369 ? 138.864 117.491 125.221 1.00 29.03 369 GLU B N 1
ATOM 5707 C CA . GLU B 2 369 ? 139.075 117.322 126.653 1.00 23.08 369 GLU B CA 1
ATOM 5708 C C . GLU B 2 369 ? 137.757 117.164 127.399 1.00 24.31 369 GLU B C 1
ATOM 5709 O O . GLU B 2 369 ? 137.707 116.473 128.421 1.00 30.22 369 GLU B O 1
ATOM 5715 N N . TRP B 2 370 ? 136.671 117.754 126.894 1.00 27.64 370 TRP B N 1
ATOM 5716 C CA . TRP B 2 370 ? 135.395 117.585 127.579 1.00 25.33 370 TRP B CA 1
ATOM 5717 C C . TRP B 2 370 ? 134.802 116.202 127.348 1.00 24.70 370 TRP B C 1
ATOM 5718 O O . TRP B 2 370 ? 134.172 115.645 128.250 1.00 26.70 370 TRP B O 1
ATOM 5729 N N . ASN B 2 371 ? 134.971 115.634 126.153 1.00 26.06 371 ASN B N 1
ATOM 5730 C CA . ASN B 2 371 ? 134.572 114.244 125.961 1.00 29.95 371 ASN B CA 1
ATOM 5731 C C . ASN B 2 371 ? 135.418 113.308 126.811 1.00 34.03 371 ASN B C 1
ATOM 5732 O O . ASN B 2 371 ? 134.901 112.316 127.341 1.00 34.25 371 ASN B O 1
ATOM 5737 N N . ALA B 2 372 ? 136.710 113.609 126.961 1.00 32.16 372 ALA B N 1
ATOM 5738 C CA . ALA B 2 372 ? 137.537 112.840 127.886 1.00 27.93 372 ALA B CA 1
ATOM 5739 C C . ALA B 2 372 ? 137.011 112.947 129.313 1.00 30.00 372 ALA B C 1
ATOM 5740 O O . ALA B 2 372 ? 136.968 111.952 130.046 1.00 33.17 372 ALA B O 1
ATOM 5742 N N . PHE B 2 373 ? 136.612 114.153 129.725 1.00 30.01 373 PHE B N 1
ATOM 5743 C CA . PHE B 2 373 ? 136.018 114.345 131.044 1.00 29.47 373 PHE B CA 1
ATOM 5744 C C . PHE B 2 373 ? 134.730 113.543 131.196 1.00 29.37 373 PHE B C 1
ATOM 5745 O O . PHE B 2 373 ? 134.493 112.921 132.238 1.00 36.39 373 PHE B O 1
ATOM 5753 N N . ASN B 2 374 ? 133.883 113.554 130.167 1.00 26.57 374 ASN B N 1
ATOM 5754 C CA . ASN B 2 374 ? 132.574 112.918 130.258 1.00 30.53 374 ASN B CA 1
ATOM 5755 C C . ASN B 2 374 ? 132.675 111.400 130.236 1.00 34.38 374 ASN B C 1
ATOM 5756 O O . ASN B 2 374 ? 131.832 110.717 130.828 1.00 35.42 374 ASN B O 1
ATOM 5761 N N . GLU B 2 375 ? 133.684 110.853 129.559 1.00 35.15 375 GLU B N 1
ATOM 5762 C CA . GLU B 2 375 ? 133.815 109.405 129.461 1.00 35.23 375 GLU B CA 1
ATOM 5763 C C . GLU B 2 375 ? 134.254 108.751 130.764 1.00 34.92 375 GLU B C 1
ATOM 5764 O O . GLU B 2 375 ? 134.223 107.519 130.857 1.00 37.30 375 GLU B O 1
ATOM 5770 N N . VAL B 2 376 ? 134.660 109.530 131.765 1.00 32.79 376 VAL B N 1
ATOM 5771 C CA . VAL B 2 376 ? 135.082 108.980 133.050 1.00 31.12 376 VAL B CA 1
ATOM 5772 C C . VAL B 2 376 ? 134.168 109.381 134.196 1.00 32.75 376 VAL B C 1
ATOM 5773 O O . VAL B 2 376 ? 134.260 108.776 135.278 1.00 34.46 376 VAL B O 1
ATOM 5777 N N . THR B 2 377 ? 133.298 110.371 134.009 1.00 35.94 377 THR B N 1
ATOM 5778 C CA . THR B 2 377 ? 132.383 110.738 135.086 1.00 36.31 377 THR B CA 1
ATOM 5779 C C . THR B 2 377 ? 131.232 109.740 135.155 1.00 35.46 377 THR B C 1
ATOM 5780 O O . THR B 2 377 ? 130.827 109.199 134.120 1.00 35.71 377 THR B O 1
ATOM 5784 N N . PRO B 2 378 ? 130.706 109.450 136.345 1.00 35.24 378 PRO B N 1
ATOM 5785 C CA . PRO B 2 378 ? 129.551 108.550 136.439 1.00 36.09 378 PRO B CA 1
ATOM 5786 C C . PRO B 2 378 ? 128.320 109.151 135.775 1.00 35.45 378 PRO B C 1
ATOM 5787 O O . PRO B 2 378 ? 128.195 110.368 135.630 1.00 38.76 378 PRO B O 1
ATOM 5791 N N . LYS B 2 379 ? 127.407 108.267 135.364 1.00 38.56 379 LYS B N 1
ATOM 5792 C CA . LYS B 2 379 ? 126.253 108.691 134.576 1.00 41.29 379 LYS B CA 1
ATOM 5793 C C . LYS B 2 379 ? 125.353 109.644 135.355 1.00 40.67 379 LYS B C 1
ATOM 5794 O O . LYS B 2 379 ? 124.815 110.602 134.788 1.00 37.96 379 LYS B O 1
ATOM 5800 N N . ASN B 2 380 ? 125.177 109.403 136.652 1.00 37.04 380 ASN B N 1
ATOM 5801 C CA . ASN B 2 380 ? 124.300 110.225 137.474 1.00 38.81 380 ASN B CA 1
ATOM 5802 C C . ASN B 2 380 ? 124.965 111.507 137.956 1.00 38.14 380 ASN B C 1
ATOM 5803 O O . ASN B 2 380 ? 124.309 112.316 138.619 1.00 37.86 380 ASN B O 1
ATOM 5808 N N . THR B 2 381 ? 126.241 111.710 137.645 1.00 33.84 381 THR B N 1
ATOM 5809 C CA . THR B 2 381 ? 126.949 112.925 138.023 1.00 30.26 381 THR B CA 1
ATOM 5810 C C . THR B 2 381 ? 126.912 113.912 136.864 1.00 33.06 381 THR B C 1
ATOM 5811 O O . THR B 2 381 ? 127.360 113.595 135.757 1.00 33.02 381 THR B O 1
ATOM 5815 N N . ASN B 2 382 ? 126.380 115.104 137.119 1.00 31.28 382 ASN B N 1
ATOM 5816 C CA . ASN B 2 382 ? 126.328 116.151 136.108 1.00 26.72 382 ASN B CA 1
ATOM 5817 C C . ASN B 2 382 ? 127.625 116.948 136.144 1.00 25.29 382 ASN B C 1
ATOM 5818 O O . ASN B 2 382 ? 127.940 117.591 137.150 1.00 28.52 382 ASN B O 1
ATOM 5823 N N . LEU B 2 383 ? 128.371 116.912 135.046 1.00 20.65 383 LEU B N 1
ATOM 5824 C CA . LEU B 2 383 ? 129.677 117.550 134.954 1.00 20.77 383 LEU B CA 1
ATOM 5825 C C . LEU B 2 383 ? 129.532 118.854 134.180 1.00 21.71 383 LEU B C 1
ATOM 5826 O O . LEU B 2 383 ? 129.084 118.850 133.028 1.00 23.09 383 LEU B O 1
ATOM 5831 N N . VAL B 2 384 ? 129.908 119.962 134.814 1.00 18.64 384 VAL B N 1
ATOM 5832 C CA . VAL B 2 384 ? 129.729 121.299 134.260 1.00 14.79 384 VAL B CA 1
ATOM 5833 C C . VAL B 2 384 ? 131.084 121.984 134.191 1.00 13.70 384 VAL B C 1
ATOM 5834 O O . VAL B 2 384 ? 131.834 121.989 135.174 1.00 20.36 384 VAL B O 1
ATOM 5838 N N . GLY B 2 385 ? 131.395 122.562 133.031 1.00 16.24 385 GLY B N 1
ATOM 5839 C CA . GLY B 2 385 ? 132.624 123.293 132.838 1.00 14.89 385 GLY B CA 1
ATOM 5840 C C . GLY B 2 385 ? 132.361 124.784 132.844 1.00 13.55 385 GLY B C 1
ATOM 5841 O O . GLY B 2 385 ? 131.711 125.314 131.941 1.00 15.89 385 GLY B O 1
ATOM 5842 N N . VAL B 2 386 ? 132.872 125.458 133.869 1.00 18.79 386 VAL B N 1
ATOM 5843 C CA . VAL B 2 386 ? 132.633 126.879 134.081 1.00 12.36 386 VAL B CA 1
ATOM 5844 C C . VAL B 2 386 ? 133.951 127.614 133.897 1.00 15.18 386 VAL B C 1
ATOM 5845 O O . VAL B 2 386 ? 134.922 127.349 134.617 1.00 19.22 386 VAL B O 1
ATOM 5849 N N . THR B 2 387 ? 133.985 128.532 132.938 1.00 18.45 387 THR B N 1
ATOM 5850 C CA . THR B 2 387 ? 135.163 129.342 132.666 1.00 13.55 387 THR B CA 1
ATOM 5851 C C . THR B 2 387 ? 134.934 130.744 133.214 1.00 11.16 387 THR B C 1
ATOM 5852 O O . THR B 2 387 ? 133.962 131.410 132.843 1.00 21.34 387 THR B O 1
ATOM 5856 N N . ILE B 2 388 ? 135.824 131.185 134.096 1.00 8.62 388 ILE B N 1
ATOM 5857 C CA . ILE B 2 388 ? 135.725 132.489 134.738 1.00 9.62 388 ILE B CA 1
ATOM 5858 C C . ILE B 2 388 ? 136.890 133.339 134.255 1.00 13.80 388 ILE B C 1
ATOM 5859 O O . ILE B 2 388 ? 138.055 133.016 134.515 1.00 18.15 388 ILE B O 1
ATOM 5864 N N . THR B 2 389 ? 136.576 134.422 133.553 1.00 7.89 389 THR B N 1
ATOM 5865 C CA . THR B 2 389 ? 137.573 135.344 133.038 1.00 13.95 389 THR B CA 1
ATOM 5866 C C . THR B 2 389 ? 137.495 136.668 133.786 1.00 13.31 389 THR B C 1
ATOM 5867 O O . THR B 2 389 ? 136.414 137.121 134.174 1.00 19.02 389 THR B O 1
ATOM 5871 N N . LYS B 2 390 ? 138.656 137.281 133.990 1.00 18.21 390 LYS B N 1
ATOM 5872 C CA . LYS B 2 390 ? 138.766 138.545 134.697 1.00 18.92 390 LYS B CA 1
ATOM 5873 C C . LYS B 2 390 ? 139.044 139.683 133.725 1.00 18.33 390 LYS B C 1
ATOM 5874 O O . LYS B 2 390 ? 139.584 139.476 132.634 1.00 14.67 390 LYS B O 1
ATOM 5880 N N . SER B 2 391 ? 138.659 140.889 134.142 1.00 31.66 391 SER B N 1
ATOM 5881 C CA . SER B 2 391 ? 138.958 142.124 133.420 1.00 27.82 391 SER B CA 1
ATOM 5882 C C . SER B 2 391 ? 138.370 142.130 132.012 1.00 26.81 391 SER B C 1
ATOM 5883 O O . SER B 2 391 ? 138.904 142.781 131.111 1.00 29.74 391 SER B O 1
ATOM 5886 N N . LYS B 2 392 ? 137.274 141.411 131.804 1.00 22.66 392 LYS B N 1
ATOM 5887 C CA . LYS B 2 392 ? 136.520 141.583 130.572 1.00 18.81 392 LYS B CA 1
ATOM 5888 C C . LYS B 2 392 ? 135.890 142.970 130.589 1.00 22.06 392 LYS B C 1
ATOM 5889 O O . LYS B 2 392 ? 135.190 143.314 131.548 1.00 22.90 392 LYS B O 1
ATOM 5895 N N . PRO B 2 393 ? 136.107 143.789 129.562 1.00 24.10 393 PRO B N 1
ATOM 5896 C CA . PRO B 2 393 ? 135.801 145.232 129.671 1.00 16.28 393 PRO B CA 1
ATOM 5897 C C . PRO B 2 393 ? 134.314 145.569 129.769 1.00 19.98 393 PRO B C 1
ATOM 5898 O O . PRO B 2 393 ? 133.668 146.056 128.842 1.00 22.93 393 PRO B O 1
ATOM 5902 N N . LEU B 2 394 ? 133.757 145.294 130.945 1.00 8.95 394 LEU B N 1
ATOM 5903 C CA . LEU B 2 394 ? 132.446 145.780 131.345 1.00 7.94 394 LEU B CA 1
ATOM 5904 C C . LEU B 2 394 ? 132.581 146.512 132.672 1.00 12.22 394 LEU B C 1
ATOM 5905 O O . LEU B 2 394 ? 133.272 146.044 133.582 1.00 18.43 394 LEU B O 1
ATOM 5910 N N . LYS B 2 395 ? 131.926 147.665 132.775 1.00 14.42 395 LYS B N 1
ATOM 5911 C CA . LYS B 2 395 ? 131.975 148.492 133.977 1.00 5.45 395 LYS B CA 1
ATOM 5912 C C . LYS B 2 395 ? 130.592 149.083 134.200 1.00 12.43 395 LYS B C 1
ATOM 5913 O O . LYS B 2 395 ? 130.230 150.064 133.547 1.00 19.28 395 LYS B O 1
ATOM 5919 N N . LEU B 2 396 ? 129.825 148.502 135.116 1.00 14.90 396 LEU B N 1
ATOM 5920 C CA . LEU B 2 396 ? 128.528 149.055 135.480 1.00 9.62 396 LEU B CA 1
ATOM 5921 C C . LEU B 2 396 ? 128.737 150.150 136.517 1.00 10.86 396 LEU B C 1
ATOM 5922 O O . LEU B 2 396 ? 129.242 149.887 137.614 1.00 20.08 396 LEU B O 1
ATOM 5927 N N . TYR B 2 397 ? 128.354 151.372 136.168 1.00 14.18 397 TYR B N 1
ATOM 5928 C CA . TYR B 2 397 ? 128.530 152.534 137.027 1.00 8.71 397 TYR B CA 1
ATOM 5929 C C . TYR B 2 397 ? 127.189 152.902 137.646 1.00 18.69 397 TYR B C 1
ATOM 5930 O O . TYR B 2 397 ? 126.220 153.154 136.923 1.00 19.37 397 TYR B O 1
ATOM 5939 N N . LYS B 2 398 ? 127.139 152.944 138.977 1.00 21.58 398 LYS B N 1
ATOM 5940 C CA . LYS B 2 398 ? 125.938 153.395 139.669 1.00 15.68 398 LYS B CA 1
ATOM 5941 C C . LYS B 2 398 ? 125.677 154.857 139.332 1.00 22.07 398 LYS B C 1
ATOM 5942 O O . LYS B 2 398 ? 126.454 155.736 139.718 1.00 25.27 398 LYS B O 1
ATOM 5948 N N . THR B 2 399 ? 124.591 155.123 138.602 1.00 14.03 399 THR B N 1
ATOM 5949 C CA . THR B 2 399 ? 124.353 156.468 138.083 1.00 17.92 399 THR B CA 1
ATOM 5950 C C . THR B 2 399 ? 124.118 157.476 139.201 1.00 25.22 399 THR B C 1
ATOM 5951 O O . THR B 2 399 ? 124.639 158.596 139.155 1.00 23.11 399 THR B O 1
ATOM 5955 N N . GLU B 2 400 ? 123.332 157.101 140.212 1.00 24.45 400 GLU B N 1
ATOM 5956 C CA . GLU B 2 400 ? 122.879 158.080 141.195 1.00 26.19 400 GLU B CA 1
ATOM 5957 C C . GLU B 2 400 ? 124.007 158.521 142.122 1.00 29.79 400 GLU B C 1
ATOM 5958 O O . GLU B 2 400 ? 124.200 159.720 142.350 1.00 32.24 400 GLU B O 1
ATOM 5964 N N . GLY B 2 401 ? 124.767 157.569 142.662 1.00 25.49 401 GLY B N 1
ATOM 5965 C CA . GLY B 2 401 ? 125.681 157.836 143.746 1.00 23.23 401 GLY B CA 1
ATOM 5966 C C . GLY B 2 401 ? 127.151 157.788 143.356 1.00 21.53 401 GLY B C 1
ATOM 5967 O O . GLY B 2 401 ? 127.531 157.477 142.230 1.00 25.02 401 GLY B O 1
ATOM 5968 N N . ALA B 2 402 ? 127.982 158.115 144.344 1.00 14.94 402 ALA B N 1
ATOM 5969 C CA . ALA B 2 402 ? 129.430 158.077 144.206 1.00 14.09 402 ALA B CA 1
ATOM 5970 C C . ALA B 2 402 ? 130.023 156.712 144.521 1.00 13.39 402 ALA B C 1
ATOM 5971 O O . ALA B 2 402 ? 131.222 156.509 144.305 1.00 17.05 402 ALA B O 1
ATOM 5973 N N . PHE B 2 403 ? 129.224 155.787 145.022 1.00 14.48 403 PHE B N 1
ATOM 5974 C CA . PHE B 2 403 ? 129.663 154.447 145.363 1.00 13.37 403 PHE B CA 1
ATOM 5975 C C . PHE B 2 403 ? 129.267 153.469 144.267 1.00 11.61 403 PHE B C 1
ATOM 5976 O O . PHE B 2 403 ? 128.290 153.687 143.547 1.00 11.38 403 PHE B O 1
ATOM 5984 N N . PRO B 2 404 ? 130.015 152.375 144.100 1.00 10.78 404 PRO B N 1
ATOM 5985 C CA . PRO B 2 404 ? 129.836 151.545 142.903 1.00 11.91 404 PRO B CA 1
ATOM 5986 C C . PRO B 2 404 ? 128.699 150.546 143.006 1.00 5.67 404 PRO B C 1
ATOM 5987 O O . PRO B 2 404 ? 127.926 150.549 143.968 1.00 10.72 404 PRO B O 1
ATOM 5991 N N . ILE B 2 405 ? 128.594 149.690 141.988 1.00 16.60 405 ILE B N 1
ATOM 5992 C CA . ILE B 2 405 ? 127.588 148.639 141.986 1.00 12.43 405 ILE B CA 1
ATOM 5993 C C . ILE B 2 405 ? 127.840 147.684 143.144 1.00 12.03 405 ILE B C 1
ATOM 5994 O O . ILE B 2 405 ? 128.980 147.290 143.419 1.00 19.87 405 ILE B O 1
ATOM 5999 N N . MET B 2 406 ? 126.767 147.319 143.840 1.00 13.10 406 MET B N 1
ATOM 6000 C CA . MET B 2 406 ? 126.879 146.459 145.008 1.00 11.83 406 MET B CA 1
ATOM 6001 C C . MET B 2 406 ? 127.349 145.066 144.607 1.00 13.42 406 MET B C 1
ATOM 6002 O O . MET B 2 406 ? 126.944 144.530 143.572 1.00 15.44 406 MET B O 1
ATOM 6007 N N . ARG B 2 407 ? 128.220 144.483 145.431 1.00 10.46 407 ARG B N 1
ATOM 6008 C CA . ARG B 2 407 ? 128.666 143.117 145.194 1.00 3.92 407 ARG B CA 1
ATOM 6009 C C . ARG B 2 407 ? 127.485 142.156 145.265 1.00 15.72 407 ARG B C 1
ATOM 6010 O O . ARG B 2 407 ? 126.599 142.294 146.112 1.00 19.24 407 ARG B O 1
ATOM 6018 N N . GLY B 2 408 ? 127.481 141.172 144.370 1.00 17.16 408 GLY B N 1
ATOM 6019 C CA . GLY B 2 408 ? 126.401 140.217 144.269 1.00 12.68 408 GLY B CA 1
ATOM 6020 C C . GLY B 2 408 ? 125.449 140.469 143.123 1.00 11.35 408 GLY B C 1
ATOM 6021 O O . GLY B 2 408 ? 124.684 139.565 142.766 1.00 16.19 408 GLY B O 1
ATOM 6022 N N . ASN B 2 409 ? 125.469 141.664 142.543 1.00 12.41 409 ASN B N 1
ATOM 6023 C CA . ASN B 2 409 ? 124.697 141.921 141.338 1.00 7.62 409 ASN B CA 1
ATOM 6024 C C . ASN B 2 409 ? 125.283 141.130 140.178 1.00 11.88 409 ASN B C 1
ATOM 6025 O O . ASN B 2 409 ? 126.503 141.029 140.029 1.00 15.55 409 ASN B O 1
ATOM 6030 N N . ALA B 2 410 ? 124.409 140.553 139.360 1.00 17.18 410 ALA B N 1
ATOM 6031 C CA . ALA B 2 410 ? 124.836 139.705 138.258 1.00 7.30 410 ALA B CA 1
ATOM 6032 C C . ALA B 2 410 ? 124.045 140.042 137.005 1.00 8.52 410 ALA B C 1
ATOM 6033 O O . ALA B 2 410 ? 122.816 140.148 137.051 1.00 12.76 410 ALA B O 1
ATOM 6035 N N . TYR B 2 411 ? 124.754 140.209 135.893 1.00 11.29 411 TYR B N 1
ATOM 6036 C CA . TYR B 2 411 ? 124.143 140.416 134.588 1.00 8.80 411 TYR B CA 1
ATOM 6037 C C . TYR B 2 411 ? 124.114 139.082 133.855 1.00 12.92 411 TYR B C 1
ATOM 6038 O O . TYR B 2 411 ? 125.167 138.544 133.499 1.00 14.38 411 TYR B O 1
ATOM 6047 N N . ILE B 2 412 ? 122.915 138.559 133.625 1.00 15.89 412 ILE B N 1
ATOM 6048 C CA . ILE B 2 412 ? 122.724 137.263 132.983 1.00 8.29 412 ILE B CA 1
ATOM 6049 C C . ILE B 2 412 ? 122.658 137.517 131.482 1.00 17.43 412 ILE B C 1
ATOM 6050 O O . ILE B 2 412 ? 121.595 137.826 130.935 1.00 24.33 412 ILE B O 1
ATOM 6055 N N . VAL B 2 413 ? 123.805 137.402 130.811 1.00 14.65 413 VAL B N 1
ATOM 6056 C CA . VAL B 2 413 ? 123.847 137.629 129.369 1.00 11.77 413 VAL B CA 1
ATOM 6057 C C . VAL B 2 413 ? 123.109 136.517 128.635 1.00 18.46 413 VAL B C 1
ATOM 6058 O O . VAL B 2 413 ? 122.289 136.770 127.745 1.00 19.88 413 VAL B O 1
ATOM 6062 N N . ASP B 2 414 ? 123.388 135.268 129.002 1.00 23.90 414 ASP B N 1
ATOM 6063 C CA . ASP B 2 414 ? 122.811 134.106 128.345 1.00 19.29 414 ASP B CA 1
ATOM 6064 C C . ASP B 2 414 ? 122.440 133.078 129.404 1.00 19.73 414 ASP B C 1
ATOM 6065 O O . ASP B 2 414 ? 122.667 133.276 130.601 1.00 24.63 414 ASP B O 1
ATOM 6070 N N . GLU B 2 415 ? 121.863 131.962 128.953 1.00 24.25 415 GLU B N 1
ATOM 6071 C CA . GLU B 2 415 ? 121.627 130.843 129.857 1.00 23.09 415 GLU B CA 1
ATOM 6072 C C . GLU B 2 415 ? 122.935 130.200 130.296 1.00 24.32 415 GLU B C 1
ATOM 6073 O O . GLU B 2 415 ? 122.966 129.481 131.301 1.00 28.34 415 GLU B O 1
ATOM 6079 N N . LYS B 2 416 ? 124.019 130.445 129.557 1.00 23.37 416 LYS B N 1
ATOM 6080 C CA . LYS B 2 416 ? 125.328 129.899 129.879 1.00 19.54 416 LYS B CA 1
ATOM 6081 C C . LYS B 2 416 ? 126.368 130.958 130.208 1.00 16.20 416 LYS B C 1
ATOM 6082 O O . LYS B 2 416 ? 127.373 130.631 130.846 1.00 26.21 416 LYS B O 1
ATOM 6088 N N . LYS B 2 417 ? 126.155 132.206 129.800 1.00 16.25 417 LYS B N 1
ATOM 6089 C CA . LYS B 2 417 ? 127.104 133.288 130.016 1.00 12.36 417 LYS B CA 1
ATOM 6090 C C . LYS B 2 417 ? 126.485 134.360 130.899 1.00 13.33 417 LYS B C 1
ATOM 6091 O O . LYS B 2 417 ? 125.296 134.672 130.774 1.00 25.71 417 LYS B O 1
ATOM 6097 N N . ALA B 2 418 ? 127.296 134.922 131.793 1.00 5.37 418 ALA B N 1
ATOM 6098 C CA . ALA B 2 418 ? 126.824 135.969 132.686 1.00 8.16 418 ALA B CA 1
ATOM 6099 C C . ALA B 2 418 ? 128.014 136.752 133.218 1.00 8.88 418 ALA B C 1
ATOM 6100 O O . ALA B 2 418 ? 129.165 136.326 133.103 1.00 13.53 418 ALA B O 1
ATOM 6102 N N . PHE B 2 419 ? 127.717 137.916 133.783 1.00 6.99 419 PHE B N 1
ATOM 6103 C CA . PHE B 2 419 ? 128.680 138.703 134.538 1.00 5.90 419 PHE B CA 1
ATOM 6104 C C . PHE B 2 419 ? 128.308 138.645 136.012 1.00 11.46 419 PHE B C 1
ATOM 6105 O O . PHE B 2 419 ? 127.133 138.766 136.365 1.00 14.47 419 PHE B O 1
ATOM 6113 N N . LEU B 2 420 ? 129.303 138.450 136.872 1.00 5.35 420 LEU B N 1
ATOM 6114 C CA . LEU B 2 420 ? 129.076 138.416 138.309 1.00 7.41 420 LEU B CA 1
ATOM 6115 C C . LEU B 2 420 ? 129.959 139.451 138.983 1.00 8.58 420 LEU B C 1
ATOM 6116 O O . LEU B 2 420 ? 131.159 139.525 138.705 1.00 15.67 420 LEU B O 1
ATOM 6121 N N . TRP B 2 421 ? 129.362 140.248 139.868 1.00 7.99 421 TRP B N 1
ATOM 6122 C CA . TRP B 2 421 ? 130.100 141.256 140.622 1.00 5.01 421 TRP B CA 1
ATOM 6123 C C . TRP B 2 421 ? 130.455 140.669 141.983 1.00 8.04 421 TRP B C 1
ATOM 6124 O O . TRP B 2 421 ? 129.813 140.933 142.999 1.00 17.62 421 TRP B O 1
ATOM 6135 N N . THR B 2 422 ? 131.501 139.842 141.988 1.00 12.20 422 THR B N 1
ATOM 6136 C CA . THR B 2 422 ? 132.079 139.377 143.240 1.00 4.39 422 THR B CA 1
ATOM 6137 C C . THR B 2 422 ? 132.789 140.493 143.988 1.00 8.72 422 THR B C 1
ATOM 6138 O O . THR B 2 422 ? 133.120 140.321 145.165 1.00 13.99 422 THR B O 1
ATOM 6142 N N . LEU B 2 423 ? 133.034 141.617 143.327 1.00 13.44 423 LEU B N 1
ATOM 6143 C CA . LEU B 2 423 ? 133.537 142.830 143.944 1.00 8.26 423 LEU B CA 1
ATOM 6144 C C . LEU B 2 423 ? 132.512 143.938 143.757 1.00 9.38 423 LEU B C 1
ATOM 6145 O O . LEU B 2 423 ? 131.527 143.794 143.029 1.00 17.60 423 LEU B O 1
ATOM 6150 N N . GLY B 2 424 ? 132.757 145.054 144.422 1.00 10.71 424 GLY B N 1
ATOM 6151 C CA . GLY B 2 424 ? 131.841 146.166 144.430 1.00 11.12 424 GLY B CA 1
ATOM 6152 C C . GLY B 2 424 ? 131.498 146.545 145.844 1.00 15.90 424 GLY B C 1
ATOM 6153 O O . GLY B 2 424 ? 132.148 146.120 146.805 1.00 20.72 424 GLY B O 1
ATOM 6154 N N . PHE B 2 425 ? 130.462 147.364 145.986 1.00 9.78 425 PHE B N 1
ATOM 6155 C CA . PHE B 2 425 ? 130.057 147.807 147.310 1.00 6.95 425 PHE B CA 1
ATOM 6156 C C . PHE B 2 425 ? 129.532 146.633 148.123 1.00 15.61 425 PHE B C 1
ATOM 6157 O O . PHE B 2 425 ? 128.694 145.859 147.652 1.00 22.42 425 PHE B O 1
ATOM 6165 N N . VAL B 2 426 ? 130.032 146.503 149.345 1.00 17.25 426 VAL B N 1
ATOM 6166 C CA . VAL B 2 426 ? 129.543 145.531 150.313 1.00 8.11 426 VAL B CA 1
ATOM 6167 C C . VAL B 2 426 ? 128.718 146.296 151.345 1.00 13.43 426 VAL B C 1
ATOM 6168 O O . VAL B 2 426 ? 129.271 147.122 152.086 1.00 14.89 426 VAL B O 1
ATOM 6172 N N . PRO B 2 427 ? 127.401 146.085 151.410 1.00 11.96 427 PRO B N 1
ATOM 6173 C CA . PRO B 2 427 ? 126.597 146.831 152.392 1.00 11.64 427 PRO B CA 1
ATOM 6174 C C . PRO B 2 427 ? 127.049 146.617 153.824 1.00 17.54 427 PRO B C 1
ATOM 6175 O O . PRO B 2 427 ? 127.048 147.568 154.614 1.00 17.29 427 PRO B O 1
ATOM 6179 N N . LYS B 2 428 ? 127.452 145.394 154.178 1.00 21.82 428 LYS B N 1
ATOM 6180 C CA . LYS B 2 428 ? 127.903 145.129 155.540 1.00 12.58 428 LYS B CA 1
ATOM 6181 C C . LYS B 2 428 ? 129.172 145.909 155.860 1.00 15.73 428 LYS B C 1
ATOM 6182 O O . LYS B 2 428 ? 129.304 146.475 156.951 1.00 24.56 428 LYS B O 1
ATOM 6188 N N . LEU B 2 429 ? 130.118 145.947 154.921 1.00 15.07 429 LEU B N 1
ATOM 6189 C CA . LEU B 2 429 ? 131.343 146.710 155.113 1.00 16.34 429 LEU B CA 1
ATOM 6190 C C . LEU B 2 429 ? 131.139 148.203 154.916 1.00 12.19 429 LEU B C 1
ATOM 6191 O O . LEU B 2 429 ? 132.010 148.987 155.308 1.00 15.32 429 LEU B O 1
ATOM 6196 N N . GLN B 2 430 ? 130.018 148.607 154.316 1.00 15.67 430 GLN B N 1
ATOM 6197 C CA . GLN B 2 430 ? 129.740 150.007 153.999 1.00 13.99 430 GLN B CA 1
ATOM 6198 C C . GLN B 2 430 ? 130.832 150.612 153.123 1.00 16.75 430 GLN B C 1
ATOM 6199 O O . GLN B 2 430 ? 131.138 151.803 153.224 1.00 19.12 430 GLN B O 1
ATOM 6205 N N . SER B 2 431 ? 131.424 149.795 152.258 1.00 15.11 431 SER B N 1
ATOM 6206 C CA . SER B 2 431 ? 132.472 150.247 151.353 1.00 9.38 431 SER B CA 1
ATOM 6207 C C . SER B 2 431 ? 132.592 149.241 150.216 1.00 14.65 431 SER B C 1
ATOM 6208 O O . SER B 2 431 ? 131.757 148.348 150.057 1.00 7.66 431 SER B O 1
ATOM 6211 N N . THR B 2 432 ? 133.651 149.394 149.430 1.00 17.22 432 THR B N 1
ATOM 6212 C CA . THR B 2 432 ? 133.889 148.563 148.262 1.00 12.76 432 THR B CA 1
ATOM 6213 C C . THR B 2 432 ? 135.043 147.599 148.507 1.00 16.17 432 THR B C 1
ATOM 6214 O O . THR B 2 432 ? 136.045 147.945 149.138 1.00 17.90 432 THR B O 1
ATOM 6218 N N . LEU B 2 433 ? 134.889 146.376 147.999 1.00 19.23 433 LEU B N 1
ATOM 6219 C CA . LEU B 2 433 ? 135.976 145.406 148.006 1.00 15.07 433 LEU B CA 1
ATOM 6220 C C . LEU B 2 433 ? 137.082 145.762 147.024 1.00 14.51 433 LEU B C 1
ATOM 6221 O O . LEU B 2 433 ? 138.149 145.140 147.064 1.00 11.63 433 LEU B O 1
ATOM 6226 N N . SER B 2 434 ? 136.853 146.740 146.153 1.00 15.06 434 SER B N 1
ATOM 6227 C CA . SER B 2 434 ? 137.795 147.119 145.114 1.00 15.25 434 SER B CA 1
ATOM 6228 C C . SER B 2 434 ? 137.947 148.632 145.084 1.00 17.41 434 SER B C 1
ATOM 6229 O O . SER B 2 434 ? 137.087 149.369 145.570 1.00 23.77 434 SER B O 1
ATOM 6232 N N . MET B 2 435 ? 139.032 149.083 144.490 1.00 18.75 435 MET B N 1
ATOM 6233 C CA . MET B 2 435 ? 139.278 150.525 144.309 1.00 14.65 435 MET B CA 1
ATOM 6234 C C . MET B 2 435 ? 138.718 150.916 142.951 1.00 8.85 435 MET B C 1
ATOM 6235 O O . MET B 2 435 ? 138.632 150.081 142.113 1.00 15.80 435 MET B O 1
ATOM 6240 N N . GLU B 2 436 ? 138.334 152.171 142.800 1.00 17.53 436 GLU B N 1
ATOM 6241 C CA . GLU B 2 436 ? 137.692 152.763 141.603 1.00 12.09 436 GLU B CA 1
ATOM 6242 C C . GLU B 2 436 ? 136.378 152.048 141.335 1.00 11.88 436 GLU B C 1
ATOM 6243 O O . GLU B 2 436 ? 135.528 152.060 142.185 1.00 13.96 436 GLU B O 1
ATOM 6249 N N . VAL B 2 437 ? 136.191 151.533 140.143 1.00 11.10 437 VAL B N 1
ATOM 6250 C CA . VAL B 2 437 ? 134.943 150.782 139.850 1.00 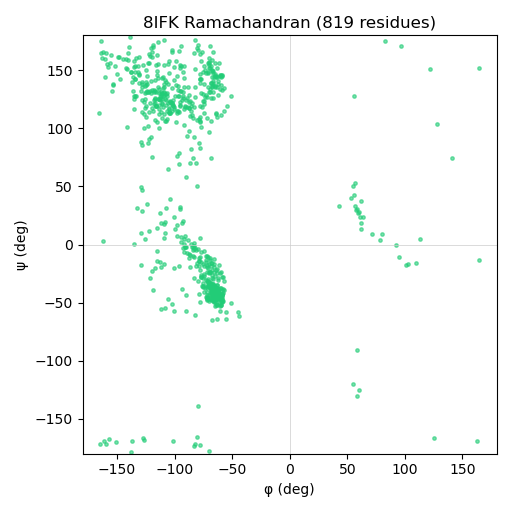8.14 437 VAL B CA 1
ATOM 6251 C C . VAL B 2 437 ? 135.324 149.308 139.763 1.00 12.87 437 VAL B C 1
ATOM 6252 O O . VAL B 2 437 ? 136.456 149.027 139.401 1.00 16.41 437 VAL B O 1
ATOM 6256 N N . PRO B 2 438 ? 134.515 148.373 140.293 1.00 15.30 438 PRO B N 1
ATOM 6257 C CA . PRO B 2 438 ? 134.825 146.951 140.220 1.00 6.44 438 PRO B CA 1
ATOM 6258 C C . PRO B 2 438 ? 134.795 146.284 138.842 1.00 13.56 438 PRO B C 1
ATOM 6259 O O . PRO B 2 438 ? 134.009 146.603 138.001 1.00 14.40 438 PRO B O 1
ATOM 6263 N N . ASN B 2 439 ? 135.695 145.343 138.649 1.00 16.04 439 ASN B N 1
ATOM 6264 C CA . ASN B 2 439 ? 135.621 144.553 137.433 1.00 5.52 439 ASN B CA 1
ATOM 6265 C C . ASN B 2 439 ? 134.779 143.318 137.693 1.00 9.33 439 ASN B C 1
ATOM 6266 O O . ASN B 2 439 ? 135.165 142.486 138.528 1.00 19.22 439 ASN B O 1
ATOM 6271 N N . PRO B 2 440 ? 133.637 143.157 137.034 1.00 11.00 440 PRO B N 1
ATOM 6272 C CA . PRO B 2 440 ? 132.909 141.892 137.139 1.00 7.19 440 PRO B CA 1
ATOM 6273 C C . PRO B 2 440 ? 133.689 140.767 136.483 1.00 6.43 440 PRO B C 1
ATOM 6274 O O . PRO B 2 440 ? 134.445 140.974 135.532 1.00 17.27 440 PRO B O 1
ATOM 6278 N N . ILE B 2 441 ? 133.501 139.565 137.005 1.00 6.12 441 ILE B N 1
ATOM 6279 C CA . ILE B 2 441 ? 134.088 138.373 136.409 1.00 13.46 441 ILE B CA 1
ATOM 6280 C C . ILE B 2 441 ? 133.074 137.767 135.451 1.00 5.45 441 ILE B C 1
ATOM 6281 O O . ILE B 2 441 ? 131.892 137.617 135.788 1.00 16.76 441 ILE B O 1
ATOM 6286 N N . PHE B 2 442 ? 133.526 137.453 134.242 1.00 4.24 442 PHE B N 1
ATOM 6287 C CA . PHE B 2 442 ? 132.654 136.851 133.245 1.00 8.90 442 PHE B CA 1
ATOM 6288 C C . PHE B 2 442 ? 132.664 135.341 133.425 1.00 6.16 442 PHE B C 1
ATOM 6289 O O . PHE B 2 442 ? 133.710 134.700 133.282 1.00 17.03 442 PHE B O 1
ATOM 6297 N N . ILE B 2 443 ? 131.506 134.775 133.743 1.00 2.31 443 ILE B N 1
ATOM 6298 C CA . ILE B 2 443 ? 131.362 133.350 133.995 1.00 5.92 443 ILE B CA 1
ATOM 6299 C C . ILE B 2 443 ? 130.567 132.747 132.849 1.00 8.18 443 ILE B C 1
ATOM 6300 O O . ILE B 2 443 ? 129.408 133.117 132.621 1.00 18.51 443 ILE B O 1
ATOM 6305 N N . GLU B 2 444 ? 131.190 131.822 132.130 1.00 8.64 444 GLU B N 1
ATOM 6306 C CA . GLU B 2 444 ? 130.567 131.113 131.027 1.00 10.61 444 GLU B CA 1
ATOM 6307 C C . GLU B 2 444 ? 130.412 129.644 131.385 1.00 14.40 444 GLU B C 1
ATOM 6308 O O . GLU B 2 444 ? 131.346 129.019 131.894 1.00 21.30 444 GLU B O 1
ATOM 6314 N N . ILE B 2 445 ? 129.233 129.091 131.117 1.00 20.01 445 ILE B N 1
ATOM 6315 C CA . ILE B 2 445 ? 129.075 127.647 131.200 1.00 18.56 445 ILE B CA 1
ATOM 6316 C C . ILE B 2 445 ? 129.503 127.106 129.845 1.00 18.54 445 ILE B C 1
ATOM 6317 O O . ILE B 2 445 ? 128.673 126.861 128.963 1.00 25.70 445 ILE B O 1
ATOM 6322 N N . ASN B 2 446 ? 130.816 126.946 129.669 1.00 16.47 446 ASN B N 1
ATOM 6323 C CA . ASN B 2 446 ? 131.357 126.553 128.374 1.00 20.12 446 ASN B CA 1
ATOM 6324 C C . ASN B 2 446 ? 130.904 125.153 127.995 1.00 21.59 446 ASN B C 1
ATOM 6325 O O . ASN B 2 446 ? 130.541 124.894 126.841 1.00 27.43 446 ASN B O 1
ATOM 6330 N N . LYS B 2 447 ? 130.917 124.238 128.955 1.00 23.89 447 LYS B N 1
ATOM 6331 C CA . LYS B 2 447 ? 130.595 122.844 128.714 1.00 20.11 447 LYS B CA 1
ATOM 6332 C C . LYS B 2 447 ? 129.654 122.351 129.802 1.00 18.87 447 LYS B C 1
ATOM 6333 O O . LYS B 2 447 ? 129.711 122.807 130.947 1.00 18.97 447 LYS B O 1
ATOM 6339 N N . GLY B 2 448 ? 128.785 121.416 129.435 1.00 22.48 448 GLY B N 1
ATOM 6340 C CA . GLY B 2 448 ? 127.805 120.883 130.355 1.00 20.23 448 GLY B CA 1
ATOM 6341 C C . GLY B 2 448 ? 126.574 121.763 130.471 1.00 25.41 448 GLY B C 1
ATOM 6342 O O . GLY B 2 448 ? 126.486 122.856 129.907 1.00 30.38 448 GLY B O 1
ATOM 6343 N N . GLU B 2 449 ? 125.600 121.264 131.226 1.00 26.31 449 GLU B N 1
ATOM 6344 C CA . GLU B 2 449 ? 124.332 121.951 131.438 1.00 26.03 449 GLU B CA 1
ATOM 6345 C C . GLU B 2 449 ? 124.190 122.286 132.914 1.00 29.16 449 GLU B C 1
ATOM 6346 O O . GLU B 2 449 ? 124.290 121.399 133.768 1.00 31.36 449 GLU B O 1
ATOM 6352 N N . ALA B 2 450 ? 123.958 123.563 133.211 1.00 23.37 450 ALA B N 1
ATOM 6353 C CA . ALA B 2 450 ? 123.729 124.007 134.576 1.00 21.19 450 ALA B CA 1
ATOM 6354 C C . ALA B 2 450 ? 122.949 125.311 134.551 1.00 23.79 450 ALA B C 1
ATOM 6355 O O . ALA B 2 450 ? 122.984 126.053 133.565 1.00 24.00 450 ALA B O 1
ATOM 6357 N N . GLU B 2 451 ? 122.243 125.583 135.644 1.00 26.63 451 GLU B N 1
ATOM 6358 C CA . GLU B 2 451 ? 121.567 126.863 135.793 1.00 25.93 451 GLU B CA 1
ATOM 6359 C C . GLU B 2 451 ? 122.594 127.947 136.087 1.00 25.47 451 GLU B C 1
ATOM 6360 O O . GLU B 2 451 ? 123.398 127.819 137.016 1.00 27.50 451 GLU B O 1
ATOM 6366 N N . ILE B 2 452 ? 122.568 129.019 135.293 1.00 19.71 452 ILE B N 1
ATOM 6367 C CA . ILE B 2 452 ? 123.590 130.053 135.415 1.00 15.42 452 ILE B CA 1
ATOM 6368 C C . ILE B 2 452 ? 123.481 130.767 136.757 1.00 17.75 452 ILE B C 1
ATOM 6369 O O . ILE B 2 452 ? 124.495 131.130 137.364 1.00 19.88 452 ILE B O 1
ATOM 6374 N N . GLN B 2 453 ? 122.256 130.969 137.250 1.00 22.08 453 GLN B N 1
ATOM 6375 C CA . GLN B 2 453 ? 122.081 131.610 138.549 1.00 13.81 453 GLN B CA 1
ATOM 6376 C C . GLN B 2 453 ? 122.699 130.774 139.661 1.00 17.14 453 GLN B C 1
ATOM 6377 O O . GLN B 2 453 ? 123.354 131.311 140.563 1.00 23.61 453 GLN B O 1
ATOM 6383 N N . GLN B 2 454 ? 122.511 129.453 139.607 1.00 19.39 454 GLN B N 1
ATOM 6384 C CA . GLN B 2 454 ? 123.126 128.576 140.597 1.00 16.68 454 GLN B CA 1
ATOM 6385 C C . GLN B 2 454 ? 124.645 128.609 140.489 1.00 15.73 454 GLN B C 1
ATOM 6386 O O . GLN B 2 454 ? 125.348 128.552 141.504 1.00 21.60 454 GLN B O 1
ATOM 6392 N N . VAL B 2 455 ? 125.170 128.700 139.265 1.00 15.86 455 VAL B N 1
ATOM 6393 C CA . VAL B 2 455 ? 126.616 128.766 139.075 1.00 6.24 455 VAL B CA 1
ATOM 6394 C C . VAL B 2 455 ? 127.181 130.040 139.693 1.00 14.22 455 VAL B C 1
ATOM 6395 O O . VAL B 2 455 ? 128.214 130.013 140.374 1.00 20.50 455 VAL B O 1
ATOM 6399 N N . LEU B 2 456 ? 126.517 131.176 139.467 1.00 19.16 456 LEU B N 1
ATOM 6400 C CA . LEU B 2 456 ? 126.984 132.426 140.059 1.00 9.04 456 LEU B CA 1
ATOM 6401 C C . LEU B 2 456 ? 126.840 132.409 141.575 1.00 16.73 456 LEU B C 1
ATOM 6402 O O . LEU B 2 456 ? 127.681 132.967 142.287 1.00 18.50 456 LEU B O 1
ATOM 6407 N N . LYS B 2 457 ? 125.780 131.777 142.086 1.00 18.57 457 LYS B N 1
ATOM 6408 C CA . LYS B 2 457 ? 125.643 131.609 143.530 1.00 8.02 457 LYS B CA 1
ATOM 6409 C C . LYS B 2 457 ? 126.802 130.800 144.098 1.00 8.73 457 LYS B C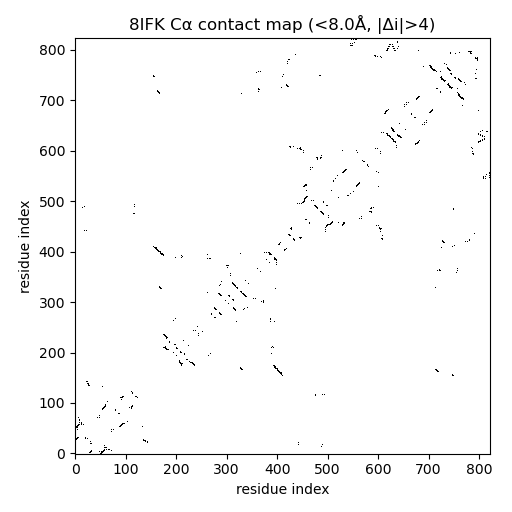 1
ATOM 6410 O O . LYS B 2 457 ? 127.380 131.162 145.130 1.00 21.60 457 LYS B O 1
ATOM 6416 N N . ASP B 2 458 ? 127.163 129.708 143.422 1.00 10.34 458 ASP B N 1
ATOM 6417 C CA . ASP B 2 458 ? 128.278 128.882 143.869 1.00 7.15 458 ASP B CA 1
ATOM 6418 C C . ASP B 2 458 ? 129.590 129.652 143.828 1.00 9.65 458 ASP B C 1
ATOM 6419 O O . ASP B 2 458 ? 130.420 129.523 144.731 1.00 17.76 458 ASP B O 1
ATOM 6424 N N . ILE B 2 459 ? 129.799 130.453 142.782 1.00 12.16 459 ILE B N 1
ATOM 6425 C CA . ILE B 2 459 ? 131.043 131.211 142.669 1.00 11.08 459 ILE B CA 1
ATOM 6426 C C . ILE B 2 459 ? 131.115 132.294 143.742 1.00 11.26 459 ILE B C 1
ATOM 6427 O O . ILE B 2 459 ? 132.174 132.527 144.339 1.00 18.05 459 ILE B O 1
ATOM 6432 N N . LEU B 2 460 ? 129.994 132.967 144.013 1.00 11.03 460 LEU B N 1
ATOM 6433 C CA . LEU B 2 460 ? 129.966 133.945 145.095 1.00 9.72 460 LEU B CA 1
ATOM 6434 C C . LEU B 2 460 ? 130.238 133.281 146.438 1.00 11.21 460 LEU B C 1
ATOM 6435 O O . LEU B 2 460 ? 130.916 133.856 147.297 1.00 18.66 460 LEU B O 1
ATOM 6440 N N . ALA B 2 461 ? 129.707 132.073 146.642 1.00 13.06 461 ALA B N 1
ATOM 6441 C CA . ALA B 2 461 ? 130.005 131.335 147.865 1.00 10.38 461 ALA B CA 1
ATOM 6442 C C . ALA B 2 461 ? 131.484 130.980 147.951 1.00 13.35 461 ALA B C 1
ATOM 6443 O O . ALA B 2 461 ? 132.099 131.105 149.016 1.00 20.12 461 ALA B O 1
ATOM 6445 N N . LEU B 2 462 ? 132.074 130.545 146.836 1.00 15.53 462 LEU B N 1
ATOM 6446 C CA . LEU B 2 462 ? 133.475 130.140 146.831 1.00 10.16 462 LEU B CA 1
ATOM 6447 C C . LEU B 2 462 ? 134.424 131.322 146.955 1.00 11.49 462 LEU B C 1
ATOM 6448 O O . LEU B 2 462 ? 135.585 131.130 147.326 1.00 18.05 462 LEU B O 1
ATOM 6453 N N . THR B 2 463 ? 133.962 132.535 146.657 1.00 11.01 463 THR B N 1
ATOM 6454 C CA . THR B 2 463 ? 134.785 133.711 146.912 1.00 6.20 463 THR B CA 1
ATOM 6455 C C . THR B 2 463 ? 135.031 133.939 148.398 1.00 12.90 463 THR B C 1
ATOM 6456 O O . THR B 2 463 ? 135.885 134.761 148.749 1.00 19.24 463 THR B O 1
ATOM 6460 N N . LYS B 2 464 ? 134.304 133.241 149.272 1.00 13.71 464 LYS B N 1
ATOM 6461 C CA . LYS B 2 464 ? 134.425 133.436 150.710 1.00 7.36 464 LYS B CA 1
ATOM 6462 C C . LYS B 2 464 ? 135.531 132.600 151.345 1.00 12.98 464 LYS B C 1
ATOM 6463 O O . LYS B 2 464 ? 135.972 132.929 152.451 1.00 22.47 464 LYS B O 1
ATOM 6469 N N . LEU B 2 465 ? 135.994 131.539 150.682 1.00 6.61 465 LEU B N 1
ATOM 6470 C CA . LEU B 2 465 ? 136.895 130.575 151.301 1.00 7.70 465 LEU B CA 1
ATOM 6471 C C . LEU B 2 465 ? 138.363 130.883 151.061 1.00 7.49 465 LEU B C 1
ATOM 6472 O O . LEU B 2 465 ? 139.199 129.982 151.187 1.00 19.69 465 LEU B O 1
ATOM 6477 N N . ASN B 2 466 ? 138.704 132.119 150.722 1.00 8.68 466 ASN B N 1
ATOM 6478 C CA . ASN B 2 466 ? 140.111 132.479 150.593 1.00 11.19 466 ASN B CA 1
ATOM 6479 C C . ASN B 2 466 ? 140.722 132.477 151.986 1.00 15.95 466 ASN B C 1
ATOM 6480 O O . ASN B 2 466 ? 140.593 133.445 152.735 1.00 16.79 466 ASN B O 1
ATOM 6485 N N . TYR B 2 467 ? 141.374 131.375 152.349 1.00 21.09 467 TYR B N 1
ATOM 6486 C CA . TYR B 2 467 ? 142.052 131.276 153.633 1.00 18.10 467 TYR B CA 1
ATOM 6487 C C . TYR B 2 467 ? 143.453 131.864 153.600 1.00 17.12 467 TYR B C 1
ATOM 6488 O O . TYR B 2 467 ? 144.074 132.012 154.658 1.00 17.44 467 TYR B O 1
ATOM 6497 N N . ASN B 2 468 ? 143.959 132.198 152.413 1.00 16.31 468 ASN B N 1
ATOM 6498 C CA . ASN B 2 468 ? 145.210 132.933 152.304 1.00 15.65 468 ASN B CA 1
ATOM 6499 C C . ASN B 2 468 ? 145.059 134.378 152.757 1.00 16.32 468 ASN B C 1
ATOM 6500 O O . ASN B 2 468 ? 146.058 135.018 153.097 1.00 14.34 468 ASN B O 1
ATOM 6505 N N . ALA B 2 469 ? 143.832 134.895 152.789 1.00 14.98 469 ALA B N 1
ATOM 6506 C CA . ALA B 2 469 ? 143.556 136.279 153.140 1.00 16.62 469 ALA B CA 1
ATOM 6507 C C . ALA B 2 469 ? 142.393 136.349 154.116 1.00 18.25 469 ALA B C 1
ATOM 6508 O O . ALA B 2 469 ? 141.432 135.585 154.003 1.00 18.43 469 ALA B O 1
ATOM 6510 N N . CYS B 2 470 ? 142.474 137.274 155.071 1.00 16.88 470 CYS B N 1
ATOM 6511 C CA . CYS B 2 470 ? 141.353 137.548 155.967 1.00 11.84 470 CYS B CA 1
ATOM 6512 C C . CYS B 2 470 ? 140.612 138.765 155.422 1.00 16.51 470 CYS B C 1
ATOM 6513 O O . CYS B 2 470 ? 140.727 139.884 155.924 1.00 26.82 470 CYS B O 1
ATOM 6516 N N . ILE B 2 471 ? 139.841 138.526 154.367 1.00 15.62 471 ILE B N 1
ATOM 6517 C CA . ILE B 2 471 ? 139.076 139.560 153.689 1.00 15.68 471 ILE B CA 1
ATOM 6518 C C . ILE B 2 471 ? 137.607 139.170 153.741 1.00 18.21 471 ILE B C 1
ATOM 6519 O O . ILE B 2 471 ? 137.256 138.017 153.997 1.00 20.32 471 ILE B O 1
ATOM 6524 N N . TYR B 2 472 ? 136.741 140.156 153.499 1.00 10.82 472 TYR B N 1
ATOM 6525 C CA . TYR B 2 472 ? 135.309 139.881 153.458 1.00 8.62 472 TYR B CA 1
ATOM 6526 C C . TYR B 2 472 ? 134.985 138.866 152.371 1.00 16.88 472 TYR B C 1
ATOM 6527 O O . TYR B 2 472 ? 134.268 137.887 152.611 1.00 23.20 472 TYR B O 1
ATOM 6536 N N . ALA B 2 473 ? 135.513 139.080 151.170 1.00 14.41 473 ALA B N 1
ATOM 6537 C CA . ALA B 2 473 ? 135.298 138.163 150.062 1.00 11.58 473 ALA B CA 1
ATOM 6538 C C . ALA B 2 473 ? 136.345 138.435 148.994 1.00 16.68 473 ALA B C 1
ATOM 6539 O O . ALA B 2 473 ? 136.949 139.510 148.949 1.00 13.44 473 ALA B O 1
ATOM 6541 N N . ASP B 2 474 ? 136.540 137.449 148.128 1.00 19.26 474 ASP B N 1
ATOM 6542 C CA . ASP B 2 474 ? 137.546 137.509 147.080 1.00 14.09 474 ASP B CA 1
ATOM 6543 C C . ASP B 2 474 ? 136.916 137.908 145.751 1.00 10.21 474 ASP B C 1
ATOM 6544 O O . ASP B 2 474 ? 135.712 137.757 145.533 1.00 15.87 474 ASP B O 1
ATOM 6549 N N . GLY B 2 475 ? 137.757 138.437 144.861 1.00 5.49 475 GLY B N 1
ATOM 6550 C CA . GLY B 2 475 ? 137.299 138.758 143.521 1.00 8.67 475 GLY B CA 1
ATOM 6551 C C . GLY B 2 475 ? 136.946 137.536 142.701 1.00 12.25 475 GLY B C 1
ATOM 6552 O O . GLY B 2 475 ? 136.033 137.583 141.872 1.00 17.35 475 GLY B O 1
ATOM 6553 N N . GLU B 2 476 ? 137.658 136.437 142.909 1.00 9.81 476 GLU B N 1
ATOM 6554 C CA . GLU B 2 476 ? 137.459 135.194 142.185 1.00 11.87 476 GLU B CA 1
ATOM 6555 C C . GLU B 2 476 ? 137.162 134.066 143.162 1.00 16.92 476 GLU B C 1
ATOM 6556 O O . GLU B 2 476 ? 137.522 134.146 144.343 1.00 16.94 476 GLU B O 1
ATOM 6562 N N . PRO B 2 477 ? 136.491 133.006 142.711 1.00 21.24 477 PRO B N 1
ATOM 6563 C CA . PRO B 2 477 ? 136.205 131.884 143.610 1.00 19.87 477 PRO B CA 1
ATOM 6564 C C . PRO B 2 477 ? 137.486 131.223 144.095 1.00 16.69 477 PRO B C 1
ATOM 6565 O O . PRO B 2 477 ? 138.517 131.244 143.421 1.00 19.19 477 PRO B O 1
ATOM 6569 N N . VAL B 2 478 ? 137.409 130.637 145.294 1.00 14.90 478 VAL B N 1
ATOM 6570 C CA . VAL B 2 478 ? 138.566 129.974 145.881 1.00 13.06 478 VAL B CA 1
ATOM 6571 C C . VAL B 2 478 ? 139.063 128.838 145.000 1.00 14.13 478 VAL B C 1
ATOM 6572 O O . VAL B 2 478 ? 140.239 128.470 145.077 1.00 20.19 478 VAL B O 1
ATOM 6576 N N . THR B 2 479 ? 138.198 128.285 144.147 1.00 15.39 479 THR B N 1
ATOM 6577 C CA . THR B 2 479 ? 138.626 127.256 143.206 1.00 15.55 479 THR B CA 1
ATOM 6578 C C . THR B 2 479 ? 139.791 127.749 142.357 1.00 16.47 479 THR B C 1
ATOM 6579 O O . THR B 2 479 ? 140.905 127.220 142.438 1.00 21.50 479 THR B O 1
ATOM 6583 N N . LEU B 2 480 ? 139.549 128.785 141.550 1.00 13.81 480 LEU B N 1
ATOM 6584 C CA . LEU B 2 480 ? 140.582 129.299 140.656 1.00 10.48 480 LEU B CA 1
ATOM 6585 C C . LEU B 2 480 ? 141.760 129.878 141.427 1.00 12.72 480 LEU B C 1
ATOM 6586 O O . LEU B 2 480 ? 142.915 129.675 141.042 1.00 17.91 480 LEU B O 1
ATOM 6591 N N . ARG B 2 481 ? 141.489 130.606 142.512 1.00 13.51 481 ARG B N 1
ATOM 6592 C CA . ARG B 2 481 ? 142.565 131.248 143.262 1.00 13.84 481 ARG B CA 1
ATOM 6593 C C . ARG B 2 481 ? 143.521 130.220 143.853 1.00 17.08 481 ARG B C 1
ATOM 6594 O O . ARG B 2 481 ? 144.743 130.309 143.673 1.00 20.94 481 ARG B O 1
ATOM 6602 N N . PHE B 2 482 ? 142.981 129.228 144.561 1.00 19.58 482 PHE B N 1
ATOM 6603 C CA . PHE B 2 482 ? 143.836 128.218 145.165 1.00 15.24 482 PHE B CA 1
ATOM 6604 C C . PHE B 2 482 ? 144.459 127.316 144.112 1.00 17.74 482 PHE B C 1
ATOM 6605 O O . PHE B 2 482 ? 145.600 126.875 144.280 1.00 27.48 482 PHE B O 1
ATOM 6613 N N . ALA B 2 483 ? 143.747 127.044 143.014 1.00 14.15 483 ALA B N 1
ATOM 6614 C CA . ALA B 2 483 ? 144.349 126.281 141.929 1.00 18.74 483 ALA B CA 1
ATOM 6615 C C . ALA B 2 483 ? 145.555 127.009 141.359 1.00 21.88 483 ALA B C 1
ATOM 6616 O O . ALA B 2 483 ? 146.595 126.394 141.111 1.00 23.27 483 ALA B O 1
ATOM 6618 N N . ASN B 2 484 ? 145.444 128.324 141.163 1.00 20.18 484 ASN B N 1
ATOM 6619 C CA . ASN B 2 484 ? 146.576 129.101 140.674 1.00 18.84 484 ASN B CA 1
ATOM 6620 C C . ASN B 2 484 ? 147.718 129.111 141.680 1.00 20.05 484 ASN B C 1
ATOM 6621 O O . ASN B 2 484 ? 148.888 128.993 141.300 1.00 20.69 484 ASN B O 1
ATOM 6626 N N . LYS B 2 485 ? 147.401 129.260 142.970 1.00 23.05 485 LYS B N 1
ATOM 6627 C CA . LYS B 2 485 ? 148.453 129.268 143.983 1.00 21.04 485 LYS B CA 1
ATOM 6628 C C . LYS B 2 485 ? 149.225 127.953 143.983 1.00 24.02 485 LYS B C 1
ATOM 6629 O O . LYS B 2 485 ? 150.456 127.944 143.848 1.00 30.95 485 LYS B O 1
ATOM 6635 N N . ILE B 2 486 ? 148.516 126.829 144.088 1.00 22.47 486 ILE B N 1
ATOM 6636 C CA . ILE B 2 486 ? 149.203 125.543 144.101 1.00 20.40 486 ILE B CA 1
ATOM 6637 C C . ILE B 2 486 ? 149.847 125.232 142.751 1.00 21.94 486 ILE B C 1
ATOM 6638 O O . ILE B 2 486 ? 150.869 124.547 142.705 1.00 29.63 486 ILE B O 1
ATOM 6643 N N . GLY B 2 487 ? 149.304 125.738 141.640 1.00 24.90 487 GLY B N 1
ATOM 6644 C CA . GLY B 2 487 ? 149.920 125.479 140.348 1.00 18.37 487 GLY B CA 1
ATOM 6645 C C . GLY B 2 487 ? 151.224 126.225 140.149 1.00 18.60 487 GLY B C 1
ATOM 6646 O O . GLY B 2 487 ? 152.216 125.647 139.696 1.00 27.62 487 GLY B O 1
ATOM 6647 N N . GLU B 2 488 ? 151.245 127.518 140.484 1.00 20.55 488 GLU B N 1
ATOM 6648 C CA . GLU B 2 488 ? 152.495 128.262 140.422 1.00 27.65 488 GLU B CA 1
ATOM 6649 C C . GLU B 2 488 ? 153.489 127.721 141.431 1.00 29.33 488 GLU B C 1
ATOM 6650 O O . GLU B 2 488 ? 154.703 127.840 141.232 1.00 33.66 488 GLU B O 1
ATOM 6656 N N . ILE B 2 489 ? 152.993 127.129 142.518 1.00 30.62 489 ILE B N 1
ATOM 6657 C CA . ILE B 2 489 ? 153.888 126.570 143.517 1.00 28.45 489 ILE B CA 1
ATOM 6658 C C . ILE B 2 489 ? 154.499 125.265 143.010 1.00 30.46 489 ILE B C 1
ATOM 6659 O O . ILE B 2 489 ? 155.696 125.010 143.189 1.00 36.34 489 ILE B O 1
ATOM 6664 N N . LEU B 2 490 ? 153.689 124.431 142.352 1.00 28.71 490 LEU B N 1
ATOM 6665 C CA . LEU B 2 490 ? 154.153 123.139 141.856 1.00 27.06 490 LEU B CA 1
ATOM 6666 C C . LEU B 2 490 ? 155.064 123.290 140.645 1.00 31.75 490 LEU B C 1
ATOM 6667 O O . LEU B 2 490 ? 156.014 122.517 140.481 1.00 34.56 490 LEU B O 1
ATOM 6672 N N . THR B 2 491 ? 154.785 124.264 139.776 1.00 32.14 491 THR B N 1
ATOM 6673 C CA . THR B 2 491 ? 155.633 124.459 138.606 1.00 33.89 491 THR B CA 1
ATOM 6674 C C . THR B 2 491 ? 157.043 124.896 138.981 1.00 34.13 491 THR B C 1
ATOM 6675 O O . THR B 2 491 ? 157.952 124.791 138.151 1.00 34.43 491 THR B O 1
ATOM 6679 N N . ALA B 2 492 ? 157.247 125.378 140.209 1.00 34.73 492 ALA B N 1
ATOM 6680 C CA . ALA B 2 492 ? 158.586 125.738 140.656 1.00 37.12 492 ALA B CA 1
ATOM 6681 C C . ALA B 2 492 ? 159.473 124.519 140.869 1.00 39.44 492 ALA B C 1
ATOM 6682 O O . ALA B 2 492 ? 160.700 124.647 140.803 1.00 39.78 492 ALA B O 1
ATOM 6684 N N . SER B 2 493 ? 158.881 123.353 141.122 1.00 38.97 493 SER B N 1
ATOM 6685 C CA . SER B 2 493 ? 159.620 122.107 141.331 1.00 37.13 493 SER B CA 1
ATOM 6686 C C . SER B 2 493 ? 160.645 122.229 142.455 1.00 37.37 493 SER B C 1
ATOM 6687 O O . SER B 2 493 ? 160.931 121.259 143.155 1.00 36.51 493 SER B O 1
ATOM 6690 N N . THR B 2 498 ? 154.850 113.545 144.803 1.00 46.82 498 THR B N 1
ATOM 6691 C CA . THR B 2 498 ? 153.423 113.802 144.951 1.00 49.28 498 THR B CA 1
ATOM 6692 C C . THR B 2 498 ? 153.190 114.907 145.978 1.00 48.93 498 THR B C 1
ATOM 6693 O O . THR B 2 498 ? 153.568 114.771 147.142 1.00 45.53 498 THR B O 1
ATOM 6697 N N . PRO B 2 499 ? 152.579 116.009 145.538 1.00 46.68 499 PRO B N 1
ATOM 6698 C CA . PRO B 2 499 ? 152.375 117.136 146.442 1.00 43.37 499 PRO B CA 1
ATOM 6699 C C . PRO B 2 499 ? 151.266 116.848 147.438 1.00 43.96 499 PRO B C 1
ATOM 6700 O O . PRO B 2 499 ? 150.352 116.053 147.160 1.00 44.67 499 PRO B O 1
ATOM 6704 N N . PRO B 2 500 ? 151.301 117.477 148.611 1.00 35.62 500 PRO B N 1
ATOM 6705 C CA . PRO B 2 500 ? 150.242 117.258 149.602 1.00 34.06 500 PRO B CA 1
ATOM 6706 C C . PRO B 2 500 ? 148.923 117.879 149.170 1.00 35.91 500 PRO B C 1
ATOM 6707 O O . PRO B 2 500 ? 148.878 118.811 148.365 1.00 40.14 500 PRO B O 1
ATOM 6711 N N . LEU B 2 501 ? 147.836 117.345 149.722 1.00 36.42 501 LEU B N 1
ATOM 6712 C CA . LEU B 2 501 ? 146.493 117.787 149.372 1.00 35.33 501 LEU B CA 1
ATOM 6713 C C . LEU B 2 501 ? 145.982 118.931 150.239 1.00 37.05 501 LEU B C 1
ATOM 6714 O O . LEU B 2 501 ? 144.911 119.472 149.948 1.00 40.19 501 LEU B O 1
ATOM 6719 N N . ALA B 2 502 ? 146.708 119.314 151.286 1.00 32.93 502 ALA B N 1
ATOM 6720 C CA . ALA B 2 502 ? 146.265 120.412 152.135 1.00 28.91 502 ALA B CA 1
ATOM 6721 C C . ALA B 2 502 ? 146.777 121.742 151.597 1.00 30.02 502 ALA B C 1
ATOM 6722 O O . ALA B 2 502 ? 147.944 121.870 151.218 1.00 36.18 502 ALA B O 1
ATOM 6724 N N . PHE B 2 503 ? 145.894 122.741 151.575 1.00 21.54 503 PHE B N 1
ATOM 6725 C CA . PHE B 2 503 ? 146.211 124.031 150.976 1.00 24.37 503 PHE B CA 1
ATOM 6726 C C . PHE B 2 503 ? 147.200 124.852 151.791 1.00 24.83 503 PHE B C 1
ATOM 6727 O O . PHE B 2 503 ? 147.792 125.788 151.245 1.00 29.17 503 PHE B O 1
ATOM 6735 N N . LYS B 2 504 ? 147.400 124.531 153.071 1.00 22.81 504 LYS B N 1
ATOM 6736 C CA . LYS B 2 504 ? 148.302 125.319 153.902 1.00 23.28 504 LYS B CA 1
ATOM 6737 C C . LYS B 2 504 ? 149.763 125.170 153.500 1.00 28.12 504 LYS B C 1
ATOM 6738 O O . LYS B 2 504 ? 150.600 125.940 153.981 1.00 28.67 504 LYS B O 1
ATOM 6744 N N . TYR B 2 505 ? 150.088 124.208 152.641 1.00 29.63 505 TYR B N 1
ATOM 6745 C CA . TYR B 2 505 ? 151.450 124.013 152.167 1.00 27.02 505 TYR B CA 1
ATOM 6746 C C . TYR B 2 505 ? 151.749 124.799 150.899 1.00 28.88 505 TYR B C 1
ATOM 6747 O O . TYR B 2 505 ? 152.886 124.759 150.416 1.00 30.58 505 TYR B O 1
ATOM 6756 N N . TYR B 2 506 ? 150.738 125.494 150.394 1.00 25.55 506 TYR B N 1
ATOM 6757 C CA . TYR B 2 506 ? 150.888 126.295 149.160 1.00 27.74 506 TYR B CA 1
ATOM 6758 C C . TYR B 2 506 ? 150.637 127.782 149.401 1.00 31.25 506 TYR B C 1
ATOM 6759 O O . TYR B 2 506 ? 151.354 128.614 148.832 1.00 34.81 506 TYR B O 1
ATOM 6768 N N . ILE B 2 507 ? 149.653 128.094 150.240 1.00 27.06 507 ILE B N 1
ATOM 6769 C CA . ILE B 2 507 ? 149.216 129.491 150.518 1.00 23.75 507 ILE B CA 1
ATOM 6770 C C . ILE B 2 507 ? 150.028 130.096 151.665 1.00 25.20 507 ILE B C 1
ATOM 6771 O O . ILE B 2 507 ? 149.860 131.332 151.882 1.00 25.36 507 ILE B O 1
#

Sequence (823 aa):
RNKIFISHATPEDDDFTRWLSLKLIGLGYEVWCDILFLDKFWSTIEKEIRENTCKFLIVSSTAGNKREGVLKELAVATKVKKHLQDDMFIIPLAIDENLSYDDINIEIVRLIDFKKSWAKGLQDLLDAFEKQNVPKKPPDHSKSNLLYQQIFLHDKQAIEKEETYDSNWFPIISFPNELRFHRYDWRLPKQFDVRTLAFPAIRYKEYLCTFAWEYDFIHQLPKTETYNGQESIRISTSDILSGRYDTDFIRNYECQRLIVQLINKAFELRMKDKNVREYQMSKTFAYWIEKGKLEKDKFEKIKLVGKQKNKYWHFGISAAGKLYPSPVLMVSSHIIFTMDGINLIKSKSIQHSSRRKQGKNWWNDKWREKLLAFIRFLSDDQNAIYLNVGSEEKILISNKPLKFFGKMSYVTPSMKELIYIEEPSILFAHGQKCTDPRDGLALFGPLNQIYGIKSGVVGTQKGLQIFKSYLDKIQKPIYNHNNITRPMFPGFEAVFGCKWESQNIVFKEITTYDLVTLFNDKIITANRVDVWFVIVPEEDAQFHDQLKARLLEHTIPTQILRESTLAWRDFKNTFGAPIRDFSKIEGHLAWTISTAAYYKAGGKPWKLGDIRPGVCYLGLVYKKIEQNACCAAQMFLGPWYNPEKGEYHLKPKEAKALLTQALESYKEQNKSYPKEVFIHARTRFNDEEWNAFNEVTPKNTNLVGVTITKSKPLKLYKTEGAFPIMRGNAYIVDEKKAFLWTLGFVPKLQSTLSMEVPNPIFIEINKGEAEIQQVLKDILALTKLNYNACIYADGEPVTLRFANKIGEILTASTPPLAFKYYI

Foldseek 3Di:
DAEEEEFEDPPPCCVLVLVLQLVQVLQFGRYDYPLLDDPDDVVNLLVCLQPVHQAYEYAFEPSLQDDDRSVVSVVSNVVNCVVVVDLHRYPYEAQYPPQDQPNGDPVHNVHAYCPVHVVRSSVVVVVVCVVDVRDGDHRHSVVSVVSCCVRVCVQPDKDQDKDKDFALWWAFPDFQFKWKWFQPQVLQPPPDDQLPALFDWDNQPSTITFSADQCQRCPVRVSSPPGDRVPMDIDGPCCLLVLNDADPSAGSVRVQVSVQSRVQSLVVSLLVVLQWDWDDDPPFIWTWHFPPPDDVCDFPNARQWDDDPQKIWGWIWTWGFDRVVHTIIRIDIFIFIARHRHHGDPDVVVRVVVRCVVCPPQDDVNRVVNSLRVLCSQPDDRFWHWRPRYPPTTTTTGSGGDMDIDSIDHDDDD/DFDWDFQPFFWWAAAPRDTDQALQVRLLPRNFRFADAEFQEEEEEAPLLLVLVQVLQVVQQDWAAALDCLLPPTRRHLCSRHVHDDHSVSYDYQHDPQVVVLVRRLCSPVVVVPGLAYEYEAEPVYPCRVLLSLFVCQVVPGQYHYHYSCLSPQQVDPDPVNGGPDDCRRPGRQSSLLVSLLSCVSSPTHRIQGSDDDAQEKEKEWEWDPQCPIKIWIAIDDVAIDIDDDDDDSEAALVRLLVVLLRSQVVCCVVVVDGGQEYEYEYQDFYDPRSVVSNVVNHDPSYFYWYKHKHWPPPDFQADVPDPFGDEARIKRPPDQFKIWGRLWGAHVSSRHTPDPDTGITIIIGRNDTDDGVSVVNNVFSSQQCRPSSGSGSGHRTGVNNVLRVQVHSSNSSHVGDNRSSSRD

Secondary structure (DSSP, 8-state):
--EEEEE--TTT-HHHHHHHHHHHHHTT-EEEEGGG-S---HHHHHHIIIIIEEEEEEE--HHHHS-HHHHHHHHHHHHHHHHHT-TTSEEEEB--SSS-TT-S-HHHHT--B-SS-HHHHHHHHHHHHHHTT----S--HHHHHHHIIIIITTTSS-B---EEEE-SEEEEEE--SEEEEE--SSSS-TT--GGGSSS--EEETTEEEESS-TTTTTTT-GGGTT--GGGSEEEEHHHHHTT---BTTB-HHHHHHHHHHHHHHHHHHHHHTTT-EEEE-SSSEEEEPPTTSSGGGEETTEESEEEETTEEEEEEEEEEEE-SSSSEEEEEEEEEEESSSSSB---HHHHHHHHHHHHSS--HHHHHHHHHHHHHHS-SBTTEEEE-SSSS--EEEESSPPEEEES-B-PPP-/-EEEEEPPPPPEE-GGG-EES-HHHHHHHT--SS------EEEEE-HHHHHHHHHHHHHHHS-B--S-TTTS--B--HHHHHSS---GGGEEEEE---HHHHHHHHHHHHHH---SEEEEEE----TTHHHHHHHHTTTTT--EEEEEHHHHTTTT-B-SSSSBSS--STTHHHHHHHHHHHHHHHTT----EESS--TTEEEEEEEEEE---EEEEEEEEP--EEEEEESSSSS--HHHHHHHHHHHHHHHHHHHSS--SEEEEEESSPPPHHHHHHHHTTS-TTSEEEEEEEES--S---EESSSSS-PBTTEEE--SSSEEEE-SSSEETTTTEESSSSSPPPEEEEEEES---HHHHHHHHHHHTT--TTS--S--SS-HHHHHHHHHHHHHTT----S-GGGT-

Solvent-accessible surface area: 35313 Å² total; per-residue (Å²): 192,51,41,0,0,1,1,7,0,65,98,85,13,57,27,1,0,36,0,0,0,1,35,0,4,0,37,5,1,62,11,13,0,19,24,11,78,78,159,118,78,86,78,59,11,35,88,21,0,89,105,31,0,15,12,0,0,1,1,4,5,67,46,2,4,162,66,130,35,4,65,91,9,2,61,9,0,24,142,10,33,138,140,92,157,38,128,60,0,2,2,18,0,22,26,35,103,122,17,46,190,115,78,40,35,139,93,9,63,220,83,50,59,0,66,132,6,3,17,92,0,18,101,53,0,28,52,7,0,99,171,43,145,10,51,88,130,106,84,65,27,59,76,2,12,95,36,3,61,99,25,33,10,108,93,42,84,31,55,148,64,96,4,32,0,4,0,2,2,0,32,12,88,47,32,7,126,51,0,39,0,0,80,8,80,145,29,10,48,164,172,49,54,16,162,75,3,53,31,0,3,18,87,34,110,93,22,0,0,0,0,0,94,21,64,19,1,59,174,65,4,92,99,0,91,116,1,94,12,151,67,9,47,88,2,33,4,71,36,0,47,69,34,164,42,86,55,127,26,1,108,22,158,30,0,42,126,1,0,28,68,0,0,51,40,1,3,62,36,36,3,104,96,28,103,20,72,64,32,98,54,99,189,51,44,0,3,0,1,24,83,58,107,19,129,154,22,81,41,102,185,26,79,1,0,2,106,13,168,121,36,34,10,0,0,0,0,9,11,33,0,74,21,97,43,34,35,0,0,8,0,36,24,27,6,1,0,0,105,58,0,82,69,25,15,163,46,135,86,81,9,119,55,0,39,75,88,32,0,109,102,8,96,0,53,82,8,55,48,4,0,15,0,0,0,55,32,0,22,53,54,166,87,2,2,54,0,53,0,3,63,135,31,85,0,35,0,18,4,103,5,24,69,0,29,0,110,47,0,0,92,43,35,165,128,58,102,6,39,53,11,141,30,22,36,0,31,1,17,105,52,18,84,5,31,0,0,6,16,0,0,3,6,7,8,1,36,61,71,25,191,25,1,49,0,0,0,0,0,35,102,103,0,17,98,13,0,51,65,6,0,68,57,0,24,69,29,6,86,8,143,62,42,101,29,81,11,5,0,0,0,0,32,4,4,0,52,5,91,0,38,3,142,68,28,56,50,55,64,10,157,61,139,108,64,0,42,67,2,8,70,61,0,45,103,46,70,205,30,44,0,4,0,0,0,13,36,85,155,117,110,91,13,67,18,26,0,5,10,40,3,11,120,80,67,2,16,2,26,27,7,111,0,4,15,12,17,12,119,98,26,110,72,150,177,32,45,36,114,76,80,32,50,118,43,17,0,27,20,0,1,28,10,0,0,4,0,0,26,0,13,44,0,48,0,1,49,5,9,101,59,46,124,18,9,1,6,2,0,0,3,26,35,130,52,211,151,1,0,0,0,2,0,2,9,55,50,11,9,18,61,45,77,21,137,62,65,88,42,0,84,47,151,10,0,63,47,1,0,59,72,4,4,65,29,16,85,138,106,74,191,65,73,2,118,28,0,3,0,0,0,73,30,158,4,42,98,76,1,12,79,3,0,68,130,43,23,36,188,104,9,50,8,0,0,0,5,1,49,96,80,64,40,2,48,0,2,2,35,154,14,43,58,1,0,0,5,0,0,0,13,39,25,68,141,75,45,0,1,0,0,0,28,0,0,1,12,14,8,35,16,26,43,27,111,10,4,0,62,0,2,7,0,22,1,31,37,25,122,26,126,3,80,56,0,0,106,5,0,0,12,0,1,2,6,8,12,41,20,0,40,7,5,5,7,7,0,4,0,0,72,1,0,37,47,0,0,40,0,16,23,21,108,171,37,21,128,35,23,42,28,0,10

Organism: NCBI:txid1393122

InterPro domains:
  IPR000157 Toll/interleukin-1 receptor homology (TIR) domain [PF13676] (5-132)
  IPR035897 Toll/interleukin-1 receptor homology (TIR) domain superfamily [G3DSA:3.40.50.10140] (2-141)
  IPR035897 Toll/interleukin-1 receptor homology (TIR) domain superfamily [SSF52200] (3-100)

B-factor: mean 29.04, std 16.0, range [0.05, 87.08]